Protein AF-A0A3D4JCG2-F1 (afdb_monomer_lite)

Structure (mmCIF, N/CA/C/O backbone):
data_AF-A0A3D4JCG2-F1
#
_entry.id   AF-A0A3D4JCG2-F1
#
loop_
_atom_site.group_PDB
_atom_site.id
_atom_site.type_symbol
_atom_site.label_atom_id
_atom_site.label_alt_id
_atom_site.label_comp_id
_atom_site.label_asym_id
_atom_site.label_entity_id
_atom_site.label_seq_id
_atom_site.pdbx_PDB_ins_code
_atom_site.Cartn_x
_atom_site.Cartn_y
_atom_site.Cartn_z
_atom_site.occupancy
_atom_site.B_iso_or_equiv
_atom_site.auth_seq_id
_atom_site.auth_comp_id
_atom_site.auth_asym_id
_atom_site.auth_atom_id
_atom_site.pdbx_PDB_model_num
ATOM 1 N N . MET A 1 1 ? -2.409 -81.996 -46.576 1.00 48.50 1 MET A N 1
ATOM 2 C CA . MET A 1 1 ? -1.044 -81.522 -46.897 1.00 48.50 1 MET A CA 1
ATOM 3 C C . MET A 1 1 ? -1.156 -80.335 -47.836 1.00 48.50 1 MET A C 1
ATOM 5 O O . MET A 1 1 ? -2.089 -80.327 -48.622 1.00 48.50 1 MET A O 1
ATOM 9 N N . LEU A 1 2 ? -0.206 -79.397 -47.732 1.00 36.47 2 LEU A N 1
ATOM 10 C CA . LEU A 1 2 ? -0.128 -78.067 -48.367 1.00 36.47 2 LEU A CA 1
ATOM 11 C C . LEU A 1 2 ? -1.077 -77.011 -47.767 1.00 36.47 2 LEU A C 1
ATOM 13 O O . LEU A 1 2 ? -2.285 -77.125 -47.857 1.00 36.47 2 LEU A O 1
ATOM 17 N N . SER A 1 3 ? -0.598 -75.936 -47.149 1.00 44.88 3 SER A N 1
ATOM 18 C CA . SER A 1 3 ? 0.736 -75.671 -46.621 1.00 44.88 3 SER A CA 1
ATOM 19 C C . SER A 1 3 ? 0.583 -74.620 -45.514 1.00 44.88 3 SER A C 1
ATOM 21 O O . SER A 1 3 ? -0.183 -73.660 -45.632 1.00 44.88 3 SER A O 1
ATOM 23 N N . ALA A 1 4 ? 1.354 -74.775 -44.442 1.00 46.41 4 ALA A N 1
ATOM 24 C CA . ALA A 1 4 ? 1.511 -73.777 -43.389 1.00 46.41 4 ALA A CA 1
ATOM 25 C C . ALA A 1 4 ? 2.170 -72.463 -43.886 1.00 46.41 4 ALA A C 1
ATOM 27 O O . ALA A 1 4 ? 2.478 -71.592 -43.071 1.00 46.41 4 ALA A O 1
ATOM 28 N N . SER A 1 5 ? 2.374 -72.288 -45.203 1.00 48.31 5 SER A N 1
ATOM 29 C CA . SER A 1 5 ? 2.902 -71.058 -45.794 1.00 48.31 5 SER A CA 1
ATOM 30 C C . SER A 1 5 ? 1.820 -70.025 -46.136 1.00 48.31 5 SER A C 1
ATOM 32 O O . SER A 1 5 ? 2.130 -68.839 -46.097 1.00 48.31 5 SER A O 1
ATOM 34 N N . MET A 1 6 ? 0.541 -70.396 -46.325 1.00 43.12 6 MET A N 1
ATOM 35 C CA . MET A 1 6 ? -0.517 -69.396 -46.591 1.00 43.12 6 MET A CA 1
ATOM 36 C C . MET A 1 6 ? -0.950 -68.609 -45.345 1.00 43.12 6 MET A C 1
ATOM 38 O O . MET A 1 6 ? -1.208 -67.413 -45.450 1.00 43.12 6 MET A O 1
ATOM 42 N N . LYS A 1 7 ? -0.942 -69.215 -44.146 1.00 45.22 7 LYS A N 1
ATOM 43 C CA . LYS A 1 7 ? -1.221 -68.477 -42.895 1.00 45.22 7 LYS A CA 1
ATOM 44 C C . LYS A 1 7 ? -0.059 -67.575 -42.462 1.00 45.22 7 LYS A C 1
ATOM 46 O O . LYS A 1 7 ? -0.307 -66.511 -41.909 1.00 45.22 7 LYS A O 1
ATOM 51 N N . LYS A 1 8 ? 1.197 -67.937 -42.764 1.00 45.56 8 LYS A N 1
ATOM 52 C CA . LYS A 1 8 ? 2.358 -67.056 -42.528 1.00 45.56 8 LYS A CA 1
ATOM 53 C C . LYS A 1 8 ? 2.472 -65.931 -43.559 1.00 45.56 8 LYS A C 1
ATOM 55 O O . LYS A 1 8 ? 3.008 -64.887 -43.207 1.00 45.56 8 LYS A O 1
ATOM 60 N N . PHE A 1 9 ? 1.958 -66.110 -44.779 1.00 48.53 9 PHE A N 1
ATOM 61 C CA . PHE A 1 9 ? 1.912 -65.038 -45.775 1.00 48.53 9 PHE A CA 1
ATOM 62 C C . PHE A 1 9 ? 0.813 -64.025 -45.438 1.00 48.53 9 PHE A C 1
ATOM 64 O O . PHE A 1 9 ? 1.125 -62.855 -45.295 1.00 48.53 9 PHE A O 1
ATOM 71 N N . PHE A 1 10 ? -0.419 -64.456 -45.139 1.00 49.25 10 PHE A N 1
ATOM 72 C CA . PHE A 1 10 ? -1.507 -63.527 -44.785 1.00 49.25 10 PHE A CA 1
ATOM 73 C C . PHE A 1 10 ? -1.245 -62.743 -43.487 1.00 49.25 10 PHE A C 1
ATOM 75 O O . PHE A 1 10 ? -1.542 -61.553 -43.416 1.00 49.25 10 PHE A O 1
ATOM 82 N N . LEU A 1 11 ? -0.618 -63.371 -42.483 1.00 47.81 11 LEU A N 1
ATOM 83 C CA . LEU A 1 11 ? -0.259 -62.680 -41.241 1.00 47.81 11 LEU A CA 1
ATOM 84 C C . LEU A 1 11 ? 0.965 -61.766 -41.417 1.00 47.81 11 LEU A C 1
ATOM 86 O O . LEU A 1 11 ? 1.025 -60.728 -40.775 1.00 47.81 11 LEU A O 1
ATOM 90 N N . ARG A 1 12 ? 1.910 -62.088 -42.319 1.00 47.81 12 ARG A N 1
ATOM 91 C CA . ARG A 1 12 ? 3.019 -61.178 -42.657 1.00 47.81 12 ARG A CA 1
ATOM 92 C C . ARG A 1 12 ? 2.580 -60.026 -43.546 1.00 47.81 12 ARG A C 1
ATOM 94 O O . ARG A 1 12 ? 3.115 -58.951 -43.354 1.00 47.81 12 ARG A O 1
ATOM 101 N N . THR A 1 13 ? 1.622 -60.197 -44.455 1.00 48.47 13 THR A N 1
ATOM 102 C CA . THR A 1 13 ? 1.129 -59.099 -45.302 1.00 48.47 13 THR A CA 1
ATOM 103 C C . THR A 1 13 ? 0.234 -58.144 -44.512 1.00 48.47 13 THR A C 1
ATOM 105 O O . THR A 1 13 ? 0.352 -56.941 -44.701 1.00 48.47 13 THR A O 1
ATOM 108 N N . ILE A 1 14 ? -0.567 -58.635 -43.556 1.00 52.22 14 ILE A N 1
ATOM 109 C CA . ILE A 1 14 ? -1.334 -57.770 -42.640 1.00 52.22 14 ILE A CA 1
ATOM 110 C C . ILE A 1 14 ? -0.407 -57.092 -41.619 1.00 52.22 14 ILE A C 1
ATOM 112 O O . ILE A 1 14 ? -0.584 -55.911 -41.354 1.00 52.22 14 ILE A O 1
ATOM 116 N N . LEU A 1 15 ? 0.638 -57.766 -41.120 1.00 46.19 15 LEU A N 1
ATOM 117 C CA . LEU A 1 15 ? 1.620 -57.139 -40.226 1.00 46.19 15 LEU A CA 1
ATOM 118 C C . LEU A 1 15 ? 2.563 -56.169 -40.969 1.00 46.19 15 LEU A C 1
ATOM 120 O O . LEU A 1 15 ? 2.927 -55.154 -40.394 1.00 46.19 15 LEU A O 1
ATOM 124 N N . LEU A 1 16 ? 2.908 -56.404 -42.246 1.00 42.81 16 LEU A N 1
ATOM 125 C CA . LEU A 1 16 ? 3.659 -55.437 -43.067 1.00 42.81 16 LEU A CA 1
ATOM 126 C C . LEU A 1 16 ? 2.795 -54.249 -43.493 1.00 42.81 16 LEU A C 1
ATOM 128 O O . LEU A 1 16 ? 3.328 -53.155 -43.569 1.00 42.81 16 LEU A O 1
ATOM 132 N N . LEU A 1 17 ? 1.491 -54.429 -43.742 1.00 44.97 17 LEU A N 1
ATOM 133 C CA . LEU A 1 17 ? 0.565 -53.316 -43.990 1.00 44.97 17 LEU A CA 1
ATOM 134 C C . LEU A 1 17 ? 0.275 -52.524 -42.709 1.00 44.97 17 LEU A C 1
ATOM 136 O O . LEU A 1 17 ? 0.174 -51.308 -42.788 1.00 44.97 17 LEU A O 1
ATOM 140 N N . PHE A 1 18 ? 0.242 -53.162 -41.534 1.00 45.22 18 PHE A N 1
ATOM 141 C CA . PHE A 1 18 ? 0.173 -52.454 -40.250 1.00 45.22 18 PHE A CA 1
ATOM 142 C C . PHE A 1 18 ? 1.491 -51.751 -39.889 1.00 45.22 18 PHE A C 1
ATOM 144 O O . PHE A 1 18 ? 1.445 -50.658 -39.340 1.00 45.22 18 PHE A O 1
ATOM 151 N N . ILE A 1 19 ? 2.654 -52.314 -40.241 1.00 41.84 19 ILE A N 1
ATOM 152 C CA . ILE A 1 19 ? 3.966 -51.685 -40.004 1.00 41.84 19 ILE A CA 1
ATOM 153 C C . ILE A 1 19 ? 4.270 -50.591 -41.048 1.00 41.84 19 ILE A C 1
ATOM 155 O O . ILE A 1 19 ? 4.828 -49.566 -40.675 1.00 41.84 19 ILE A O 1
ATOM 159 N N . LEU A 1 20 ? 3.845 -50.719 -42.316 1.00 37.97 20 LEU A N 1
ATOM 160 C CA . LEU A 1 20 ? 3.921 -49.618 -43.294 1.00 37.97 20 LEU A CA 1
ATOM 161 C C . LEU A 1 20 ? 2.889 -48.516 -43.013 1.00 37.97 20 LEU A C 1
ATOM 163 O O . LEU A 1 20 ? 3.205 -47.351 -43.224 1.00 37.97 20 LEU A O 1
ATOM 167 N N . ALA A 1 21 ? 1.696 -48.849 -42.504 1.00 37.19 21 ALA A N 1
ATOM 168 C CA . ALA A 1 21 ? 0.726 -47.844 -42.067 1.00 37.19 21 ALA A CA 1
ATOM 169 C C . ALA A 1 21 ? 1.195 -47.103 -40.804 1.00 37.19 21 ALA A C 1
ATOM 171 O O . ALA A 1 21 ? 0.930 -45.915 -40.697 1.00 37.19 21 ALA A O 1
ATOM 172 N N . PHE A 1 22 ? 1.960 -47.748 -39.911 1.00 36.03 22 PHE A N 1
ATOM 173 C CA . PHE A 1 22 ? 2.604 -47.079 -38.769 1.00 36.03 22 PHE A CA 1
ATOM 174 C C . PHE A 1 22 ? 3.890 -46.315 -39.128 1.00 36.03 22 PHE A C 1
ATOM 176 O O . PHE A 1 22 ? 4.264 -45.397 -38.405 1.00 36.03 22 PHE A O 1
ATOM 183 N N . LEU A 1 23 ? 4.563 -46.659 -40.234 1.00 33.50 23 LEU A N 1
ATOM 184 C CA . LEU A 1 23 ? 5.740 -45.931 -40.735 1.00 33.50 23 LEU A CA 1
ATOM 185 C C . LEU A 1 23 ? 5.385 -44.756 -41.666 1.00 33.50 23 LEU A C 1
ATOM 187 O O . LEU A 1 23 ? 6.233 -43.896 -41.882 1.00 33.50 23 LEU A O 1
ATOM 191 N N . PHE A 1 24 ? 4.147 -44.686 -42.175 1.00 37.19 24 PHE A N 1
ATOM 192 C CA . PHE A 1 24 ? 3.619 -43.542 -42.940 1.00 37.19 24 PHE A CA 1
ATOM 193 C C . PHE A 1 24 ? 2.443 -42.814 -42.278 1.00 37.19 24 PHE A C 1
ATOM 195 O O . PHE A 1 24 ? 1.961 -41.822 -42.820 1.00 37.19 24 PHE A O 1
ATOM 202 N N . SER A 1 25 ? 2.022 -43.215 -41.080 1.00 33.25 25 SER A N 1
ATOM 203 C CA . SER A 1 25 ? 1.328 -42.314 -40.167 1.00 33.25 25 SER A CA 1
ATOM 204 C C . SER A 1 25 ? 2.381 -41.608 -39.319 1.00 33.25 25 SER A C 1
ATOM 206 O O . SER A 1 25 ? 2.553 -41.911 -38.136 1.00 33.25 25 SER A O 1
ATOM 208 N N . SER A 1 26 ? 3.094 -40.645 -39.916 1.00 34.31 26 SER A N 1
ATOM 209 C CA . SER A 1 26 ? 3.536 -39.512 -39.110 1.00 34.31 26 SER A CA 1
ATOM 210 C C . SER A 1 26 ? 2.273 -39.029 -38.425 1.00 34.31 26 SER A C 1
ATOM 212 O O . SER A 1 26 ? 1.324 -38.606 -39.092 1.00 34.31 26 SER A O 1
ATOM 214 N N . GLN A 1 27 ? 2.212 -39.211 -37.112 1.00 31.92 27 GLN A N 1
ATOM 215 C CA . GLN A 1 27 ? 1.236 -38.523 -36.307 1.00 31.92 27 GLN A CA 1
ATOM 216 C C . GLN A 1 27 ? 1.354 -37.059 -36.731 1.00 31.92 27 GLN A C 1
ATOM 218 O O . GLN A 1 27 ? 2.328 -36.387 -36.396 1.00 31.92 27 GLN A O 1
ATOM 223 N N . ASN A 1 28 ? 0.357 -36.567 -37.467 1.00 35.28 28 ASN A N 1
ATOM 224 C CA . ASN A 1 28 ? -0.179 -35.264 -37.145 1.00 35.28 28 ASN A CA 1
ATOM 225 C C . ASN A 1 28 ? -0.585 -35.410 -35.681 1.00 35.28 28 ASN A C 1
ATOM 227 O O . ASN A 1 28 ? -1.716 -35.774 -35.360 1.00 35.28 28 ASN A O 1
ATOM 231 N N . LEU A 1 29 ? 0.403 -35.230 -34.795 1.00 26.56 29 LEU A N 1
ATOM 232 C CA . LEU A 1 29 ? 0.159 -34.724 -33.466 1.00 26.56 29 LEU A CA 1
ATOM 233 C C . LEU A 1 29 ? -0.854 -33.606 -33.704 1.00 26.56 29 LEU A C 1
ATOM 235 O O . LEU A 1 29 ? -0.617 -32.802 -34.617 1.00 26.56 29 LEU A O 1
ATOM 239 N N . PRO A 1 30 ? -2.003 -33.591 -33.007 1.00 27.81 30 PRO A N 1
ATOM 240 C CA . PRO A 1 30 ? -2.862 -32.424 -33.085 1.00 27.81 30 PRO A CA 1
ATOM 241 C C . PRO A 1 30 ? -1.926 -31.250 -32.859 1.00 27.81 30 PRO A C 1
ATOM 243 O O . PRO A 1 30 ? -1.182 -31.288 -31.871 1.00 27.81 30 PRO A O 1
ATOM 246 N N . ALA A 1 31 ? -1.858 -30.338 -33.842 1.00 31.75 31 ALA A N 1
ATOM 247 C CA . ALA A 1 31 ? -1.082 -29.118 -33.736 1.00 31.75 31 ALA A CA 1
ATOM 248 C C . ALA A 1 31 ? -1.382 -28.618 -32.334 1.00 31.75 31 ALA A C 1
ATOM 250 O O . ALA A 1 31 ? -2.541 -28.329 -32.024 1.00 31.75 31 ALA A O 1
ATOM 251 N N . HIS A 1 32 ? -0.394 -28.732 -31.440 1.00 30.03 32 HIS A N 1
ATOM 252 C CA . HIS A 1 32 ? -0.553 -28.229 -30.090 1.00 30.03 32 HIS A CA 1
ATOM 253 C C . HIS A 1 32 ? -1.018 -26.807 -30.322 1.00 30.03 32 HIS A C 1
ATOM 255 O O . HIS A 1 32 ? -0.373 -26.136 -31.125 1.00 30.03 32 HIS A O 1
ATOM 261 N N . ALA A 1 33 ? -2.176 -26.432 -29.773 1.00 33.38 33 ALA A N 1
ATOM 262 C CA . ALA A 1 33 ? -2.723 -25.094 -29.913 1.00 33.38 33 ALA A CA 1
ATOM 263 C C . ALA A 1 33 ? -1.641 -24.139 -29.401 1.00 33.38 33 ALA A C 1
ATOM 265 O O . ALA A 1 33 ? -1.462 -23.945 -28.199 1.00 33.38 33 ALA A O 1
ATOM 266 N N . GLN A 1 34 ? -0.790 -23.712 -30.325 1.00 44.62 34 GLN A N 1
ATOM 267 C CA . GLN A 1 34 ? 0.422 -22.982 -30.055 1.00 44.62 34 GLN A CA 1
ATOM 268 C C . GLN A 1 34 ? -0.118 -21.583 -29.898 1.00 44.62 34 GLN A C 1
ATOM 270 O O . GLN A 1 34 ? -0.636 -21.036 -30.864 1.00 44.62 34 GLN A O 1
ATOM 275 N N . SER A 1 35 ? -0.134 -21.112 -28.651 1.00 47.31 35 SER A N 1
ATOM 276 C CA . SER A 1 35 ? -0.591 -19.783 -28.252 1.00 47.31 35 SER A CA 1
ATOM 277 C C . SER A 1 35 ? -0.487 -18.781 -29.405 1.00 47.31 35 SER A C 1
ATOM 279 O O . SER A 1 35 ? 0.618 -18.557 -29.905 1.00 47.31 35 SER A O 1
ATOM 281 N N . ASP A 1 36 ? -1.609 -18.158 -29.790 1.00 71.06 36 ASP A N 1
ATOM 282 C CA . ASP A 1 36 ? -1.682 -17.140 -30.858 1.00 71.06 36 ASP A CA 1
ATOM 283 C C . ASP A 1 36 ? -0.795 -15.915 -30.585 1.00 71.06 36 ASP A C 1
ATOM 285 O O . ASP A 1 36 ? -0.670 -15.025 -31.424 1.00 71.06 36 ASP A O 1
ATOM 289 N N . LYS A 1 37 ? -0.175 -15.873 -29.402 1.00 83.50 37 LYS A N 1
ATOM 290 C CA . LYS A 1 37 ? 0.769 -14.870 -28.942 1.00 83.50 37 LYS A CA 1
ATOM 291 C C . LYS A 1 37 ? 2.012 -15.528 -28.341 1.00 83.50 37 LYS A C 1
ATOM 293 O O . LYS A 1 37 ? 1.908 -16.353 -27.431 1.00 83.50 37 LYS A O 1
ATOM 298 N N . ILE A 1 38 ? 3.192 -15.107 -28.781 1.00 92.44 38 ILE A N 1
ATOM 299 C CA . ILE A 1 38 ? 4.477 -15.446 -28.155 1.00 92.44 38 ILE A CA 1
ATOM 300 C C . ILE A 1 38 ? 5.204 -14.178 -27.707 1.00 92.44 38 ILE A C 1
ATOM 302 O O . ILE A 1 38 ? 5.086 -13.125 -28.332 1.00 92.44 38 ILE A O 1
ATOM 306 N N . ILE A 1 39 ? 5.975 -14.285 -26.628 1.00 95.38 39 ILE A N 1
ATOM 307 C CA . ILE A 1 39 ? 6.907 -13.261 -26.157 1.00 95.38 39 ILE A CA 1
ATOM 308 C C . ILE A 1 39 ? 8.308 -13.866 -26.186 1.00 95.38 39 ILE A C 1
ATOM 310 O O . ILE A 1 39 ? 8.549 -14.894 -25.558 1.00 95.38 39 ILE A O 1
ATOM 314 N N . PHE A 1 40 ? 9.247 -13.241 -26.881 1.00 98.12 40 PHE A N 1
ATOM 315 C CA . PHE A 1 40 ? 10.642 -13.677 -26.910 1.00 98.12 40 PHE A CA 1
ATOM 316 C C . PHE A 1 40 ? 11.591 -12.495 -26.746 1.00 98.12 40 PHE A C 1
ATOM 318 O O . PHE A 1 40 ? 11.210 -11.342 -26.953 1.00 98.12 40 PHE A O 1
ATOM 325 N N . ALA A 1 41 ? 12.826 -12.781 -26.343 1.00 98.50 41 ALA A N 1
ATOM 326 C CA . ALA A 1 41 ? 13.872 -11.772 -26.233 1.00 98.50 41 ALA A CA 1
ATOM 327 C C . ALA A 1 41 ? 14.909 -11.930 -27.349 1.00 98.50 41 ALA A C 1
ATOM 329 O O . ALA A 1 41 ? 15.235 -13.056 -27.731 1.00 98.50 41 ALA A O 1
ATOM 330 N N . VAL A 1 42 ? 15.447 -10.810 -27.834 1.00 98.62 42 VAL A N 1
ATOM 331 C CA . VAL A 1 42 ? 16.620 -10.774 -28.720 1.00 98.62 42 VAL A CA 1
ATOM 332 C C . VAL A 1 42 ? 17.760 -10.089 -27.980 1.00 98.62 42 VAL A C 1
ATOM 334 O O . VAL A 1 42 ? 17.627 -8.930 -27.572 1.00 98.62 42 VAL A O 1
ATOM 337 N N . ILE A 1 43 ? 18.875 -10.797 -27.829 1.00 97.81 43 ILE A N 1
ATOM 338 C CA . ILE A 1 43 ? 20.106 -10.290 -27.211 1.00 97.81 43 ILE A CA 1
ATOM 339 C C . ILE A 1 43 ? 21.285 -10.475 -28.168 1.00 97.81 43 ILE A C 1
ATOM 341 O O . ILE A 1 43 ? 21.357 -11.469 -28.878 1.00 97.81 43 ILE A O 1
ATOM 345 N N . GLY A 1 44 ? 22.221 -9.540 -28.194 1.00 96.31 44 GLY A N 1
ATOM 346 C CA . GLY A 1 44 ? 23.451 -9.646 -28.978 1.00 96.31 44 GLY A CA 1
ATOM 347 C C . GLY A 1 44 ? 24.618 -9.155 -28.151 1.00 96.31 44 GLY A C 1
ATOM 348 O O . GLY A 1 44 ? 24.418 -8.318 -27.269 1.00 96.31 44 GLY A O 1
ATOM 349 N N . ASP A 1 45 ? 25.813 -9.685 -28.407 1.00 97.50 45 ASP A N 1
ATOM 350 C CA . ASP A 1 45 ? 27.048 -9.089 -27.891 1.00 97.50 45 ASP A CA 1
ATOM 351 C C . ASP A 1 45 ? 27.068 -8.993 -26.349 1.00 97.50 45 ASP A C 1
ATOM 353 O O . ASP A 1 45 ? 27.512 -8.015 -25.748 1.00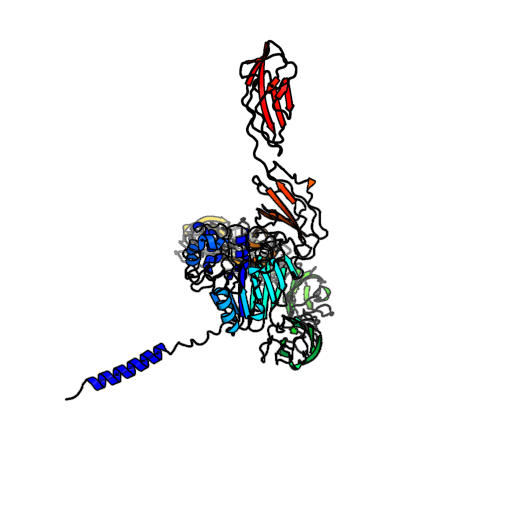 97.50 45 ASP A O 1
ATOM 357 N N . TYR A 1 46 ? 26.507 -10.006 -25.682 1.00 94.81 46 TYR A N 1
ATOM 358 C CA . TYR A 1 46 ? 26.423 -10.086 -24.219 1.00 94.81 46 TYR A CA 1
ATOM 359 C C . TYR A 1 46 ? 27.542 -10.934 -23.606 1.00 94.81 46 TYR A C 1
ATOM 361 O O . TYR A 1 46 ? 27.686 -10.947 -22.386 1.00 94.81 46 TYR A O 1
ATOM 369 N N . GLY A 1 47 ? 28.299 -11.659 -24.440 1.00 87.50 47 GLY A N 1
ATOM 370 C CA . GLY A 1 47 ? 29.156 -12.791 -24.082 1.00 87.50 47 GLY A CA 1
ATOM 371 C C . GLY A 1 47 ? 30.410 -12.497 -23.260 1.00 87.50 47 GLY A C 1
ATOM 372 O O . GLY A 1 47 ? 31.387 -13.231 -23.388 1.00 87.50 47 GLY A O 1
ATOM 373 N N . LEU A 1 48 ? 30.410 -11.441 -22.451 1.00 92.25 48 LEU A N 1
ATOM 374 C CA . LEU A 1 48 ? 31.467 -11.090 -21.512 1.00 92.25 48 LEU A CA 1
ATOM 375 C C . LEU A 1 48 ? 30.858 -10.954 -20.111 1.00 92.25 48 LEU A C 1
ATOM 377 O O . LEU A 1 48 ? 30.088 -10.026 -19.849 1.00 92.25 48 LEU A O 1
ATOM 381 N N . ALA A 1 49 ? 31.202 -11.872 -19.204 1.00 90.69 49 ALA A N 1
ATOM 382 C CA . ALA A 1 49 ? 30.687 -11.861 -17.840 1.00 90.69 49 ALA A CA 1
ATOM 383 C C . ALA A 1 49 ? 30.994 -10.530 -17.133 1.00 90.69 49 ALA A C 1
ATOM 385 O O . ALA A 1 49 ? 32.132 -10.055 -17.089 1.00 90.69 49 ALA A O 1
ATOM 386 N N . GLY A 1 50 ? 29.962 -9.920 -16.554 1.00 92.19 50 GLY A N 1
ATOM 387 C CA . GLY A 1 50 ? 30.058 -8.614 -15.918 1.00 92.19 50 GLY A CA 1
ATOM 388 C C . GLY A 1 50 ? 28.697 -8.050 -15.532 1.00 92.19 50 GLY A C 1
ATOM 389 O O . GLY A 1 50 ? 27.652 -8.609 -15.865 1.00 92.19 50 GLY A O 1
ATOM 390 N N . GLN A 1 51 ? 28.705 -6.916 -14.827 1.00 92.81 51 GLN A N 1
ATOM 391 C CA . GLN A 1 51 ? 27.469 -6.271 -14.374 1.00 92.81 51 GLN A CA 1
ATOM 392 C C . GLN A 1 51 ? 26.504 -5.936 -15.529 1.00 92.81 51 GLN A C 1
ATOM 394 O O . GLN A 1 51 ? 25.325 -6.242 -15.389 1.00 92.81 51 GLN A O 1
ATOM 399 N N . PRO A 1 52 ? 26.950 -5.393 -16.684 1.00 91.62 52 PRO A N 1
ATOM 400 C CA . PRO A 1 52 ? 26.045 -5.114 -17.800 1.00 91.62 52 PRO A CA 1
ATOM 401 C C . PRO A 1 52 ? 25.281 -6.344 -18.303 1.00 91.62 52 PRO A C 1
ATOM 403 O O . PRO A 1 52 ? 24.057 -6.296 -18.402 1.00 91.62 52 PRO A O 1
ATOM 406 N N . ALA A 1 53 ? 25.984 -7.456 -18.552 1.00 94.19 53 ALA A N 1
ATOM 407 C CA . ALA A 1 53 ? 25.372 -8.709 -18.990 1.00 94.19 53 ALA A CA 1
ATOM 408 C C . ALA A 1 53 ? 24.427 -9.288 -17.921 1.00 94.19 53 ALA A C 1
ATOM 410 O O . ALA A 1 53 ? 23.344 -9.771 -18.250 1.00 94.19 53 ALA A O 1
ATOM 411 N N . ALA A 1 54 ? 24.789 -9.173 -16.636 1.00 95.38 54 ALA A N 1
ATOM 412 C CA . ALA A 1 54 ? 23.935 -9.579 -15.522 1.00 95.38 54 ALA A CA 1
ATOM 413 C C . ALA A 1 54 ? 22.633 -8.763 -15.448 1.00 95.38 54 ALA A C 1
ATOM 415 O O . ALA A 1 54 ? 21.559 -9.338 -15.270 1.00 95.38 54 ALA A O 1
ATOM 416 N N . ASP A 1 55 ? 22.714 -7.440 -15.614 1.00 93.88 55 ASP A N 1
ATOM 417 C CA . ASP A 1 55 ? 21.549 -6.553 -15.575 1.00 93.88 55 ASP A CA 1
ATOM 418 C C . ASP A 1 55 ? 20.616 -6.808 -16.768 1.00 93.88 55 ASP A C 1
ATOM 420 O O . ASP A 1 55 ? 19.398 -6.878 -16.603 1.00 93.88 55 ASP A O 1
ATOM 424 N N . VAL A 1 56 ? 21.177 -6.991 -17.972 1.00 97.25 56 VAL A N 1
ATOM 425 C CA . VAL A 1 56 ? 20.402 -7.346 -19.171 1.00 97.25 56 VAL A CA 1
ATOM 426 C C . VAL A 1 56 ? 19.752 -8.722 -19.008 1.00 97.25 56 VAL A C 1
ATOM 428 O O . VAL A 1 56 ? 18.579 -8.881 -19.342 1.00 97.25 56 VAL A O 1
ATOM 431 N N . ALA A 1 57 ? 20.451 -9.700 -18.429 1.00 97.56 57 ALA A N 1
ATOM 432 C CA . ALA A 1 57 ? 19.869 -11.005 -18.132 1.00 97.56 57 ALA A CA 1
ATOM 433 C C . ALA A 1 57 ? 18.712 -10.907 -17.129 1.00 97.56 57 ALA A C 1
ATOM 435 O O . ALA A 1 57 ? 17.659 -11.505 -17.349 1.00 97.56 57 ALA A O 1
ATOM 436 N N . ALA A 1 58 ? 18.864 -10.122 -16.058 1.00 95.62 58 ALA A N 1
ATOM 437 C CA . ALA A 1 58 ? 17.799 -9.881 -15.087 1.00 95.62 58 ALA A CA 1
ATOM 438 C C . ALA A 1 58 ? 16.583 -9.191 -15.730 1.00 95.62 58 ALA A C 1
ATOM 440 O O . ALA A 1 58 ? 15.445 -9.610 -15.503 1.00 95.62 58 ALA A O 1
ATOM 441 N N . LEU A 1 59 ? 16.820 -8.189 -16.584 1.00 96.62 59 LEU A N 1
ATOM 442 C CA . LEU A 1 59 ? 15.783 -7.531 -17.376 1.00 96.62 59 LEU A CA 1
ATOM 443 C C . LEU A 1 59 ? 15.032 -8.545 -18.250 1.00 96.62 59 LEU A C 1
ATOM 445 O O . LEU A 1 59 ? 13.807 -8.623 -18.178 1.00 96.62 59 LEU A O 1
ATOM 449 N N . VAL A 1 60 ? 15.748 -9.348 -19.039 1.00 97.81 60 VAL A N 1
ATOM 450 C CA . VAL A 1 60 ? 15.147 -10.349 -19.931 1.00 97.81 60 VAL A CA 1
ATOM 451 C C . VAL A 1 60 ? 14.314 -11.358 -19.142 1.00 97.81 60 VAL A C 1
ATOM 453 O O . VAL A 1 60 ? 13.182 -11.650 -19.527 1.00 97.81 60 VAL A O 1
ATOM 456 N N . LYS A 1 61 ? 14.822 -11.851 -18.006 1.00 96.19 61 LYS A N 1
ATOM 457 C CA . LYS A 1 61 ? 14.086 -12.781 -17.136 1.00 96.19 61 LYS A CA 1
ATOM 458 C C . LYS A 1 61 ? 12.815 -12.165 -16.559 1.00 96.19 61 LYS A C 1
ATOM 460 O O . LYS A 1 61 ? 11.808 -12.863 -16.457 1.00 96.19 61 LYS A O 1
ATOM 465 N N . SER A 1 62 ? 12.823 -10.866 -16.245 1.00 94.62 62 SER A N 1
ATOM 466 C CA . SER A 1 62 ? 11.641 -10.164 -15.721 1.00 94.62 62 SER A CA 1
ATOM 467 C C . SER A 1 62 ? 10.443 -10.193 -16.680 1.00 94.62 62 SER A C 1
ATOM 469 O O . SER A 1 62 ? 9.300 -10.079 -16.243 1.00 94.62 62 SER A O 1
ATOM 471 N N . TRP A 1 63 ? 10.681 -10.396 -17.981 1.00 95.62 63 TRP A N 1
ATOM 472 C CA . TRP A 1 63 ? 9.625 -10.495 -18.992 1.00 95.62 63 TRP A CA 1
ATOM 473 C C . TRP A 1 63 ? 9.007 -11.886 -19.111 1.00 95.62 63 TRP A C 1
ATOM 475 O O . TRP A 1 63 ? 8.040 -12.040 -19.857 1.00 95.62 63 TRP A O 1
ATOM 485 N N . ASN A 1 64 ? 9.571 -12.886 -18.424 1.00 93.06 64 ASN A N 1
ATOM 486 C CA . ASN A 1 64 ? 9.198 -14.295 -18.538 1.00 93.06 64 ASN A CA 1
ATOM 487 C C . ASN A 1 64 ? 9.041 -14.765 -20.008 1.00 93.06 64 ASN A C 1
ATOM 489 O O . ASN A 1 64 ? 7.968 -15.235 -20.399 1.00 93.06 64 ASN A O 1
ATOM 493 N N . PRO A 1 65 ? 10.071 -14.604 -20.865 1.00 96.69 65 PRO A N 1
ATOM 494 C CA . PRO A 1 65 ? 9.947 -14.894 -22.288 1.00 96.69 65 PRO A CA 1
ATOM 495 C C . PRO A 1 65 ? 9.780 -16.397 -22.550 1.00 96.69 65 PRO A C 1
ATOM 497 O O . PRO A 1 65 ? 10.365 -17.252 -21.877 1.00 96.69 65 PRO A O 1
ATOM 500 N N . ASN A 1 66 ? 9.030 -16.741 -23.597 1.00 95.56 66 ASN A N 1
ATOM 501 C CA . ASN A 1 66 ? 8.904 -18.113 -24.078 1.00 95.56 66 ASN A CA 1
ATOM 502 C C . ASN A 1 66 ? 10.273 -18.678 -24.484 1.00 95.56 66 ASN A C 1
ATOM 504 O O . ASN A 1 66 ? 10.582 -19.817 -24.139 1.00 95.56 66 ASN A O 1
ATOM 508 N N . PHE A 1 67 ? 11.104 -17.889 -25.167 1.00 98.06 67 PHE A N 1
ATOM 509 C CA . PHE A 1 67 ? 12.465 -18.256 -25.567 1.00 98.06 67 PHE A CA 1
ATOM 510 C C . PHE A 1 67 ? 13.331 -17.013 -25.827 1.00 98.06 67 PHE A C 1
ATOM 512 O O . PHE A 1 67 ? 12.837 -15.884 -25.850 1.00 98.06 67 PHE A O 1
ATOM 519 N N . ILE A 1 68 ? 14.629 -17.238 -26.023 1.00 98.62 68 ILE A N 1
ATOM 520 C CA . ILE A 1 68 ? 15.628 -16.220 -26.354 1.00 98.62 68 ILE A CA 1
ATOM 521 C C . ILE A 1 68 ? 16.257 -16.573 -27.704 1.00 98.62 68 ILE A C 1
ATOM 523 O O . ILE A 1 68 ? 16.628 -17.726 -27.932 1.00 98.62 68 ILE A O 1
ATOM 527 N N . VAL A 1 69 ? 16.388 -15.583 -28.583 1.00 98.44 69 VAL A N 1
ATOM 528 C CA . VAL A 1 69 ? 17.233 -15.648 -29.784 1.00 98.44 69 VAL A CA 1
ATOM 529 C C . VAL A 1 69 ? 18.430 -14.724 -29.611 1.00 98.44 69 VAL A C 1
ATOM 531 O O . VAL A 1 69 ? 18.311 -13.683 -28.960 1.00 98.44 69 VAL A O 1
ATOM 534 N N . THR A 1 70 ? 19.576 -15.081 -30.191 1.00 98.00 70 THR A N 1
ATOM 535 C CA . THR A 1 70 ? 20.768 -14.228 -30.103 1.00 98.00 70 THR A CA 1
ATOM 536 C C . THR A 1 70 ? 21.332 -13.844 -31.454 1.00 98.00 70 THR A C 1
ATOM 538 O O . THR A 1 70 ? 21.395 -14.685 -32.345 1.00 98.00 70 THR A O 1
ATOM 541 N N . SER A 1 71 ? 21.783 -12.596 -31.592 1.00 97.06 71 SER A N 1
ATOM 542 C CA . SER A 1 71 ? 22.427 -12.056 -32.799 1.00 97.06 71 SER A CA 1
ATOM 543 C C . SER A 1 71 ? 23.949 -12.195 -32.800 1.00 97.06 71 SER A C 1
ATOM 545 O O . SER A 1 71 ? 24.645 -11.378 -33.395 1.00 97.06 71 SER A O 1
ATOM 547 N N . GLY A 1 72 ? 24.471 -13.253 -32.178 1.00 95.75 72 GLY A N 1
ATOM 548 C CA . GLY A 1 72 ? 25.897 -13.584 -32.187 1.00 95.75 72 GLY A CA 1
ATOM 549 C C . GLY A 1 72 ? 26.714 -12.942 -31.073 1.00 95.75 72 GLY A C 1
ATOM 550 O O . GLY A 1 72 ? 26.211 -12.137 -30.287 1.00 95.75 72 GLY A O 1
ATOM 551 N N . ASP A 1 73 ? 27.975 -13.368 -31.014 1.00 97.06 73 ASP A N 1
ATOM 552 C CA . ASP A 1 73 ? 28.947 -13.022 -29.977 1.00 97.06 73 ASP A CA 1
ATOM 553 C C . ASP A 1 73 ? 28.431 -13.378 -28.579 1.00 97.06 73 ASP A C 1
ATOM 555 O O . ASP A 1 73 ? 28.380 -12.581 -27.635 1.00 97.06 73 ASP A O 1
ATOM 559 N N . ASN A 1 74 ? 28.031 -14.646 -28.477 1.00 96.06 74 ASN A N 1
ATOM 560 C CA . ASN A 1 74 ? 27.524 -15.262 -27.257 1.00 96.06 74 ASN A CA 1
ATOM 561 C C . ASN A 1 74 ? 28.646 -15.507 -26.245 1.00 96.06 74 ASN A C 1
ATOM 563 O O . ASN A 1 74 ? 28.382 -15.542 -25.047 1.00 96.06 74 ASN A O 1
ATOM 567 N N . ASN A 1 75 ? 29.885 -15.672 -26.715 1.00 94.94 75 ASN A N 1
ATOM 568 C CA . ASN A 1 75 ? 31.089 -15.747 -25.893 1.00 94.94 75 ASN A CA 1
ATOM 569 C C . ASN A 1 75 ? 32.216 -14.890 -26.497 1.00 94.94 75 ASN A C 1
ATOM 571 O O . ASN A 1 75 ? 32.889 -15.338 -27.419 1.00 94.94 75 ASN A O 1
ATOM 575 N N . GLN A 1 76 ? 32.448 -13.687 -25.966 1.00 89.19 76 GLN A N 1
ATOM 576 C CA . GLN A 1 76 ? 33.309 -12.657 -26.571 1.00 89.19 76 GLN A CA 1
ATOM 577 C C . GLN A 1 76 ? 34.808 -12.745 -26.238 1.00 89.19 76 GLN A C 1
ATOM 579 O O . GLN A 1 76 ? 35.607 -11.988 -26.779 1.00 89.19 76 GLN A O 1
ATOM 584 N N . ASP A 1 77 ? 35.229 -13.635 -25.343 1.00 86.94 77 ASP A N 1
ATOM 585 C CA . ASP A 1 77 ? 36.642 -13.758 -24.954 1.00 86.94 77 ASP A CA 1
ATOM 586 C C . ASP A 1 77 ? 37.399 -14.885 -25.673 1.00 86.94 77 ASP A C 1
ATOM 588 O O . ASP A 1 77 ? 38.539 -15.186 -25.309 1.00 86.94 77 ASP A O 1
ATOM 592 N N . ASP A 1 78 ? 36.773 -15.505 -26.680 1.00 89.75 78 ASP A N 1
ATOM 593 C CA . ASP A 1 78 ? 37.306 -16.601 -27.502 1.00 89.75 78 ASP A CA 1
ATOM 594 C C . ASP A 1 78 ? 37.793 -17.820 -26.693 1.00 89.75 78 ASP A C 1
ATOM 596 O O . ASP A 1 78 ? 38.602 -18.625 -27.169 1.00 89.75 78 ASP A O 1
ATOM 600 N N . LYS A 1 79 ? 37.320 -17.974 -25.450 1.00 91.56 79 LYS A N 1
ATOM 601 C CA . LYS A 1 79 ? 37.757 -19.020 -24.522 1.00 91.56 79 LYS A CA 1
ATOM 602 C C . LYS A 1 79 ? 36.641 -19.998 -24.196 1.00 91.56 79 LYS A C 1
ATOM 604 O O . LYS A 1 79 ? 35.670 -19.692 -23.512 1.00 91.56 79 LYS A O 1
ATOM 609 N N . ALA A 1 80 ? 36.829 -21.238 -24.643 1.00 91.69 80 ALA A N 1
ATOM 610 C CA . ALA A 1 80 ? 35.863 -22.315 -24.449 1.00 91.69 80 ALA A CA 1
ATOM 611 C C . ALA A 1 80 ? 35.572 -22.627 -22.968 1.00 91.69 80 ALA A C 1
ATOM 613 O O . ALA A 1 80 ? 34.465 -23.037 -22.632 1.00 91.69 80 ALA A O 1
ATOM 614 N N . ASP A 1 81 ? 36.553 -22.456 -22.083 1.00 91.62 81 ASP A N 1
ATOM 615 C CA . ASP A 1 81 ? 36.433 -22.691 -20.643 1.00 91.62 81 ASP A CA 1
ATOM 616 C C . ASP A 1 81 ? 35.671 -21.583 -19.902 1.00 91.62 81 ASP A C 1
ATOM 618 O O . ASP A 1 81 ? 35.177 -21.823 -18.803 1.00 91.62 81 ASP A O 1
ATOM 622 N N . HIS A 1 82 ? 35.511 -20.407 -20.513 1.00 93.56 82 HIS A N 1
ATOM 623 C CA . HIS A 1 82 ? 34.764 -19.285 -19.947 1.00 93.56 82 HIS A CA 1
ATOM 624 C C . HIS A 1 82 ? 33.290 -19.251 -20.380 1.00 93.56 82 HIS A C 1
ATOM 626 O O . HIS A 1 82 ? 32.493 -18.537 -19.778 1.00 93.56 82 HIS A O 1
ATOM 632 N N . MET A 1 83 ? 32.893 -20.060 -21.369 1.00 94.50 83 MET A N 1
ATOM 633 C CA . MET A 1 83 ? 31.519 -20.105 -21.891 1.00 94.50 83 MET A CA 1
ATOM 634 C C . MET A 1 83 ? 30.457 -20.292 -20.809 1.00 94.50 83 MET A C 1
ATOM 636 O O . MET A 1 83 ? 29.374 -19.712 -20.878 1.00 94.50 83 MET A O 1
ATOM 640 N N . ASP A 1 84 ? 30.755 -21.112 -19.804 1.00 95.94 84 ASP A N 1
ATOM 641 C CA . ASP A 1 84 ? 29.804 -21.362 -18.732 1.00 95.94 84 ASP A CA 1
ATOM 642 C C . ASP A 1 84 ? 29.581 -20.122 -17.854 1.00 95.94 84 ASP A C 1
ATOM 644 O O . ASP A 1 84 ? 28.458 -19.858 -17.436 1.00 95.94 84 ASP A O 1
ATOM 648 N N . ASP A 1 85 ? 30.626 -19.322 -17.640 1.00 95.69 85 ASP A N 1
ATOM 649 C CA . ASP A 1 85 ? 30.565 -18.066 -16.884 1.00 95.69 85 ASP A CA 1
ATOM 650 C C . ASP A 1 85 ? 29.960 -16.930 -17.720 1.00 95.69 85 ASP A C 1
ATOM 652 O O . ASP A 1 85 ? 29.153 -16.150 -17.224 1.00 95.69 85 ASP A O 1
ATOM 656 N N . ASN A 1 86 ? 30.274 -16.875 -19.014 1.00 95.75 86 ASN A N 1
ATOM 657 C CA . ASN A 1 86 ? 29.772 -15.838 -19.916 1.00 95.75 86 ASN A CA 1
ATOM 658 C C . ASN A 1 86 ? 28.306 -16.060 -20.330 1.00 95.75 86 ASN A C 1
ATOM 660 O O . ASN A 1 86 ? 27.590 -15.099 -20.608 1.00 95.75 86 ASN A O 1
ATOM 664 N N . ILE A 1 87 ? 27.842 -17.315 -20.374 1.00 96.56 87 ILE A N 1
ATOM 665 C CA . ILE A 1 87 ? 26.509 -17.680 -20.877 1.00 96.56 87 ILE A CA 1
ATOM 666 C C . ILE A 1 87 ? 25.686 -18.414 -19.818 1.00 96.56 87 ILE A C 1
ATOM 668 O O . ILE A 1 87 ? 24.568 -18.001 -19.500 1.00 96.56 87 ILE A O 1
ATOM 672 N N . GLY A 1 88 ? 26.219 -19.525 -19.301 1.00 96.69 88 GLY A N 1
ATOM 673 C CA . GLY A 1 88 ? 25.508 -20.432 -18.396 1.00 96.69 88 GLY A CA 1
ATOM 674 C C . GLY A 1 88 ? 25.029 -19.730 -17.130 1.00 96.69 88 GLY A C 1
ATOM 675 O O . GLY A 1 88 ? 23.856 -19.839 -16.780 1.00 96.69 88 GLY A O 1
ATOM 676 N N . GLN A 1 89 ? 25.895 -18.915 -16.525 1.00 96.44 89 GLN A N 1
ATOM 677 C CA . GLN A 1 89 ? 25.598 -18.087 -15.353 1.00 96.44 89 GLN A CA 1
ATOM 678 C C . GLN A 1 89 ? 24.299 -17.287 -15.488 1.00 96.44 89 GLN A C 1
ATOM 680 O O . GLN A 1 89 ? 23.569 -17.107 -14.513 1.00 96.44 89 GLN A O 1
ATOM 685 N N . TYR A 1 90 ? 24.006 -16.802 -16.692 1.00 97.19 90 TYR A N 1
ATOM 686 C CA . TYR A 1 90 ? 22.881 -15.915 -16.937 1.00 97.19 90 TYR A CA 1
ATOM 687 C C . TYR A 1 90 ? 21.670 -16.636 -17.515 1.00 97.19 90 TYR A C 1
ATOM 689 O O . TYR A 1 90 ? 20.550 -16.291 -17.153 1.00 97.19 90 TYR A O 1
ATOM 697 N N . TYR A 1 91 ? 21.862 -17.637 -18.374 1.00 97.62 91 TYR A N 1
ATOM 698 C CA . TYR A 1 91 ? 20.777 -18.170 -19.204 1.00 97.62 91 TYR A CA 1
ATOM 699 C C . TYR A 1 91 ? 20.626 -19.697 -19.169 1.00 97.62 91 TYR A C 1
ATOM 701 O O . TYR A 1 91 ? 19.887 -20.233 -19.996 1.00 97.62 91 TYR A O 1
ATOM 709 N N . HIS A 1 92 ? 21.265 -20.414 -18.231 1.00 97.56 92 HIS A N 1
ATOM 710 C CA . HIS A 1 92 ? 21.196 -21.886 -18.173 1.00 97.56 92 HIS A CA 1
ATOM 711 C C . HIS A 1 92 ? 19.763 -22.449 -18.237 1.00 97.56 92 HIS A C 1
ATOM 713 O O . HIS A 1 92 ? 19.516 -23.412 -18.958 1.00 97.56 92 HIS A O 1
ATOM 719 N N . GLU A 1 93 ? 18.799 -21.801 -17.579 1.00 97.19 93 GLU A N 1
ATOM 720 C CA . GLU A 1 93 ? 17.376 -22.181 -17.546 1.00 97.19 93 GLU A CA 1
ATOM 721 C C . GLU A 1 93 ? 16.669 -22.194 -18.924 1.00 97.19 93 GLU A C 1
ATOM 723 O O . GLU A 1 93 ? 15.615 -22.820 -19.085 1.00 97.19 93 GLU A O 1
ATOM 728 N N . PHE A 1 94 ? 17.252 -21.548 -19.940 1.00 97.44 94 PHE A N 1
ATOM 729 C CA . PHE A 1 94 ? 16.768 -21.546 -21.328 1.00 97.44 94 PHE A CA 1
ATOM 730 C C . PHE A 1 94 ? 17.526 -22.534 -22.229 1.00 97.44 94 PHE A C 1
ATOM 732 O O . PHE A 1 94 ? 17.046 -22.891 -23.310 1.00 97.44 94 PHE A O 1
ATOM 739 N N . ILE A 1 95 ? 18.700 -23.001 -21.801 1.00 97.69 95 ILE A N 1
ATOM 740 C CA . ILE A 1 95 ? 19.607 -23.801 -22.626 1.00 97.69 95 ILE A CA 1
ATOM 741 C C . ILE A 1 95 ? 19.240 -25.278 -22.519 1.00 97.69 95 ILE A C 1
ATOM 743 O O . ILE A 1 95 ? 19.221 -25.869 -21.437 1.00 97.69 95 ILE A O 1
ATOM 747 N N . TYR A 1 96 ? 18.961 -25.894 -23.666 1.00 96.12 96 TYR A N 1
ATOM 748 C CA . TYR A 1 96 ? 18.631 -27.312 -23.724 1.00 96.12 96 TYR A CA 1
ATOM 749 C C . TYR A 1 96 ? 19.849 -28.183 -23.447 1.00 96.12 96 TYR A C 1
ATOM 751 O O . TYR A 1 96 ? 20.907 -27.994 -24.048 1.00 96.12 96 TYR A O 1
ATOM 759 N N . ASN A 1 97 ? 19.665 -29.177 -22.574 1.00 93.62 97 ASN A N 1
ATOM 760 C CA . ASN A 1 97 ? 20.703 -30.144 -22.218 1.00 93.62 97 ASN A CA 1
ATOM 761 C C . ASN A 1 97 ? 21.995 -29.478 -21.690 1.00 93.62 97 ASN A C 1
ATOM 763 O O . ASN A 1 97 ? 23.096 -29.990 -21.890 1.00 93.62 97 ASN A O 1
ATOM 767 N N . TYR A 1 98 ? 21.849 -28.350 -20.990 1.00 96.06 98 TYR A N 1
ATOM 768 C CA . TYR A 1 98 ? 22.939 -27.654 -20.310 1.00 96.06 98 TYR A CA 1
ATOM 769 C C . TYR A 1 98 ? 23.665 -28.575 -19.309 1.00 96.06 98 TYR A C 1
ATOM 771 O O . TYR A 1 98 ? 23.039 -29.392 -18.629 1.00 96.06 98 TYR A O 1
ATOM 779 N N . LYS A 1 99 ? 25.002 -28.476 -19.259 1.00 92.50 99 LYS A N 1
ATOM 780 C CA . LYS A 1 99 ? 25.898 -29.307 -18.421 1.00 92.50 99 LYS A CA 1
ATOM 781 C C . LYS A 1 99 ? 26.857 -28.487 -17.555 1.00 92.50 99 LYS A C 1
ATOM 783 O O . LYS A 1 99 ? 27.846 -29.034 -17.071 1.00 92.50 99 LYS A O 1
ATOM 788 N N . GLY A 1 100 ? 26.613 -27.187 -17.433 1.00 92.88 100 GLY A N 1
ATOM 789 C CA . GLY A 1 100 ? 27.460 -26.295 -16.652 1.00 92.88 100 GLY A CA 1
ATOM 790 C C . GLY A 1 100 ? 27.116 -26.281 -15.163 1.00 92.88 100 GLY A C 1
ATOM 791 O O . GLY A 1 100 ? 26.310 -27.080 -14.685 1.00 92.88 100 GLY A O 1
ATOM 792 N N . LYS A 1 101 ? 27.759 -25.380 -14.417 1.00 95.81 101 LYS A N 1
ATOM 793 C CA . LYS A 1 101 ? 27.741 -25.351 -12.944 1.00 95.81 101 LYS A CA 1
ATOM 794 C C . LYS A 1 101 ? 26.603 -24.534 -12.321 1.00 95.81 101 LYS A C 1
ATOM 796 O O . LYS A 1 101 ? 26.461 -24.564 -11.102 1.00 95.81 101 LYS A O 1
ATOM 801 N N . TYR A 1 102 ? 25.819 -23.800 -13.113 1.00 95.19 102 TYR A N 1
ATOM 802 C CA . TYR A 1 102 ? 24.896 -22.777 -12.594 1.00 95.19 102 TYR A CA 1
ATOM 803 C C . TYR A 1 102 ? 23.458 -23.238 -12.333 1.00 95.19 102 TYR A C 1
ATOM 805 O O . TYR A 1 102 ? 22.663 -22.472 -11.800 1.00 95.19 102 TYR A O 1
ATOM 813 N N . GLY A 1 103 ? 23.138 -24.500 -12.616 1.00 92.06 103 GLY A N 1
ATOM 814 C CA . GLY A 1 103 ? 21.842 -25.096 -12.302 1.00 92.06 103 GLY A CA 1
ATOM 815 C C . GLY A 1 103 ? 21.349 -26.022 -13.404 1.00 92.06 103 GLY A C 1
ATOM 816 O O . GLY A 1 103 ? 22.078 -26.346 -14.341 1.00 92.06 103 GLY A O 1
ATOM 817 N N . GLU A 1 104 ? 20.095 -26.449 -13.289 1.00 93.94 104 GLU A N 1
ATOM 818 C CA . GLU A 1 104 ? 19.469 -27.288 -14.309 1.00 93.94 104 GLU A CA 1
ATOM 819 C C . GLU A 1 104 ? 19.196 -26.501 -15.594 1.00 93.94 104 GLU A C 1
ATOM 821 O O . GLU A 1 104 ? 18.882 -25.308 -15.577 1.00 93.94 104 GLU A O 1
ATOM 826 N N . GLY A 1 105 ? 19.328 -27.196 -16.721 1.00 94.62 105 GLY A N 1
ATOM 827 C CA . GLY A 1 105 ? 18.987 -26.663 -18.032 1.00 94.62 105 GLY A CA 1
ATOM 828 C C . GLY A 1 105 ? 17.492 -26.695 -18.326 1.00 94.62 105 GLY A C 1
ATOM 829 O O . GLY A 1 105 ? 16.677 -27.214 -17.563 1.00 94.62 105 GLY A O 1
ATOM 830 N N . SER A 1 106 ? 17.134 -26.215 -19.511 1.00 95.00 106 SER A N 1
ATOM 831 C CA . SER A 1 106 ? 15.776 -26.344 -20.025 1.00 95.00 106 SER A CA 1
ATOM 832 C C . SER A 1 106 ? 15.501 -27.759 -20.565 1.00 95.00 106 SER A C 1
ATOM 834 O O . SER A 1 106 ? 16.348 -28.315 -21.274 1.00 95.00 106 SER A O 1
ATOM 836 N N . PRO A 1 107 ? 14.310 -28.347 -20.329 1.00 91.12 107 PRO A N 1
ATOM 837 C CA . PRO A 1 107 ? 13.933 -29.643 -20.907 1.00 91.12 107 PRO A CA 1
ATOM 838 C C . PRO A 1 107 ? 13.657 -29.575 -22.418 1.00 91.12 107 PRO A C 1
ATOM 840 O O . PRO A 1 107 ? 13.578 -30.606 -23.081 1.00 91.12 107 PRO A O 1
ATOM 843 N N . THR A 1 108 ? 13.524 -28.371 -22.978 1.00 92.88 108 THR A N 1
ATOM 844 C CA . THR A 1 108 ? 13.290 -28.100 -24.405 1.00 92.88 108 THR A CA 1
ATOM 845 C C . THR A 1 108 ? 14.199 -26.967 -24.879 1.00 92.88 108 THR A C 1
ATOM 847 O O . THR A 1 108 ? 14.589 -26.128 -24.074 1.00 92.88 108 THR A O 1
ATOM 850 N N . ARG A 1 109 ? 14.512 -26.879 -26.177 1.00 93.12 109 ARG A N 1
ATOM 851 C CA . ARG A 1 109 ? 15.316 -25.773 -26.735 1.00 93.12 109 ARG A CA 1
ATOM 852 C C . ARG A 1 109 ? 14.547 -24.447 -26.621 1.00 93.12 109 ARG A C 1
ATOM 854 O O . ARG A 1 109 ? 13.587 -24.236 -27.354 1.00 93.12 109 ARG A O 1
ATOM 861 N N . ARG A 1 110 ? 14.954 -23.583 -25.678 1.00 96.62 110 ARG A N 1
ATOM 862 C CA . ARG A 1 110 ? 14.415 -22.223 -25.448 1.00 96.62 110 ARG A CA 1
ATOM 863 C C . ARG A 1 110 ? 15.474 -21.124 -25.616 1.00 96.62 110 ARG A C 1
ATOM 865 O O . ARG A 1 110 ? 15.195 -19.961 -25.342 1.00 96.62 110 ARG A O 1
ATOM 872 N N . PHE A 1 111 ? 16.668 -21.486 -26.075 1.00 97.69 111 PHE A N 1
ATOM 873 C CA . PHE A 1 111 ? 17.765 -20.578 -26.394 1.00 97.69 111 PHE A CA 1
ATOM 874 C C . PHE A 1 111 ? 18.277 -20.925 -27.793 1.00 97.69 111 PHE A C 1
ATOM 876 O O . PHE A 1 111 ? 18.686 -22.064 -28.032 1.00 97.69 111 PHE A O 1
ATOM 883 N N . PHE A 1 112 ? 18.202 -19.971 -28.715 1.00 98.00 112 PHE A N 1
ATOM 884 C CA . PHE A 1 112 ? 18.482 -20.162 -30.137 1.00 98.00 112 PHE A CA 1
ATOM 885 C C . PHE A 1 112 ? 19.563 -19.176 -30.577 1.00 98.00 112 PHE A C 1
ATOM 887 O O . PHE A 1 112 ? 19.252 -18.024 -30.894 1.00 98.00 112 PHE A O 1
ATOM 894 N N . PRO A 1 113 ? 20.839 -19.584 -30.553 1.00 97.19 113 PRO A N 1
ATOM 895 C CA . PRO A 1 113 ? 21.915 -18.647 -30.793 1.00 97.19 113 PRO A CA 1
ATOM 896 C C . PRO A 1 113 ? 22.298 -18.575 -32.278 1.00 97.19 113 PRO A C 1
ATOM 898 O O . PRO A 1 113 ? 22.307 -19.599 -32.970 1.00 97.19 113 PRO A O 1
ATOM 901 N N . ALA A 1 114 ? 22.602 -17.371 -32.772 1.00 96.94 114 ALA A N 1
ATOM 902 C CA . ALA A 1 114 ? 23.360 -17.182 -34.011 1.00 96.94 114 ALA A CA 1
ATOM 903 C C . ALA A 1 114 ? 24.857 -17.136 -33.698 1.00 96.94 114 ALA A C 1
ATOM 905 O O . ALA A 1 114 ? 25.249 -16.790 -32.584 1.00 96.94 114 ALA A O 1
ATOM 906 N N . ILE A 1 115 ? 25.687 -17.452 -34.689 1.00 96.00 115 ILE A N 1
ATOM 907 C CA . ILE A 1 115 ? 27.146 -17.419 -34.567 1.00 96.00 115 ILE A CA 1
ATOM 908 C C . ILE A 1 115 ? 27.659 -16.008 -34.877 1.00 96.00 115 ILE A C 1
ATOM 910 O O . ILE A 1 115 ? 27.360 -15.460 -35.944 1.00 96.00 115 ILE A O 1
ATOM 914 N N . GLY A 1 116 ? 28.438 -15.440 -33.953 1.00 95.75 116 GLY A N 1
ATOM 915 C CA . GLY A 1 116 ? 29.269 -14.256 -34.189 1.00 95.75 116 GLY A CA 1
ATOM 916 C C . GLY A 1 116 ? 30.740 -14.586 -34.446 1.00 95.75 116 GLY A C 1
ATOM 917 O O . GLY A 1 116 ? 31.142 -15.754 -34.429 1.00 95.75 116 GLY A O 1
ATOM 918 N N . ASN A 1 117 ? 31.553 -13.560 -34.702 1.00 95.00 117 ASN A N 1
ATOM 919 C CA . ASN A 1 117 ? 32.977 -13.760 -34.989 1.00 95.00 117 ASN A CA 1
ATOM 920 C C . ASN A 1 117 ? 33.743 -14.317 -33.781 1.00 95.00 117 ASN A C 1
ATOM 922 O O . ASN A 1 117 ? 34.679 -15.093 -33.969 1.00 95.00 117 ASN A O 1
ATOM 926 N N . HIS A 1 118 ? 33.345 -13.969 -32.555 1.00 94.94 118 HIS A N 1
ATOM 927 C CA . HIS A 1 118 ? 33.979 -14.499 -31.346 1.00 94.94 118 HIS A CA 1
ATOM 928 C C . HIS A 1 118 ? 33.607 -15.970 -31.087 1.00 94.94 118 HIS A C 1
ATOM 930 O O . HIS A 1 118 ? 34.433 -16.796 -30.691 1.00 94.94 118 HIS A O 1
ATOM 936 N N . ASP A 1 119 ? 32.373 -16.347 -31.428 1.00 95.19 119 ASP A N 1
ATOM 937 C CA . ASP A 1 119 ? 31.903 -17.731 -31.319 1.00 95.19 119 ASP A CA 1
ATOM 938 C C . ASP A 1 119 ? 32.649 -18.667 -32.290 1.00 95.19 119 ASP A C 1
ATOM 940 O O . ASP A 1 119 ? 32.892 -19.842 -31.990 1.00 95.19 119 ASP A O 1
ATOM 944 N N . TRP A 1 120 ? 33.045 -18.145 -33.456 1.00 93.81 120 TRP A N 1
ATOM 945 C CA . TRP A 1 120 ? 33.713 -18.913 -34.503 1.00 93.81 120 TRP A CA 1
ATOM 946 C C . TRP A 1 120 ? 35.081 -19.462 -34.074 1.00 93.81 120 TRP A C 1
ATOM 948 O O . TRP A 1 120 ? 35.418 -20.608 -34.393 1.00 93.81 120 TRP A O 1
ATOM 958 N N . PHE A 1 121 ? 35.856 -18.700 -33.290 1.00 93.12 121 PHE A N 1
ATOM 959 C CA . PHE A 1 121 ? 37.163 -19.144 -32.782 1.00 93.12 121 PHE A CA 1
ATOM 960 C C . PHE A 1 121 ? 37.071 -20.422 -31.937 1.00 93.12 121 PHE A C 1
ATOM 962 O O . PHE A 1 121 ? 38.023 -21.206 -31.881 1.00 93.12 121 PHE A O 1
ATOM 969 N N . ILE A 1 122 ? 35.908 -20.667 -31.331 1.00 93.06 122 ILE A N 1
ATOM 970 C CA . ILE A 1 122 ? 35.618 -21.822 -30.480 1.00 93.06 122 ILE A CA 1
ATOM 971 C C . ILE A 1 122 ? 34.432 -22.644 -30.999 1.00 93.06 122 ILE A C 1
ATOM 973 O O . ILE A 1 122 ? 33.718 -23.268 -30.215 1.00 93.06 122 ILE A O 1
ATOM 977 N N . LEU A 1 123 ? 34.250 -22.714 -32.323 1.00 94.56 123 LEU A N 1
ATOM 978 C CA . LEU A 1 123 ? 33.071 -23.308 -32.964 1.00 94.56 123 LEU A CA 1
ATOM 979 C C . LEU A 1 123 ? 32.689 -24.702 -32.431 1.00 94.56 123 LEU A C 1
ATOM 981 O O . LEU A 1 123 ? 31.525 -24.966 -32.152 1.00 94.56 123 LEU A O 1
ATOM 985 N N . LYS A 1 124 ? 33.651 -25.619 -32.256 1.00 94.88 124 LYS A N 1
ATOM 986 C CA . LYS A 1 124 ? 33.350 -26.976 -31.757 1.00 94.88 124 LYS A CA 1
ATOM 987 C C . LYS A 1 124 ? 32.827 -26.972 -30.309 1.00 94.88 124 LYS A C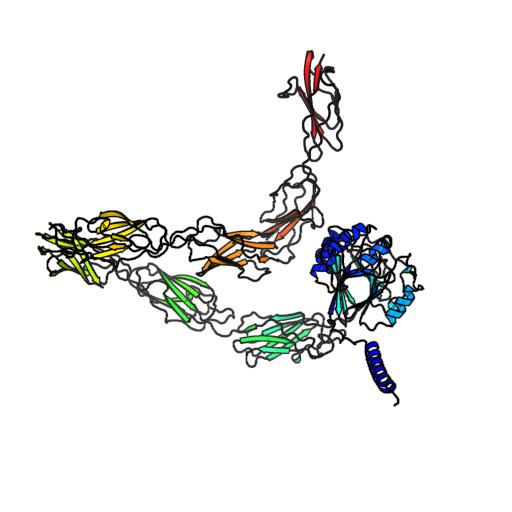 1
ATOM 989 O O . LYS A 1 124 ? 31.779 -27.574 -30.066 1.00 94.88 124 LYS A O 1
ATOM 994 N N . PRO A 1 125 ? 33.519 -26.337 -29.341 1.00 95.19 125 PRO A N 1
ATOM 995 C CA . PRO A 1 125 ? 32.955 -26.076 -28.017 1.00 95.19 125 PRO A CA 1
ATOM 996 C C . PRO A 1 125 ? 31.589 -25.385 -28.054 1.00 95.19 125 PRO A C 1
ATOM 998 O O . PRO A 1 125 ? 30.681 -25.836 -27.360 1.00 95.19 125 PRO A O 1
ATOM 1001 N N . TYR A 1 126 ? 31.429 -24.369 -28.904 1.00 95.88 126 TYR A N 1
ATOM 1002 C CA . TYR A 1 126 ? 30.193 -23.610 -29.065 1.00 95.88 126 TYR A CA 1
ATOM 1003 C C . TYR A 1 126 ? 29.006 -24.494 -29.463 1.00 95.88 126 TYR A C 1
ATOM 1005 O O . TYR A 1 126 ? 28.004 -24.553 -28.748 1.00 95.88 126 TYR A O 1
ATOM 1013 N N . LEU A 1 127 ? 29.144 -25.255 -30.554 1.00 95.69 127 LEU A N 1
ATOM 1014 C CA . LEU A 1 127 ? 28.091 -26.150 -31.038 1.00 95.69 127 LEU A CA 1
ATOM 1015 C C . LEU A 1 127 ? 27.730 -27.191 -29.972 1.00 95.69 127 LEU A C 1
ATOM 1017 O O . LEU A 1 127 ? 26.555 -27.451 -29.715 1.00 95.69 127 LEU A O 1
ATOM 1021 N N . LYS A 1 128 ? 28.735 -27.729 -29.272 1.00 95.06 128 LYS A N 1
ATOM 1022 C CA . LYS A 1 128 ? 28.516 -28.677 -28.177 1.00 95.06 128 LYS A CA 1
ATOM 1023 C C . LYS A 1 128 ? 27.760 -28.051 -26.999 1.00 95.06 128 LYS A C 1
ATOM 1025 O O . LYS A 1 128 ? 26.881 -28.712 -26.451 1.00 95.06 128 LYS A O 1
ATOM 1030 N N . PHE A 1 129 ? 28.091 -26.822 -26.602 1.00 95.56 129 PHE A N 1
ATOM 1031 C CA . PHE A 1 129 ? 27.470 -26.135 -25.463 1.00 95.56 129 PHE A CA 1
ATOM 1032 C C . PHE A 1 129 ? 25.963 -25.931 -25.668 1.00 95.56 129 PHE A C 1
ATOM 1034 O O . PHE A 1 129 ? 25.178 -26.166 -24.753 1.00 95.56 129 PHE A O 1
ATOM 1041 N N . PHE A 1 130 ? 25.549 -25.589 -26.892 1.00 95.81 130 PHE A N 1
ATOM 1042 C CA . PHE A 1 130 ? 24.142 -25.378 -27.251 1.00 95.81 130 PHE A CA 1
ATOM 1043 C C . PHE A 1 130 ? 23.432 -26.625 -27.801 1.00 95.81 130 PHE A C 1
ATOM 1045 O O . PHE A 1 130 ? 22.285 -26.544 -28.246 1.00 95.81 130 PHE A O 1
ATOM 1052 N N . SER A 1 131 ? 24.079 -27.796 -27.753 1.00 95.06 131 SER A N 1
ATOM 1053 C CA . SER A 1 131 ? 23.558 -29.044 -28.329 1.00 95.06 131 SER A CA 1
ATOM 1054 C C . SER A 1 131 ? 23.139 -28.890 -29.802 1.00 95.06 131 SER A C 1
ATOM 1056 O O . SER A 1 131 ? 22.064 -29.353 -30.198 1.00 95.06 131 SER A O 1
ATOM 1058 N N . LEU A 1 132 ? 23.977 -28.212 -30.590 1.00 94.50 132 LEU A N 1
ATOM 1059 C CA . LEU A 1 132 ? 23.858 -28.045 -32.037 1.00 94.50 132 LEU A CA 1
ATOM 1060 C C . LEU A 1 132 ? 24.716 -29.086 -32.771 1.00 94.50 132 LEU A C 1
ATOM 1062 O O . LEU A 1 132 ? 25.773 -29.500 -32.287 1.00 94.50 132 LEU A O 1
ATOM 1066 N N . ARG A 1 133 ? 24.258 -29.521 -33.945 1.00 92.56 133 ARG A N 1
ATOM 1067 C CA . ARG A 1 133 ? 25.014 -30.411 -34.841 1.00 92.56 133 ARG A CA 1
ATOM 1068 C C . ARG A 1 133 ? 26.083 -29.636 -35.618 1.00 92.56 133 ARG A C 1
ATOM 1070 O O . ARG A 1 133 ? 25.969 -28.429 -35.806 1.00 92.56 133 ARG A O 1
ATOM 1077 N N . ASP A 1 134 ? 27.075 -30.348 -36.155 1.00 87.06 134 ASP A N 1
ATOM 1078 C CA . ASP A 1 134 ? 28.148 -29.754 -36.972 1.00 87.06 134 ASP A CA 1
ATOM 1079 C C . ASP A 1 134 ? 27.629 -28.990 -38.208 1.00 87.06 134 ASP A C 1
ATOM 1081 O O . ASP A 1 134 ? 28.290 -28.064 -38.677 1.00 87.06 134 ASP A O 1
ATOM 1085 N N . ASP A 1 135 ? 26.458 -29.364 -38.735 1.00 86.12 135 ASP A N 1
ATOM 1086 C CA . ASP A 1 135 ? 25.781 -28.714 -39.863 1.00 86.12 135 ASP A CA 1
ATOM 1087 C C . ASP A 1 135 ? 24.780 -27.617 -39.443 1.00 86.12 135 ASP A C 1
ATOM 1089 O O . ASP A 1 135 ? 24.342 -26.851 -40.293 1.00 86.12 135 ASP A O 1
ATOM 1093 N N . GLU A 1 136 ? 24.461 -27.468 -38.150 1.00 92.38 136 GLU A N 1
ATOM 1094 C CA . GLU A 1 136 ? 23.604 -26.392 -37.610 1.00 92.38 136 GLU A CA 1
ATOM 1095 C C . GLU A 1 136 ? 24.405 -25.092 -37.358 1.00 92.38 136 GLU A C 1
ATOM 1097 O O . GLU A 1 136 ? 24.203 -24.401 -36.360 1.00 92.38 136 GLU A O 1
ATOM 1102 N N . ARG A 1 137 ? 25.329 -24.732 -38.264 1.00 95.25 137 ARG A N 1
ATOM 1103 C CA . ARG A 1 137 ? 26.024 -23.421 -38.237 1.00 95.25 137 ARG A CA 1
ATOM 1104 C C . ARG A 1 137 ? 25.095 -22.282 -38.663 1.00 95.25 137 ARG A C 1
ATOM 1106 O O . ARG A 1 137 ? 25.255 -21.145 -38.236 1.00 95.25 137 ARG A O 1
ATOM 1113 N N . TYR A 1 138 ? 24.105 -22.619 -39.477 1.00 97.00 138 TYR A N 1
ATOM 1114 C CA . TYR A 1 138 ? 22.932 -21.829 -39.814 1.00 97.00 138 TYR A CA 1
ATOM 1115 C C . TYR A 1 138 ? 21.737 -22.788 -39.850 1.00 97.00 138 TYR A C 1
ATOM 1117 O O . TYR A 1 138 ? 21.882 -23.957 -40.213 1.00 97.00 138 TYR A O 1
ATOM 1125 N N . TYR A 1 139 ? 20.569 -22.342 -39.405 1.00 98.06 139 TYR A N 1
ATOM 1126 C CA . TYR A 1 139 ? 19.396 -23.201 -39.232 1.00 98.06 139 TYR A CA 1
ATOM 1127 C C . TYR A 1 139 ? 18.123 -22.362 -39.141 1.00 98.06 139 TYR A C 1
ATOM 1129 O O . TYR A 1 139 ? 18.174 -21.141 -39.018 1.00 98.06 139 TYR A O 1
ATOM 1137 N N . ASP A 1 140 ? 16.964 -23.004 -39.202 1.00 98.00 140 ASP A N 1
ATOM 1138 C CA . ASP A 1 140 ? 15.675 -22.341 -39.068 1.00 98.00 140 ASP A CA 1
ATOM 1139 C C . ASP A 1 140 ? 14.734 -23.099 -38.137 1.00 98.00 140 ASP A C 1
ATOM 1141 O O . ASP A 1 140 ? 14.895 -24.295 -37.883 1.00 98.00 140 ASP A O 1
ATOM 1145 N N . PHE A 1 141 ? 13.765 -22.383 -37.577 1.00 97.00 141 PHE A N 1
ATOM 1146 C CA . PHE A 1 141 ? 12.757 -22.961 -36.697 1.00 97.00 141 PHE A CA 1
ATOM 1147 C C . PHE A 1 141 ? 11.510 -22.077 -36.631 1.00 97.00 141 PHE A C 1
ATOM 1149 O O . PHE A 1 141 ? 11.575 -20.864 -36.819 1.00 97.00 141 PHE A O 1
ATOM 1156 N N . VAL A 1 142 ? 10.365 -22.686 -36.324 1.00 95.75 142 VAL A N 1
ATOM 1157 C CA . VAL A 1 142 ? 9.087 -21.981 -36.166 1.00 95.75 142 VAL A CA 1
ATOM 1158 C C . VAL A 1 142 ? 8.687 -21.971 -34.695 1.00 95.75 142 VAL A C 1
ATOM 1160 O O . VAL A 1 142 ? 8.700 -23.014 -34.038 1.00 95.75 142 VAL A O 1
ATOM 1163 N N . GLN A 1 143 ? 8.316 -20.800 -34.180 1.00 93.81 143 GLN A N 1
ATOM 1164 C CA . GLN A 1 143 ? 7.672 -20.637 -32.877 1.00 93.81 143 GLN A CA 1
ATOM 1165 C C . GLN A 1 143 ? 6.451 -19.737 -33.039 1.00 93.81 143 GLN A C 1
ATOM 1167 O O . GLN A 1 143 ? 6.579 -18.591 -33.467 1.00 93.81 143 GLN A O 1
ATOM 1172 N N . GLY A 1 144 ? 5.273 -20.259 -32.693 1.00 90.19 144 GLY A N 1
ATOM 1173 C CA . GLY A 1 144 ? 4.002 -19.556 -32.871 1.00 90.19 144 GLY A CA 1
ATOM 1174 C C . GLY A 1 144 ? 3.856 -19.004 -34.302 1.00 90.19 144 GLY A C 1
ATOM 1175 O O . GLY A 1 144 ? 4.047 -19.761 -35.255 1.00 90.19 144 GLY A O 1
ATOM 1176 N N . PRO A 1 145 ? 3.575 -17.700 -34.475 1.00 93.00 145 PRO A N 1
ATOM 1177 C CA . PRO A 1 145 ? 3.364 -17.077 -35.782 1.00 93.00 145 PRO A CA 1
ATOM 1178 C C . PRO A 1 145 ? 4.659 -16.732 -36.543 1.00 93.00 145 PRO A C 1
ATOM 1180 O O . PRO A 1 145 ? 4.593 -16.101 -37.599 1.00 93.00 145 PRO A O 1
ATOM 1183 N N . VAL A 1 146 ? 5.841 -17.090 -36.022 1.00 97.44 146 VAL A N 1
ATOM 1184 C CA . VAL A 1 146 ? 7.126 -16.606 -36.547 1.00 97.44 146 VAL A CA 1
ATOM 1185 C C . VAL A 1 146 ? 8.029 -17.754 -36.995 1.00 97.44 146 VAL A C 1
ATOM 1187 O O . VAL A 1 146 ? 8.290 -18.693 -36.240 1.00 97.44 146 VAL A O 1
ATOM 1190 N N . HIS A 1 147 ? 8.558 -17.646 -38.214 1.00 98.25 147 HIS A N 1
ATOM 1191 C CA . HIS A 1 147 ? 9.641 -18.479 -38.731 1.00 98.25 147 HIS A CA 1
ATOM 1192 C C . HIS A 1 147 ? 10.966 -17.714 -38.648 1.00 98.25 147 HIS A C 1
ATOM 1194 O O . HIS A 1 147 ? 11.130 -16.663 -39.269 1.00 98.25 147 HIS A O 1
ATOM 1200 N N . PHE A 1 148 ? 11.906 -18.243 -37.873 1.00 98.62 148 PHE A N 1
ATOM 1201 C CA . PHE A 1 148 ? 13.233 -17.673 -37.672 1.00 98.62 148 PHE A CA 1
ATOM 1202 C C . PHE A 1 148 ? 14.252 -18.356 -38.574 1.00 98.62 148 PHE A C 1
ATOM 1204 O O . PHE A 1 148 ? 14.302 -19.583 -38.621 1.00 98.62 148 PHE A O 1
ATOM 1211 N N . PHE A 1 149 ? 15.101 -17.564 -39.223 1.00 98.69 149 PHE A N 1
ATOM 1212 C CA . PHE A 1 149 ? 16.189 -18.028 -40.076 1.00 98.69 149 PHE A CA 1
ATOM 1213 C C . PHE A 1 149 ? 17.520 -17.498 -39.543 1.00 98.69 149 PHE A C 1
ATOM 1215 O O . PHE A 1 149 ? 17.863 -16.331 -39.737 1.00 98.69 149 PHE A O 1
ATOM 1222 N N . MET A 1 150 ? 18.260 -18.372 -38.869 1.00 98.19 150 MET A N 1
ATOM 1223 C CA . MET A 1 150 ? 19.551 -18.089 -38.251 1.00 98.19 150 MET A CA 1
ATOM 1224 C C . MET A 1 150 ? 20.645 -18.282 -39.298 1.00 98.19 150 MET A C 1
ATOM 1226 O O . MET A 1 150 ? 20.860 -19.397 -39.770 1.00 98.19 150 MET A O 1
ATOM 1230 N N . VAL A 1 151 ? 21.314 -17.200 -39.683 1.00 98.19 151 VAL A N 1
ATOM 1231 C CA . VAL A 1 151 ? 22.314 -17.159 -40.758 1.00 98.19 151 VAL A CA 1
ATOM 1232 C C . VAL A 1 151 ? 23.702 -16.939 -40.154 1.00 98.19 151 VAL A C 1
ATOM 1234 O O . VAL A 1 151 ? 23.905 -16.062 -39.313 1.00 98.19 151 VAL A O 1
ATOM 1237 N N . ASN A 1 152 ? 24.683 -17.713 -40.610 1.00 97.12 152 ASN A N 1
ATOM 1238 C CA . ASN A 1 152 ? 26.084 -17.507 -40.283 1.00 97.12 152 ASN A CA 1
ATOM 1239 C C . ASN A 1 152 ? 26.690 -16.453 -41.217 1.00 97.12 152 ASN A C 1
ATOM 1241 O O . ASN A 1 152 ? 26.895 -16.689 -42.411 1.00 97.12 152 ASN A O 1
ATOM 1245 N N . SER A 1 153 ? 26.981 -15.288 -40.646 1.00 97.25 153 SER A N 1
ATOM 1246 C CA . SER A 1 153 ? 27.588 -14.157 -41.358 1.00 97.25 153 SER A CA 1
ATOM 1247 C C . SER A 1 153 ? 29.121 -14.158 -41.356 1.00 97.25 153 SER A C 1
ATOM 1249 O O . SER A 1 153 ? 29.715 -13.255 -41.946 1.00 97.25 153 SER A O 1
ATOM 1251 N N . ASP A 1 154 ? 29.774 -15.120 -40.696 1.00 95.38 154 ASP A N 1
ATOM 1252 C CA . ASP A 1 154 ? 31.235 -15.173 -40.648 1.00 95.38 154 ASP A CA 1
ATOM 1253 C C . ASP A 1 154 ? 31.830 -15.512 -42.026 1.00 95.38 154 ASP A C 1
ATOM 1255 O O . ASP A 1 154 ? 31.353 -16.387 -42.755 1.00 95.38 154 ASP A O 1
ATOM 1259 N N . ARG A 1 155 ? 32.916 -14.824 -42.398 1.00 94.88 155 ARG A N 1
ATOM 1260 C CA . ARG A 1 155 ? 33.582 -15.014 -43.697 1.00 94.88 155 ARG A CA 1
ATOM 1261 C C . ARG A 1 155 ? 34.231 -16.388 -43.857 1.00 94.88 155 ARG A C 1
ATOM 1263 O O . ARG A 1 155 ? 34.597 -16.750 -44.975 1.00 94.88 155 ARG A O 1
ATOM 1270 N N . GLN A 1 156 ? 34.424 -17.115 -42.763 1.00 93.25 156 GLN A N 1
ATOM 1271 C CA . GLN A 1 156 ? 35.027 -18.441 -42.750 1.00 93.25 156 GLN A CA 1
ATOM 1272 C C . GLN A 1 156 ? 34.004 -19.572 -42.929 1.00 93.25 156 GLN A C 1
ATOM 1274 O O . GLN A 1 156 ? 34.416 -20.729 -42.985 1.00 93.25 156 GLN A O 1
ATOM 1279 N N . GLU A 1 157 ? 32.708 -19.267 -43.068 1.00 94.75 157 GLU A N 1
ATOM 1280 C CA . GLU A 1 157 ? 31.665 -20.277 -43.266 1.00 94.75 157 GLU A CA 1
ATOM 1281 C C . GLU A 1 157 ? 31.920 -21.145 -44.522 1.00 94.75 157 GLU A C 1
ATOM 1283 O O . GLU A 1 157 ? 31.928 -20.603 -45.635 1.00 94.75 157 GLU A O 1
ATOM 1288 N N . PRO A 1 158 ? 32.097 -22.481 -44.377 1.00 94.38 158 PRO A N 1
ATOM 1289 C CA . PRO A 1 158 ? 32.383 -23.396 -45.483 1.00 94.38 158 PRO A CA 1
ATOM 1290 C C . PRO A 1 158 ? 31.364 -23.371 -46.620 1.00 94.38 158 PRO A C 1
ATOM 1292 O O . PRO A 1 158 ? 31.759 -23.439 -47.784 1.00 94.38 158 PRO A O 1
ATOM 1295 N N . ASP A 1 159 ? 30.079 -23.210 -46.298 1.00 96.12 159 ASP A N 1
ATOM 1296 C CA . ASP A 1 159 ? 28.995 -23.200 -47.290 1.00 96.12 159 ASP A CA 1
ATOM 1297 C C . ASP A 1 159 ? 28.817 -21.809 -47.936 1.00 96.12 159 ASP A C 1
ATOM 1299 O O . ASP A 1 159 ? 27.964 -21.602 -48.805 1.00 96.12 159 ASP A O 1
ATOM 1303 N N . GLY A 1 160 ? 29.671 -20.856 -47.538 1.00 94.44 160 GLY A N 1
ATOM 1304 C CA . GLY A 1 160 ? 29.840 -19.508 -48.061 1.00 94.44 160 GLY A CA 1
ATOM 1305 C C . GLY A 1 160 ? 28.918 -18.448 -47.440 1.00 94.44 160 GLY A C 1
ATOM 1306 O O . GLY A 1 160 ? 27.790 -18.709 -47.021 1.00 94.44 160 GLY A O 1
ATOM 1307 N N . TYR A 1 161 ? 29.387 -17.198 -47.478 1.00 93.69 161 TYR A N 1
ATOM 1308 C CA . TYR A 1 161 ? 28.818 -16.041 -46.762 1.00 93.69 161 TYR A CA 1
ATOM 1309 C C . TYR A 1 161 ? 28.300 -14.916 -47.684 1.00 93.69 161 TYR A C 1
ATOM 1311 O O . TYR A 1 161 ? 28.052 -13.796 -47.245 1.00 93.69 161 TYR A O 1
ATOM 1319 N N . THR A 1 162 ? 28.159 -15.168 -48.988 1.00 94.88 162 THR A N 1
ATOM 1320 C CA . THR A 1 162 ? 27.656 -14.171 -49.958 1.00 94.88 162 THR A CA 1
ATOM 1321 C C . THR A 1 162 ? 26.290 -14.579 -50.499 1.00 94.88 162 THR A C 1
ATOM 1323 O O . THR A 1 162 ? 25.929 -15.747 -50.430 1.00 94.88 162 THR A O 1
ATOM 1326 N N . SER A 1 163 ? 25.562 -13.671 -51.155 1.00 95.12 163 SER A N 1
ATOM 1327 C CA . SER A 1 163 ? 24.221 -13.937 -51.718 1.00 95.12 163 SER A CA 1
ATOM 1328 C C . SER A 1 163 ? 24.163 -15.023 -52.811 1.00 95.12 163 SER A C 1
ATOM 1330 O O . SER A 1 163 ? 23.087 -15.334 -53.324 1.00 95.12 163 SER A O 1
ATOM 1332 N N . ARG A 1 164 ? 25.313 -15.596 -53.192 1.00 94.94 164 ARG A N 1
ATOM 1333 C CA . ARG A 1 164 ? 25.459 -16.694 -54.161 1.00 94.94 164 ARG A CA 1
ATOM 1334 C C . ARG A 1 164 ? 25.886 -18.018 -53.519 1.00 94.94 164 ARG A C 1
ATOM 1336 O O . ARG A 1 164 ? 26.109 -18.979 -54.250 1.00 94.94 164 ARG A O 1
ATOM 1343 N N . SER A 1 165 ? 26.060 -18.049 -52.201 1.00 97.44 165 SER A N 1
ATOM 1344 C CA . SER A 1 165 ? 26.548 -19.213 -51.468 1.00 97.44 165 SER A CA 1
ATOM 1345 C C . SER A 1 165 ? 25.500 -20.321 -51.343 1.00 97.44 165 SER A C 1
ATOM 1347 O O . SER A 1 165 ? 24.316 -20.106 -51.619 1.00 97.44 165 SER A O 1
ATOM 1349 N N . GLU A 1 166 ? 25.922 -21.513 -50.916 1.00 97.50 166 GLU A N 1
ATOM 1350 C CA . GLU A 1 166 ? 24.998 -22.622 -50.661 1.00 97.50 166 GLU A CA 1
ATOM 1351 C C . GLU A 1 166 ? 24.038 -22.275 -49.516 1.00 97.50 166 GLU A C 1
ATOM 1353 O O . GLU A 1 166 ? 22.828 -22.485 -49.645 1.00 97.50 166 GLU A O 1
ATOM 1358 N N . GLN A 1 167 ? 24.545 -21.611 -48.472 1.00 97.75 167 GLN A N 1
ATOM 1359 C CA . GLN A 1 167 ? 23.739 -21.038 -47.392 1.00 97.75 167 GLN A CA 1
ATOM 1360 C C . GLN A 1 167 ? 22.684 -20.040 -47.915 1.00 97.75 167 GLN A C 1
ATOM 1362 O O . GLN A 1 167 ? 21.513 -20.119 -47.544 1.00 97.75 167 GLN A O 1
ATOM 1367 N N . ALA A 1 168 ? 23.047 -19.122 -48.816 1.00 97.94 168 ALA A N 1
ATOM 1368 C CA . ALA A 1 168 ? 22.094 -18.163 -49.382 1.00 97.94 168 ALA A CA 1
ATOM 1369 C C . ALA A 1 168 ? 21.013 -18.847 -50.243 1.00 97.94 168 ALA A C 1
ATOM 1371 O O . ALA A 1 168 ? 19.842 -18.456 -50.223 1.00 97.94 168 ALA A O 1
ATOM 1372 N N . ILE A 1 169 ? 21.378 -19.905 -50.980 1.00 97.88 169 ILE A N 1
ATOM 1373 C CA . ILE A 1 169 ? 20.424 -20.727 -51.739 1.00 97.88 169 ILE A CA 1
ATOM 1374 C C . ILE A 1 169 ? 19.463 -21.457 -50.794 1.00 97.88 169 ILE A C 1
ATOM 1376 O O . ILE A 1 169 ? 18.269 -21.532 -51.102 1.00 97.88 169 ILE A O 1
ATOM 1380 N N . TRP A 1 170 ? 19.964 -21.986 -49.674 1.00 98.19 170 TRP A N 1
ATOM 1381 C CA . TRP A 1 170 ? 19.146 -22.582 -48.618 1.00 98.19 170 TRP A CA 1
ATOM 1382 C C . TRP A 1 170 ? 18.148 -21.562 -48.066 1.00 98.19 170 TRP A C 1
ATOM 1384 O O . TRP A 1 170 ? 16.944 -21.803 -48.154 1.00 98.19 170 TRP A O 1
ATOM 1394 N N . LEU A 1 171 ? 18.618 -20.392 -47.625 1.00 98.44 171 LEU A N 1
ATOM 1395 C CA . LEU A 1 171 ? 17.771 -19.352 -47.039 1.00 98.44 171 LEU A CA 1
ATOM 1396 C C . LEU A 1 171 ? 16.646 -18.935 -47.991 1.00 98.44 171 LEU A C 1
ATOM 1398 O O . LEU A 1 171 ? 15.476 -18.953 -47.618 1.00 98.44 171 LEU A O 1
ATOM 1402 N N . ARG A 1 172 ? 16.982 -18.635 -49.253 1.00 98.12 172 ARG A N 1
ATOM 1403 C CA . ARG A 1 172 ? 15.995 -18.249 -50.272 1.00 98.12 172 ARG A CA 1
ATOM 1404 C C . ARG A 1 172 ? 14.921 -19.318 -50.475 1.00 98.12 172 ARG A C 1
ATOM 1406 O O . ARG A 1 172 ? 13.755 -18.985 -50.653 1.00 98.12 172 ARG A O 1
ATOM 1413 N N . LYS A 1 173 ? 15.302 -20.600 -50.480 1.00 97.62 173 LYS A N 1
ATOM 1414 C CA . LYS A 1 173 ? 14.342 -21.707 -50.613 1.00 97.62 173 LYS A CA 1
ATOM 1415 C C . LYS A 1 173 ? 13.449 -21.834 -49.381 1.00 97.62 173 LYS A C 1
ATOM 1417 O O . LYS A 1 173 ? 12.278 -22.157 -49.540 1.00 97.62 173 LYS A O 1
ATOM 1422 N N . ARG A 1 174 ? 13.995 -21.622 -48.181 1.00 97.94 174 ARG A N 1
ATOM 1423 C CA . ARG A 1 174 ? 13.255 -21.771 -46.923 1.00 97.94 174 ARG A CA 1
ATOM 1424 C C . ARG A 1 174 ? 12.288 -20.613 -46.681 1.00 97.94 174 ARG A C 1
ATOM 1426 O O . ARG A 1 174 ? 11.138 -20.890 -46.362 1.00 97.94 174 ARG A O 1
ATOM 1433 N N . LEU A 1 175 ? 12.698 -19.371 -46.952 1.00 97.94 175 LEU A N 1
ATOM 1434 C CA . LEU A 1 175 ? 11.799 -18.211 -46.933 1.00 97.94 175 LEU A CA 1
ATOM 1435 C C . LEU A 1 175 ? 10.638 -18.397 -47.927 1.00 97.94 175 LEU A C 1
ATOM 1437 O O . LEU A 1 175 ? 9.473 -18.339 -47.555 1.00 97.94 175 LEU A O 1
ATOM 1441 N N . ALA A 1 176 ? 10.934 -18.766 -49.179 1.00 96.38 176 ALA A N 1
ATOM 1442 C CA . ALA A 1 176 ? 9.892 -18.997 -50.185 1.00 96.38 176 ALA A CA 1
ATOM 1443 C C . ALA A 1 176 ? 8.923 -20.149 -49.843 1.00 96.38 176 ALA A C 1
ATOM 1445 O O . ALA A 1 176 ? 7.822 -20.203 -50.386 1.00 96.38 176 ALA A O 1
ATOM 1446 N N . ALA A 1 177 ? 9.335 -21.090 -48.988 1.00 96.31 177 ALA A N 1
ATOM 1447 C CA . ALA A 1 177 ? 8.520 -22.224 -48.557 1.00 96.31 177 ALA A CA 1
ATOM 1448 C C . ALA A 1 177 ? 7.779 -21.979 -47.231 1.00 96.31 177 ALA A C 1
ATOM 1450 O O . ALA A 1 177 ? 6.981 -22.827 -46.827 1.00 96.31 177 ALA A O 1
ATOM 1451 N N . SER A 1 178 ? 8.057 -20.876 -46.532 1.00 95.94 178 SER A N 1
ATOM 1452 C CA . SER A 1 178 ? 7.443 -20.582 -45.241 1.00 95.94 178 SER A CA 1
ATOM 1453 C C . SER A 1 178 ? 5.965 -20.232 -45.397 1.00 95.94 178 SER A C 1
ATOM 1455 O O . SER A 1 178 ? 5.580 -19.479 -46.286 1.00 95.94 178 SER A O 1
ATOM 1457 N N . THR A 1 179 ? 5.141 -20.742 -44.485 1.00 93.94 179 THR A N 1
ATOM 1458 C CA . THR A 1 179 ? 3.725 -20.366 -44.350 1.00 93.94 179 THR A CA 1
ATOM 1459 C C . THR A 1 179 ? 3.448 -19.605 -43.055 1.00 93.94 179 THR A C 1
ATOM 1461 O O . THR A 1 179 ? 2.288 -19.374 -42.727 1.00 93.94 179 THR A O 1
ATOM 1464 N N . ALA A 1 180 ? 4.486 -19.280 -42.277 1.00 93.56 180 ALA A N 1
ATOM 1465 C CA . ALA A 1 180 ? 4.325 -18.512 -41.049 1.00 93.56 180 ALA A CA 1
ATOM 1466 C C . ALA A 1 180 ? 3.904 -17.068 -41.377 1.00 93.56 180 ALA A C 1
ATOM 1468 O O . ALA A 1 180 ? 4.417 -16.519 -42.356 1.00 93.56 180 ALA A O 1
ATOM 1469 N N . PRO A 1 181 ? 3.028 -16.446 -40.565 1.00 92.44 181 PRO A N 1
ATOM 1470 C CA . PRO A 1 181 ? 2.660 -15.039 -40.718 1.00 92.44 181 PRO A CA 1
ATOM 1471 C C . PRO A 1 181 ? 3.852 -14.083 -40.800 1.00 92.44 181 PRO A C 1
ATOM 1473 O O . PRO A 1 181 ? 3.786 -13.110 -41.546 1.00 92.44 181 PRO A O 1
ATOM 1476 N N . PHE A 1 182 ? 4.928 -14.375 -40.062 1.00 96.31 182 PHE A N 1
ATOM 1477 C CA . PHE A 1 182 ? 6.130 -13.551 -40.034 1.00 96.31 182 PHE A CA 1
ATOM 1478 C C . PHE A 1 182 ? 7.413 -14.352 -40.246 1.00 96.31 182 PHE A C 1
ATOM 1480 O O . PHE A 1 182 ? 7.573 -15.464 -39.739 1.00 96.31 182 PHE A O 1
ATOM 1487 N N . GLN A 1 183 ? 8.361 -13.748 -40.957 1.00 98.25 183 GLN A N 1
ATOM 1488 C CA . GLN A 1 183 ? 9.655 -14.323 -41.307 1.00 98.25 183 GLN A CA 1
ATOM 1489 C C . GLN A 1 183 ? 10.794 -13.406 -40.853 1.00 98.25 183 GLN A C 1
ATOM 1491 O O . GLN A 1 183 ? 10.984 -12.308 -41.381 1.00 98.25 183 GLN A O 1
ATOM 1496 N N . VAL A 1 184 ? 11.572 -13.870 -39.874 1.00 98.62 184 VAL A N 1
ATOM 1497 C CA . VAL A 1 184 ? 12.663 -13.113 -39.244 1.00 98.62 184 VAL A CA 1
ATOM 1498 C C . VAL A 1 184 ? 13.999 -13.699 -39.676 1.00 98.62 184 VAL A C 1
ATOM 1500 O O . VAL A 1 184 ? 14.300 -14.852 -3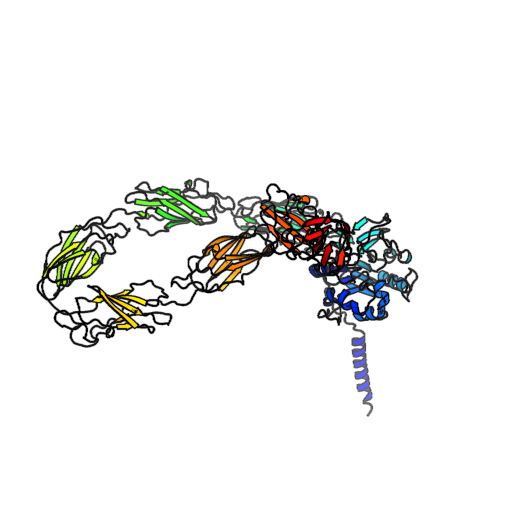9.371 1.00 98.62 184 VAL A O 1
ATOM 1503 N N . VAL A 1 185 ? 14.826 -12.903 -40.352 1.00 98.75 185 VAL A N 1
ATOM 1504 C CA . VAL A 1 185 ? 16.211 -13.284 -40.666 1.00 98.75 185 VAL A CA 1
ATOM 1505 C C . VAL A 1 185 ? 17.137 -12.698 -39.609 1.00 98.75 185 VAL A C 1
ATOM 1507 O O . VAL A 1 185 ? 17.044 -11.515 -39.292 1.00 98.75 185 VAL A O 1
ATOM 1510 N N . LEU A 1 186 ? 18.034 -13.513 -39.061 1.00 98.38 186 LEU A N 1
ATOM 1511 C CA . LEU A 1 186 ? 18.882 -13.112 -37.945 1.00 98.38 186 LEU A CA 1
ATOM 1512 C C . LEU A 1 186 ? 20.324 -13.587 -38.152 1.00 98.38 186 LEU A C 1
ATOM 1514 O O . LEU A 1 186 ? 20.560 -14.756 -38.449 1.00 98.38 186 LEU A O 1
ATOM 1518 N N . PHE A 1 187 ? 21.289 -12.675 -38.019 1.00 98.38 187 PHE A N 1
ATOM 1519 C CA . PHE A 1 187 ? 22.727 -12.955 -38.139 1.00 98.38 187 PHE A CA 1
ATOM 1520 C C . PHE A 1 187 ? 23.563 -11.927 -37.379 1.00 98.38 187 PHE A C 1
ATOM 1522 O O . PHE A 1 187 ? 23.022 -10.981 -36.835 1.00 98.38 187 PHE A O 1
ATOM 1529 N N . HIS A 1 188 ? 24.882 -12.093 -37.328 1.00 98.31 188 HIS A N 1
ATOM 1530 C CA . HIS A 1 188 ? 25.732 -11.247 -36.493 1.00 98.31 188 HIS A CA 1
ATOM 1531 C C . HIS A 1 188 ? 26.161 -9.921 -37.147 1.00 98.31 188 HIS A C 1
ATOM 1533 O O . HIS A 1 188 ? 25.797 -8.855 -36.656 1.00 98.31 188 HIS A O 1
ATOM 1539 N N . HIS A 1 189 ? 26.883 -9.962 -38.273 1.00 98.25 189 HIS A N 1
ATOM 1540 C CA . HIS A 1 189 ? 27.476 -8.770 -38.895 1.00 98.25 189 HIS A CA 1
ATOM 1541 C C . HIS A 1 189 ? 26.440 -7.927 -39.669 1.00 98.25 189 HIS A C 1
ATOM 1543 O O . HIS A 1 189 ? 25.920 -8.416 -40.674 1.00 98.25 189 HIS A O 1
ATOM 1549 N N . PRO A 1 190 ? 26.164 -6.661 -39.300 1.00 97.62 190 PRO A N 1
ATOM 1550 C CA . PRO A 1 190 ? 25.068 -5.874 -39.865 1.00 97.62 190 PRO A CA 1
ATOM 1551 C C . PRO A 1 190 ? 25.273 -5.512 -41.343 1.00 97.62 190 PRO A C 1
ATOM 1553 O O . PRO A 1 190 ? 26.284 -4.929 -41.737 1.00 97.62 190 PRO A O 1
ATOM 1556 N N . ALA A 1 191 ? 24.268 -5.788 -42.180 1.00 97.44 191 ALA A N 1
ATOM 1557 C CA . ALA A 1 191 ? 24.278 -5.404 -43.598 1.00 97.44 191 ALA A CA 1
ATOM 1558 C C . ALA A 1 191 ? 24.352 -3.874 -43.790 1.00 97.44 191 ALA A C 1
ATOM 1560 O O . ALA A 1 191 ? 25.001 -3.387 -44.723 1.00 97.44 191 ALA A O 1
ATOM 1561 N N . TYR A 1 192 ? 23.716 -3.138 -42.876 1.00 97.94 192 TYR A N 1
ATOM 1562 C CA . TYR A 1 192 ? 23.672 -1.681 -42.806 1.00 97.94 192 TYR A CA 1
ATOM 1563 C C . TYR A 1 192 ? 23.858 -1.255 -41.354 1.00 97.94 192 TYR A C 1
ATOM 1565 O O . TYR A 1 192 ? 23.183 -1.800 -40.489 1.00 97.94 192 TYR A O 1
ATOM 1573 N N . SER A 1 193 ? 24.749 -0.300 -41.101 1.00 97.62 193 SER A N 1
ATOM 1574 C CA . SER A 1 193 ? 25.016 0.245 -39.766 1.00 97.62 193 SER A CA 1
ATOM 1575 C C . SER A 1 193 ? 25.646 1.633 -39.860 1.00 97.62 193 SER A C 1
ATOM 1577 O O . SER A 1 193 ? 26.503 1.871 -40.720 1.00 97.62 193 SER A O 1
ATOM 1579 N N . SER A 1 194 ? 25.235 2.526 -38.960 1.00 97.81 194 SER A N 1
ATOM 1580 C CA . SER A 1 194 ? 25.877 3.819 -38.688 1.00 97.81 194 SER A CA 1
ATOM 1581 C C . SER A 1 194 ? 26.921 3.736 -37.561 1.00 97.81 194 SER A C 1
ATOM 1583 O O . SER A 1 194 ? 27.420 4.771 -37.105 1.00 97.81 194 SER A O 1
ATOM 1585 N N . GLY A 1 195 ? 27.189 2.534 -37.047 1.00 94.38 195 GLY A N 1
ATOM 1586 C CA . GLY A 1 195 ? 28.118 2.265 -35.955 1.00 94.38 195 GLY A CA 1
ATOM 1587 C C . GLY A 1 195 ? 29.589 2.307 -36.346 1.00 94.38 195 GLY A C 1
ATOM 1588 O O . GLY A 1 195 ? 29.964 2.715 -37.445 1.00 94.38 195 GLY A O 1
ATOM 1589 N N . LYS A 1 196 ? 30.427 1.890 -35.398 1.00 93.88 196 LYS A N 1
ATOM 1590 C CA . LYS A 1 196 ? 31.889 1.898 -35.506 1.00 93.88 196 LYS A CA 1
ATOM 1591 C C . LYS A 1 196 ? 32.392 0.963 -36.607 1.00 93.88 196 LYS A C 1
ATOM 1593 O O . LYS A 1 196 ? 33.325 1.324 -37.323 1.00 93.88 196 LYS A O 1
ATOM 1598 N N . HIS A 1 197 ? 31.801 -0.224 -36.732 1.00 93.06 197 HIS A N 1
ATOM 1599 C CA . HIS A 1 197 ? 32.170 -1.210 -37.750 1.00 93.06 197 HIS A CA 1
ATOM 1600 C C . HIS A 1 197 ? 31.496 -0.929 -39.095 1.00 93.06 197 HIS A C 1
ATOM 1602 O O . HIS A 1 197 ? 32.058 -1.241 -40.147 1.00 93.06 197 HIS A O 1
ATOM 1608 N N . GLY A 1 198 ? 30.346 -0.255 -39.070 1.00 94.25 198 GLY A N 1
ATOM 1609 C CA . GLY A 1 198 ? 29.656 0.206 -40.264 1.00 94.25 198 GLY A CA 1
ATOM 1610 C C . GLY A 1 198 ? 29.050 -0.940 -41.075 1.00 94.25 198 GLY A C 1
ATOM 1611 O O . GLY A 1 198 ? 28.816 -2.042 -40.589 1.00 94.25 198 GLY A O 1
ATOM 1612 N N . SER A 1 199 ? 28.731 -0.658 -42.337 1.00 96.81 199 SER A N 1
ATOM 1613 C CA . SER A 1 199 ? 27.945 -1.572 -43.174 1.00 96.81 199 SER A CA 1
ATOM 1614 C C . SER A 1 199 ? 28.785 -2.692 -43.794 1.00 96.81 199 SER A C 1
ATOM 1616 O O . SER A 1 199 ? 29.758 -2.430 -44.508 1.00 96.81 199 SER A O 1
ATOM 1618 N N . TYR A 1 200 ? 28.347 -3.943 -43.638 1.00 96.62 200 TYR A N 1
ATOM 1619 C CA . TYR A 1 200 ? 28.967 -5.099 -44.282 1.00 96.62 200 TYR A CA 1
ATOM 1620 C C . TYR A 1 200 ? 28.316 -5.424 -45.633 1.00 96.62 200 TYR A C 1
ATOM 1622 O O . TYR A 1 200 ? 27.357 -6.188 -45.729 1.00 96.62 200 TYR A O 1
ATOM 1630 N N . ALA A 1 201 ? 28.900 -4.899 -46.717 1.00 96.19 201 ALA A N 1
ATOM 1631 C CA . ALA A 1 201 ? 28.365 -5.030 -48.079 1.00 96.19 201 ALA A CA 1
ATOM 1632 C C . ALA A 1 201 ? 28.121 -6.482 -48.545 1.00 96.19 201 ALA A C 1
ATOM 1634 O O . ALA A 1 201 ? 27.222 -6.734 -49.342 1.00 96.19 201 ALA A O 1
ATOM 1635 N N . TYR A 1 202 ? 28.890 -7.456 -48.045 1.00 95.69 202 TYR A N 1
ATOM 1636 C CA . TYR A 1 202 ? 28.703 -8.867 -48.405 1.00 95.69 202 TYR A CA 1
ATOM 1637 C C . TYR A 1 202 ? 27.444 -9.499 -47.786 1.00 95.69 202 TYR A C 1
ATOM 1639 O O . TYR A 1 202 ? 27.002 -10.525 -48.299 1.00 95.69 202 TYR A O 1
ATOM 1647 N N . MET A 1 203 ? 26.851 -8.878 -46.756 1.00 97.25 203 MET A N 1
ATOM 1648 C CA . MET A 1 203 ? 25.583 -9.282 -46.130 1.00 97.25 203 MET A CA 1
ATOM 1649 C C . MET A 1 203 ? 24.366 -8.521 -46.671 1.00 97.25 203 MET A C 1
ATOM 1651 O O . MET A 1 203 ? 23.251 -8.759 -46.222 1.00 97.25 203 MET A O 1
ATOM 1655 N N . GLN A 1 204 ? 24.531 -7.633 -47.657 1.00 97.50 204 GLN A N 1
ATOM 1656 C CA . GLN A 1 204 ? 23.416 -6.923 -48.302 1.00 97.50 204 GLN A CA 1
ATOM 1657 C C . GLN A 1 204 ? 22.717 -7.827 -49.330 1.00 97.50 204 GLN A C 1
ATOM 1659 O O . GLN A 1 204 ? 22.770 -7.607 -50.541 1.00 97.50 204 GLN A O 1
ATOM 1664 N N . TRP A 1 205 ? 22.133 -8.923 -48.847 1.00 97.81 205 TRP A N 1
ATOM 1665 C CA . TRP A 1 205 ? 21.387 -9.876 -49.665 1.00 97.81 205 TRP A CA 1
ATOM 1666 C C . TRP A 1 205 ? 19.963 -9.357 -49.921 1.00 97.81 205 TRP A C 1
ATOM 1668 O O . TRP A 1 205 ? 19.457 -8.543 -49.148 1.00 97.81 205 TRP A O 1
ATOM 1678 N N . PRO A 1 206 ? 19.284 -9.830 -50.980 1.00 97.12 206 PRO A N 1
ATOM 1679 C CA . PRO A 1 206 ? 17.915 -9.420 -51.297 1.00 97.12 206 PRO A CA 1
ATOM 1680 C C . PRO A 1 206 ? 16.885 -10.125 -50.391 1.00 97.12 206 PRO A C 1
ATOM 1682 O O . PRO A 1 206 ? 16.036 -10.890 -50.846 1.00 97.12 206 PRO A O 1
ATOM 1685 N N . PHE A 1 207 ? 17.001 -9.912 -49.074 1.00 98.25 207 PHE A N 1
ATOM 1686 C CA . PHE A 1 207 ? 16.169 -10.559 -48.054 1.00 98.25 207 PHE A CA 1
ATOM 1687 C C . PHE A 1 207 ? 14.684 -10.231 -48.229 1.00 98.25 207 PHE A C 1
ATOM 1689 O O . PHE A 1 207 ? 13.848 -11.124 -48.103 1.00 98.25 207 PHE A O 1
ATOM 1696 N N . LYS A 1 208 ? 14.360 -8.977 -48.576 1.00 96.56 208 LYS A N 1
ATOM 1697 C CA . LYS A 1 208 ? 12.980 -8.542 -48.824 1.00 96.56 208 LYS A CA 1
ATOM 1698 C C . LYS A 1 208 ? 12.369 -9.301 -49.994 1.00 96.56 208 LYS A C 1
ATOM 1700 O O . LYS A 1 208 ? 11.272 -9.832 -49.881 1.00 96.56 208 LYS A O 1
ATOM 1705 N N . GLU A 1 209 ? 13.087 -9.384 -51.113 1.00 97.00 209 GLU A N 1
ATOM 1706 C CA . GLU A 1 209 ? 12.632 -10.107 -52.301 1.00 97.00 209 GLU A CA 1
ATOM 1707 C C . GLU A 1 209 ? 12.528 -11.616 -52.058 1.00 97.00 209 GLU A C 1
ATOM 1709 O O . GLU A 1 209 ? 11.794 -12.304 -52.764 1.00 97.00 209 GLU A O 1
ATOM 1714 N N . TRP A 1 210 ? 13.268 -12.143 -51.080 1.00 97.69 210 TRP A N 1
ATOM 1715 C CA . TRP A 1 210 ? 13.174 -13.544 -50.675 1.00 97.69 210 TRP A CA 1
ATOM 1716 C C . TRP A 1 210 ? 12.038 -13.816 -49.692 1.00 97.69 210 TRP A C 1
ATOM 1718 O O . TRP A 1 210 ? 11.689 -14.981 -49.534 1.00 97.69 210 TRP A O 1
ATOM 1728 N N . GLY A 1 211 ? 11.431 -12.780 -49.105 1.00 95.56 211 GLY A N 1
ATOM 1729 C CA . GLY A 1 211 ? 10.252 -12.887 -48.245 1.00 95.56 211 GLY A CA 1
ATOM 1730 C C . GLY A 1 211 ? 10.490 -12.573 -46.768 1.00 95.56 211 GLY A C 1
ATOM 1731 O O . GLY A 1 211 ? 9.608 -12.836 -45.966 1.00 95.56 211 GLY A O 1
ATOM 1732 N N . ALA A 1 212 ? 11.648 -12.036 -46.379 1.00 98.00 212 ALA A N 1
ATOM 1733 C CA . ALA A 1 212 ? 11.856 -11.605 -44.997 1.00 98.00 212 ALA A CA 1
ATOM 1734 C C . ALA A 1 212 ? 10.980 -10.388 -44.659 1.00 98.00 212 ALA A C 1
ATOM 1736 O O . ALA A 1 212 ? 10.886 -9.456 -45.460 1.00 98.00 212 ALA A O 1
ATOM 1737 N N . ASP A 1 213 ? 10.420 -10.366 -43.450 1.00 97.81 213 ASP A N 1
ATOM 1738 C CA . ASP A 1 213 ? 9.669 -9.224 -42.917 1.00 97.81 213 ASP A CA 1
ATOM 1739 C C . ASP A 1 213 ? 10.558 -8.282 -42.102 1.00 97.81 213 ASP A C 1
ATOM 1741 O O . ASP A 1 213 ? 10.289 -7.084 -42.014 1.00 97.81 213 ASP A O 1
ATOM 1745 N N . ILE A 1 214 ? 11.630 -8.813 -41.508 1.00 98.56 214 ILE A N 1
ATOM 1746 C CA . ILE A 1 214 ? 12.605 -8.051 -40.725 1.00 98.56 214 ILE A CA 1
ATOM 1747 C C . ILE A 1 214 ? 13.955 -8.771 -40.661 1.00 98.56 214 ILE A C 1
ATOM 1749 O O . ILE A 1 214 ? 14.025 -10.003 -40.711 1.00 98.56 214 ILE A O 1
ATOM 1753 N N . VAL A 1 215 ? 15.024 -7.984 -40.524 1.00 98.81 215 VAL A N 1
ATOM 1754 C CA . VAL A 1 215 ? 16.390 -8.469 -40.306 1.00 98.81 215 VAL A CA 1
ATOM 1755 C C . VAL A 1 215 ? 16.913 -7.988 -38.951 1.00 98.81 215 VAL A C 1
ATOM 1757 O O . VAL A 1 215 ? 16.858 -6.794 -38.660 1.00 98.81 215 VAL A O 1
ATOM 1760 N N . LEU A 1 216 ? 17.434 -8.906 -38.134 1.00 98.75 216 LEU A N 1
ATOM 1761 C CA . LEU A 1 216 ? 17.979 -8.627 -36.801 1.00 98.75 216 LEU A CA 1
ATOM 1762 C C . LEU A 1 216 ? 19.476 -8.952 -36.739 1.00 98.75 216 LEU A C 1
ATOM 1764 O O . LEU A 1 216 ? 19.887 -10.032 -37.167 1.00 98.75 216 LEU A O 1
ATOM 1768 N N . THR A 1 217 ? 20.283 -8.035 -36.200 1.00 98.62 217 THR A N 1
ATOM 1769 C CA . THR A 1 217 ? 21.747 -8.176 -36.136 1.00 98.62 217 THR A CA 1
ATOM 1770 C C . THR A 1 217 ? 22.383 -7.655 -34.846 1.00 98.62 217 THR A C 1
ATOM 1772 O O . THR A 1 217 ? 21.704 -7.021 -34.044 1.00 98.62 217 THR A O 1
ATOM 1775 N N . GLY A 1 218 ? 23.676 -7.928 -34.641 1.00 97.12 218 GLY A N 1
ATOM 1776 C CA . GLY A 1 218 ? 24.483 -7.475 -33.495 1.00 97.12 218 GLY A CA 1
ATOM 1777 C C . GLY A 1 218 ? 25.761 -6.763 -33.952 1.00 97.12 218 GLY A C 1
ATOM 1778 O O . GLY A 1 218 ? 25.700 -5.941 -34.871 1.00 97.12 218 GLY A O 1
ATOM 1779 N N . HIS A 1 219 ? 26.903 -7.122 -33.354 1.00 97.75 219 HIS A N 1
ATOM 1780 C CA . HIS A 1 219 ? 28.283 -6.744 -33.704 1.00 97.75 219 HIS A CA 1
ATOM 1781 C C . HIS A 1 219 ? 28.650 -5.273 -33.473 1.00 97.75 219 HIS A C 1
ATOM 1783 O O . HIS A 1 219 ? 29.639 -4.946 -32.820 1.00 97.75 219 HIS A O 1
ATOM 1789 N N . ASP A 1 220 ? 27.865 -4.342 -34.010 1.00 97.00 220 ASP A N 1
ATOM 1790 C CA . ASP A 1 220 ? 27.992 -2.945 -33.622 1.00 97.00 220 ASP A CA 1
ATOM 1791 C C . ASP A 1 220 ? 27.314 -2.767 -32.263 1.00 97.00 220 ASP A C 1
ATOM 1793 O O . ASP A 1 220 ? 26.092 -2.875 -32.164 1.00 97.00 220 ASP A O 1
ATOM 1797 N N . HIS A 1 221 ? 28.110 -2.501 -31.220 1.00 97.25 221 HIS A N 1
ATOM 1798 C CA . HIS A 1 221 ? 27.657 -2.417 -29.827 1.00 97.25 221 HIS A CA 1
ATOM 1799 C C . HIS A 1 221 ? 26.835 -1.150 -29.531 1.00 97.25 221 HIS A C 1
ATOM 1801 O O . HIS A 1 221 ? 27.226 -0.257 -28.775 1.00 97.25 221 HIS A O 1
ATOM 1807 N N . LEU A 1 222 ? 25.700 -1.037 -30.206 1.00 97.56 222 LEU A N 1
ATOM 1808 C CA . LEU A 1 222 ? 24.715 0.027 -30.139 1.00 97.56 222 LEU A CA 1
ATOM 1809 C C . LEU A 1 222 ? 23.347 -0.537 -30.545 1.00 97.56 222 LEU A C 1
ATOM 1811 O O . LEU A 1 222 ? 23.237 -1.659 -31.042 1.00 97.56 222 LEU A O 1
ATOM 1815 N N . TYR A 1 223 ? 22.298 0.247 -30.320 1.00 98.56 223 TYR A N 1
ATOM 1816 C CA . TYR A 1 223 ? 20.978 -0.021 -30.864 1.00 98.56 223 TYR A CA 1
ATOM 1817 C C . TYR A 1 223 ? 20.720 0.903 -32.047 1.00 98.56 223 TYR A C 1
ATOM 1819 O O . TYR A 1 223 ? 20.835 2.129 -31.936 1.00 98.56 223 TYR A O 1
ATOM 1827 N N . GLU A 1 224 ? 20.339 0.327 -33.179 1.00 98.56 224 GLU A N 1
ATOM 1828 C CA . GLU A 1 224 ? 19.952 1.090 -34.357 1.00 98.56 224 GLU A CA 1
ATOM 1829 C C . GLU A 1 224 ? 18.818 0.402 -35.105 1.00 98.56 224 GLU A C 1
ATOM 1831 O O . GLU A 1 224 ? 18.888 -0.789 -35.388 1.00 98.56 224 GLU A O 1
ATOM 1836 N N . ARG A 1 225 ? 17.795 1.169 -35.485 1.00 98.62 225 ARG A N 1
ATOM 1837 C CA . ARG A 1 225 ? 16.745 0.714 -36.397 1.00 98.62 225 ARG A CA 1
ATOM 1838 C C . ARG A 1 225 ? 16.813 1.497 -37.698 1.00 98.62 225 ARG A C 1
ATOM 1840 O O . ARG A 1 225 ? 16.740 2.729 -37.692 1.00 98.62 225 ARG A O 1
ATOM 1847 N N . LEU A 1 226 ? 16.904 0.774 -38.809 1.00 98.31 226 LEU A N 1
ATOM 1848 C CA . LEU A 1 226 ? 16.945 1.307 -40.167 1.00 98.31 226 LEU A CA 1
ATOM 1849 C C . LEU A 1 226 ? 15.764 0.792 -40.997 1.00 98.31 226 LEU A C 1
ATOM 1851 O O . LEU A 1 226 ? 15.204 -0.266 -40.714 1.00 98.31 226 LEU A O 1
ATOM 1855 N N . SER A 1 227 ? 15.410 1.523 -42.055 1.00 97.12 227 SER A N 1
ATOM 1856 C CA . SER A 1 227 ? 14.486 1.048 -43.093 1.00 97.12 227 SER A CA 1
ATOM 1857 C C . SER A 1 227 ? 15.133 1.181 -44.463 1.00 97.12 227 SER A C 1
ATOM 1859 O O . SER A 1 227 ? 15.302 2.287 -44.975 1.00 97.12 227 SER A O 1
ATOM 1861 N N . VAL A 1 228 ? 15.492 0.047 -45.063 1.00 96.75 228 VAL A N 1
ATOM 1862 C CA . VAL A 1 228 ? 16.176 -0.002 -46.360 1.00 96.75 228 VAL A CA 1
ATOM 1863 C C . VAL A 1 228 ? 15.229 -0.603 -47.385 1.00 96.75 228 VAL A C 1
ATOM 1865 O O . VAL A 1 228 ? 14.800 -1.747 -47.247 1.00 96.75 228 VAL A O 1
ATOM 1868 N N . ASN A 1 229 ? 14.854 0.179 -48.402 1.00 92.69 229 ASN A N 1
ATOM 1869 C CA . ASN A 1 229 ? 13.859 -0.205 -49.417 1.00 92.69 229 ASN A CA 1
ATOM 1870 C C . ASN A 1 229 ? 12.540 -0.733 -48.810 1.00 92.69 229 ASN A C 1
ATOM 1872 O O . ASN A 1 229 ? 11.862 -1.591 -49.382 1.00 92.69 229 ASN A O 1
ATOM 1876 N N . GLY A 1 230 ? 12.173 -0.228 -47.628 1.00 89.38 230 GLY A N 1
ATOM 1877 C CA . GLY A 1 230 ? 10.993 -0.648 -46.877 1.00 89.38 230 GLY A CA 1
ATOM 1878 C C . GLY A 1 230 ? 11.091 -2.046 -46.260 1.00 89.38 230 GLY A C 1
ATOM 1879 O O . GLY A 1 230 ? 10.046 -2.663 -46.085 1.00 89.38 230 GLY A O 1
ATOM 1880 N N . LEU A 1 231 ? 12.295 -2.578 -46.025 1.00 97.50 231 LEU A N 1
ATOM 1881 C CA . LEU A 1 231 ? 12.539 -3.685 -45.095 1.00 97.50 231 LEU A CA 1
ATOM 1882 C C . LEU A 1 231 ? 13.180 -3.115 -43.818 1.00 97.50 231 LEU A C 1
ATOM 1884 O O . LEU A 1 231 ? 14.181 -2.396 -43.932 1.00 97.50 231 LEU A O 1
ATOM 1888 N N . PRO A 1 232 ? 12.637 -3.398 -42.624 1.00 98.06 232 PRO A N 1
ATOM 1889 C CA . PRO A 1 232 ? 13.260 -3.002 -41.371 1.00 98.06 232 PRO A CA 1
ATOM 1890 C C . PRO A 1 232 ? 14.512 -3.838 -41.067 1.00 98.06 232 PRO A C 1
ATOM 1892 O O . PRO A 1 232 ? 14.516 -5.063 -41.205 1.00 98.06 232 PRO A O 1
ATOM 1895 N N . TYR A 1 233 ? 15.556 -3.154 -40.605 1.00 98.69 233 TYR A N 1
ATOM 1896 C CA . TYR A 1 233 ? 16.772 -3.739 -40.040 1.00 98.69 233 TYR A CA 1
ATOM 1897 C C . TYR A 1 233 ? 16.930 -3.224 -38.611 1.00 98.69 233 TYR A C 1
ATOM 1899 O O . TYR A 1 233 ? 16.827 -2.015 -38.394 1.00 98.69 233 TYR A O 1
ATOM 1907 N N . ILE A 1 234 ? 17.183 -4.107 -37.647 1.00 98.75 234 ILE A N 1
ATOM 1908 C CA . ILE A 1 234 ? 17.471 -3.719 -36.264 1.00 98.75 234 ILE A CA 1
ATOM 1909 C C . ILE A 1 234 ? 18.805 -4.316 -35.828 1.00 98.75 234 ILE A C 1
ATOM 1911 O O . ILE A 1 234 ? 18.989 -5.530 -35.856 1.00 98.75 234 ILE A O 1
ATOM 1915 N N . ILE A 1 235 ? 19.705 -3.450 -35.380 1.00 98.69 235 ILE A N 1
ATOM 1916 C CA . ILE A 1 235 ? 20.941 -3.799 -34.692 1.00 98.69 235 ILE A CA 1
ATOM 1917 C C . ILE A 1 235 ? 20.669 -3.735 -33.191 1.00 98.69 235 ILE A C 1
ATOM 1919 O O . ILE A 1 235 ? 20.219 -2.702 -32.694 1.00 98.69 235 ILE A O 1
ATOM 1923 N N . ASN A 1 236 ? 20.955 -4.817 -32.474 1.00 98.00 236 ASN A N 1
ATOM 1924 C CA . ASN A 1 236 ? 20.999 -4.846 -31.019 1.00 98.00 236 ASN A CA 1
ATOM 1925 C C . ASN A 1 236 ? 22.303 -5.495 -30.534 1.00 98.00 236 ASN A C 1
ATOM 1927 O O . ASN A 1 236 ? 22.310 -6.666 -30.161 1.00 98.00 236 ASN A O 1
ATOM 1931 N N . GLY A 1 237 ? 23.386 -4.713 -30.506 1.00 97.38 237 GLY A N 1
ATOM 1932 C CA . GLY A 1 237 ? 24.662 -5.127 -29.910 1.00 97.38 237 GLY A CA 1
ATOM 1933 C C . GLY A 1 237 ? 24.865 -4.655 -28.467 1.00 97.38 237 GLY A C 1
ATOM 1934 O O . GLY A 1 237 ? 25.992 -4.521 -28.005 1.00 97.38 237 GLY A O 1
ATOM 1935 N N . LEU A 1 238 ? 23.789 -4.324 -27.748 1.00 97.94 238 LEU A N 1
ATOM 1936 C CA . LEU A 1 238 ? 23.850 -3.729 -26.405 1.00 97.94 238 LEU A CA 1
ATOM 1937 C C . LEU A 1 238 ? 23.614 -4.736 -25.271 1.00 97.94 238 LEU A C 1
ATOM 1939 O O . LEU A 1 238 ? 23.200 -4.343 -24.178 1.00 97.94 238 LEU A O 1
ATOM 1943 N N . GLY A 1 239 ? 23.877 -6.024 -25.502 1.00 95.75 239 GLY A N 1
ATOM 1944 C CA . GLY A 1 239 ? 23.606 -7.078 -24.524 1.00 95.75 239 GLY A CA 1
ATOM 1945 C C . GLY A 1 239 ? 24.595 -7.155 -23.360 1.00 95.75 239 GLY A C 1
ATOM 1946 O O . GLY A 1 239 ? 24.265 -7.764 -22.345 1.00 95.75 239 GLY A O 1
ATOM 1947 N N . GLY A 1 240 ? 25.777 -6.537 -23.456 1.00 93.25 240 GLY A N 1
ATOM 1948 C CA . GLY A 1 240 ? 26.718 -6.486 -22.329 1.00 93.25 240 GLY A CA 1
ATOM 1949 C C . GLY A 1 240 ? 28.151 -6.049 -22.646 1.00 93.25 240 GLY A C 1
ATOM 1950 O O . GLY A 1 240 ? 28.861 -5.639 -21.728 1.00 93.25 240 GLY A O 1
ATOM 1951 N N . ALA A 1 241 ? 28.576 -6.096 -23.910 1.00 92.25 241 ALA A N 1
ATOM 1952 C CA . ALA A 1 241 ? 29.910 -5.686 -24.346 1.00 92.25 241 ALA A CA 1
ATOM 1953 C C . ALA A 1 241 ? 30.052 -4.169 -24.586 1.00 92.25 241 ALA A C 1
ATOM 1955 O O . ALA A 1 241 ? 29.068 -3.455 -24.745 1.00 92.25 241 ALA A O 1
ATOM 1956 N N . GLU A 1 242 ? 31.292 -3.657 -24.603 1.00 94.06 242 GLU A N 1
ATOM 1957 C CA . GLU A 1 242 ? 31.596 -2.212 -24.601 1.00 94.06 242 GLU A CA 1
ATOM 1958 C C . GLU A 1 242 ? 30.806 -1.413 -25.650 1.00 94.06 242 GLU A C 1
ATOM 1960 O O . GLU A 1 242 ? 30.959 -1.640 -26.845 1.00 94.06 242 GLU A O 1
ATOM 1965 N N . ILE A 1 243 ? 30.046 -0.409 -25.208 1.00 96.19 243 ILE A N 1
ATOM 1966 C CA . ILE A 1 243 ? 29.195 0.413 -26.077 1.00 96.19 243 ILE A CA 1
ATOM 1967 C C . ILE A 1 243 ? 30.014 1.255 -27.069 1.00 96.19 243 ILE A C 1
ATOM 1969 O O . ILE A 1 243 ? 30.916 2.007 -26.691 1.00 96.19 243 ILE A O 1
ATOM 1973 N N . TYR A 1 244 ? 29.634 1.210 -28.347 1.00 96.31 244 TYR A N 1
ATOM 1974 C CA . TYR A 1 244 ? 30.269 1.968 -29.424 1.00 96.31 244 TYR A CA 1
ATOM 1975 C C . TYR A 1 244 ? 29.593 3.312 -29.707 1.00 96.31 244 TYR A C 1
ATOM 1977 O O . TYR A 1 244 ? 28.426 3.568 -29.399 1.00 96.31 244 TYR A O 1
ATOM 1985 N N . LYS A 1 245 ? 30.360 4.218 -30.321 1.00 93.62 245 LYS A N 1
ATOM 1986 C CA . LYS A 1 245 ? 29.845 5.479 -30.865 1.00 93.62 245 LYS A CA 1
ATOM 1987 C C . LYS A 1 245 ? 29.296 5.264 -32.272 1.00 93.62 245 LYS A C 1
ATOM 1989 O O . LYS A 1 245 ? 29.768 4.399 -33.004 1.00 93.62 245 LYS A O 1
ATOM 1994 N N . PHE A 1 246 ? 28.337 6.103 -32.650 1.00 95.38 246 PHE A N 1
ATOM 1995 C CA . PHE A 1 246 ? 27.954 6.263 -34.049 1.00 95.38 246 PHE A CA 1
ATOM 1996 C C . PHE A 1 246 ? 29.033 7.045 -34.800 1.00 95.38 246 PHE A C 1
ATOM 1998 O O . PHE A 1 246 ? 29.501 8.072 -34.305 1.00 95.38 246 PHE A O 1
ATOM 2005 N N . GLU A 1 247 ? 29.369 6.580 -35.999 1.00 92.94 247 GLU A N 1
ATOM 2006 C CA . GLU A 1 247 ? 30.309 7.228 -36.910 1.00 92.94 247 GLU A CA 1
ATOM 2007 C C . GLU A 1 247 ? 29.519 7.935 -38.024 1.00 92.94 247 GLU A C 1
ATOM 2009 O O . GLU A 1 247 ? 28.891 8.977 -37.811 1.00 92.94 247 GLU A O 1
ATOM 2014 N N . THR A 1 248 ? 29.497 7.362 -39.228 1.00 92.31 248 THR A N 1
ATOM 2015 C CA . THR A 1 248 ? 28.784 7.941 -40.369 1.00 92.31 248 THR A CA 1
ATOM 2016 C C . THR A 1 248 ? 27.315 7.545 -40.326 1.00 92.31 248 THR A C 1
ATOM 2018 O O . THR A 1 248 ? 26.974 6.385 -40.535 1.00 92.31 248 THR A O 1
ATOM 2021 N N . LYS A 1 249 ? 26.430 8.522 -40.100 1.00 92.62 249 LYS A N 1
ATOM 2022 C CA . LYS A 1 249 ? 24.980 8.301 -40.151 1.00 92.62 249 LYS A CA 1
ATOM 2023 C C . LYS A 1 249 ? 24.539 7.912 -41.567 1.00 92.62 249 LYS A C 1
ATOM 2025 O O . LYS A 1 249 ? 24.699 8.707 -42.494 1.00 92.62 249 LYS A O 1
ATOM 2030 N N . LEU A 1 250 ? 23.884 6.762 -41.694 1.00 95.88 250 LEU A N 1
ATOM 2031 C CA . LEU A 1 250 ? 23.181 6.371 -42.914 1.00 95.88 250 LEU A CA 1
ATOM 2032 C C . LEU A 1 250 ? 21.839 7.119 -43.061 1.00 95.88 250 LEU A C 1
ATOM 2034 O O . LEU A 1 250 ? 21.143 7.324 -42.059 1.00 95.88 250 LEU A O 1
ATOM 2038 N N . PRO A 1 251 ? 21.435 7.526 -44.280 1.00 95.50 251 PRO A N 1
ATOM 2039 C CA . PRO A 1 251 ? 20.119 8.125 -44.531 1.00 95.50 251 PRO A CA 1
ATOM 2040 C C . PRO A 1 251 ? 18.939 7.265 -44.058 1.00 95.50 251 PRO A C 1
ATOM 2042 O O . PRO A 1 251 ? 17.930 7.802 -43.611 1.00 95.50 251 PRO A O 1
ATOM 2045 N N . GLU A 1 252 ? 19.086 5.944 -44.124 1.00 96.56 252 GLU A N 1
ATOM 2046 C CA . GLU A 1 252 ? 18.081 4.940 -43.769 1.00 96.56 252 GLU A CA 1
ATOM 2047 C C . GLU A 1 252 ? 17.922 4.751 -42.252 1.00 96.56 252 GLU A C 1
ATOM 2049 O O . GLU A 1 252 ? 16.989 4.083 -41.809 1.00 96.56 252 GLU A O 1
ATOM 2054 N N . SER A 1 253 ? 18.826 5.331 -41.455 1.00 97.31 253 SER A N 1
ATOM 2055 C CA . SER A 1 253 ? 18.829 5.257 -39.993 1.00 97.31 253 SER A CA 1
ATOM 2056 C C . SER A 1 253 ? 17.689 6.080 -39.384 1.00 97.31 253 SER A C 1
ATOM 2058 O O . SER A 1 253 ? 17.674 7.315 -39.482 1.00 97.31 253 SER A O 1
ATOM 2060 N N . LEU A 1 254 ? 16.747 5.392 -38.732 1.00 95.75 254 LEU A N 1
ATOM 2061 C CA . LEU A 1 254 ? 15.535 5.977 -38.151 1.00 95.75 254 LEU A CA 1
ATOM 2062 C C . LEU A 1 254 ? 15.678 6.227 -36.648 1.00 95.75 254 LEU A C 1
ATOM 2064 O O . LEU A 1 254 ? 15.341 7.311 -36.174 1.00 95.75 254 LEU A O 1
ATOM 2068 N N . VAL A 1 255 ? 16.203 5.249 -35.907 1.00 97.50 255 VAL A N 1
ATOM 2069 C CA . VAL A 1 255 ? 16.415 5.335 -34.454 1.00 97.50 255 VAL A CA 1
ATOM 2070 C C . VAL A 1 255 ? 17.823 4.876 -34.119 1.00 97.50 255 VAL A C 1
ATOM 2072 O O . VAL A 1 255 ? 18.313 3.914 -34.698 1.00 97.50 255 VAL A O 1
ATOM 2075 N N . ARG A 1 256 ? 18.480 5.584 -33.198 1.00 97.56 256 ARG A N 1
ATOM 2076 C CA . ARG A 1 256 ? 19.865 5.353 -32.778 1.00 97.56 256 ARG A CA 1
ATOM 2077 C C . ARG A 1 256 ? 19.983 5.555 -31.277 1.00 97.56 256 ARG A C 1
ATOM 2079 O O . ARG A 1 256 ? 19.562 6.596 -30.774 1.00 97.56 256 ARG A O 1
ATOM 2086 N N . TYR A 1 257 ? 20.581 4.597 -30.583 1.00 97.69 257 TYR A N 1
ATOM 2087 C CA . TYR A 1 257 ? 20.784 4.652 -29.144 1.00 97.69 257 TYR A CA 1
ATOM 2088 C C . TYR A 1 257 ? 22.072 3.932 -28.733 1.00 97.69 257 TYR A C 1
ATOM 2090 O O . TYR A 1 257 ? 22.345 2.825 -29.179 1.00 97.69 257 TYR A O 1
ATOM 2098 N N . ASN A 1 258 ? 22.875 4.575 -27.887 1.00 97.06 258 ASN A N 1
ATOM 2099 C CA . ASN A 1 258 ? 24.142 4.037 -27.382 1.00 97.06 258 ASN A CA 1
ATOM 2100 C C . ASN A 1 258 ? 24.486 4.598 -25.987 1.00 97.06 258 ASN A C 1
ATOM 2102 O O . ASN A 1 258 ? 25.642 4.896 -25.692 1.00 97.06 258 ASN A O 1
ATOM 2106 N N . LEU A 1 259 ? 23.471 4.843 -25.151 1.00 93.50 259 LEU A N 1
ATOM 2107 C CA . LEU A 1 259 ? 23.673 5.436 -23.821 1.00 93.50 259 LEU A CA 1
ATOM 2108 C C . LEU A 1 259 ? 23.683 4.406 -22.687 1.00 93.50 259 LEU A C 1
ATOM 2110 O O . LEU A 1 259 ? 24.260 4.685 -21.640 1.00 93.50 259 LEU A O 1
ATOM 2114 N N . ASP A 1 260 ? 23.055 3.247 -22.876 1.00 94.12 260 ASP A N 1
ATOM 2115 C CA . ASP A 1 260 ? 23.005 2.173 -21.883 1.00 94.12 260 ASP A CA 1
ATOM 2116 C C . ASP A 1 260 ? 22.797 0.813 -22.561 1.00 94.12 260 ASP A C 1
ATOM 2118 O O . ASP A 1 260 ? 22.500 0.743 -23.752 1.00 94.12 260 ASP A O 1
ATOM 2122 N N . TYR A 1 261 ? 22.948 -0.259 -21.791 1.00 96.44 261 TYR A N 1
ATOM 2123 C CA . TYR A 1 261 ? 22.724 -1.638 -22.224 1.00 96.44 261 TYR A CA 1
ATOM 2124 C C . TYR A 1 261 ? 21.237 -1.983 -22.244 1.00 96.44 261 TYR A C 1
ATOM 2126 O O . TYR A 1 261 ? 20.443 -1.357 -21.537 1.00 96.44 261 TYR A O 1
ATOM 2134 N N . GLY A 1 262 ? 20.844 -2.996 -23.009 1.00 96.56 262 GLY A N 1
ATOM 2135 C CA . GLY A 1 262 ? 19.448 -3.400 -23.104 1.00 96.56 262 GLY A CA 1
ATOM 2136 C C . GLY A 1 262 ? 19.221 -4.640 -23.952 1.00 96.56 262 GLY A C 1
ATOM 2137 O O . GLY A 1 262 ? 20.149 -5.260 -24.466 1.00 96.56 262 GLY A O 1
ATOM 2138 N N . ALA A 1 263 ? 17.950 -4.990 -24.100 1.00 98.50 263 ALA A N 1
ATOM 2139 C CA . ALA A 1 263 ? 17.509 -6.090 -24.941 1.00 98.50 263 ALA A CA 1
ATOM 2140 C C . ALA A 1 263 ? 16.222 -5.720 -25.679 1.00 98.50 263 ALA A C 1
ATOM 2142 O O . ALA A 1 263 ? 15.480 -4.822 -25.271 1.00 98.50 263 ALA A O 1
ATOM 2143 N N . LEU A 1 264 ? 15.945 -6.436 -26.766 1.00 98.44 264 LEU A N 1
ATOM 2144 C CA . LEU A 1 264 ? 14.662 -6.348 -27.452 1.00 98.44 264 LEU A CA 1
ATOM 2145 C C . LEU A 1 264 ? 13.687 -7.338 -26.826 1.00 98.44 264 LEU A C 1
ATOM 2147 O O . LEU A 1 264 ? 13.905 -8.548 -26.896 1.00 98.44 264 LEU A O 1
ATOM 2151 N N . ARG A 1 265 ? 12.591 -6.829 -26.268 1.00 98.38 265 ARG A N 1
ATOM 2152 C CA . ARG A 1 265 ? 11.397 -7.616 -25.961 1.00 98.38 265 ARG A CA 1
ATOM 2153 C C . ARG A 1 265 ? 10.516 -7.634 -27.200 1.00 98.38 265 ARG A C 1
ATOM 2155 O O . ARG A 1 265 ? 10.162 -6.574 -27.713 1.00 98.38 265 ARG A O 1
ATOM 2162 N N . VAL A 1 266 ? 10.151 -8.817 -27.672 1.00 98.06 266 VAL A N 1
ATOM 2163 C CA . VAL A 1 266 ? 9.299 -8.963 -28.851 1.00 98.06 266 VAL A CA 1
ATOM 2164 C C . VAL A 1 266 ? 8.042 -9.722 -28.490 1.00 98.06 266 VAL A C 1
ATOM 2166 O O . VAL A 1 266 ? 8.101 -10.815 -27.936 1.00 98.06 266 VAL A O 1
ATOM 2169 N N . GLU A 1 267 ? 6.903 -9.131 -28.818 1.00 94.75 267 GLU A N 1
ATOM 2170 C CA . GLU A 1 267 ? 5.597 -9.770 -28.754 1.00 94.75 267 GLU A CA 1
ATOM 2171 C C . GLU A 1 267 ? 5.111 -10.031 -30.177 1.00 94.75 267 GLU A C 1
ATOM 2173 O O . GL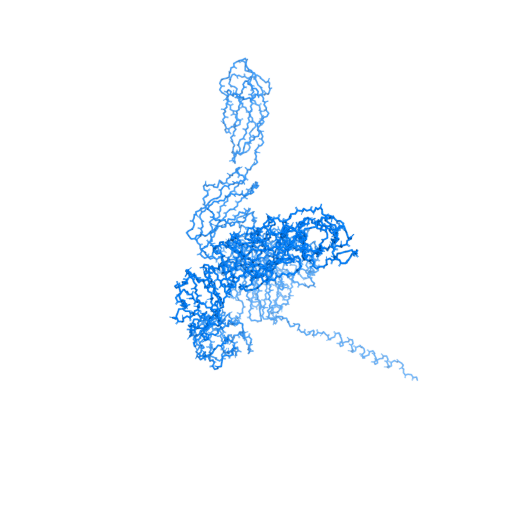U A 1 267 ? 5.001 -9.093 -30.960 1.00 94.75 267 GLU A O 1
ATOM 2178 N N . ALA A 1 268 ? 4.826 -11.284 -30.516 1.00 91.81 268 ALA A N 1
ATOM 2179 C CA . ALA A 1 268 ? 4.365 -11.666 -31.844 1.00 91.81 268 ALA A CA 1
ATOM 2180 C C . ALA A 1 268 ? 3.017 -12.377 -31.772 1.00 91.81 268 ALA A C 1
ATOM 2182 O O . ALA A 1 268 ? 2.837 -13.291 -30.967 1.00 91.81 268 ALA A O 1
ATOM 2183 N N . THR A 1 269 ? 2.102 -11.962 -32.641 1.00 87.56 269 THR A N 1
ATOM 2184 C CA . THR A 1 269 ? 0.795 -12.575 -32.886 1.00 87.56 269 THR A CA 1
ATOM 2185 C C . THR A 1 269 ? 0.677 -12.989 -34.353 1.00 87.56 269 THR A C 1
ATOM 2187 O O . THR A 1 269 ? 1.609 -12.780 -35.126 1.00 87.56 269 THR A O 1
ATOM 2190 N N . ASN A 1 270 ? -0.452 -13.563 -34.771 1.00 85.12 270 ASN A N 1
ATOM 2191 C CA . ASN A 1 270 ? -0.692 -13.864 -36.189 1.00 85.12 270 ASN A CA 1
ATOM 2192 C C . ASN A 1 270 ? -0.815 -12.606 -37.078 1.00 85.12 270 ASN A C 1
ATOM 2194 O O . ASN A 1 270 ? -0.747 -12.728 -38.299 1.00 85.12 270 ASN A O 1
ATOM 2198 N N . THR A 1 271 ? -1.010 -11.412 -36.503 1.00 79.12 271 THR A N 1
ATOM 2199 C CA . THR A 1 271 ? -1.275 -10.171 -37.258 1.00 79.12 271 THR A CA 1
ATOM 2200 C C . THR A 1 271 ? -0.206 -9.099 -37.096 1.00 79.12 271 THR A C 1
ATOM 2202 O O . THR A 1 271 ? -0.067 -8.254 -37.987 1.00 79.12 271 THR A O 1
ATOM 2205 N N . TYR A 1 272 ? 0.586 -9.136 -36.019 1.00 86.00 272 TYR A N 1
ATOM 2206 C CA . TYR A 1 272 ? 1.702 -8.211 -35.823 1.00 86.00 272 TYR A CA 1
ATOM 2207 C C . TYR A 1 272 ? 2.857 -8.788 -34.993 1.00 86.00 272 TYR A C 1
ATOM 2209 O O . TYR A 1 272 ? 2.672 -9.675 -34.162 1.00 86.00 272 TYR A O 1
ATOM 2217 N N . MET A 1 273 ? 4.041 -8.196 -35.151 1.00 92.38 273 MET A N 1
ATOM 2218 C CA . MET A 1 273 ? 5.174 -8.303 -34.232 1.00 92.38 273 MET A CA 1
ATOM 2219 C C . MET A 1 273 ? 5.534 -6.923 -33.690 1.00 92.38 273 MET A C 1
ATOM 2221 O O . MET A 1 273 ? 5.799 -6.006 -34.464 1.00 92.38 273 MET A O 1
ATOM 2225 N N . LYS A 1 274 ? 5.569 -6.777 -32.368 1.00 93.00 274 LYS A N 1
ATOM 2226 C CA . LYS A 1 274 ? 5.935 -5.552 -31.653 1.00 93.00 274 LYS A CA 1
ATOM 2227 C C . LYS A 1 274 ? 7.308 -5.722 -31.021 1.00 93.00 274 LYS A C 1
ATOM 2229 O O . LYS A 1 274 ? 7.470 -6.523 -30.106 1.00 93.00 274 LYS A O 1
ATOM 2234 N N . PHE A 1 275 ? 8.271 -4.955 -31.508 1.00 97.38 275 PHE A N 1
ATOM 2235 C CA . PHE A 1 275 ? 9.657 -4.915 -31.060 1.00 97.38 275 PHE A CA 1
ATOM 2236 C C . PHE A 1 275 ? 9.841 -3.740 -30.111 1.00 97.38 275 PHE A C 1
ATOM 2238 O O . PHE A 1 275 ? 9.568 -2.606 -30.491 1.00 97.38 275 PHE A O 1
ATOM 2245 N N . GLN A 1 276 ? 10.314 -4.002 -28.898 1.00 97.50 276 GLN A N 1
ATOM 2246 C CA . GLN A 1 276 ? 10.537 -2.991 -27.870 1.00 97.50 276 GLN A CA 1
ATOM 2247 C C . GLN A 1 276 ? 11.982 -3.075 -27.385 1.00 97.50 276 GLN A C 1
ATOM 2249 O O . GLN A 1 276 ? 12.342 -4.040 -26.710 1.00 97.50 276 GLN A O 1
ATOM 2254 N N . PHE A 1 277 ? 12.818 -2.087 -27.712 1.00 98.38 277 PHE A N 1
ATOM 2255 C CA . PHE A 1 277 ? 14.155 -2.007 -27.119 1.00 98.38 277 PHE A CA 1
ATOM 2256 C C . PHE A 1 277 ? 14.053 -1.334 -25.755 1.00 98.38 277 PHE A C 1
ATOM 2258 O O . PHE A 1 277 ? 13.659 -0.168 -25.647 1.00 98.38 277 PHE A O 1
ATOM 2265 N N . ILE A 1 278 ? 14.389 -2.091 -24.716 1.00 93.38 278 ILE A N 1
ATOM 2266 C CA . ILE A 1 278 ? 14.269 -1.678 -23.322 1.00 93.38 278 ILE A CA 1
ATOM 2267 C C . ILE A 1 278 ? 15.657 -1.749 -22.693 1.00 93.38 278 ILE A C 1
ATOM 2269 O O . ILE A 1 278 ? 16.356 -2.759 -22.810 1.00 93.38 278 ILE A O 1
ATOM 2273 N N . THR A 1 279 ? 16.066 -0.671 -22.028 1.00 92.94 279 THR A N 1
ATOM 2274 C CA . THR A 1 279 ? 17.358 -0.633 -21.338 1.00 92.94 279 THR A CA 1
ATOM 2275 C C . THR A 1 279 ? 17.338 -1.503 -20.087 1.00 92.94 279 THR A C 1
ATOM 2277 O O . THR A 1 279 ? 16.280 -1.770 -19.516 1.00 92.94 279 THR A O 1
ATOM 2280 N N . ARG A 1 280 ? 18.512 -1.874 -19.576 1.00 86.44 280 ARG A N 1
ATOM 2281 C CA . ARG A 1 280 ? 18.661 -2.578 -18.292 1.00 86.44 280 ARG A CA 1
ATOM 2282 C C . ARG A 1 280 ? 18.052 -1.842 -17.088 1.00 86.44 280 ARG A C 1
ATOM 2284 O O . ARG A 1 280 ? 17.785 -2.467 -16.071 1.00 86.44 280 ARG A O 1
ATOM 2291 N N . ALA A 1 281 ? 17.786 -0.538 -17.206 1.00 77.69 281 ALA A N 1
ATOM 2292 C CA . ALA A 1 281 ? 17.060 0.257 -16.213 1.00 77.69 281 ALA A CA 1
ATOM 2293 C C . ALA A 1 281 ? 15.522 0.212 -16.378 1.00 77.69 281 ALA A C 1
ATOM 2295 O O . ALA A 1 281 ? 14.812 0.936 -15.681 1.00 77.69 281 ALA A O 1
ATOM 2296 N N . GLY A 1 282 ? 14.998 -0.589 -17.312 1.00 77.00 282 GLY A N 1
ATOM 2297 C CA . GLY A 1 282 ? 13.567 -0.709 -17.605 1.00 77.00 282 GLY A CA 1
ATOM 2298 C C . GLY A 1 282 ? 12.993 0.427 -18.459 1.00 77.00 282 GLY A C 1
ATOM 2299 O O . GLY A 1 282 ? 11.775 0.579 -18.527 1.00 77.00 282 GLY A O 1
ATOM 2300 N N . VAL A 1 283 ? 13.836 1.243 -19.105 1.00 77.62 283 VAL A N 1
ATOM 2301 C CA . VAL A 1 283 ? 13.385 2.377 -19.929 1.00 77.62 283 VAL A CA 1
ATOM 2302 C C . VAL A 1 283 ? 13.134 1.914 -21.364 1.00 77.62 283 VAL A C 1
ATOM 2304 O O . VAL A 1 283 ? 14.050 1.419 -22.015 1.00 77.62 283 VAL A O 1
ATOM 2307 N N . LEU A 1 284 ? 11.916 2.112 -21.877 1.00 85.69 284 LEU A N 1
ATOM 2308 C CA . LEU A 1 284 ? 11.591 1.907 -23.292 1.00 85.69 284 LEU A CA 1
ATOM 2309 C C . LEU A 1 284 ? 12.225 3.019 -24.140 1.00 85.69 284 LEU A C 1
ATOM 2311 O O . LEU A 1 284 ? 11.955 4.199 -23.920 1.00 85.69 284 LEU A O 1
ATOM 2315 N N . ILE A 1 285 ? 13.059 2.640 -25.106 1.00 87.00 285 ILE A N 1
ATOM 2316 C CA . ILE A 1 285 ? 13.756 3.578 -26.001 1.00 87.00 285 ILE A CA 1
ATOM 2317 C C . ILE A 1 285 ? 13.100 3.635 -27.373 1.00 87.00 285 ILE A C 1
ATOM 2319 O O . ILE A 1 285 ? 13.000 4.706 -27.967 1.00 87.00 285 ILE A O 1
ATOM 2323 N N . ASP A 1 286 ? 12.694 2.480 -27.886 1.00 95.81 286 ASP A N 1
ATOM 2324 C CA . ASP A 1 286 ? 12.110 2.357 -29.210 1.00 95.81 286 ASP A CA 1
ATOM 2325 C C . ASP A 1 286 ? 11.053 1.265 -29.205 1.00 95.81 286 ASP A C 1
ATOM 2327 O O . ASP A 1 286 ? 11.254 0.200 -28.619 1.00 95.81 286 ASP A O 1
ATOM 2331 N N . GLU A 1 287 ? 9.949 1.544 -29.886 1.00 93.19 287 GLU A N 1
ATOM 2332 C CA . GLU A 1 287 ? 8.903 0.580 -30.181 1.00 93.19 287 GLU A CA 1
ATOM 2333 C C . GLU A 1 287 ? 8.631 0.600 -31.683 1.00 93.19 287 GLU A C 1
ATOM 2335 O O . GLU A 1 287 ? 8.457 1.657 -32.295 1.00 93.19 287 GLU A O 1
ATOM 2340 N N . TYR A 1 288 ? 8.605 -0.582 -32.287 1.00 92.25 288 TYR A N 1
ATOM 2341 C CA . TYR A 1 288 ? 8.340 -0.738 -33.705 1.00 92.25 288 TYR A CA 1
ATOM 2342 C C . TYR A 1 288 ? 7.446 -1.942 -33.963 1.00 92.25 288 TYR A C 1
ATOM 2344 O O . TYR A 1 288 ? 7.663 -3.014 -33.403 1.00 92.25 288 TYR A O 1
ATOM 2352 N N . ILE A 1 289 ? 6.449 -1.767 -34.829 1.00 89.19 289 ILE A N 1
ATOM 2353 C CA . ILE A 1 289 ? 5.494 -2.814 -35.183 1.00 89.19 289 ILE A CA 1
ATOM 2354 C C . ILE A 1 289 ? 5.675 -3.197 -36.653 1.00 89.19 289 ILE A C 1
ATOM 2356 O O . ILE A 1 289 ? 5.714 -2.337 -37.533 1.00 89.19 289 ILE A O 1
ATOM 2360 N N . VAL A 1 290 ? 5.762 -4.501 -36.902 1.00 89.31 290 VAL A N 1
ATOM 2361 C CA . VAL A 1 290 ? 5.643 -5.127 -38.223 1.00 89.31 290 VAL A CA 1
ATOM 2362 C C . VAL A 1 290 ? 4.276 -5.807 -38.291 1.00 89.31 290 VAL A C 1
ATOM 2364 O O . VAL A 1 290 ? 3.893 -6.476 -37.338 1.00 89.31 290 VAL A O 1
ATOM 2367 N N . GLY A 1 291 ? 3.536 -5.650 -39.389 1.00 82.56 291 GLY A N 1
ATOM 2368 C CA . GLY A 1 291 ? 2.157 -6.146 -39.517 1.00 82.56 291 GLY A CA 1
ATOM 2369 C C . GLY A 1 291 ? 1.099 -5.087 -39.182 1.00 82.56 291 GLY A C 1
ATOM 2370 O O . GLY A 1 291 ? 1.395 -3.893 -39.194 1.00 82.56 291 GLY A O 1
ATOM 2371 N N . LYS A 1 292 ? -0.145 -5.513 -38.934 1.00 69.12 292 LYS A N 1
ATOM 2372 C CA . LYS A 1 292 ? -1.276 -4.627 -38.606 1.00 69.12 292 LYS A CA 1
ATOM 2373 C C . LYS A 1 292 ? -1.663 -4.805 -37.139 1.00 69.12 292 LYS A C 1
ATOM 2375 O O . LYS A 1 292 ? -2.009 -5.916 -36.738 1.00 69.12 292 LYS A O 1
ATOM 2380 N N . SER A 1 293 ? -1.615 -3.733 -36.346 1.00 66.56 293 SER A N 1
ATOM 2381 C CA . SER A 1 293 ? -2.234 -3.748 -35.019 1.00 66.56 293 SER A CA 1
ATOM 2382 C C . SER A 1 293 ? -3.751 -3.857 -35.171 1.00 66.56 293 SER A C 1
ATOM 2384 O O . SER A 1 293 ? -4.338 -3.294 -36.096 1.00 66.56 293 SER A O 1
ATOM 2386 N N . VAL A 1 294 ? -4.371 -4.641 -34.293 1.00 79.62 294 VAL A N 1
ATOM 2387 C CA . VAL A 1 294 ? -5.826 -4.668 -34.140 1.00 79.62 294 VAL A CA 1
ATOM 2388 C C . VAL A 1 294 ? -6.181 -3.742 -32.976 1.00 79.62 294 VAL A C 1
ATOM 2390 O O . VAL A 1 294 ? -5.466 -3.765 -31.962 1.00 79.62 294 VAL A O 1
ATOM 2393 N N . PRO A 1 295 ? -7.239 -2.920 -33.089 1.00 88.56 295 PRO A N 1
ATOM 2394 C CA . PRO A 1 295 ? -7.679 -2.118 -31.963 1.00 88.56 295 PRO A CA 1
ATOM 2395 C C . PRO A 1 295 ? -8.108 -3.027 -30.806 1.00 88.56 295 PRO A C 1
ATOM 2397 O O . PRO A 1 295 ? -8.589 -4.138 -31.012 1.00 88.56 295 PRO A O 1
ATOM 2400 N N . SER A 1 296 ? -7.938 -2.564 -29.572 1.00 91.12 296 SER A N 1
ATOM 2401 C CA . SER A 1 296 ? -8.380 -3.258 -28.357 1.00 91.12 296 SER A CA 1
ATOM 2402 C C . SER A 1 296 ? -8.869 -2.250 -27.324 1.00 91.12 296 SER A C 1
ATOM 2404 O O . SER A 1 296 ? -8.354 -1.132 -27.265 1.00 91.12 296 SER A O 1
ATOM 2406 N N . VAL A 1 297 ? -9.804 -2.642 -26.460 1.00 95.38 297 VAL A N 1
ATOM 2407 C CA . VAL A 1 297 ? -10.227 -1.808 -25.326 1.00 95.38 297 VAL A CA 1
ATOM 2408 C C . VAL A 1 297 ? -9.101 -1.764 -24.289 1.00 95.38 297 VAL A C 1
ATOM 2410 O O . VAL A 1 297 ? -8.651 -2.801 -23.807 1.00 95.38 297 VAL A O 1
ATOM 2413 N N . ILE A 1 298 ? -8.625 -0.565 -23.957 1.00 92.75 298 ILE A N 1
ATOM 2414 C CA . ILE A 1 298 ? -7.683 -0.332 -22.854 1.00 92.75 298 ILE A CA 1
ATOM 2415 C C . ILE A 1 298 ? -8.440 -0.302 -21.528 1.00 92.75 298 ILE A C 1
ATOM 2417 O O . ILE A 1 298 ? -8.013 -0.933 -20.562 1.00 92.75 298 ILE A O 1
ATOM 2421 N N . SER A 1 299 ? -9.530 0.464 -21.460 1.00 95.38 299 SER A N 1
ATOM 2422 C CA . SER A 1 299 ? -10.275 0.656 -20.218 1.00 95.38 299 SER A CA 1
ATOM 2423 C C . SER A 1 299 ? -11.710 1.120 -20.450 1.00 95.38 299 SER A C 1
ATOM 2425 O O . SER A 1 299 ? -12.016 1.778 -21.445 1.00 95.38 299 SER A O 1
ATOM 2427 N N . ILE A 1 300 ? -12.567 0.812 -19.475 1.00 97.94 300 ILE A N 1
ATOM 2428 C CA . ILE A 1 300 ? -13.885 1.420 -19.283 1.00 97.94 300 ILE A CA 1
ATOM 2429 C C . ILE A 1 300 ? -13.923 1.942 -17.845 1.00 97.94 300 ILE A C 1
ATOM 2431 O O . ILE A 1 300 ? -13.969 1.153 -16.898 1.00 97.94 300 ILE A O 1
ATOM 2435 N N . THR A 1 301 ? -13.839 3.261 -17.678 1.00 96.94 301 THR A N 1
ATOM 2436 C CA . THR A 1 301 ? -13.700 3.929 -16.372 1.00 96.94 301 THR A CA 1
ATOM 2437 C C . THR A 1 301 ? -14.875 4.848 -16.081 1.00 96.94 301 THR A C 1
ATOM 2439 O O . THR A 1 301 ? -15.441 5.456 -16.988 1.00 96.94 301 THR A O 1
ATOM 2442 N N . LYS A 1 302 ? -15.223 4.999 -14.809 1.00 97.44 302 LYS A N 1
ATOM 2443 C CA . LYS A 1 302 ? -16.267 5.908 -14.332 1.00 97.44 302 LYS A CA 1
ATOM 2444 C C . LYS A 1 302 ? -15.825 7.364 -14.470 1.00 97.44 302 LYS A C 1
ATOM 2446 O O . LYS A 1 302 ? -14.692 7.698 -14.141 1.00 97.44 302 LYS A O 1
ATOM 2451 N N . LEU A 1 303 ? -16.723 8.248 -14.902 1.00 95.06 303 LEU A N 1
ATOM 2452 C CA . LEU A 1 303 ? -16.484 9.700 -14.896 1.00 95.06 303 LEU A CA 1
ATOM 2453 C C . LEU A 1 303 ? -17.172 10.420 -13.731 1.00 95.06 303 LEU A C 1
ATOM 2455 O O . LEU A 1 303 ? -16.669 11.423 -13.230 1.00 95.06 303 LEU A O 1
ATOM 2459 N N . ASN A 1 304 ? -18.324 9.924 -13.289 1.00 94.56 304 ASN A N 1
ATOM 2460 C CA . ASN A 1 304 ? -19.013 10.404 -12.092 1.00 94.56 304 ASN A CA 1
ATOM 2461 C C . ASN A 1 304 ? -18.422 9.807 -10.794 1.00 94.56 304 ASN A C 1
ATOM 2463 O O . ASN A 1 304 ? -17.827 8.726 -10.846 1.00 94.56 304 ASN A O 1
ATOM 2467 N N . PRO A 1 305 ? -18.631 10.459 -9.631 1.00 92.19 305 PRO A N 1
ATOM 2468 C CA . PRO A 1 305 ? -18.346 9.878 -8.318 1.00 92.19 305 PRO A CA 1
ATOM 2469 C C . PRO A 1 305 ? -19.070 8.546 -8.084 1.00 92.19 305 PRO A C 1
ATOM 2471 O O . PRO A 1 305 ? -20.076 8.247 -8.723 1.00 92.19 305 PRO A O 1
ATOM 2474 N N . SER A 1 306 ? -18.545 7.740 -7.166 1.00 93.06 306 SER A N 1
ATOM 2475 C CA . SER A 1 306 ? -19.115 6.457 -6.757 1.00 93.06 306 SER A CA 1
ATOM 2476 C C . SER A 1 306 ? -18.702 6.199 -5.300 1.00 93.06 306 SER A C 1
ATOM 2478 O O . SER A 1 306 ? -17.495 6.195 -5.049 1.00 93.06 306 SER A O 1
ATOM 2480 N N . PRO A 1 307 ? -19.633 5.949 -4.363 1.00 94.50 307 PRO A N 1
ATOM 2481 C CA . PRO A 1 307 ? -21.077 5.822 -4.576 1.00 94.50 307 PRO A CA 1
ATOM 2482 C C . PRO A 1 307 ? -21.747 7.136 -5.028 1.00 94.50 307 PRO A C 1
ATOM 2484 O O . PRO A 1 307 ? -21.147 8.206 -4.938 1.00 94.50 307 PRO A O 1
ATOM 2487 N N . THR A 1 308 ? -22.941 7.058 -5.624 1.00 95.06 308 THR A N 1
ATOM 2488 C CA . THR A 1 308 ? -23.651 8.230 -6.174 1.00 95.06 308 THR A CA 1
ATOM 2489 C C . THR A 1 308 ? -25.166 8.054 -6.207 1.00 95.06 308 THR A C 1
ATOM 2491 O O . THR A 1 308 ? -25.661 6.956 -6.447 1.00 95.06 308 THR A O 1
ATOM 2494 N N . ASN A 1 309 ? -25.888 9.168 -6.066 1.00 93.94 309 ASN A N 1
ATOM 2495 C CA . ASN A 1 309 ? -27.335 9.263 -6.245 1.00 93.94 309 ASN A CA 1
ATOM 2496 C C . ASN A 1 309 ? -27.758 9.917 -7.578 1.00 93.94 309 ASN A C 1
ATOM 2498 O O . ASN A 1 309 ? -28.907 10.350 -7.738 1.00 93.94 309 ASN A O 1
ATOM 2502 N N . ALA A 1 310 ? -26.849 10.038 -8.549 1.00 94.25 310 ALA A N 1
ATOM 2503 C CA . ALA A 1 310 ? -27.152 10.646 -9.840 1.00 94.25 310 ALA A CA 1
ATOM 2504 C C . ALA A 1 310 ? -28.091 9.763 -10.684 1.00 94.25 310 ALA A C 1
ATOM 2506 O O . ALA A 1 310 ? -27.991 8.540 -10.684 1.00 94.25 310 ALA A O 1
ATOM 2507 N N . SER A 1 311 ? -28.997 10.391 -11.440 1.00 93.25 311 SER A N 1
ATOM 2508 C CA . SER A 1 311 ? -29.893 9.694 -12.380 1.00 93.25 311 SER A CA 1
ATOM 2509 C C . SER A 1 311 ? -29.264 9.424 -13.750 1.00 93.25 311 SER A C 1
ATOM 2511 O O . SER A 1 311 ? -29.805 8.638 -14.529 1.00 93.25 311 SER A O 1
ATOM 2513 N N . ASN A 1 312 ? -28.136 10.082 -14.036 1.00 95.31 312 ASN A N 1
ATOM 2514 C CA . ASN A 1 312 ? -27.360 9.921 -15.258 1.00 95.31 312 ASN A CA 1
ATOM 2515 C C . ASN A 1 312 ? -25.886 9.716 -14.907 1.00 95.31 312 ASN A C 1
ATOM 2517 O O . ASN A 1 312 ? -25.330 10.466 -14.099 1.00 95.31 312 ASN A O 1
ATOM 2521 N N . LEU A 1 313 ? -25.259 8.728 -15.539 1.00 96.69 313 LEU A N 1
ATOM 2522 C CA . LEU A 1 313 ? -23.875 8.323 -15.304 1.00 96.69 313 LEU A CA 1
ATOM 2523 C C . LEU A 1 313 ? -23.124 8.248 -16.627 1.00 96.69 313 LEU A C 1
ATOM 2525 O O . LEU A 1 313 ? -23.720 8.003 -17.667 1.00 96.69 313 LEU A O 1
ATOM 2529 N N . ASN A 1 314 ? -21.813 8.445 -16.596 1.00 97.38 314 ASN A N 1
ATOM 2530 C CA . ASN A 1 314 ? -20.976 8.406 -17.783 1.00 97.38 314 ASN A CA 1
ATOM 2531 C C . ASN A 1 314 ? -19.775 7.492 -17.559 1.00 97.38 314 ASN A C 1
ATOM 2533 O O . ASN A 1 314 ? -19.057 7.628 -16.567 1.00 97.38 314 ASN A O 1
ATOM 2537 N N . PHE A 1 315 ? -19.513 6.629 -18.531 1.00 98.12 315 PHE A N 1
ATOM 2538 C CA . PHE A 1 315 ? -18.262 5.891 -18.636 1.00 98.12 315 PHE A CA 1
ATOM 2539 C C . PHE A 1 315 ? -17.381 6.498 -19.716 1.00 98.12 315 PHE A C 1
ATOM 2541 O O . PHE A 1 315 ? -17.875 6.915 -20.760 1.00 98.12 315 PHE A O 1
ATOM 2548 N N . GLN A 1 316 ? -16.072 6.504 -19.488 1.00 98.00 316 GLN A N 1
ATOM 2549 C CA . GLN A 1 316 ? -15.075 6.732 -20.521 1.00 98.00 316 GLN A CA 1
ATOM 2550 C C . GLN A 1 316 ? -14.507 5.396 -20.984 1.00 98.00 316 GLN A C 1
ATOM 2552 O O . GLN A 1 316 ? -13.914 4.656 -20.204 1.00 98.00 316 GLN A O 1
ATOM 2557 N N . VAL A 1 317 ? -14.679 5.116 -22.268 1.00 98.25 317 VAL A N 1
ATOM 2558 C CA . VAL A 1 317 ? -14.125 3.967 -22.975 1.00 98.25 317 VAL A CA 1
ATOM 2559 C C . VAL A 1 317 ? -12.883 4.440 -23.719 1.00 98.25 317 VAL A C 1
ATOM 2561 O O . VAL A 1 317 ? -12.940 5.408 -24.482 1.00 98.25 317 VAL A O 1
ATOM 2564 N N . THR A 1 318 ? -11.753 3.782 -23.481 1.00 96.75 318 THR A N 1
ATOM 2565 C CA . THR A 1 318 ? -10.473 4.100 -24.125 1.00 96.75 318 THR A CA 1
ATOM 2566 C C . THR A 1 318 ? -9.989 2.903 -24.925 1.00 96.75 318 THR A C 1
ATOM 2568 O O . THR A 1 318 ? -9.950 1.792 -24.402 1.00 96.75 318 THR A O 1
ATOM 2571 N N . PHE A 1 319 ? -9.577 3.132 -26.168 1.00 95.88 319 PHE A N 1
ATOM 2572 C CA . PHE A 1 319 ? -9.050 2.122 -27.086 1.00 95.88 319 PHE A CA 1
ATOM 2573 C C . PHE A 1 319 ? -7.537 2.283 -27.296 1.00 95.88 319 PHE A C 1
ATOM 2575 O O . PHE A 1 319 ? -6.966 3.350 -27.055 1.00 95.88 319 PHE A O 1
ATOM 2582 N N . SER A 1 320 ? -6.878 1.216 -27.753 1.00 89.75 320 SER A N 1
ATOM 2583 C CA . SER A 1 320 ? -5.432 1.178 -28.023 1.00 89.75 320 SER A CA 1
ATOM 2584 C C . SER A 1 320 ? -4.989 2.070 -29.177 1.00 89.75 320 SER A C 1
ATOM 2586 O O . SER A 1 320 ? -3.835 2.492 -29.223 1.00 89.75 320 SER A O 1
ATOM 2588 N N . GLU A 1 321 ? -5.909 2.389 -30.078 1.00 87.75 321 GLU A N 1
ATOM 2589 C CA . GLU A 1 321 ? -5.709 3.255 -31.230 1.00 87.75 321 GLU A CA 1
ATOM 2590 C C . GLU A 1 321 ? -7.028 3.939 -31.606 1.00 87.75 321 GLU A C 1
ATOM 2592 O O . GLU A 1 321 ? -8.069 3.691 -30.992 1.00 87.75 321 GLU A O 1
ATOM 2597 N N . SER A 1 322 ? -6.978 4.846 -32.583 1.00 92.81 322 SER A N 1
ATOM 2598 C CA . SER A 1 322 ? -8.184 5.488 -33.104 1.00 92.81 322 SER A CA 1
ATOM 2599 C C . SER A 1 322 ? -9.103 4.462 -33.758 1.00 92.81 322 SER A C 1
ATOM 2601 O O . SER A 1 322 ? -8.662 3.678 -34.599 1.00 92.81 322 SER A O 1
ATOM 2603 N N . VAL A 1 323 ? -10.384 4.505 -33.398 1.00 95.94 323 VAL A N 1
ATOM 2604 C CA . VAL A 1 323 ? -11.423 3.629 -33.940 1.00 95.94 323 VAL A CA 1
ATOM 2605 C C . VAL A 1 323 ? -12.621 4.431 -34.433 1.00 95.94 323 VAL A C 1
ATOM 2607 O O . VAL A 1 323 ? -12.869 5.561 -34.004 1.00 95.94 323 VAL A O 1
ATOM 2610 N N . THR A 1 324 ? -13.382 3.816 -35.327 1.00 95.94 324 THR A N 1
ATOM 2611 C CA . THR A 1 324 ? -14.686 4.270 -35.817 1.00 95.94 324 THR A CA 1
ATOM 2612 C C . THR A 1 324 ? -15.697 3.137 -35.664 1.00 95.94 324 THR A C 1
ATOM 2614 O O . THR A 1 324 ? -15.299 1.998 -35.440 1.00 95.94 324 THR A O 1
ATOM 2617 N N . GLY A 1 325 ? -16.991 3.443 -35.768 1.00 95.69 325 GLY A N 1
ATOM 2618 C CA . GLY A 1 325 ? -18.059 2.444 -35.634 1.00 95.69 325 GLY A CA 1
ATOM 2619 C C . GLY A 1 325 ? -18.612 2.280 -34.219 1.00 95.69 325 GLY A C 1
ATOM 2620 O O . GLY A 1 325 ? -19.636 1.641 -34.083 1.00 95.69 325 GLY A O 1
ATOM 2621 N N . VAL A 1 326 ? -18.007 2.920 -33.208 1.00 97.62 326 VAL A N 1
ATOM 2622 C CA . VAL A 1 326 ? -18.463 2.829 -31.811 1.00 97.62 326 VAL A CA 1
ATOM 2623 C C . VAL A 1 326 ? -19.845 3.470 -31.641 1.00 97.62 326 VAL A C 1
ATOM 2625 O O . VAL A 1 326 ? -19.984 4.692 -31.768 1.00 97.62 326 VAL A O 1
ATOM 2628 N N . ASP A 1 327 ? -20.849 2.669 -31.310 1.00 95.75 327 ASP A N 1
ATOM 2629 C CA . ASP A 1 327 ? -22.220 3.090 -31.049 1.00 95.75 327 ASP A CA 1
ATOM 2630 C C . ASP A 1 327 ? -22.851 2.348 -29.854 1.00 95.75 327 ASP A C 1
ATOM 2632 O O . ASP A 1 327 ? -22.181 1.659 -29.093 1.00 95.75 327 ASP A O 1
ATOM 2636 N N . ALA A 1 328 ? -24.141 2.577 -29.589 1.00 95.56 328 ALA A N 1
ATOM 2637 C CA . ALA A 1 328 ? -24.807 2.019 -28.411 1.00 95.56 328 ALA A CA 1
ATOM 2638 C C . ALA A 1 328 ? -24.985 0.489 -28.461 1.00 95.56 328 ALA A C 1
ATOM 2640 O O . ALA A 1 328 ? -25.194 -0.117 -27.412 1.00 95.56 328 ALA A O 1
ATOM 2641 N N . SER A 1 329 ? -24.941 -0.126 -29.647 1.00 94.75 329 SER A N 1
ATOM 2642 C CA . SER A 1 329 ? -25.096 -1.575 -29.816 1.00 94.75 329 SER A CA 1
ATOM 2643 C C . SER A 1 329 ? -23.851 -2.365 -29.411 1.00 94.75 329 SER A C 1
ATOM 2645 O O . SER A 1 329 ? -23.986 -3.521 -29.011 1.00 94.75 329 SER A O 1
ATOM 2647 N N . ASP A 1 330 ? -22.689 -1.707 -29.375 1.00 96.81 330 ASP A N 1
ATOM 2648 C CA . ASP A 1 330 ? -21.429 -2.271 -28.882 1.00 96.81 330 ASP A CA 1
ATOM 2649 C C . ASP A 1 330 ? -21.405 -2.468 -27.364 1.00 96.81 330 ASP A C 1
ATOM 2651 O O . ASP A 1 330 ? -20.433 -2.984 -26.817 1.00 96.81 330 ASP A O 1
ATOM 2655 N N . PHE A 1 331 ? -22.428 -2.018 -26.636 1.00 97.75 331 PHE A N 1
ATOM 2656 C CA . PHE A 1 331 ? -22.409 -2.016 -25.182 1.00 97.75 331 PHE A CA 1
ATOM 2657 C C . PHE A 1 331 ? -23.612 -2.724 -24.575 1.00 97.75 331 PHE A C 1
ATOM 2659 O O . PHE A 1 331 ? -24.748 -2.619 -25.037 1.00 97.75 331 PHE A O 1
ATOM 2666 N N . ILE A 1 332 ? -23.364 -3.392 -23.451 1.00 96.75 332 ILE A N 1
ATOM 2667 C CA . ILE A 1 332 ? -24.400 -3.959 -22.592 1.00 96.75 332 ILE A CA 1
ATOM 2668 C C . ILE A 1 332 ? -24.198 -3.488 -21.153 1.00 96.75 332 ILE A C 1
ATOM 2670 O O . ILE A 1 332 ? -23.083 -3.204 -20.712 1.00 96.75 332 ILE A O 1
ATOM 2674 N N . LEU A 1 333 ? -25.294 -3.416 -20.401 1.00 96.75 333 LEU A N 1
ATOM 2675 C CA . LEU A 1 333 ? -25.258 -3.097 -18.978 1.00 96.75 333 LEU A CA 1
ATOM 2676 C C . LEU A 1 333 ? -25.340 -4.373 -18.146 1.00 96.75 333 LEU A C 1
ATOM 2678 O O . LEU A 1 333 ? -26.302 -5.133 -18.245 1.00 96.75 333 LEU A O 1
ATOM 2682 N N . SER A 1 334 ? -24.357 -4.565 -17.272 1.00 96.00 334 SER A N 1
ATOM 2683 C CA . SER A 1 334 ? -24.426 -5.519 -16.169 1.00 96.00 334 SER A CA 1
ATOM 2684 C C . SER A 1 334 ? -24.904 -4.765 -14.930 1.00 96.00 334 SER A C 1
ATOM 2686 O O . SER A 1 334 ? -24.115 -4.088 -14.268 1.00 96.00 334 SER A O 1
ATOM 2688 N N . THR A 1 335 ? -26.203 -4.845 -14.637 1.00 95.00 335 THR A N 1
ATOM 2689 C CA . THR A 1 335 ? -26.838 -4.085 -13.554 1.00 95.00 335 THR A CA 1
ATOM 2690 C C . THR A 1 335 ? -28.033 -4.821 -12.948 1.00 95.00 335 THR A C 1
ATOM 2692 O O . THR A 1 335 ? -28.704 -5.599 -13.625 1.00 95.00 335 THR A O 1
ATOM 2695 N N . ASP A 1 336 ? -28.296 -4.562 -11.671 1.00 93.25 336 ASP A N 1
ATOM 2696 C CA . ASP A 1 336 ? -29.521 -4.922 -10.945 1.00 93.25 336 ASP A CA 1
ATOM 2697 C C . ASP A 1 336 ? -30.548 -3.769 -10.904 1.00 93.25 336 ASP A C 1
ATOM 2699 O O . ASP A 1 336 ? -31.651 -3.944 -10.383 1.00 93.25 336 ASP A O 1
ATOM 2703 N N . ILE A 1 337 ? -30.229 -2.615 -11.504 1.00 93.38 337 ILE A N 1
ATOM 2704 C CA . ILE A 1 337 ? -31.103 -1.442 -11.564 1.00 93.38 337 ILE A CA 1
ATOM 2705 C C . ILE A 1 337 ? -32.110 -1.613 -12.708 1.00 93.38 337 ILE A C 1
ATOM 2707 O O . ILE A 1 337 ? -31.727 -1.651 -13.884 1.00 93.38 337 ILE A O 1
ATOM 2711 N N . PRO A 1 338 ? -33.418 -1.686 -12.413 1.00 90.56 338 PRO A N 1
ATOM 2712 C CA . PRO A 1 338 ? -34.427 -1.890 -13.434 1.00 90.56 338 PRO A CA 1
ATOM 2713 C C . PRO A 1 338 ? -34.526 -0.670 -14.357 1.00 90.56 338 PRO A C 1
ATOM 2715 O O . PRO A 1 338 ? -34.659 0.467 -13.905 1.00 90.56 338 PRO A O 1
ATOM 2718 N N . ASN A 1 339 ? -34.571 -0.933 -15.665 1.00 90.31 339 ASN A N 1
ATOM 2719 C CA . ASN A 1 339 ? -34.763 0.061 -16.729 1.00 90.31 339 ASN A CA 1
ATOM 2720 C C . ASN A 1 339 ? -33.616 1.070 -16.927 1.00 90.31 339 ASN A C 1
ATOM 2722 O O . ASN A 1 339 ? -33.829 2.063 -17.621 1.00 90.31 339 ASN A O 1
ATOM 2726 N N . ALA A 1 340 ? -32.423 0.845 -16.364 1.00 94.31 340 ALA A N 1
ATOM 2727 C CA . ALA A 1 340 ? -31.246 1.619 -16.757 1.00 94.31 340 ALA A CA 1
ATOM 2728 C C . ALA A 1 340 ? -30.927 1.365 -18.242 1.00 94.31 340 ALA A C 1
ATOM 2730 O O . ALA A 1 340 ? -30.989 0.224 -18.706 1.00 94.31 340 ALA A O 1
ATOM 2731 N N . VAL A 1 341 ? -30.609 2.422 -18.993 1.00 95.31 341 VAL A N 1
ATOM 2732 C CA . VAL A 1 341 ? -30.404 2.341 -20.449 1.00 95.31 341 VAL A CA 1
ATOM 2733 C C . VAL A 1 341 ? -29.172 3.116 -20.891 1.00 95.31 341 VAL A C 1
ATOM 2735 O O . VAL A 1 341 ? -28.848 4.160 -20.327 1.00 95.31 341 VAL A O 1
ATOM 2738 N N . ILE A 1 342 ? -28.505 2.613 -21.930 1.00 97.38 342 ILE A N 1
ATOM 2739 C CA . ILE A 1 342 ? -27.484 3.364 -22.662 1.00 97.38 342 ILE A CA 1
ATOM 2740 C C . ILE A 1 342 ? -28.207 4.451 -23.462 1.00 97.38 342 ILE A C 1
ATOM 2742 O O . ILE A 1 342 ? -29.003 4.151 -24.349 1.00 97.38 342 ILE A O 1
ATOM 2746 N N . ASP A 1 343 ? -27.968 5.705 -23.094 1.00 95.19 343 ASP A N 1
ATOM 2747 C CA . ASP A 1 343 ? -28.665 6.881 -23.615 1.00 95.19 343 ASP A CA 1
ATOM 2748 C C . ASP A 1 343 ? -27.966 7.445 -24.853 1.00 95.19 343 ASP A C 1
ATOM 2750 O O . ASP A 1 343 ? -28.595 7.730 -25.871 1.00 95.19 343 ASP A O 1
ATOM 2754 N N . ASN A 1 344 ? -26.642 7.592 -24.770 1.00 95.62 344 ASN A N 1
ATOM 2755 C CA . ASN A 1 344 ? -25.842 8.206 -25.820 1.00 95.62 344 ASN A CA 1
ATOM 2756 C C . ASN A 1 344 ? -24.402 7.685 -25.811 1.00 95.62 344 ASN A C 1
ATOM 2758 O O . ASN A 1 344 ? -23.827 7.433 -24.753 1.00 95.62 344 ASN A O 1
ATOM 2762 N N . VAL A 1 345 ? -23.795 7.611 -26.993 1.00 97.50 345 VAL A N 1
ATOM 2763 C CA . VAL A 1 345 ? -22.360 7.371 -27.179 1.00 97.50 345 VAL A CA 1
ATOM 2764 C C . VAL A 1 345 ? -21.799 8.563 -27.941 1.00 97.50 345 VAL A C 1
ATOM 2766 O O . VAL A 1 345 ? -22.286 8.921 -29.011 1.00 97.50 345 VAL A O 1
ATOM 2769 N N . SER A 1 346 ? -20.793 9.223 -27.376 1.00 96.25 346 SER A N 1
ATOM 2770 C CA . SER A 1 346 ? -20.182 10.412 -27.974 1.00 96.25 346 SER A CA 1
ATOM 2771 C C . SER A 1 346 ? -18.671 10.378 -27.822 1.00 96.25 346 SER A C 1
ATOM 2773 O O . SER A 1 346 ? -18.161 9.840 -26.852 1.00 96.25 346 SER A O 1
ATOM 2775 N N . GLY A 1 347 ? -17.932 10.942 -28.769 1.00 94.94 347 GLY A N 1
ATOM 2776 C CA . GLY A 1 347 ? -16.471 10.892 -28.760 1.00 94.94 347 GLY A CA 1
ATOM 2777 C C . GLY A 1 347 ? -15.915 10.637 -30.149 1.00 94.94 347 GLY A C 1
ATOM 2778 O O . GLY A 1 347 ? -16.654 10.641 -31.132 1.00 94.94 347 GLY A O 1
ATOM 2779 N N . SER A 1 348 ? -14.597 10.494 -30.234 1.00 93.38 348 SER A N 1
ATOM 2780 C CA . SER A 1 348 ? -13.898 10.231 -31.495 1.00 93.38 348 SER A CA 1
ATOM 2781 C C . SER A 1 348 ? -12.463 9.779 -31.234 1.00 93.38 348 SER A C 1
ATOM 2783 O O . SER A 1 348 ? -11.937 9.941 -30.129 1.00 93.38 348 SER A O 1
ATOM 2785 N N . GLY A 1 349 ? -11.799 9.263 -32.270 1.00 93.81 349 GLY A N 1
ATOM 2786 C CA . GLY A 1 349 ? -10.431 8.774 -32.144 1.00 93.81 349 GLY A CA 1
ATOM 2787 C C . GLY A 1 349 ? -10.403 7.550 -31.239 1.00 93.81 349 GLY A C 1
ATOM 2788 O O . GLY A 1 349 ? -11.095 6.577 -31.510 1.00 93.81 349 GLY A O 1
ATOM 2789 N N . ASN A 1 350 ? -9.605 7.582 -30.176 1.00 94.94 350 ASN A N 1
ATOM 2790 C CA . ASN A 1 350 ? -9.447 6.452 -29.260 1.00 94.94 350 ASN A CA 1
ATOM 2791 C C . ASN A 1 350 ? -10.217 6.609 -27.937 1.00 94.94 350 ASN A C 1
ATOM 2793 O O . ASN A 1 350 ? -9.994 5.819 -27.021 1.00 94.94 350 ASN A O 1
ATOM 2797 N N . SER A 1 351 ? -11.079 7.623 -27.797 1.00 96.88 351 SER A N 1
ATOM 2798 C CA . SER A 1 351 ? -11.796 7.888 -26.547 1.00 96.88 351 SER A CA 1
ATOM 2799 C C . SER A 1 351 ? -13.257 8.250 -26.786 1.00 96.88 351 SER A C 1
ATOM 2801 O O . SER A 1 351 ? -13.577 9.178 -27.536 1.00 96.88 351 SER A O 1
ATOM 2803 N N . TYR A 1 352 ? -14.135 7.517 -26.108 1.00 98.19 352 TYR A N 1
ATOM 2804 C CA . TYR A 1 352 ? -15.582 7.660 -26.192 1.00 98.19 352 TYR A CA 1
ATOM 2805 C C . TYR A 1 352 ? -16.182 7.763 -24.792 1.00 98.19 352 TYR A C 1
ATOM 2807 O O . TYR A 1 352 ? -15.714 7.142 -23.843 1.00 98.19 352 TYR A O 1
ATOM 2815 N N . THR A 1 353 ? -17.221 8.572 -24.653 1.00 98.06 353 THR A N 1
ATOM 2816 C CA . THR A 1 353 ? -18.055 8.691 -23.466 1.00 98.06 353 THR A CA 1
ATOM 2817 C C . THR A 1 353 ? -19.402 8.041 -23.738 1.00 98.06 353 THR A C 1
ATOM 2819 O O . THR A 1 353 ? -20.108 8.437 -24.668 1.00 98.06 353 THR A O 1
ATOM 2822 N N . VAL A 1 354 ? -19.754 7.066 -22.905 1.00 98.44 354 VAL A N 1
ATOM 2823 C CA . VAL A 1 354 ? -21.038 6.367 -22.935 1.00 98.44 354 VAL A CA 1
ATOM 2824 C C . VAL A 1 354 ? -21.876 6.855 -21.762 1.00 98.44 354 VAL A C 1
ATOM 2826 O O . VAL A 1 354 ? -21.505 6.663 -20.603 1.00 98.44 354 VAL A O 1
ATOM 2829 N N . SER A 1 355 ? -22.986 7.515 -22.070 1.00 97.62 355 SER A N 1
ATOM 2830 C CA . SER A 1 355 ? -23.934 8.057 -21.102 1.00 97.62 355 SER A CA 1
ATOM 2831 C C . SER A 1 355 ? -25.045 7.052 -20.834 1.00 97.62 355 SER A C 1
ATOM 2833 O O . SER A 1 355 ? -25.654 6.527 -21.763 1.00 97.62 355 SER A O 1
ATOM 2835 N N . ILE A 1 356 ? -25.323 6.813 -19.559 1.00 97.94 356 ILE A N 1
ATOM 2836 C CA . ILE A 1 356 ? -26.365 5.928 -19.051 1.00 97.94 356 ILE A CA 1
ATOM 2837 C C . ILE A 1 356 ? -27.414 6.781 -18.346 1.00 97.94 356 ILE A C 1
ATOM 2839 O O . ILE A 1 356 ? -27.059 7.616 -17.512 1.00 97.94 356 ILE A O 1
ATOM 2843 N N . SER A 1 357 ? -28.689 6.568 -18.658 1.00 95.00 357 SER A N 1
ATOM 2844 C CA . SER A 1 357 ? -29.818 7.281 -18.055 1.00 95.00 357 SER A CA 1
ATOM 2845 C C . SER A 1 357 ? -30.780 6.319 -17.349 1.00 95.00 357 SER A C 1
ATOM 2847 O O . SER A 1 357 ? -30.601 5.097 -17.357 1.00 95.00 357 SER A O 1
ATOM 2849 N N . SER A 1 358 ? -31.814 6.875 -16.710 1.00 92.69 358 SER A N 1
ATOM 2850 C CA . SER A 1 358 ? -32.857 6.122 -15.988 1.00 92.69 358 SER A CA 1
ATOM 2851 C C . SER A 1 358 ? -32.350 5.312 -14.783 1.00 92.69 358 SER A C 1
ATOM 2853 O O . SER A 1 358 ? -32.930 4.291 -14.414 1.00 92.69 358 SER A O 1
ATOM 2855 N N . VAL A 1 359 ? -31.296 5.801 -14.123 1.00 92.88 359 VAL A N 1
ATOM 2856 C CA . VAL A 1 359 ? -30.714 5.204 -12.913 1.00 92.88 359 VAL A CA 1
ATOM 2857 C C . VAL A 1 359 ? -31.516 5.641 -11.676 1.00 92.88 359 VAL A C 1
ATOM 2859 O O . VAL A 1 359 ? -31.240 6.668 -11.051 1.00 92.88 359 VAL A O 1
ATOM 2862 N N . ASN A 1 360 ? -32.576 4.890 -11.364 1.00 90.56 360 ASN A N 1
ATOM 2863 C CA . ASN A 1 360 ? -33.651 5.339 -10.465 1.00 90.56 360 ASN A CA 1
ATOM 2864 C C . ASN A 1 360 ? -33.771 4.575 -9.135 1.00 90.56 360 ASN A C 1
ATOM 2866 O O . ASN A 1 360 ? -34.624 4.924 -8.321 1.00 90.56 360 ASN A O 1
ATOM 2870 N N . SER A 1 361 ? -32.949 3.557 -8.896 1.00 92.88 361 SER A N 1
ATOM 2871 C CA . SER A 1 361 ? -32.911 2.807 -7.635 1.00 92.88 361 SER A CA 1
ATOM 2872 C C . SER A 1 361 ? -31.474 2.530 -7.222 1.00 92.88 361 SER A C 1
ATOM 2874 O O . SER A 1 361 ? -30.564 2.673 -8.038 1.00 92.88 361 SER A O 1
ATOM 2876 N N . ASP A 1 362 ? -31.295 2.098 -5.980 1.00 94.25 362 ASP A N 1
ATOM 2877 C CA . ASP A 1 362 ? -30.020 1.576 -5.493 1.00 94.25 362 ASP A CA 1
ATOM 2878 C C . ASP A 1 362 ? -29.618 0.333 -6.284 1.00 94.25 362 ASP A C 1
ATOM 2880 O O . ASP A 1 362 ? -30.471 -0.366 -6.848 1.00 94.25 362 ASP A O 1
ATOM 2884 N N . GLY A 1 363 ? -28.318 0.065 -6.314 1.00 94.62 363 GLY A N 1
ATOM 2885 C CA . GLY A 1 363 ? -27.771 -1.103 -6.982 1.00 94.62 363 GLY A CA 1
ATOM 2886 C C . GLY A 1 363 ? -26.358 -0.883 -7.495 1.00 94.62 363 GLY A C 1
ATOM 2887 O O . GLY A 1 363 ? -25.623 0.009 -7.068 1.00 94.62 363 GLY A O 1
ATOM 2888 N N . THR A 1 364 ? -25.968 -1.712 -8.447 1.00 96.19 364 THR A N 1
ATOM 2889 C CA . THR A 1 364 ? -24.679 -1.658 -9.123 1.00 96.19 364 THR A CA 1
ATOM 2890 C C . THR A 1 364 ? -24.865 -1.571 -10.624 1.00 96.19 364 THR A C 1
ATOM 2892 O O . THR A 1 364 ? -25.807 -2.123 -11.192 1.00 96.19 364 THR A O 1
ATOM 2895 N N . LEU A 1 365 ? -23.961 -0.863 -11.294 1.00 96.88 365 LEU A N 1
ATOM 2896 C CA . LEU A 1 365 ? -24.021 -0.689 -12.739 1.00 96.88 365 LEU A CA 1
ATOM 2897 C C . LEU A 1 365 ? -22.619 -0.730 -13.333 1.00 96.88 365 LEU A C 1
ATOM 2899 O O . LEU A 1 365 ? -21.774 0.107 -13.015 1.00 96.88 365 LEU A O 1
ATOM 2903 N N . ARG A 1 366 ? -22.379 -1.699 -14.214 1.00 96.94 366 ARG A N 1
ATOM 2904 C CA . ARG A 1 366 ? -21.160 -1.811 -15.018 1.00 96.94 366 ARG A CA 1
ATOM 2905 C C . ARG A 1 366 ? -21.519 -1.773 -16.497 1.00 96.94 366 ARG A C 1
ATOM 2907 O O . ARG A 1 366 ? -22.514 -2.368 -16.910 1.00 96.94 366 ARG A O 1
ATOM 2914 N N . LEU A 1 367 ? -20.695 -1.077 -17.270 1.00 98.00 367 LEU A N 1
ATOM 2915 C CA . LEU A 1 367 ? -20.748 -1.075 -18.724 1.00 98.00 367 LEU A CA 1
ATOM 2916 C C . LEU A 1 367 ? -19.755 -2.105 -19.265 1.00 98.00 367 LEU A C 1
ATOM 2918 O O . LEU A 1 367 ? -18.563 -2.015 -18.970 1.00 98.00 367 LEU A O 1
ATOM 2922 N N . ASP A 1 368 ? -20.252 -3.040 -20.065 1.00 97.56 368 ASP A N 1
ATOM 2923 C CA . ASP A 1 368 ? -19.438 -4.013 -20.788 1.00 97.56 368 ASP A CA 1
ATOM 2924 C C . ASP A 1 368 ? -19.498 -3.699 -22.285 1.00 97.56 368 ASP A C 1
ATOM 2926 O O . ASP A 1 368 ? -20.540 -3.278 -22.791 1.00 97.56 368 ASP A O 1
ATOM 2930 N N . LEU A 1 369 ? -18.385 -3.907 -22.985 1.00 97.94 369 LEU A N 1
ATOM 2931 C CA . LEU A 1 369 ? -18.322 -3.824 -24.441 1.00 97.94 369 LEU A CA 1
ATOM 2932 C C . LEU A 1 369 ? -18.443 -5.231 -25.031 1.00 97.94 369 LEU A C 1
ATOM 2934 O O . LEU A 1 369 ? -17.703 -6.141 -24.638 1.00 97.94 369 LEU A O 1
ATOM 2938 N N . VAL A 1 370 ? -19.362 -5.385 -25.979 1.00 96.25 370 VAL A N 1
ATOM 2939 C CA . VAL A 1 370 ? -19.558 -6.578 -26.796 1.00 96.25 370 VAL A CA 1
ATOM 2940 C C . VAL A 1 370 ? -19.105 -6.262 -28.211 1.00 96.25 370 VAL A C 1
ATOM 2942 O O . VAL A 1 370 ? -19.676 -5.419 -28.884 1.00 96.25 370 VAL A O 1
ATOM 2945 N N . ASP A 1 371 ? -18.065 -6.953 -28.640 1.00 94.44 371 ASP A N 1
ATOM 2946 C CA . ASP A 1 371 ? -17.491 -6.844 -29.965 1.00 94.44 371 ASP A CA 1
ATOM 2947 C C . ASP A 1 371 ? -18.296 -7.665 -30.983 1.00 94.44 371 ASP A C 1
ATOM 2949 O O . ASP A 1 371 ? -18.482 -8.879 -30.832 1.00 94.44 371 ASP A O 1
ATOM 2953 N N . ASP A 1 372 ? -18.748 -6.996 -32.038 1.00 92.69 372 ASP A N 1
ATOM 2954 C CA . ASP A 1 372 ? -19.452 -7.578 -33.178 1.00 92.69 372 ASP A CA 1
ATOM 2955 C C . ASP A 1 372 ? -18.747 -7.303 -34.524 1.00 92.69 372 ASP A C 1
ATOM 2957 O O . ASP A 1 372 ? -19.368 -7.406 -35.585 1.00 92.69 372 ASP A O 1
ATOM 2961 N N . ASP A 1 373 ? -17.446 -6.982 -34.484 1.00 92.25 373 ASP A N 1
ATOM 2962 C CA . ASP A 1 373 ? -16.617 -6.535 -35.611 1.00 92.25 373 ASP A CA 1
ATOM 2963 C C . ASP A 1 373 ? -17.033 -5.174 -36.234 1.00 92.25 373 ASP A C 1
ATOM 2965 O O . ASP A 1 373 ? -16.453 -4.768 -37.250 1.00 92.25 373 ASP A O 1
ATOM 2969 N N . SER A 1 374 ? -18.005 -4.435 -35.674 1.00 95.75 374 SER A N 1
ATOM 2970 C CA . SER A 1 374 ? -18.412 -3.119 -36.205 1.00 95.75 374 SER A CA 1
ATOM 29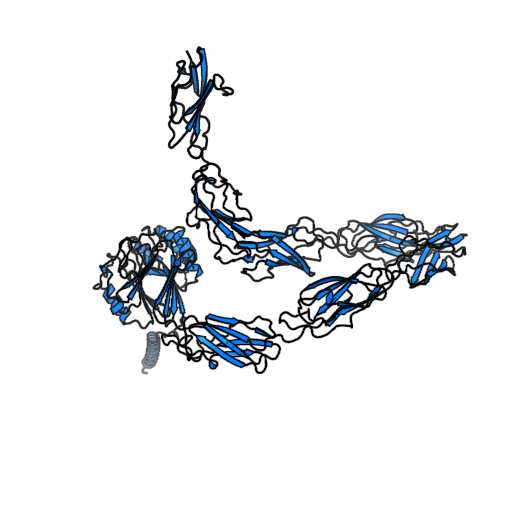71 C C . SER A 1 374 ? -17.424 -1.992 -35.863 1.00 95.75 374 SER A C 1
ATOM 2973 O O . SER A 1 374 ? -17.228 -1.070 -36.666 1.00 95.75 374 SER A O 1
ATOM 2975 N N . ILE A 1 375 ? -16.734 -2.098 -34.721 1.00 96.94 375 ILE A N 1
ATOM 2976 C CA . ILE A 1 375 ? -15.676 -1.174 -34.303 1.00 96.94 375 ILE A CA 1
ATOM 2977 C C . ILE A 1 375 ? -14.394 -1.496 -35.071 1.00 96.94 375 ILE A C 1
ATOM 2979 O O . ILE A 1 375 ? -13.798 -2.554 -34.884 1.00 96.94 375 ILE A O 1
ATOM 2983 N N . ILE A 1 376 ? -13.915 -0.557 -35.890 1.00 93.62 376 ILE A N 1
ATOM 2984 C CA . ILE A 1 376 ? -12.735 -0.747 -36.747 1.00 93.62 376 ILE A CA 1
ATOM 2985 C C . ILE A 1 376 ? -11.716 0.386 -36.599 1.00 93.62 376 ILE A C 1
ATOM 2987 O O . ILE A 1 376 ? -12.080 1.546 -36.396 1.00 93.62 376 ILE A O 1
ATOM 2991 N N . SER A 1 377 ? -10.428 0.074 -36.761 1.00 89.69 377 SER A N 1
ATOM 2992 C CA . SER A 1 377 ? -9.366 1.086 -36.845 1.00 89.69 377 SER A CA 1
ATOM 2993 C C . SER A 1 377 ? -9.278 1.751 -38.221 1.00 89.69 377 SER A C 1
ATOM 2995 O O . SER A 1 377 ? -9.850 1.274 -39.204 1.00 89.69 377 SER A O 1
ATOM 2997 N N . ASP A 1 378 ? -8.466 2.808 -38.329 1.00 81.38 378 ASP A N 1
ATOM 2998 C CA . ASP A 1 378 ? -8.157 3.489 -39.601 1.00 81.38 378 ASP A CA 1
ATOM 2999 C C . ASP A 1 378 ? -7.560 2.540 -40.662 1.00 81.38 378 ASP A C 1
ATOM 3001 O O . ASP A 1 378 ? -7.667 2.778 -41.866 1.00 81.38 378 ASP A O 1
ATOM 3005 N N . SER A 1 379 ? -6.939 1.437 -40.227 1.00 77.69 379 SER A N 1
ATOM 3006 C CA . SER A 1 379 ? -6.399 0.390 -41.106 1.00 77.69 379 SER A CA 1
ATOM 3007 C C . SER A 1 379 ? -7.412 -0.715 -41.454 1.00 77.69 379 SER A C 1
ATOM 3009 O O . SER A 1 379 ? -7.041 -1.755 -42.021 1.00 77.69 379 SER A O 1
ATOM 3011 N N . LEU A 1 380 ? -8.695 -0.469 -41.152 1.00 83.69 380 LEU A N 1
ATOM 3012 C CA . LEU A 1 380 ? -9.841 -1.353 -41.372 1.00 83.69 380 LEU A CA 1
ATOM 3013 C C . LEU A 1 380 ? -9.686 -2.707 -40.667 1.00 83.69 380 LEU A C 1
ATOM 3015 O O . LEU A 1 380 ? -10.035 -3.744 -41.230 1.00 83.69 380 LEU A O 1
ATOM 3019 N N . GLN A 1 381 ? -9.075 -2.719 -39.480 1.00 85.00 381 GLN A N 1
ATOM 3020 C CA . GLN A 1 381 ? -9.023 -3.909 -38.630 1.00 85.00 381 GLN A CA 1
ATOM 3021 C C . GLN A 1 381 ? -10.114 -3.817 -37.558 1.00 85.00 381 GLN A C 1
ATOM 3023 O O . GLN A 1 381 ? -10.150 -2.793 -36.872 1.00 85.00 381 GLN A O 1
ATOM 3028 N N . PRO A 1 382 ? -10.977 -4.837 -37.409 1.00 91.00 382 PRO A N 1
ATOM 3029 C CA . PRO A 1 382 ? -11.969 -4.867 -36.340 1.00 91.00 382 PRO A CA 1
ATOM 3030 C C . PRO A 1 382 ? -11.334 -5.023 -34.954 1.00 91.00 382 PRO A C 1
ATOM 3032 O O . PRO A 1 382 ? -10.188 -5.472 -34.828 1.00 91.00 382 PRO A O 1
ATOM 3035 N N . LEU A 1 383 ? -12.067 -4.589 -33.929 1.00 91.19 383 LEU A N 1
ATOM 3036 C CA . LEU A 1 383 ? -11.703 -4.674 -32.516 1.00 91.19 383 LEU A CA 1
ATOM 3037 C C . LEU A 1 383 ? -11.407 -6.120 -32.127 1.00 91.19 383 LEU A C 1
ATOM 3039 O O . LEU A 1 383 ? -12.198 -6.999 -32.389 1.00 91.19 383 LEU A O 1
ATOM 3043 N N . GLY A 1 384 ? -10.237 -6.373 -31.537 1.00 82.50 384 GLY A N 1
ATOM 3044 C CA . GLY A 1 384 ? -9.777 -7.731 -31.220 1.00 82.50 384 GLY A CA 1
ATOM 3045 C C . GLY A 1 384 ? -9.333 -8.567 -32.434 1.00 82.50 384 GLY A C 1
ATOM 3046 O O . GLY A 1 384 ? -8.718 -9.621 -32.256 1.00 82.50 384 GLY A O 1
ATOM 3047 N N . GLY A 1 385 ? -9.504 -8.059 -33.658 1.00 80.50 385 GLY A N 1
ATOM 3048 C CA . GLY A 1 385 ? -9.231 -8.759 -34.914 1.00 80.50 385 GLY A CA 1
ATOM 3049 C C . GLY A 1 385 ? -10.499 -9.355 -35.517 1.00 80.50 385 GLY A C 1
ATOM 3050 O O . GLY A 1 385 ? -11.582 -9.167 -34.998 1.00 80.50 385 GLY A O 1
ATOM 3051 N N . VAL A 1 386 ? -10.395 -10.057 -36.650 1.00 78.44 386 VAL A N 1
ATOM 3052 C CA . VAL A 1 386 ? -11.591 -10.598 -37.326 1.00 78.44 386 VAL A CA 1
ATOM 3053 C C . VAL A 1 386 ? -12.215 -11.718 -36.490 1.00 78.44 386 VAL A C 1
ATOM 3055 O O . VAL A 1 386 ? -11.607 -12.783 -36.347 1.00 78.44 386 VAL A O 1
ATOM 3058 N N . GLY A 1 387 ? -13.440 -11.507 -36.011 1.00 78.88 387 GLY A N 1
ATOM 3059 C CA . GLY A 1 387 ? -14.302 -12.535 -35.441 1.00 78.88 387 GLY A CA 1
ATOM 3060 C C . GLY A 1 387 ? -15.038 -12.094 -34.176 1.00 78.88 387 GLY A C 1
ATOM 3061 O O . GLY A 1 387 ? -14.414 -11.832 -33.161 1.00 78.88 387 GLY A O 1
ATOM 3062 N N . LEU A 1 388 ? -16.367 -12.187 -34.212 1.00 87.06 388 LEU A N 1
ATOM 3063 C CA . LEU A 1 388 ? -17.280 -11.847 -33.113 1.00 87.06 388 LEU A CA 1
ATOM 3064 C C . LEU A 1 388 ? -16.777 -12.205 -31.702 1.00 87.06 388 LEU A C 1
ATOM 3066 O O . LEU A 1 388 ? -16.504 -13.371 -31.386 1.00 87.06 388 LEU A O 1
ATOM 3070 N N . GLY A 1 389 ? -16.775 -11.203 -30.828 1.00 82.88 389 GLY A N 1
ATOM 3071 C CA . GLY A 1 389 ? -16.525 -11.320 -29.399 1.00 82.88 389 GLY A CA 1
ATOM 3072 C C . GLY A 1 389 ? -15.058 -11.476 -29.008 1.00 82.88 389 GLY A C 1
ATOM 3073 O O . GLY A 1 389 ? -14.768 -11.652 -27.820 1.00 82.88 389 GLY A O 1
ATOM 3074 N N . ASN A 1 390 ? -14.128 -11.422 -29.964 1.00 80.38 390 ASN A N 1
ATOM 3075 C CA . ASN A 1 390 ? -12.695 -11.496 -29.679 1.00 80.38 390 ASN A CA 1
ATOM 3076 C C . ASN A 1 390 ? -12.152 -10.165 -29.105 1.00 80.38 390 ASN A C 1
ATOM 3078 O O . ASN A 1 390 ? -11.085 -10.160 -28.487 1.00 80.38 390 ASN A O 1
ATOM 3082 N N . GLY A 1 391 ? -12.915 -9.073 -29.248 1.00 87.81 391 GLY A N 1
ATOM 3083 C CA . GLY A 1 391 ? -12.659 -7.754 -28.674 1.00 87.81 391 GLY A CA 1
ATOM 3084 C C . GLY A 1 391 ? -13.450 -7.422 -27.402 1.00 87.81 391 GLY A C 1
ATOM 3085 O O . GLY A 1 391 ? -13.317 -6.307 -26.894 1.00 87.81 391 GLY A O 1
ATOM 3086 N N . ASN A 1 392 ? -14.259 -8.357 -26.878 1.00 94.31 392 ASN A N 1
ATOM 3087 C CA . ASN A 1 392 ? -15.120 -8.136 -25.707 1.00 94.31 392 ASN A CA 1
ATOM 3088 C C . ASN A 1 392 ? -14.344 -7.601 -24.496 1.00 94.31 392 ASN A C 1
ATOM 3090 O O . ASN A 1 392 ? -13.254 -8.078 -24.167 1.00 94.31 392 ASN A O 1
ATOM 3094 N N . PHE A 1 393 ? -14.964 -6.684 -23.753 1.00 96.19 393 PHE A N 1
ATOM 3095 C CA . PHE A 1 393 ? -14.396 -6.143 -22.524 1.00 96.19 393 PHE A CA 1
ATOM 3096 C C . PHE A 1 393 ? -15.446 -6.082 -21.414 1.00 96.19 393 PHE A C 1
ATOM 3098 O O . PHE A 1 393 ? -16.345 -5.248 -21.443 1.00 96.19 393 PHE A O 1
ATOM 3105 N N . SER A 1 394 ? -15.296 -6.946 -20.405 1.00 94.62 394 SER A N 1
ATOM 3106 C CA . SER A 1 394 ? -16.225 -7.062 -19.268 1.00 94.62 394 SER A CA 1
ATOM 3107 C C . SER A 1 394 ? -15.585 -6.788 -17.900 1.00 94.62 394 SER A C 1
ATOM 3109 O O . SER A 1 394 ? -16.162 -7.096 -16.860 1.00 94.62 394 SER A O 1
ATOM 3111 N N . ASN A 1 395 ? -14.361 -6.251 -17.890 1.00 90.31 395 ASN A N 1
ATOM 3112 C CA . ASN A 1 395 ? -13.588 -5.960 -16.675 1.00 90.31 395 ASN A CA 1
ATOM 3113 C C . ASN A 1 395 ? -13.557 -4.451 -16.370 1.00 90.31 395 ASN A C 1
ATOM 3115 O O . ASN A 1 395 ? -12.574 -3.938 -15.835 1.00 90.31 395 ASN A O 1
ATOM 3119 N N . GLY A 1 396 ? -14.612 -3.732 -16.765 1.00 89.88 396 GLY A N 1
ATOM 3120 C CA . GLY A 1 396 ? -14.770 -2.302 -16.510 1.00 89.88 396 GLY A CA 1
ATOM 3121 C C . GLY A 1 396 ? -15.073 -1.981 -15.051 1.00 89.88 396 GLY A C 1
ATOM 3122 O O . GLY A 1 396 ? -15.467 -2.838 -14.256 1.00 89.88 396 GLY A O 1
ATOM 3123 N N . GLU A 1 397 ? -14.909 -0.712 -14.693 1.00 96.81 397 GLU A N 1
ATOM 3124 C CA . GLU A 1 397 ? -15.284 -0.233 -13.367 1.00 96.81 397 GLU A CA 1
ATOM 3125 C C . GLU A 1 397 ? -16.801 -0.330 -13.138 1.00 96.81 397 GLU A C 1
ATOM 3127 O O . GLU A 1 397 ? -17.603 -0.182 -14.054 1.00 96.81 397 GLU A O 1
ATOM 3132 N N . THR A 1 398 ? -17.210 -0.553 -11.888 1.00 96.94 398 THR A N 1
ATOM 3133 C CA . THR A 1 398 ? -18.627 -0.653 -11.498 1.00 96.94 398 THR A CA 1
ATOM 3134 C C . THR A 1 398 ? -19.026 0.553 -10.652 1.00 96.94 398 THR A C 1
ATOM 3136 O O . THR A 1 398 ? -18.302 0.927 -9.721 1.00 96.94 398 THR A O 1
ATOM 3139 N N . TYR A 1 399 ? -20.151 1.189 -10.979 1.00 97.19 399 TYR A N 1
ATOM 3140 C CA . TYR A 1 399 ? -20.797 2.179 -10.120 1.00 97.19 399 TYR A CA 1
ATOM 3141 C C . TYR A 1 399 ? -21.540 1.481 -8.987 1.00 97.19 399 TYR A C 1
ATOM 3143 O O . TYR A 1 399 ? -22.254 0.510 -9.229 1.00 97.19 399 TYR A O 1
ATOM 3151 N N . THR A 1 400 ? -21.417 2.027 -7.780 1.00 96.44 400 THR A N 1
ATOM 3152 C CA . THR A 1 400 ? -22.360 1.780 -6.684 1.00 96.44 400 THR A CA 1
ATOM 3153 C C . THR A 1 400 ? -23.348 2.935 -6.673 1.00 96.44 400 THR A C 1
ATOM 3155 O O . THR A 1 400 ? -22.941 4.093 -6.566 1.00 96.44 400 THR A O 1
ATOM 3158 N N . ILE A 1 401 ? -24.625 2.627 -6.847 1.00 95.94 401 ILE A N 1
ATOM 3159 C CA . ILE A 1 401 ? -25.703 3.599 -6.855 1.00 95.94 401 ILE A CA 1
ATOM 3160 C C . ILE A 1 401 ? -26.401 3.478 -5.520 1.00 95.94 401 ILE A C 1
ATOM 3162 O O . ILE A 1 401 ? -26.825 2.391 -5.130 1.00 95.94 401 ILE A O 1
ATOM 3166 N N . ASP A 1 402 ? -26.513 4.612 -4.857 1.00 95.38 402 ASP A N 1
ATOM 3167 C CA . ASP A 1 402 ? -27.139 4.717 -3.561 1.00 95.38 402 ASP A CA 1
ATOM 3168 C C . ASP A 1 402 ? -27.955 6.002 -3.534 1.00 95.38 402 ASP A C 1
ATOM 3170 O O . ASP A 1 402 ? -27.439 7.111 -3.667 1.00 95.38 402 ASP A O 1
ATOM 3174 N N . ARG A 1 403 ? -29.266 5.829 -3.489 1.00 92.81 403 ARG A N 1
ATOM 3175 C CA . ARG A 1 403 ? -30.288 6.869 -3.466 1.00 92.81 403 ARG A CA 1
ATOM 3176 C C . ARG A 1 403 ? -31.087 6.798 -2.168 1.00 92.81 403 ARG A C 1
ATOM 3178 O O . ARG A 1 403 ? -32.068 7.538 -2.033 1.00 92.81 403 ARG A O 1
ATOM 3185 N N . THR A 1 404 ? -30.729 5.890 -1.263 1.00 93.62 404 THR A N 1
ATOM 3186 C CA . THR A 1 404 ? -31.374 5.772 0.033 1.00 93.62 404 THR A CA 1
ATOM 3187 C C . THR A 1 404 ? -30.838 6.883 0.922 1.00 93.62 404 THR A C 1
ATOM 3189 O O . THR A 1 404 ? -29.645 7.098 1.032 1.00 93.62 404 THR A O 1
ATOM 3192 N N . SER A 1 405 ? -31.740 7.659 1.521 1.00 94.25 405 SER A N 1
ATOM 3193 C CA . SER A 1 405 ? -31.327 8.666 2.496 1.00 94.25 405 SER A CA 1
ATOM 3194 C C . SER A 1 405 ? -30.868 7.991 3.790 1.00 94.25 405 SER A C 1
ATOM 3196 O O . SER A 1 405 ? -31.603 7.134 4.305 1.00 94.25 405 SER A O 1
ATOM 3198 N N . PRO A 1 406 ? -29.761 8.452 4.398 1.00 96.06 406 PRO A N 1
ATOM 3199 C CA . PRO A 1 406 ? -29.348 7.969 5.700 1.00 96.06 406 PRO A CA 1
ATOM 3200 C C . PRO A 1 406 ? -30.345 8.405 6.776 1.00 96.06 406 PRO A C 1
ATOM 3202 O O . PRO A 1 406 ? -30.931 9.490 6.724 1.00 96.06 406 PRO A O 1
ATOM 3205 N N . LYS A 1 407 ? -30.507 7.585 7.812 1.00 94.62 407 LYS A N 1
ATOM 3206 C CA . LYS A 1 407 ? -31.311 7.926 8.993 1.00 94.62 407 LYS A CA 1
ATOM 3207 C C . LYS A 1 407 ? -30.643 7.458 10.272 1.00 94.62 407 LYS A C 1
ATOM 3209 O O . LYS A 1 407 ? -30.015 6.402 10.294 1.00 94.62 407 LYS A O 1
ATOM 3214 N N . ALA A 1 408 ? -30.805 8.214 11.355 1.00 95.81 408 ALA A N 1
ATOM 3215 C CA . ALA A 1 408 ? -30.456 7.718 12.681 1.00 95.81 408 ALA A CA 1
ATOM 3216 C C . ALA A 1 408 ? -31.399 6.554 13.035 1.00 95.81 408 ALA A C 1
ATOM 3218 O O . ALA A 1 408 ? -32.620 6.683 12.944 1.00 95.81 408 ALA A O 1
ATOM 3219 N N . ILE A 1 409 ? -30.834 5.399 13.386 1.00 95.69 409 ILE A N 1
ATOM 3220 C CA . ILE A 1 409 ? -31.583 4.179 13.725 1.00 95.69 409 ILE A CA 1
ATOM 3221 C C . ILE A 1 409 ? -31.611 3.910 15.229 1.00 95.69 409 ILE A C 1
ATOM 3223 O O . ILE A 1 409 ? -32.544 3.272 15.714 1.00 95.69 409 ILE A O 1
ATOM 3227 N N . SER A 1 410 ? -30.623 4.409 15.973 1.00 96.94 410 SER A N 1
ATOM 3228 C CA . SER A 1 410 ? -30.598 4.320 17.431 1.00 96.94 410 SER A CA 1
ATOM 3229 C C . SER A 1 410 ? -29.777 5.439 18.055 1.00 96.94 410 SER A C 1
ATOM 3231 O O . SER A 1 410 ? -28.754 5.850 17.510 1.00 96.94 410 SER A O 1
ATOM 3233 N N . ILE A 1 411 ? -30.204 5.873 19.239 1.00 97.88 411 ILE A N 1
ATOM 3234 C CA . ILE A 1 411 ? -29.420 6.692 20.164 1.00 97.88 411 ILE A CA 1
ATOM 3235 C C . ILE A 1 411 ? -29.458 5.968 21.507 1.00 97.88 411 ILE A C 1
ATOM 3237 O O . ILE A 1 411 ? -30.475 5.994 22.204 1.00 97.88 411 ILE A O 1
ATOM 3241 N N . ALA A 1 412 ? -28.380 5.252 21.809 1.00 97.00 412 ALA A N 1
ATOM 3242 C CA . ALA A 1 412 ? -28.264 4.392 22.978 1.00 97.00 412 ALA A CA 1
ATOM 3243 C C . ALA A 1 412 ? -27.318 5.004 24.009 1.00 97.00 412 ALA A C 1
ATOM 3245 O O . ALA A 1 412 ? -26.378 5.719 23.666 1.00 97.00 412 ALA A O 1
ATOM 3246 N N . ARG A 1 413 ? -27.556 4.716 25.283 1.00 97.06 413 ARG A N 1
ATOM 3247 C CA . ARG A 1 413 ? -26.667 5.115 26.376 1.00 97.06 413 ARG A CA 1
ATOM 3248 C C . ARG A 1 413 ? -25.379 4.298 26.340 1.00 97.06 413 ARG A C 1
ATOM 3250 O O . ARG A 1 413 ? -25.421 3.095 26.096 1.00 97.06 413 ARG A O 1
ATOM 3257 N N . VAL A 1 414 ? -24.246 4.938 26.617 1.00 96.38 414 VAL A N 1
ATOM 3258 C CA . VAL A 1 414 ? -22.943 4.262 26.736 1.00 96.38 414 VAL A CA 1
ATOM 3259 C C . VAL A 1 414 ? -22.586 4.018 28.199 1.00 96.38 414 VAL A C 1
ATOM 3261 O O . VAL A 1 414 ? -22.223 2.908 28.582 1.00 96.38 414 VAL A O 1
ATOM 3264 N N . ASN A 1 415 ? -22.692 5.049 29.037 1.00 94.25 415 ASN A N 1
ATOM 3265 C CA . ASN A 1 415 ? -22.452 4.936 30.475 1.00 94.25 415 ASN A CA 1
ATOM 3266 C C . ASN A 1 415 ? -23.628 4.275 31.199 1.00 94.25 415 ASN A C 1
ATOM 3268 O O . ASN A 1 415 ? -24.744 4.210 30.674 1.00 94.25 415 ASN A O 1
ATOM 3272 N N . SER A 1 416 ? -23.377 3.853 32.440 1.00 85.31 416 SER A N 1
ATOM 3273 C CA . SER A 1 416 ? -24.399 3.320 33.334 1.00 85.31 416 SER A CA 1
ATOM 3274 C C . SER A 1 416 ? -25.550 4.306 33.521 1.00 85.31 416 SER A C 1
ATOM 3276 O O . SER A 1 416 ? -25.355 5.517 33.628 1.00 85.31 416 SER A O 1
ATOM 3278 N N . ASN A 1 417 ? -26.759 3.761 33.572 1.00 86.31 417 ASN A N 1
ATOM 3279 C CA . ASN A 1 417 ? -27.963 4.492 33.910 1.00 86.31 417 ASN A CA 1
ATOM 3280 C C . ASN A 1 417 ? -28.764 3.687 34.938 1.00 86.31 417 ASN A C 1
ATOM 3282 O O . ASN A 1 417 ? -29.031 2.512 34.673 1.00 86.31 417 ASN A O 1
ATOM 3286 N N . PRO A 1 418 ? -29.235 4.304 36.028 1.00 88.00 418 PRO A N 1
ATOM 3287 C CA . PRO A 1 418 ? -29.046 5.716 36.390 1.00 88.00 418 PRO A CA 1
ATOM 3288 C C . PRO A 1 418 ? -27.622 6.126 36.836 1.00 88.00 418 PRO A C 1
ATOM 3290 O O . PRO A 1 418 ? -26.769 5.256 36.993 1.00 88.00 418 PRO A O 1
ATOM 3293 N N . THR A 1 419 ? -27.321 7.431 36.978 1.00 87.00 419 THR A N 1
ATOM 3294 C CA . THR A 1 419 ? -25.952 7.916 37.306 1.00 87.00 419 THR A CA 1
ATOM 3295 C C . THR A 1 419 ? -25.894 9.308 37.954 1.00 87.00 419 THR A C 1
ATOM 3297 O O . THR A 1 419 ? -26.746 10.148 37.703 1.00 87.00 419 THR A O 1
ATOM 3300 N N . SER A 1 420 ? -24.848 9.593 38.735 1.00 87.00 420 SER A N 1
ATOM 3301 C CA . SER A 1 420 ? -24.513 10.929 39.272 1.00 87.00 420 SER A CA 1
ATOM 3302 C C . SER A 1 420 ? -23.376 11.633 38.510 1.00 87.00 420 SER A C 1
ATOM 3304 O O . SER A 1 420 ? -22.992 12.761 38.843 1.00 87.00 420 SER A O 1
ATOM 3306 N N . SER A 1 421 ? -22.840 10.988 37.466 1.00 89.38 421 SER A N 1
ATOM 3307 C CA . SER A 1 421 ? -21.655 11.440 36.723 1.00 89.38 421 SER A CA 1
ATOM 3308 C C . SER A 1 421 ? -21.805 12.855 36.153 1.00 89.38 421 SER A C 1
ATOM 3310 O O . SER A 1 421 ? -22.884 13.265 35.723 1.00 89.38 421 SER A O 1
ATOM 3312 N N . ALA A 1 422 ? -20.701 13.611 36.120 1.00 90.38 422 ALA A N 1
ATOM 3313 C CA . ALA A 1 422 ? -20.664 14.982 35.592 1.00 90.38 422 ALA A CA 1
ATOM 3314 C C . ALA A 1 422 ? -20.881 15.063 34.065 1.00 90.38 422 ALA A C 1
ATOM 3316 O O . ALA A 1 422 ? -21.263 16.113 33.544 1.00 90.38 422 ALA A O 1
ATOM 3317 N N . SER A 1 423 ? -20.667 13.954 33.358 1.00 93.94 423 SER A N 1
ATOM 3318 C CA . SER A 1 423 ? -20.936 13.801 31.931 1.00 93.94 423 SER A CA 1
ATOM 3319 C C . SER A 1 423 ? -21.406 12.384 31.622 1.00 93.94 423 SER A C 1
ATOM 3321 O O . SER A 1 423 ? -21.062 11.442 32.339 1.00 93.94 423 SER A O 1
ATOM 3323 N N . VAL A 1 424 ? -22.167 12.249 30.542 1.00 95.81 424 VAL A N 1
ATOM 3324 C CA . VAL A 1 424 ? -22.645 10.981 29.988 1.00 95.81 424 VAL A CA 1
ATOM 3325 C C . VAL A 1 424 ? -22.524 10.999 28.467 1.00 95.81 424 VAL A C 1
ATOM 3327 O O . VAL A 1 424 ? -22.602 12.059 27.851 1.00 95.81 424 VAL A O 1
ATOM 3330 N N . ASP A 1 425 ? -22.367 9.830 27.869 1.00 97.62 425 ASP A N 1
ATOM 3331 C CA . ASP A 1 425 ? -22.179 9.627 26.441 1.00 97.62 425 ASP A CA 1
ATOM 3332 C C . ASP A 1 425 ? -23.362 8.859 25.843 1.00 97.62 425 ASP A C 1
ATOM 3334 O O . ASP A 1 425 ? -23.826 7.851 26.383 1.00 97.62 425 ASP A O 1
ATOM 3338 N N . PHE A 1 426 ? -23.814 9.310 24.676 1.00 98.06 426 PHE A N 1
ATOM 3339 C CA . PHE A 1 426 ? -24.754 8.593 23.824 1.00 98.06 426 PHE A CA 1
ATOM 3340 C C . PHE A 1 426 ? -24.045 8.068 22.579 1.00 98.06 426 PHE A C 1
ATOM 3342 O O . PHE A 1 426 ? -23.327 8.813 21.918 1.00 98.06 426 PHE A O 1
ATOM 3349 N N . GLN A 1 427 ? -24.293 6.814 22.211 1.00 97.50 427 GLN A N 1
ATOM 3350 C CA . GLN A 1 427 ? -23.914 6.263 20.918 1.00 97.50 427 GLN A CA 1
ATOM 3351 C C . GLN A 1 427 ? -25.077 6.414 19.938 1.00 97.50 427 GLN A C 1
ATOM 3353 O O . GLN A 1 427 ? -26.127 5.785 20.070 1.00 97.50 427 GLN A O 1
ATOM 3358 N N . VAL A 1 428 ? -24.861 7.240 18.926 1.00 97.88 428 VAL A N 1
ATOM 3359 C CA . VAL A 1 428 ? -25.747 7.438 17.787 1.00 97.88 428 VAL A CA 1
ATOM 3360 C C . VAL A 1 428 ? -25.305 6.489 16.681 1.00 97.88 428 VAL A C 1
ATOM 3362 O O . VAL A 1 428 ? -24.130 6.451 16.314 1.00 97.88 428 VAL A O 1
ATOM 3365 N N . THR A 1 429 ? -26.243 5.705 16.158 1.00 97.19 429 THR A N 1
ATOM 3366 C CA . THR A 1 429 ? -26.019 4.834 15.001 1.00 97.19 429 THR A CA 1
ATOM 3367 C C . THR A 1 429 ? -26.899 5.281 13.848 1.00 97.19 429 THR A C 1
ATOM 3369 O O . THR A 1 429 ? -28.114 5.409 14.009 1.00 97.19 429 THR A O 1
ATOM 3372 N N . PHE A 1 430 ? -26.292 5.490 12.687 1.00 97.06 430 PHE A N 1
ATOM 3373 C CA . PHE A 1 430 ? -26.974 5.745 11.422 1.00 97.06 430 PHE A CA 1
ATOM 3374 C C . PHE A 1 430 ? -27.141 4.446 10.621 1.00 97.06 430 PHE A C 1
ATOM 3376 O O . PHE A 1 430 ? -26.394 3.483 10.808 1.00 97.06 430 PHE A O 1
ATOM 3383 N N . SER A 1 431 ? -28.131 4.406 9.726 1.00 95.44 431 SER A N 1
ATOM 3384 C CA . SER A 1 431 ? -28.399 3.266 8.836 1.00 95.44 431 SER A CA 1
ATOM 3385 C C . SER A 1 431 ? -27.219 2.916 7.929 1.00 95.44 431 SER A C 1
ATOM 3387 O O . SER A 1 431 ? -27.120 1.784 7.463 1.00 95.44 431 SER A O 1
ATOM 3389 N N . GLU A 1 432 ? -26.324 3.874 7.708 1.00 94.75 432 GLU A N 1
ATOM 3390 C CA . GLU A 1 432 ? -25.197 3.812 6.786 1.00 94.75 432 GLU A CA 1
ATOM 3391 C C . GLU A 1 432 ? -24.138 4.876 7.147 1.00 94.75 432 GLU A C 1
ATOM 3393 O O . GLU A 1 432 ? -24.378 5.688 8.052 1.00 94.75 432 GLU A O 1
ATOM 3398 N N . PRO A 1 433 ? -22.963 4.876 6.489 1.00 94.69 433 PRO A N 1
ATOM 3399 C CA . PRO A 1 433 ? -21.926 5.865 6.745 1.00 94.69 433 PRO A CA 1
ATOM 3400 C C . PRO A 1 433 ? -22.374 7.285 6.394 1.00 94.69 433 PRO A C 1
ATOM 3402 O O . PRO A 1 433 ? -22.734 7.550 5.250 1.00 94.69 433 PRO A O 1
ATOM 3405 N N . VAL A 1 434 ? -22.264 8.213 7.346 1.00 95.94 434 VAL A N 1
ATOM 3406 C CA . VAL A 1 434 ? -22.602 9.627 7.138 1.00 95.94 434 VAL A CA 1
ATOM 3407 C C . VAL A 1 434 ? -21.406 10.554 7.345 1.00 95.94 434 VAL A C 1
ATOM 3409 O O . VAL A 1 434 ? -20.365 10.190 7.894 1.00 95.94 434 VAL A O 1
ATOM 3412 N N . THR A 1 435 ? -21.566 11.781 6.871 1.00 94.69 435 THR A N 1
ATOM 3413 C CA . THR A 1 435 ? -20.664 12.919 7.016 1.00 94.69 435 THR A CA 1
ATOM 3414 C C . THR A 1 435 ? -21.473 14.150 7.420 1.00 94.69 435 THR A C 1
ATOM 3416 O O . THR A 1 435 ? -22.697 14.158 7.307 1.00 94.69 435 THR A O 1
ATOM 3419 N N . GLY A 1 436 ? -20.793 15.187 7.913 1.00 94.31 436 GLY A N 1
ATOM 3420 C CA . GLY A 1 436 ? -21.446 16.438 8.314 1.00 94.31 436 GLY A CA 1
ATOM 3421 C C . GLY A 1 436 ? -22.087 16.422 9.702 1.00 94.31 436 GLY A C 1
ATOM 3422 O O . GLY A 1 436 ? -22.624 17.443 10.095 1.00 94.31 436 GLY A O 1
ATOM 3423 N N . VAL A 1 437 ? -21.979 15.313 10.447 1.00 96.38 437 VAL A N 1
ATOM 3424 C CA . VAL A 1 437 ? -22.522 15.206 11.808 1.00 96.38 437 VAL A CA 1
ATOM 3425 C C . VAL A 1 437 ? -21.763 16.121 12.772 1.00 96.38 437 VAL A C 1
ATOM 3427 O O . VAL A 1 437 ? -20.564 15.933 13.000 1.00 96.38 437 VAL A O 1
ATOM 3430 N N . ASP A 1 438 ? -22.463 17.081 13.363 1.00 94.50 438 ASP A N 1
ATOM 3431 C CA . ASP A 1 438 ? -21.941 18.041 14.328 1.00 94.50 438 ASP A CA 1
ATOM 3432 C C . ASP A 1 438 ? -22.910 18.307 15.499 1.00 94.50 438 ASP A C 1
ATOM 3434 O O . ASP A 1 438 ? -23.930 17.643 15.678 1.00 94.50 438 ASP A O 1
ATOM 3438 N N . LEU A 1 439 ? -22.554 19.257 16.370 1.00 95.00 439 LEU A N 1
ATOM 3439 C CA . LEU A 1 439 ? -23.329 19.589 17.571 1.00 95.00 439 LEU A CA 1
ATOM 3440 C C . LEU A 1 439 ? -24.742 20.113 17.267 1.00 95.00 439 LEU A C 1
ATOM 3442 O O . LEU A 1 439 ? -25.629 19.975 18.105 1.00 95.00 439 LEU A O 1
ATOM 3446 N N . SER A 1 440 ? -24.948 20.750 16.113 1.00 94.38 440 SER A N 1
ATOM 3447 C CA . SER A 1 440 ? -26.222 21.361 15.721 1.00 94.38 440 SER A CA 1
ATOM 3448 C C . SER A 1 440 ? -27.257 20.351 15.224 1.00 94.38 440 SER A C 1
ATOM 3450 O O . SER A 1 440 ? -28.433 20.698 15.090 1.00 94.38 440 SER A O 1
ATOM 3452 N N . ASP A 1 441 ? -26.835 19.107 15.007 1.00 96.19 441 ASP A N 1
ATOM 3453 C CA . ASP A 1 441 ? -27.694 17.999 14.584 1.00 96.19 441 ASP A CA 1
ATOM 3454 C C . ASP A 1 441 ? -28.372 17.301 15.757 1.00 96.19 441 ASP A C 1
ATOM 3456 O O . ASP A 1 441 ? -29.118 16.340 15.579 1.00 96.19 441 ASP A O 1
ATOM 3460 N N . PHE A 1 442 ? -28.110 17.763 16.976 1.00 96.88 442 PHE A N 1
ATOM 3461 C CA . PHE A 1 442 ? -28.639 17.163 18.181 1.00 96.88 442 PHE A CA 1
ATOM 3462 C C . PHE A 1 442 ? -29.304 18.201 19.070 1.00 96.88 442 PHE A C 1
ATOM 3464 O O . PHE A 1 442 ? -28.841 19.332 19.225 1.00 96.88 442 PHE A O 1
ATOM 3471 N N . VAL A 1 443 ? -30.391 17.786 19.710 1.00 95.12 443 VAL A N 1
ATOM 3472 C CA . VAL A 1 443 ? -31.060 18.569 20.747 1.00 95.12 443 VAL A CA 1
ATOM 3473 C C . VAL A 1 443 ? -31.200 17.731 22.005 1.00 95.12 443 VAL A C 1
ATOM 3475 O O . VAL A 1 443 ? -31.400 16.517 21.948 1.00 95.12 443 VAL A O 1
ATOM 3478 N N . LEU A 1 444 ? -31.087 18.394 23.153 1.00 95.00 444 LEU A N 1
ATOM 3479 C CA . LEU A 1 444 ? -31.296 17.771 24.451 1.00 95.00 444 LEU A CA 1
ATOM 3480 C C . LEU A 1 444 ? -32.674 18.113 24.989 1.00 95.00 444 LEU A C 1
ATOM 3482 O O . LEU A 1 444 ? -33.072 19.278 25.014 1.00 95.00 444 LEU A O 1
ATOM 3486 N N . LEU A 1 445 ? -33.360 17.096 25.495 1.00 94.25 445 LEU A N 1
ATOM 3487 C CA . LEU A 1 445 ? -34.451 17.277 26.438 1.00 94.25 445 LEU A CA 1
ATOM 3488 C C . LEU A 1 445 ? -33.868 17.068 27.834 1.00 94.25 445 LEU A C 1
ATOM 3490 O O . LEU A 1 445 ? -33.315 16.009 28.111 1.00 94.25 445 LEU A O 1
ATOM 3494 N N . THR A 1 446 ? -33.946 18.100 28.667 1.00 92.44 446 THR A N 1
ATOM 3495 C CA . THR A 1 446 ? -33.365 18.171 30.017 1.00 92.44 446 THR A CA 1
ATOM 3496 C C . THR A 1 446 ? -34.230 19.090 30.875 1.00 92.44 446 THR A C 1
ATOM 3498 O O . THR A 1 446 ? -34.786 20.074 30.378 1.00 92.44 446 THR A O 1
ATOM 3501 N N . ASN A 1 447 ? -34.330 18.783 32.164 1.00 88.00 447 ASN A N 1
ATOM 3502 C CA . ASN A 1 447 ? -35.012 19.588 33.173 1.00 88.00 447 ASN A CA 1
ATOM 3503 C C . ASN A 1 447 ? -34.043 20.485 33.968 1.00 88.00 447 ASN A C 1
ATOM 3505 O O . ASN A 1 447 ? -34.507 21.395 34.653 1.00 88.00 447 ASN A O 1
ATOM 3509 N N . ASN A 1 448 ? -32.721 20.267 33.873 1.00 85.25 448 ASN A N 1
ATOM 3510 C CA . ASN A 1 448 ? -31.701 21.002 34.636 1.00 85.25 448 ASN A CA 1
ATOM 3511 C C . ASN A 1 448 ? -30.494 21.493 33.805 1.00 85.25 448 ASN A C 1
ATOM 3513 O O . ASN A 1 448 ? -29.346 21.501 34.250 1.00 85.25 448 ASN A O 1
ATOM 3517 N N . ASN A 1 449 ? -30.780 22.051 32.621 1.00 85.31 449 ASN A N 1
ATOM 3518 C CA . ASN A 1 449 ? -29.831 22.767 31.754 1.00 85.31 449 ASN A CA 1
ATOM 3519 C C . ASN A 1 449 ? -28.610 21.940 31.311 1.00 85.31 449 ASN A C 1
ATOM 3521 O O . ASN A 1 449 ? -27.538 22.519 31.136 1.00 85.31 449 ASN A O 1
ATOM 3525 N N . ALA A 1 450 ? -28.727 20.623 31.124 1.00 92.56 450 ALA A N 1
ATOM 3526 C CA . ALA A 1 450 ? -27.657 19.815 30.531 1.00 92.56 450 ALA A CA 1
ATOM 3527 C C . ALA A 1 450 ? -27.232 20.349 29.145 1.00 92.56 450 ALA A C 1
ATOM 3529 O O . ALA A 1 450 ? -28.022 20.976 28.434 1.00 92.56 450 ALA A O 1
ATOM 3530 N N . GLN A 1 451 ? -25.973 20.124 28.757 1.00 94.25 451 GLN A N 1
ATOM 3531 C CA . GLN A 1 451 ? -25.410 20.667 27.513 1.00 94.25 451 GLN A CA 1
ATOM 3532 C C . GLN A 1 451 ? -24.591 19.633 26.749 1.00 94.25 451 GLN A C 1
ATOM 3534 O O . GLN A 1 451 ? -23.765 18.936 27.332 1.00 94.25 451 GLN A O 1
ATOM 3539 N N . ILE A 1 452 ? -24.771 19.586 25.428 1.00 96.56 452 ILE A N 1
ATOM 3540 C CA . ILE A 1 452 ? -23.923 18.787 24.540 1.00 96.56 452 ILE A CA 1
ATOM 3541 C C . ILE A 1 452 ? -22.546 19.445 24.492 1.00 96.56 452 ILE A C 1
ATOM 3543 O O . ILE A 1 452 ? -22.437 20.637 24.202 1.00 96.56 452 ILE A O 1
ATOM 3547 N N . SER A 1 453 ? -21.502 18.686 24.805 1.00 95.06 453 SER A N 1
ATOM 3548 C CA . SER A 1 453 ? -20.134 19.196 24.890 1.00 95.06 453 SER A CA 1
ATOM 3549 C C . SER A 1 453 ? -19.256 18.736 23.736 1.00 95.06 453 SER A C 1
ATOM 3551 O O . SER A 1 453 ? -18.328 19.456 23.368 1.00 95.06 453 SER A O 1
ATOM 3553 N N . ASN A 1 454 ? -19.537 17.568 23.154 1.00 95.38 454 ASN A N 1
ATOM 3554 C CA . ASN A 1 454 ? -18.719 17.012 22.086 1.00 95.38 454 ASN A CA 1
ATOM 3555 C C . ASN A 1 454 ? -19.497 16.025 21.207 1.00 95.38 454 ASN A C 1
ATOM 3557 O O . ASN A 1 454 ? -20.392 15.334 21.686 1.00 95.38 454 ASN A O 1
ATOM 3561 N N . VAL A 1 455 ? -19.100 15.925 19.939 1.00 96.81 455 VAL A N 1
ATOM 3562 C CA . VAL A 1 455 ? -19.539 14.890 18.994 1.00 96.81 455 VAL A CA 1
ATOM 3563 C C . VAL A 1 455 ? -18.287 14.359 18.311 1.00 96.81 455 VAL A C 1
ATOM 3565 O O . VAL A 1 455 ? -17.571 15.110 17.651 1.00 96.81 455 VAL A O 1
ATOM 3568 N N . ILE A 1 456 ? -18.006 13.071 18.485 1.00 91.62 456 ILE A N 1
ATOM 3569 C CA . ILE A 1 456 ? -16.864 12.397 17.861 1.00 91.62 456 ILE A CA 1
ATOM 3570 C C . ILE A 1 456 ? -17.321 11.104 17.208 1.00 91.62 456 ILE A C 1
ATOM 3572 O O . ILE A 1 456 ? -18.148 10.381 17.748 1.00 91.62 456 ILE A O 1
ATOM 3576 N N . GLY A 1 457 ? -16.780 10.790 16.042 1.00 91.31 457 GLY A N 1
ATOM 3577 C CA . GLY A 1 457 ? -17.175 9.593 15.317 1.00 91.31 457 GLY A CA 1
ATOM 3578 C C . GLY A 1 457 ? -16.932 9.718 13.830 1.00 91.31 457 GLY A C 1
ATOM 3579 O O . GLY A 1 457 ? -16.497 10.757 13.331 1.00 91.31 457 GLY A O 1
ATOM 3580 N N . SER A 1 458 ? -17.186 8.623 13.129 1.00 90.38 458 SER A N 1
ATOM 3581 C CA . SER A 1 458 ? -17.085 8.548 11.676 1.00 90.38 458 SER A CA 1
ATOM 3582 C C . SER A 1 458 ? -17.854 7.333 11.175 1.00 90.38 458 SER A C 1
ATOM 3584 O O . SER A 1 458 ? -18.056 6.368 11.918 1.00 90.38 458 SER A O 1
ATOM 3586 N N . GLY A 1 459 ? -18.239 7.351 9.903 1.00 93.81 459 GLY A N 1
ATOM 3587 C CA . GLY A 1 459 ? -19.031 6.271 9.332 1.00 93.81 459 GLY A CA 1
ATOM 3588 C C . GLY A 1 459 ? -20.423 6.256 9.954 1.00 93.81 459 GLY A C 1
ATOM 3589 O O . GLY A 1 459 ? -21.113 7.268 9.924 1.00 93.81 459 GLY A O 1
ATOM 3590 N N . ASN A 1 460 ? -20.851 5.118 10.495 1.00 94.44 460 ASN A N 1
ATOM 3591 C CA . ASN A 1 460 ? -22.215 4.955 11.010 1.00 94.44 460 ASN A CA 1
ATOM 3592 C C . ASN A 1 460 ? -22.330 5.307 12.497 1.00 94.44 460 ASN A C 1
ATOM 3594 O O . ASN A 1 460 ? -23.445 5.382 13.004 1.00 94.44 460 ASN A O 1
ATOM 3598 N N . PHE A 1 461 ? -21.208 5.459 13.207 1.00 95.75 461 PHE A N 1
ATOM 3599 C CA . PHE A 1 461 ? -21.180 5.509 14.667 1.00 95.75 461 PHE A CA 1
ATOM 3600 C C . PHE A 1 461 ? -20.595 6.824 15.164 1.00 95.75 461 PHE A C 1
ATOM 3602 O O . PHE A 1 461 ? -19.455 7.176 14.848 1.00 95.75 461 PHE A O 1
ATOM 3609 N N . TYR A 1 462 ? -21.376 7.509 15.992 1.00 97.00 462 TYR A N 1
ATOM 3610 C CA . TYR A 1 462 ? -20.987 8.751 16.642 1.00 97.00 462 TYR A CA 1
ATOM 3611 C C . TYR A 1 462 ? -21.252 8.662 18.135 1.00 97.00 462 TYR A C 1
ATOM 3613 O O . TYR A 1 462 ? -22.312 8.213 18.559 1.00 97.00 462 TYR A O 1
ATOM 3621 N N . THR A 1 463 ? -20.291 9.109 18.929 1.00 97.50 463 THR A N 1
ATOM 3622 C CA . THR A 1 463 ? -20.443 9.306 20.364 1.00 97.50 463 THR A CA 1
ATOM 3623 C C . THR A 1 463 ? -20.684 10.785 20.626 1.00 97.50 463 THR A C 1
ATOM 3625 O O . THR A 1 463 ? -19.888 11.637 20.226 1.00 97.50 463 THR A O 1
ATOM 3628 N N . VAL A 1 464 ? -21.789 11.081 21.301 1.00 98.06 464 VAL A N 1
ATOM 3629 C CA . VAL A 1 464 ? -22.193 12.428 21.695 1.00 98.06 464 VAL A CA 1
ATOM 3630 C C . VAL A 1 464 ? -22.080 12.548 23.206 1.00 98.06 464 VAL A C 1
ATOM 3632 O O . VAL A 1 464 ? -22.819 11.892 23.939 1.00 98.06 464 VAL A O 1
ATOM 3635 N N . THR A 1 465 ? -21.164 13.394 23.665 1.00 97.50 465 THR A N 1
ATOM 3636 C CA . THR A 1 465 ? -20.938 13.649 25.089 1.00 97.50 465 THR A CA 1
ATOM 3637 C C . THR A 1 465 ? -21.821 14.794 25.560 1.00 97.50 465 THR A C 1
ATOM 3639 O O . THR A 1 465 ? -21.877 15.863 24.945 1.00 97.50 465 THR A O 1
ATOM 3642 N N . VAL A 1 466 ? -22.494 14.579 26.684 1.00 97.31 466 VAL A N 1
ATOM 3643 C CA . VAL A 1 466 ? -23.409 15.517 27.327 1.00 97.31 466 VAL A CA 1
ATOM 3644 C C . VAL A 1 466 ? -22.939 15.780 28.751 1.00 97.31 466 VAL A C 1
ATOM 3646 O O . VAL A 1 466 ? -22.834 14.870 29.568 1.00 97.31 466 VAL A O 1
ATOM 3649 N N . ASN A 1 467 ? -22.690 17.045 29.073 1.00 95.12 467 ASN A N 1
ATOM 3650 C CA . ASN A 1 467 ? -22.435 17.488 30.437 1.00 95.12 467 ASN A CA 1
ATOM 3651 C C . ASN A 1 467 ? -23.769 17.587 31.186 1.00 95.12 467 ASN A C 1
ATOM 3653 O O . ASN A 1 467 ? -24.661 18.335 30.778 1.00 95.12 467 ASN A O 1
ATOM 3657 N N . THR A 1 468 ? -23.890 16.863 32.298 1.00 91.12 468 THR A N 1
ATOM 3658 C CA . THR A 1 468 ? -25.135 16.753 33.085 1.00 91.12 468 THR A CA 1
ATOM 3659 C C . THR A 1 468 ? -25.358 17.948 34.020 1.00 91.12 468 THR A C 1
ATOM 3661 O O . THR A 1 468 ? -26.425 18.101 34.598 1.00 91.12 468 THR A O 1
ATOM 3664 N N . ASN A 1 469 ? -24.358 18.828 34.152 1.00 86.12 469 ASN A N 1
ATOM 3665 C CA . ASN A 1 469 ? -24.388 20.054 34.953 1.00 86.12 469 ASN A CA 1
ATOM 3666 C C . ASN A 1 469 ? -24.719 19.830 36.437 1.00 86.12 469 ASN A C 1
ATOM 3668 O O . ASN A 1 469 ? -23.952 19.119 37.080 1.00 86.12 469 ASN A O 1
ATOM 3672 N N . ILE A 1 470 ? -25.721 20.489 37.035 1.00 81.19 470 ILE A N 1
ATOM 3673 C CA . ILE A 1 470 ? -26.000 20.445 38.487 1.00 81.19 470 ILE A CA 1
ATOM 3674 C C . ILE A 1 470 ? -27.419 19.951 38.782 1.00 81.19 470 ILE A C 1
ATOM 3676 O O . ILE A 1 470 ? -28.344 20.258 38.041 1.00 81.19 470 ILE A O 1
ATOM 3680 N N . GLY A 1 471 ? -27.592 19.271 39.919 1.00 83.75 471 GLY A N 1
ATOM 3681 C CA . GLY A 1 471 ? -28.888 18.742 40.353 1.00 83.75 471 GLY A CA 1
ATOM 3682 C C . GLY A 1 471 ? -29.309 17.457 39.632 1.00 83.75 471 GLY A C 1
ATOM 3683 O O . GLY A 1 471 ? -28.579 16.934 38.793 1.00 83.75 471 GLY A O 1
ATOM 3684 N N . ASN A 1 472 ? -30.479 16.941 40.009 1.00 87.62 472 ASN A N 1
ATOM 3685 C CA . ASN A 1 472 ? -31.082 15.748 39.409 1.00 87.62 472 ASN A CA 1
ATOM 3686 C C . ASN A 1 472 ? -31.658 16.088 38.034 1.00 87.62 472 ASN A C 1
ATOM 3688 O O . ASN A 1 472 ? -32.217 17.164 37.870 1.00 87.62 472 ASN A O 1
ATOM 3692 N N . ASP A 1 473 ? -31.598 15.198 37.056 1.00 91.25 473 ASP A N 1
ATOM 3693 C CA . ASP A 1 473 ? -32.064 15.490 35.701 1.00 91.25 473 ASP A CA 1
ATOM 3694 C C . ASP A 1 473 ? -32.621 14.248 35.001 1.00 91.25 473 ASP A C 1
ATOM 3696 O O . ASP A 1 473 ? -32.339 13.119 35.387 1.00 91.25 473 ASP A O 1
ATOM 3700 N N . GLU A 1 474 ? -33.402 14.451 33.947 1.00 92.75 474 GLU A N 1
ATOM 3701 C CA . GLU A 1 474 ? -33.748 13.402 32.993 1.00 92.75 474 GLU A CA 1
ATOM 3702 C C . GLU A 1 474 ? -33.340 13.885 31.601 1.00 92.75 474 GLU A C 1
ATOM 3704 O O . GLU A 1 474 ? -33.908 14.845 31.081 1.00 92.75 474 GLU A O 1
ATOM 3709 N N . ILE A 1 475 ? -32.311 13.260 31.028 1.00 94.94 475 ILE A N 1
ATOM 3710 C CA . ILE A 1 475 ? -31.635 13.726 29.817 1.00 94.94 475 ILE A CA 1
ATOM 3711 C C . ILE A 1 475 ? -31.923 12.765 28.668 1.00 94.94 475 ILE A C 1
ATOM 3713 O O . ILE A 1 475 ? -31.533 11.601 28.723 1.00 94.94 475 ILE A O 1
ATOM 3717 N N . ARG A 1 476 ? -32.529 13.256 27.587 1.00 95.88 476 ARG A N 1
ATOM 3718 C CA . ARG A 1 476 ? -32.624 12.542 26.304 1.00 95.88 476 ARG A CA 1
ATOM 3719 C C . ARG A 1 476 ? -31.879 13.307 25.227 1.00 95.88 476 ARG A C 1
ATOM 3721 O O . ARG A 1 476 ? -32.026 14.525 25.137 1.00 95.88 476 ARG A O 1
ATOM 3728 N N . LEU A 1 477 ? -31.146 12.585 24.390 1.00 97.50 477 LEU A N 1
ATOM 3729 C CA . LEU A 1 477 ? -30.571 13.120 23.165 1.00 97.50 477 LEU A CA 1
ATOM 3730 C C . LEU A 1 477 ? -31.444 12.725 21.971 1.00 97.50 477 LEU A C 1
ATOM 3732 O O . LEU A 1 477 ? -31.704 11.540 21.762 1.00 97.50 477 LEU A O 1
ATOM 3736 N N . ASP A 1 478 ? -31.851 13.716 21.184 1.00 96.56 478 ASP A N 1
ATOM 3737 C CA . ASP A 1 478 ? -32.569 13.524 19.926 1.00 96.56 478 ASP A CA 1
ATOM 3738 C C . ASP A 1 478 ? -31.700 13.999 18.759 1.00 96.56 478 ASP A C 1
ATOM 3740 O O . ASP A 1 478 ? -31.028 15.027 18.858 1.00 96.56 478 ASP A O 1
ATOM 3744 N N . PHE A 1 479 ? -31.747 13.278 17.638 1.00 97.12 479 PHE A N 1
ATOM 3745 C CA . PHE A 1 479 ? -31.172 13.731 16.372 1.00 97.12 479 PHE A CA 1
ATOM 3746 C C . PHE A 1 479 ? -32.203 14.570 15.615 1.00 97.12 479 PHE A C 1
ATOM 3748 O O . PHE A 1 479 ? -33.343 14.141 15.397 1.00 97.12 479 PHE A O 1
ATOM 3755 N N . VAL A 1 480 ? -31.794 15.760 15.194 1.00 94.62 480 VAL A N 1
ATOM 3756 C CA . VAL A 1 480 ? -32.591 16.703 14.419 1.00 94.62 480 VAL A CA 1
ATOM 3757 C C . VAL A 1 480 ? -31.931 16.891 13.069 1.00 94.62 480 VAL A C 1
ATOM 3759 O O . VAL A 1 480 ? -30.849 17.455 12.951 1.00 94.62 480 VAL A O 1
ATOM 3762 N N . ASN A 1 481 ? -32.636 16.465 12.032 1.00 92.56 481 ASN A N 1
ATOM 3763 C CA . ASN A 1 481 ? -32.245 16.726 10.668 1.00 92.56 481 ASN A CA 1
ATOM 3764 C C . ASN A 1 481 ? -32.407 18.220 10.351 1.00 92.56 481 ASN A C 1
ATOM 3766 O O . ASN A 1 481 ? -33.519 18.725 10.177 1.00 92.56 481 ASN A O 1
ATOM 3770 N N . ASN A 1 482 ? -31.283 18.919 10.249 1.00 90.94 482 ASN A N 1
ATOM 3771 C CA . ASN A 1 482 ? -31.200 20.314 9.817 1.00 90.94 482 ASN A CA 1
ATOM 3772 C C . ASN A 1 482 ? -30.679 20.452 8.364 1.00 90.94 482 ASN A C 1
ATOM 3774 O O . ASN A 1 482 ? -30.500 21.572 7.883 1.00 90.94 482 ASN A O 1
ATOM 3778 N N . GLY A 1 483 ? -30.450 19.329 7.666 1.00 92.12 483 GLY A N 1
ATOM 3779 C CA . GLY A 1 483 ? -29.910 19.276 6.306 1.00 92.12 483 GLY A CA 1
ATOM 3780 C C . GLY A 1 483 ? -28.380 19.332 6.187 1.00 92.12 483 GLY A C 1
ATOM 3781 O O . GLY A 1 483 ? -27.891 19.528 5.076 1.00 92.12 483 GLY A O 1
ATOM 3782 N N . SER A 1 484 ? -27.628 19.195 7.284 1.00 94.94 484 SER A N 1
ATOM 3783 C CA . SER A 1 484 ? -26.153 19.150 7.299 1.00 94.94 484 SER A CA 1
ATOM 3784 C C . SER A 1 484 ? -25.573 17.743 7.066 1.00 94.94 484 SER A C 1
ATOM 3786 O O . SER A 1 484 ? -24.426 17.626 6.634 1.00 94.94 484 SER A O 1
ATOM 3788 N N . VAL A 1 485 ? -26.349 16.691 7.360 1.00 96.00 485 VAL A N 1
ATOM 3789 C CA . VAL A 1 485 ? -25.882 15.299 7.390 1.00 96.00 485 VAL A CA 1
ATOM 3790 C C . VAL A 1 485 ? -26.160 14.608 6.063 1.00 96.00 485 VAL A C 1
ATOM 3792 O O . VAL A 1 485 ? -27.310 14.534 5.624 1.00 96.00 485 VAL A O 1
ATOM 3795 N N . PHE A 1 486 ? -25.107 14.064 5.452 1.00 95.69 486 PHE A N 1
ATOM 3796 C CA . PHE A 1 486 ? -25.154 13.389 4.153 1.00 95.69 486 PHE A CA 1
ATOM 3797 C C . PHE A 1 486 ? -24.419 12.055 4.199 1.00 95.69 486 PHE A C 1
ATOM 3799 O O . PHE A 1 486 ? -23.398 11.939 4.876 1.00 95.69 486 PHE A O 1
ATOM 3806 N N . ASP A 1 487 ? -24.883 11.071 3.440 1.00 95.00 487 ASP A N 1
ATOM 3807 C CA . ASP A 1 487 ? -24.108 9.855 3.183 1.00 95.00 487 ASP A CA 1
ATOM 3808 C C . ASP A 1 487 ? -22.954 10.101 2.183 1.00 95.00 487 ASP A C 1
ATOM 3810 O O . ASP A 1 487 ? -22.683 11.226 1.748 1.00 95.00 487 ASP A O 1
ATOM 3814 N N . LEU A 1 488 ? -22.262 9.029 1.792 1.00 92.25 488 LEU A N 1
ATOM 3815 C CA . LEU A 1 488 ? -21.178 9.085 0.804 1.00 92.25 488 LEU A CA 1
ATOM 3816 C C . LEU A 1 488 ? -21.656 9.303 -0.642 1.00 92.25 488 LEU A C 1
ATOM 3818 O O . LEU A 1 488 ? -20.868 9.751 -1.477 1.00 92.25 488 LEU A O 1
ATOM 3822 N N . ALA A 1 489 ? -22.912 8.980 -0.951 1.00 93.62 489 ALA A N 1
ATOM 3823 C CA . ALA A 1 489 ? -23.553 9.228 -2.242 1.00 93.62 489 ALA A CA 1
ATOM 3824 C C . ALA A 1 489 ? -24.174 10.631 -2.344 1.00 93.62 489 ALA A C 1
ATOM 3826 O O . ALA A 1 489 ? -24.682 11.009 -3.407 1.00 93.62 489 ALA A O 1
ATOM 3827 N N . ASN A 1 490 ? -24.056 11.412 -1.267 1.00 93.56 490 ASN A N 1
ATOM 3828 C CA . ASN A 1 490 ? -24.583 12.749 -1.080 1.00 93.56 490 ASN A CA 1
ATOM 3829 C C . ASN A 1 490 ? -26.124 12.797 -1.020 1.00 93.56 490 ASN A C 1
ATOM 3831 O O . ASN A 1 490 ? -26.726 13.785 -1.460 1.00 93.56 490 ASN A O 1
ATOM 3835 N N . ASN A 1 491 ? -26.783 11.759 -0.487 1.00 93.69 491 ASN A N 1
ATOM 3836 C CA . ASN A 1 491 ? -28.181 11.866 -0.063 1.00 93.69 491 ASN A CA 1
ATOM 3837 C C . ASN A 1 491 ? -28.246 12.545 1.314 1.00 93.69 491 ASN A C 1
ATOM 3839 O O . ASN A 1 491 ? -27.525 12.145 2.231 1.00 93.69 491 ASN A O 1
ATOM 3843 N N . PRO A 1 492 ? -29.096 13.573 1.493 1.00 94.88 492 PRO A N 1
ATOM 3844 C CA . PRO A 1 492 ? -29.306 14.171 2.803 1.00 94.88 492 PRO A CA 1
ATOM 3845 C C . PRO A 1 492 ? -30.073 13.204 3.706 1.00 94.88 492 PRO A C 1
ATOM 3847 O O . PRO A 1 492 ? -30.965 12.481 3.238 1.00 94.88 492 PRO A O 1
ATOM 3850 N N . ALA A 1 493 ? -29.792 13.259 5.008 1.00 94.94 493 ALA A N 1
ATOM 3851 C CA . ALA A 1 493 ? -30.660 12.651 6.004 1.00 94.94 493 ALA A CA 1
ATOM 3852 C C . ALA A 1 493 ? -32.090 13.190 5.846 1.00 94.94 493 ALA A C 1
ATOM 3854 O O . ALA A 1 493 ? -32.293 14.356 5.494 1.00 94.94 493 ALA A O 1
ATOM 3855 N N . ASN A 1 494 ? -33.098 12.346 6.058 1.00 91.31 494 ASN A N 1
ATOM 3856 C CA . ASN A 1 494 ? -34.488 12.688 5.727 1.00 91.31 494 ASN A CA 1
ATOM 3857 C C . ASN A 1 494 ? -35.436 12.748 6.932 1.00 91.31 494 ASN A C 1
ATOM 3859 O O . ASN A 1 494 ? -36.538 13.280 6.802 1.00 91.31 494 ASN A O 1
ATOM 3863 N N . GLU A 1 495 ? -35.022 12.269 8.103 1.00 92.88 495 GLU A N 1
ATOM 3864 C CA . GLU A 1 495 ? -35.894 12.130 9.272 1.00 92.88 495 GLU A CA 1
ATOM 3865 C C . GLU A 1 495 ? -35.182 12.532 10.572 1.00 92.88 495 GLU A C 1
ATOM 3867 O O . GLU A 1 495 ? -33.977 12.342 10.728 1.00 92.88 495 GLU A O 1
ATOM 3872 N N . ASN A 1 496 ? -35.949 13.080 11.520 1.00 94.69 496 ASN A N 1
ATOM 3873 C CA . ASN A 1 496 ? -35.498 13.264 12.902 1.00 94.69 496 ASN A CA 1
ATOM 3874 C C . ASN A 1 496 ? -35.588 11.930 13.650 1.00 94.69 496 ASN A C 1
ATOM 3876 O O . ASN A 1 496 ? -36.488 11.132 13.388 1.00 94.69 496 ASN A O 1
ATOM 3880 N N . PHE A 1 497 ? -34.740 11.735 14.658 1.00 96.12 497 PHE A N 1
ATOM 3881 C CA . PHE A 1 497 ? -34.850 10.607 15.579 1.00 96.12 497 PHE A CA 1
ATOM 3882 C C . PHE A 1 497 ? -35.077 11.117 17.000 1.00 96.12 497 PHE A C 1
ATOM 3884 O O . PHE A 1 497 ? -34.169 11.649 17.633 1.00 96.12 497 PHE A O 1
ATOM 3891 N N . THR A 1 498 ? -36.303 10.942 17.497 1.00 94.75 498 THR A N 1
ATOM 3892 C CA . THR A 1 498 ? -36.755 11.466 18.801 1.00 94.75 498 THR A CA 1
ATOM 3893 C C . THR A 1 498 ? -37.118 10.370 19.806 1.00 94.75 498 THR A C 1
ATOM 3895 O O . THR A 1 498 ? -37.911 10.590 20.722 1.00 94.75 498 THR A O 1
ATOM 3898 N N . ASN A 1 499 ? -36.620 9.152 19.582 1.00 91.12 499 ASN A N 1
ATOM 3899 C CA . ASN A 1 499 ? -36.909 7.973 20.401 1.00 91.12 499 ASN A CA 1
ATOM 3900 C C . ASN A 1 499 ? -35.621 7.392 21.009 1.00 91.12 499 ASN A C 1
ATOM 3902 O O . ASN A 1 499 ? -35.455 6.175 21.080 1.00 91.12 499 ASN A O 1
ATOM 3906 N N . GLY A 1 500 ? -34.683 8.273 21.369 1.00 90.56 500 GLY A N 1
ATOM 3907 C CA . GLY A 1 500 ? -33.455 7.907 22.068 1.00 90.56 500 GLY A CA 1
ATOM 3908 C C . GLY A 1 500 ? -33.720 7.450 23.497 1.00 90.56 500 GLY A C 1
ATOM 3909 O O . GLY A 1 500 ? -34.752 7.764 24.096 1.00 90.56 500 GLY A O 1
ATOM 3910 N N . GLU A 1 501 ? -32.773 6.705 24.051 1.00 96.06 501 GLU A N 1
ATOM 3911 C CA . GLU A 1 501 ? -32.797 6.348 25.466 1.00 96.06 501 GLU A CA 1
ATOM 3912 C C . GLU A 1 501 ? -32.615 7.586 26.369 1.00 96.06 501 GLU A C 1
ATOM 3914 O O . GLU A 1 501 ? -32.041 8.593 25.956 1.00 96.06 501 GLU A O 1
ATOM 3919 N N . THR A 1 502 ? -33.091 7.521 27.617 1.00 94.81 502 THR A N 1
ATOM 3920 C CA . THR A 1 502 ? -32.994 8.614 28.602 1.00 94.81 502 THR A CA 1
ATOM 3921 C C . THR A 1 502 ? -32.007 8.291 29.720 1.00 94.81 502 THR A C 1
ATOM 3923 O O . THR A 1 502 ? -32.025 7.191 30.270 1.00 94.81 502 THR A O 1
ATOM 3926 N N . TYR A 1 503 ? -31.164 9.243 30.109 1.00 94.25 503 TYR A N 1
ATOM 3927 C CA . TYR A 1 503 ? -30.416 9.181 31.362 1.00 94.25 503 TYR A CA 1
ATOM 3928 C C . TYR A 1 503 ? -31.230 9.773 32.511 1.00 94.25 503 TYR A C 1
ATOM 3930 O O . TYR A 1 503 ? -31.755 10.872 32.383 1.00 94.25 503 TYR A O 1
ATOM 3938 N N . SER A 1 504 ? -31.277 9.085 33.647 1.00 91.25 504 SER A N 1
ATOM 3939 C CA . SER A 1 504 ? -31.748 9.614 34.926 1.00 91.25 504 SER A CA 1
ATOM 3940 C C . SER A 1 504 ? -30.532 10.005 35.760 1.00 91.25 504 SER A C 1
ATOM 3942 O O . SER A 1 504 ? -29.749 9.144 36.174 1.00 91.25 504 SER A O 1
ATOM 3944 N N . ILE A 1 505 ? -30.365 11.308 35.965 1.00 90.94 505 ILE A N 1
ATOM 3945 C CA . ILE A 1 505 ? -29.301 11.895 36.769 1.00 90.94 505 ILE A CA 1
ATOM 3946 C C . ILE A 1 505 ? -29.817 12.139 38.178 1.00 90.94 505 ILE A C 1
ATOM 3948 O O . ILE A 1 505 ? -30.823 12.823 38.358 1.00 90.94 505 ILE A O 1
ATOM 3952 N N . ASP A 1 506 ? -29.102 11.634 39.175 1.00 87.25 506 ASP A N 1
ATOM 3953 C CA . ASP A 1 506 ? -29.375 11.935 40.578 1.00 87.25 506 ASP A CA 1
ATOM 3954 C C . ASP A 1 506 ? -28.122 12.506 41.236 1.00 87.25 506 ASP A C 1
ATOM 3956 O O . ASP A 1 506 ? -27.042 11.933 41.127 1.00 87.25 506 ASP A O 1
ATOM 3960 N N . ARG A 1 507 ? -28.266 13.653 41.896 1.00 86.50 507 ARG A N 1
ATOM 3961 C CA . ARG A 1 507 ? -27.242 14.357 42.683 1.00 86.50 507 ARG A CA 1
ATOM 3962 C C . ARG A 1 507 ? -27.669 14.502 44.148 1.00 86.50 507 ARG A C 1
ATOM 3964 O O . ARG A 1 507 ? -27.015 15.226 44.904 1.00 86.50 507 ARG A O 1
ATOM 3971 N N . THR A 1 508 ? -28.796 13.908 44.535 1.00 85.25 508 THR A N 1
ATOM 3972 C CA . THR A 1 508 ? -29.315 13.979 45.896 1.00 85.25 508 THR A CA 1
ATOM 3973 C C . THR A 1 508 ? -28.582 12.955 46.737 1.00 85.25 508 THR A C 1
ATOM 3975 O O . THR A 1 508 ? -28.615 11.766 46.476 1.00 85.25 508 THR A O 1
ATOM 3978 N N . ALA A 1 509 ? -27.859 13.438 47.741 1.00 85.06 509 ALA A N 1
ATOM 3979 C CA . ALA A 1 509 ? -27.184 12.554 48.669 1.00 85.06 509 ALA A CA 1
ATOM 3980 C C . ALA A 1 509 ? -28.198 11.897 49.623 1.00 85.06 509 ALA A C 1
ATOM 3982 O O . ALA A 1 509 ? -29.004 12.626 50.223 1.00 85.06 509 ALA A O 1
ATOM 3983 N N . PRO A 1 510 ? -28.099 10.579 49.862 1.00 89.00 510 PRO A N 1
ATOM 3984 C CA . PRO A 1 510 ? -28.913 9.915 50.866 1.00 89.00 510 PRO A CA 1
ATOM 3985 C C . PRO A 1 510 ? -28.563 10.411 52.282 1.00 89.00 510 PRO A C 1
ATOM 3987 O O . PRO A 1 510 ? -27.453 10.885 52.559 1.00 89.00 510 PRO A O 1
ATOM 3990 N N . TYR A 1 511 ? -29.505 10.277 53.218 1.00 88.88 511 TYR A N 1
ATOM 3991 C CA . TYR A 1 511 ? -29.292 10.519 54.650 1.00 88.88 511 TYR A CA 1
ATOM 3992 C C . TYR A 1 511 ? -30.036 9.494 55.518 1.00 88.88 511 TYR A C 1
ATOM 3994 O O . TYR A 1 511 ? -31.012 8.883 55.091 1.00 88.88 511 TYR A O 1
ATOM 4002 N N . VAL A 1 512 ? -29.590 9.295 56.761 1.00 91.81 512 VAL A N 1
ATOM 4003 C CA . VAL A 1 512 ? -30.239 8.368 57.706 1.00 91.81 512 VAL A CA 1
ATOM 4004 C C . VAL A 1 512 ? -31.461 9.037 58.333 1.00 91.81 512 VAL A C 1
ATOM 4006 O O . VAL A 1 512 ? -31.355 10.112 58.923 1.00 91.81 512 VAL A O 1
ATOM 4009 N N . THR A 1 513 ? -32.626 8.397 58.244 1.00 90.06 513 THR A N 1
ATOM 4010 C CA . THR A 1 513 ? -33.880 8.896 58.828 1.00 90.06 513 THR A CA 1
ATOM 4011 C C . THR A 1 513 ? -34.115 8.371 60.244 1.00 90.06 513 THR A C 1
ATOM 4013 O O . THR A 1 513 ? -34.624 9.110 61.089 1.00 90.06 513 THR A O 1
ATOM 4016 N N . SER A 1 514 ? -33.726 7.127 60.545 1.00 90.69 514 SER A N 1
ATOM 4017 C CA . SER A 1 514 ? -33.817 6.565 61.902 1.00 90.69 514 SER A CA 1
ATOM 4018 C C . SER A 1 514 ? -32.938 5.330 62.097 1.00 90.69 514 SER A C 1
ATOM 4020 O O . SER A 1 514 ? -32.835 4.516 61.183 1.00 90.69 514 SER A O 1
ATOM 4022 N N . ILE A 1 515 ? -32.422 5.127 63.315 1.00 93.12 515 ILE A N 1
ATOM 4023 C CA . ILE A 1 515 ? -31.848 3.853 63.777 1.00 93.12 515 ILE A CA 1
ATOM 4024 C C . ILE A 1 515 ? -32.618 3.411 65.022 1.00 93.12 515 ILE A C 1
ATOM 4026 O O . ILE A 1 515 ? -32.522 4.037 66.078 1.00 93.12 515 ILE A O 1
ATOM 4030 N N . THR A 1 516 ? -33.413 2.355 64.885 1.00 90.06 516 THR A N 1
ATOM 4031 C CA . THR A 1 516 ? -34.311 1.849 65.938 1.00 90.06 516 THR A CA 1
ATOM 4032 C C . THR A 1 516 ? -34.131 0.358 66.109 1.00 90.06 516 THR A C 1
ATOM 4034 O O . THR A 1 516 ? -33.765 -0.336 65.169 1.00 90.06 516 THR A O 1
ATOM 4037 N N . ARG A 1 517 ? -34.382 -0.164 67.300 1.00 88.62 517 ARG A N 1
ATOM 4038 C CA . ARG A 1 517 ? -34.271 -1.594 67.565 1.00 88.62 517 ARG A CA 1
ATOM 4039 C C . ARG A 1 517 ? -35.440 -2.344 66.928 1.00 88.62 517 ARG A C 1
ATOM 4041 O O . ARG A 1 517 ? -36.598 -1.977 67.107 1.00 88.62 517 ARG A O 1
ATOM 4048 N N . ALA A 1 518 ? -35.121 -3.419 66.220 1.00 81.56 518 ALA A N 1
ATOM 4049 C CA . ALA A 1 518 ? -36.067 -4.237 65.474 1.00 81.56 518 ALA A CA 1
ATOM 4050 C C . ALA A 1 518 ? -36.471 -5.489 66.258 1.00 81.56 518 ALA A C 1
ATOM 4052 O O . ALA A 1 518 ? -37.639 -5.663 66.589 1.00 81.56 518 ALA A O 1
ATOM 4053 N N . ASN A 1 519 ? -35.494 -6.346 66.575 1.00 81.69 519 ASN A N 1
ATOM 4054 C CA . ASN A 1 519 ? -35.698 -7.659 67.183 1.00 81.69 519 ASN A CA 1
ATOM 4055 C C . ASN A 1 519 ? -34.548 -8.018 68.132 1.00 81.69 519 ASN A C 1
ATOM 4057 O O . ASN A 1 519 ? -33.459 -7.449 68.075 1.00 81.69 519 ASN A O 1
ATOM 4061 N N . VAL A 1 520 ? -34.808 -8.988 69.009 1.00 76.44 520 VAL A N 1
ATOM 4062 C CA . VAL A 1 520 ? -33.831 -9.567 69.937 1.00 76.44 520 VAL A CA 1
ATOM 4063 C C . VAL A 1 520 ? -33.937 -11.084 69.840 1.00 76.44 520 VAL A C 1
ATOM 4065 O O . VAL A 1 520 ? -35.001 -11.634 70.119 1.00 76.44 520 VAL A O 1
ATOM 4068 N N . ASN A 1 521 ? -32.837 -11.754 69.499 1.00 65.25 521 ASN A N 1
ATOM 4069 C CA . ASN A 1 521 ? -32.774 -13.193 69.250 1.00 65.25 521 ASN A CA 1
ATOM 4070 C C . ASN A 1 521 ? -31.547 -13.805 69.949 1.00 65.25 521 ASN A C 1
ATOM 4072 O O . ASN A 1 521 ? -30.482 -13.952 69.353 1.00 65.25 521 ASN A O 1
ATOM 4076 N N . GLY A 1 522 ? -31.672 -14.167 71.231 1.00 69.81 522 GLY A N 1
ATOM 4077 C CA . GLY A 1 522 ? -30.542 -14.705 72.001 1.00 69.81 522 GLY A CA 1
ATOM 4078 C C . GLY A 1 522 ? -29.441 -13.654 72.188 1.00 69.81 522 GLY A C 1
ATOM 4079 O O . GLY A 1 522 ? -29.687 -12.640 72.838 1.00 69.81 522 GLY A O 1
ATOM 4080 N N . LEU A 1 523 ? -28.247 -13.897 71.631 1.00 69.00 523 LEU A N 1
ATOM 4081 C CA . LEU A 1 523 ? -27.149 -12.914 71.582 1.00 69.00 523 LEU A CA 1
ATOM 4082 C C . LEU A 1 523 ? -27.268 -11.885 70.469 1.00 69.00 523 LEU A C 1
ATOM 4084 O O . LEU A 1 523 ? -26.481 -10.949 70.431 1.00 69.00 523 LEU A O 1
ATOM 4088 N N . GLY A 1 524 ? -28.202 -12.060 69.543 1.00 78.00 524 GLY A N 1
ATOM 4089 C CA . GLY A 1 524 ? -28.412 -11.113 68.463 1.00 78.00 524 GLY A CA 1
ATOM 4090 C C . GLY A 1 524 ? -29.361 -10.005 68.894 1.00 78.00 524 GLY A C 1
ATOM 4091 O O . GLY A 1 524 ? -30.442 -10.268 69.427 1.00 78.00 524 GLY A O 1
ATOM 4092 N N . VAL A 1 525 ? -28.993 -8.767 68.608 1.00 87.06 525 VAL A N 1
ATOM 4093 C CA . VAL A 1 525 ? -29.926 -7.644 68.540 1.00 87.06 525 VAL A CA 1
ATOM 4094 C C . VAL A 1 525 ? -29.845 -7.018 67.173 1.00 87.06 525 VAL A C 1
ATOM 4096 O O . VAL A 1 525 ? -28.779 -6.650 66.697 1.00 87.06 525 VAL A O 1
ATOM 4099 N N . ASP A 1 526 ? -31.010 -6.848 66.583 1.00 90.31 526 ASP A N 1
ATOM 4100 C CA . ASP A 1 526 ? -31.160 -6.248 65.279 1.00 90.31 526 ASP A CA 1
ATOM 4101 C C . ASP A 1 526 ? -31.576 -4.788 65.446 1.00 90.31 526 ASP A C 1
ATOM 4103 O O . ASP A 1 526 ? -32.579 -4.492 66.103 1.00 90.31 526 ASP A O 1
ATOM 4107 N N . PHE A 1 527 ? -30.837 -3.871 64.829 1.00 92.75 527 PHE A N 1
ATOM 4108 C CA . PHE A 1 527 ? -31.265 -2.491 64.623 1.00 92.75 527 PHE A CA 1
ATOM 4109 C C . PHE A 1 527 ? -31.762 -2.318 63.198 1.00 92.75 527 PHE A C 1
ATOM 4111 O O . PHE A 1 527 ? -31.053 -2.603 62.241 1.00 92.75 527 PHE A O 1
ATOM 4118 N N . THR A 1 528 ? -32.967 -1.793 63.050 1.00 93.38 528 THR A N 1
ATOM 4119 C CA . THR A 1 528 ? -33.456 -1.267 61.786 1.00 93.38 528 THR A CA 1
ATOM 4120 C C . THR A 1 528 ? -32.913 0.142 61.570 1.00 93.38 528 THR A C 1
ATOM 4122 O O . THR A 1 528 ? -33.283 1.084 62.277 1.00 93.38 528 THR A O 1
ATOM 4125 N N . VAL A 1 529 ? -32.075 0.275 60.550 1.00 94.12 529 VAL A N 1
ATOM 4126 C CA . VAL A 1 529 ? -31.575 1.525 59.985 1.00 94.12 529 VAL A CA 1
ATOM 4127 C C . VAL A 1 529 ? -32.433 1.859 58.768 1.00 94.12 529 VAL A C 1
ATOM 4129 O O . VAL A 1 529 ? -32.576 1.046 57.856 1.00 94.12 529 VAL A O 1
ATOM 4132 N N . ARG A 1 530 ? -33.025 3.052 58.761 1.00 93.44 530 ARG A N 1
ATOM 4133 C CA . ARG A 1 530 ? -33.763 3.593 57.617 1.00 93.44 530 ARG A CA 1
ATOM 4134 C C . ARG A 1 530 ? -32.992 4.749 57.014 1.00 93.44 530 ARG A C 1
ATOM 4136 O O . ARG A 1 530 ? -32.596 5.664 57.737 1.00 93.44 530 ARG A O 1
ATOM 4143 N N . PHE A 1 531 ? -32.842 4.725 55.702 1.00 93.38 531 PHE A N 1
ATOM 4144 C CA . PHE A 1 531 ? -32.312 5.827 54.912 1.00 93.38 531 PHE A CA 1
ATOM 4145 C C . PHE A 1 531 ? -33.465 6.621 54.288 1.00 93.38 531 PHE A C 1
ATOM 4147 O O . PHE A 1 531 ? -34.630 6.234 54.375 1.00 93.38 531 PHE A O 1
ATOM 4154 N N . SER A 1 532 ? -33.160 7.789 53.736 1.00 89.94 532 SER A N 1
ATOM 4155 C CA . SER A 1 532 ? -34.111 8.621 52.995 1.00 89.94 532 SER A CA 1
ATOM 4156 C C . SER A 1 532 ? -34.519 8.005 51.660 1.00 89.94 532 SER A C 1
ATOM 4158 O O . SER A 1 532 ? -35.555 8.375 51.113 1.00 89.94 532 SER A O 1
ATOM 4160 N N . GLU A 1 533 ? -33.703 7.082 51.153 1.00 88.81 533 GLU A N 1
ATOM 4161 C CA . GLU A 1 533 ? -33.825 6.425 49.858 1.00 88.81 533 GLU A CA 1
ATOM 4162 C C . GLU A 1 533 ? -32.970 5.142 49.817 1.00 88.81 533 GLU A C 1
ATOM 4164 O O . GLU A 1 533 ? -32.216 4.885 50.762 1.00 88.81 533 GLU A O 1
ATOM 4169 N N . PRO A 1 534 ? -33.080 4.329 48.751 1.00 89.69 534 PRO A N 1
ATOM 4170 C CA . PRO A 1 534 ? -32.226 3.169 48.540 1.00 89.69 534 PRO A CA 1
ATOM 4171 C C . PRO A 1 534 ? -30.723 3.462 48.543 1.00 89.69 534 PRO A C 1
ATOM 4173 O O . PRO A 1 534 ? -30.254 4.292 47.770 1.00 89.69 534 PRO A O 1
ATOM 4176 N N . VAL A 1 535 ? -29.957 2.724 49.350 1.00 91.25 535 VAL A N 1
ATOM 4177 C CA . VAL A 1 535 ? -28.492 2.846 49.438 1.00 91.25 535 VAL A CA 1
ATOM 4178 C C . VAL A 1 535 ? -27.779 1.511 49.214 1.00 91.25 535 VAL A C 1
ATOM 4180 O O . VAL A 1 535 ? -28.402 0.455 49.215 1.00 91.25 535 VAL A O 1
ATOM 4183 N N . PHE A 1 536 ? -26.473 1.574 48.979 1.00 89.00 536 PHE A N 1
ATOM 4184 C CA . PHE A 1 536 ? -25.548 0.484 48.679 1.00 89.00 536 PHE A CA 1
ATOM 4185 C C . PHE A 1 536 ? -24.262 0.686 49.481 1.00 89.00 536 PHE A C 1
ATOM 4187 O O . PHE A 1 536 ? -24.000 1.777 49.990 1.00 89.00 536 PHE A O 1
ATOM 4194 N N . ASN A 1 537 ? -23.458 -0.375 49.577 1.00 90.38 537 ASN A N 1
ATOM 4195 C CA . ASN A 1 537 ? -22.208 -0.399 50.346 1.00 90.38 537 ASN A CA 1
ATOM 4196 C C . ASN A 1 537 ? -22.405 -0.027 51.822 1.00 90.38 537 ASN A C 1
ATOM 4198 O O . ASN A 1 537 ? -21.533 0.578 52.428 1.00 90.38 537 ASN A O 1
ATOM 4202 N N . VAL A 1 538 ? -23.570 -0.368 52.382 1.00 90.06 538 VAL A N 1
ATOM 4203 C CA . VAL A 1 538 ? -23.816 -0.251 53.818 1.00 90.06 538 VAL A CA 1
ATOM 4204 C C . VAL A 1 538 ? -23.147 -1.434 54.503 1.00 90.06 538 VAL A C 1
ATOM 4206 O O . VAL A 1 538 ? -23.645 -2.560 54.461 1.00 90.06 538 VAL A O 1
ATOM 4209 N N . GLU A 1 539 ? -22.012 -1.168 55.123 1.00 89.31 539 GLU A N 1
ATOM 4210 C CA . GLU A 1 539 ? -21.137 -2.141 55.757 1.00 89.31 539 GLU A CA 1
ATOM 4211 C C . GLU A 1 539 ? -20.995 -1.854 57.254 1.00 89.31 539 GLU A C 1
ATOM 4213 O O . GLU A 1 539 ? -21.318 -0.779 57.760 1.00 89.31 539 GLU A O 1
ATOM 4218 N N . GLY A 1 540 ? -20.491 -2.834 58.008 1.00 84.94 540 GLY A N 1
ATOM 4219 C CA . GLY A 1 540 ? -20.324 -2.694 59.458 1.00 84.94 540 GLY A CA 1
ATOM 4220 C C . GLY A 1 540 ? -19.428 -1.515 59.862 1.00 84.94 540 GLY A C 1
ATOM 4221 O O . GLY A 1 540 ? -19.654 -0.919 60.912 1.00 84.94 540 GLY A O 1
ATOM 4222 N N . SER A 1 541 ? -18.455 -1.140 59.022 1.00 85.50 541 SER A N 1
ATOM 4223 C CA . SER A 1 541 ? -17.545 -0.005 59.245 1.00 85.50 541 SER A CA 1
ATOM 4224 C C . SER A 1 541 ? -18.223 1.361 59.236 1.00 85.50 541 SER A C 1
ATOM 4226 O O . SER A 1 541 ? -17.639 2.336 59.711 1.00 85.50 541 SER A O 1
ATOM 4228 N N . ASP A 1 542 ? -19.428 1.450 58.684 1.00 88.69 542 ASP A N 1
ATOM 4229 C CA . ASP A 1 542 ? -20.164 2.711 58.566 1.00 88.69 542 ASP A CA 1
ATOM 4230 C C . ASP A 1 542 ? -20.868 3.057 59.871 1.00 88.69 542 ASP A C 1
ATOM 4232 O O . ASP A 1 542 ? -21.322 4.178 60.098 1.00 88.69 542 ASP A O 1
ATOM 4236 N N . PHE A 1 543 ? -20.947 2.080 60.764 1.00 91.19 543 PHE A N 1
ATOM 4237 C CA . PHE A 1 543 ? -21.605 2.211 62.035 1.00 91.19 543 PHE A CA 1
ATOM 4238 C C . PHE A 1 543 ? -20.590 2.315 63.159 1.00 91.19 543 PHE A C 1
ATOM 4240 O O . PHE A 1 543 ? -19.594 1.598 63.237 1.00 91.19 543 PHE A O 1
ATOM 4247 N N . PHE A 1 544 ? -20.899 3.199 64.095 1.00 88.12 544 PHE A N 1
ATOM 4248 C CA . PHE A 1 544 ? -20.222 3.265 65.369 1.00 88.12 544 PHE A CA 1
ATOM 4249 C C . PHE A 1 544 ? -21.093 2.580 66.417 1.00 88.12 544 PHE A C 1
ATOM 4251 O O . PHE A 1 544 ? -22.139 3.095 66.820 1.00 88.12 544 PHE A O 1
ATOM 4258 N N . LEU A 1 545 ? -20.654 1.407 66.864 1.00 88.31 545 LEU A N 1
ATOM 4259 C CA . LEU A 1 545 ? -21.300 0.675 67.942 1.00 88.31 545 LEU A CA 1
ATOM 4260 C C . LEU A 1 545 ? -20.686 1.087 69.284 1.00 88.31 545 LEU A C 1
ATOM 4262 O O . LEU A 1 545 ? -19.552 0.744 69.608 1.00 88.31 545 LEU A O 1
ATOM 4266 N N . SER A 1 546 ? -21.449 1.821 70.087 1.00 80.69 546 SER A N 1
ATOM 4267 C CA . SER A 1 546 ? -21.111 2.063 71.488 1.00 80.69 546 SER A CA 1
ATOM 4268 C C . SER A 1 546 ? -21.531 0.841 72.299 1.00 80.69 546 SER A C 1
ATOM 4270 O O . SER A 1 546 ? -22.700 0.488 72.261 1.00 80.69 546 SER A O 1
ATOM 4272 N N . THR A 1 547 ? -20.604 0.190 73.002 1.00 78.00 547 THR A N 1
ATOM 4273 C CA . THR A 1 547 ? -20.809 -1.038 73.801 1.00 78.00 547 THR A CA 1
ATOM 4274 C C . THR A 1 547 ? -19.906 -1.005 75.041 1.00 78.00 547 THR A C 1
ATOM 4276 O O . THR A 1 547 ? -18.864 -0.345 75.026 1.00 78.00 547 THR A O 1
ATOM 4279 N N . ILE A 1 548 ? -20.292 -1.694 76.121 1.00 64.44 548 ILE A N 1
ATOM 4280 C CA . ILE A 1 548 ? -19.453 -1.895 77.319 1.00 64.44 548 ILE A CA 1
ATOM 4281 C C . ILE A 1 548 ? -18.803 -3.282 77.373 1.00 64.44 548 ILE A C 1
ATOM 4283 O O . ILE A 1 548 ? -17.816 -3.449 78.086 1.00 64.44 548 ILE A O 1
ATOM 4287 N N . ASN A 1 549 ? -19.339 -4.265 76.645 1.00 62.38 549 ASN A N 1
ATOM 4288 C CA . ASN A 1 549 ? -18.847 -5.645 76.628 1.00 62.38 549 ASN A CA 1
ATOM 4289 C C . ASN A 1 549 ? -18.312 -6.056 75.247 1.00 62.38 549 ASN A C 1
ATOM 4291 O O . ASN A 1 549 ? -18.350 -7.232 74.898 1.00 62.38 549 ASN A O 1
ATOM 4295 N N . ASN A 1 550 ? -17.805 -5.097 74.464 1.00 71.88 550 ASN A N 1
ATOM 4296 C CA . ASN A 1 550 ? -17.220 -5.303 73.134 1.00 71.88 550 ASN A CA 1
ATOM 4297 C C . ASN A 1 550 ? -18.145 -6.035 72.143 1.00 71.88 550 ASN A C 1
ATOM 4299 O O . ASN A 1 550 ? -17.653 -6.817 71.330 1.00 71.88 550 ASN A O 1
ATOM 4303 N N . ALA A 1 551 ? -19.466 -5.826 72.215 1.00 78.12 551 ALA A N 1
ATOM 4304 C CA . ALA A 1 551 ? -20.373 -6.291 71.168 1.00 78.12 551 ALA A CA 1
ATOM 4305 C C . ALA A 1 551 ? -19.890 -5.820 69.795 1.00 78.12 551 ALA A C 1
ATOM 4307 O O . ALA A 1 551 ? -19.336 -4.728 69.651 1.00 78.12 551 ALA A O 1
ATOM 4308 N N . ILE A 1 552 ? -20.119 -6.653 68.790 1.00 83.75 552 ILE A N 1
ATOM 4309 C CA . ILE A 1 552 ? -19.664 -6.407 67.429 1.00 83.75 552 ILE A CA 1
ATOM 4310 C C . ILE A 1 552 ? -20.854 -6.414 66.485 1.00 83.75 552 ILE A C 1
ATOM 4312 O O . ILE A 1 552 ? -21.833 -7.137 66.674 1.00 83.75 552 ILE A O 1
ATOM 4316 N N . ILE A 1 553 ? -20.771 -5.597 65.445 1.00 88.94 553 ILE A N 1
ATOM 4317 C CA . ILE A 1 553 ? -21.687 -5.708 64.318 1.00 88.94 553 ILE A CA 1
ATOM 4318 C C . ILE A 1 553 ? -21.287 -6.968 63.564 1.00 88.94 553 ILE A C 1
ATOM 4320 O O . ILE A 1 553 ? -20.161 -7.068 63.087 1.00 88.94 553 ILE A O 1
ATOM 4324 N N . THR A 1 554 ? -22.188 -7.937 63.495 1.00 87.00 554 THR A N 1
ATOM 4325 C CA . THR A 1 554 ? -21.915 -9.230 62.857 1.00 87.00 554 THR A CA 1
ATOM 4326 C C . THR A 1 554 ? -22.536 -9.352 61.501 1.00 87.00 554 THR A C 1
ATOM 4328 O O . THR A 1 554 ? -22.065 -10.130 60.675 1.00 87.00 554 THR A O 1
ATOM 4331 N N . ASN A 1 555 ? -23.602 -8.598 61.266 1.00 89.50 555 ASN A N 1
ATOM 4332 C CA . ASN A 1 555 ? -24.224 -8.586 59.972 1.00 89.50 555 ASN A CA 1
ATOM 4333 C C . ASN A 1 555 ? -24.871 -7.240 59.702 1.00 89.50 555 ASN A C 1
ATOM 4335 O O . ASN A 1 555 ? -25.453 -6.619 60.589 1.00 89.50 555 ASN A O 1
ATOM 4339 N N . VAL A 1 556 ? -24.813 -6.824 58.448 1.00 90.69 556 VAL A N 1
ATOM 4340 C CA . VAL A 1 556 ? -25.632 -5.739 57.933 1.00 90.69 556 VAL A CA 1
ATOM 4341 C C . VAL A 1 556 ? -26.391 -6.322 56.759 1.00 90.69 556 VAL A C 1
ATOM 4343 O O . VAL A 1 556 ? -25.842 -6.519 55.680 1.00 90.69 556 VAL A O 1
ATOM 4346 N N . VAL A 1 557 ? -27.652 -6.674 56.995 1.00 87.94 557 VAL A N 1
ATOM 4347 C CA . VAL A 1 557 ? -28.517 -7.273 55.981 1.00 87.94 557 VAL A CA 1
ATOM 4348 C C . VAL A 1 557 ? -29.655 -6.334 55.704 1.00 87.94 557 VAL A C 1
ATOM 4350 O O . VAL A 1 557 ? -30.468 -6.008 56.565 1.00 87.94 557 VAL A O 1
ATOM 4353 N N . GLY A 1 558 ? -29.745 -5.921 54.463 1.00 85.75 558 GLY A N 1
ATOM 4354 C CA . GLY A 1 558 ? -30.768 -5.015 54.020 1.00 85.75 558 GLY A CA 1
ATOM 4355 C C . GLY A 1 558 ? -30.661 -4.823 52.538 1.00 85.75 558 GLY A C 1
ATOM 4356 O O . GLY A 1 558 ? -29.696 -5.236 51.897 1.00 85.75 558 GLY A O 1
ATOM 4357 N N . ALA A 1 559 ? -31.687 -4.203 52.005 1.00 83.38 559 ALA A N 1
ATOM 4358 C CA . ALA A 1 559 ? -31.700 -3.768 50.634 1.00 83.38 559 ALA A CA 1
ATOM 4359 C C . ALA A 1 559 ? -32.590 -2.541 50.560 1.00 83.38 559 ALA A C 1
ATOM 4361 O O . ALA A 1 559 ? -33.498 -2.357 51.376 1.00 83.38 559 ALA A O 1
ATOM 4362 N N . ASN A 1 560 ? -32.370 -1.747 49.523 1.00 88.94 560 ASN A N 1
ATOM 4363 C CA . ASN A 1 560 ? -33.084 -0.502 49.324 1.00 88.94 560 ASN A CA 1
ATOM 4364 C C . ASN A 1 560 ? -32.839 0.464 50.494 1.00 88.94 560 ASN A C 1
ATOM 4366 O O . ASN A 1 560 ? -31.696 0.743 50.829 1.00 88.94 560 ASN A O 1
ATOM 4370 N N . ASP A 1 561 ? -33.885 1.051 51.061 1.00 90.56 561 ASP A N 1
ATOM 4371 C CA . ASP A 1 561 ? -33.821 2.097 52.086 1.00 90.56 561 ASP A CA 1
ATOM 4372 C C . ASP A 1 561 ? -33.812 1.537 53.518 1.00 90.56 561 ASP A C 1
ATOM 4374 O O . ASP A 1 561 ? -33.805 2.298 54.489 1.00 90.56 561 ASP A O 1
ATOM 4378 N N . LEU A 1 562 ? -33.839 0.209 53.668 1.00 93.12 562 LEU A N 1
ATOM 4379 C CA . LEU A 1 562 ? -34.048 -0.465 54.942 1.00 93.12 562 LEU A CA 1
ATOM 4380 C C . LEU A 1 562 ? -32.974 -1.520 55.192 1.00 93.12 562 LEU A C 1
ATOM 4382 O O . LEU A 1 562 ? -32.923 -2.560 54.532 1.00 93.12 562 LEU A O 1
ATOM 4386 N N . TYR A 1 563 ? -32.170 -1.276 56.219 1.00 93.75 563 TYR A N 1
ATOM 4387 C CA . TYR A 1 563 ? -31.129 -2.187 56.661 1.00 93.75 563 TYR A CA 1
ATOM 4388 C C . TYR A 1 563 ? -31.391 -2.686 58.065 1.00 93.75 563 TYR A C 1
ATOM 4390 O O . TYR A 1 563 ? -31.854 -1.958 58.938 1.00 93.75 563 TYR A O 1
ATOM 4398 N N . THR A 1 564 ? -31.095 -3.959 58.273 1.00 92.44 564 THR A N 1
ATOM 4399 C CA . THR A 1 564 ? -31.030 -4.583 59.582 1.00 92.44 564 THR A CA 1
ATOM 4400 C C . THR A 1 564 ? -29.568 -4.798 59.920 1.00 92.44 564 THR A C 1
ATOM 4402 O O . THR A 1 564 ? -28.882 -5.593 59.286 1.00 92.44 564 THR A O 1
ATOM 4405 N N . VAL A 1 565 ? -29.087 -4.067 60.915 1.00 92.50 565 VAL A N 1
ATOM 4406 C CA . VAL A 1 565 ? -27.758 -4.249 61.479 1.00 92.50 565 VAL A CA 1
ATOM 4407 C C . VAL A 1 565 ? -27.895 -5.185 62.664 1.00 92.50 565 VAL A C 1
ATOM 4409 O O . VAL A 1 565 ? -28.392 -4.797 63.724 1.00 92.50 565 VAL A O 1
ATOM 4412 N N . SER A 1 566 ? -27.488 -6.429 62.460 1.00 89.50 566 SER A N 1
ATOM 4413 C CA . SER A 1 566 ? -27.386 -7.422 63.514 1.00 89.50 566 SER A CA 1
ATOM 4414 C C . SER A 1 566 ? -26.095 -7.180 64.275 1.00 89.50 566 SER A C 1
ATOM 4416 O O . SER A 1 566 ? -24.985 -7.290 63.752 1.00 89.50 566 SER A O 1
ATOM 4418 N N . VAL A 1 567 ? -26.256 -6.828 65.536 1.00 89.06 567 VAL A N 1
ATOM 4419 C CA . VAL A 1 567 ? -25.186 -6.764 66.513 1.00 89.06 567 VAL A CA 1
ATOM 4420 C C . VAL A 1 567 ? -25.209 -8.078 67.265 1.00 89.06 567 VAL A C 1
ATOM 4422 O O . VAL A 1 567 ? -26.227 -8.437 67.865 1.00 89.06 567 VAL A O 1
ATOM 4425 N N . LEU A 1 568 ? -24.091 -8.796 67.245 1.00 82.38 568 LEU A N 1
ATOM 4426 C CA . LEU A 1 568 ? -23.905 -9.872 68.193 1.00 82.38 568 LEU A CA 1
ATOM 4427 C C . LEU A 1 568 ? -23.292 -9.309 69.460 1.00 82.38 568 LEU A C 1
ATOM 4429 O O . LEU A 1 568 ? -22.261 -8.635 69.487 1.00 82.38 568 LEU A O 1
ATOM 4433 N N . LEU A 1 569 ? -23.985 -9.618 70.529 1.00 76.88 569 LEU A N 1
ATOM 4434 C CA . LEU A 1 569 ? -23.612 -9.277 71.871 1.00 76.88 569 LEU A CA 1
ATOM 4435 C C . LEU A 1 569 ? -22.616 -10.338 72.331 1.00 76.88 569 LEU A C 1
ATOM 4437 O O . LEU A 1 569 ? -22.799 -11.521 72.054 1.00 76.88 569 LEU A O 1
ATOM 4441 N N . ASN A 1 570 ? -21.555 -9.940 73.029 1.00 61.16 570 ASN A N 1
ATOM 4442 C CA . ASN A 1 570 ? -20.717 -10.945 73.671 1.00 61.16 570 ASN A CA 1
ATOM 4443 C C . ASN A 1 570 ? -21.473 -11.549 74.859 1.00 61.16 570 ASN A C 1
ATOM 4445 O O . ASN A 1 570 ? -22.178 -10.818 75.572 1.00 61.16 570 ASN A O 1
ATOM 4449 N N . PRO A 1 571 ? -21.293 -12.853 75.128 1.00 54.00 571 PRO A N 1
ATOM 4450 C CA . PRO A 1 571 ? -21.824 -13.474 76.328 1.00 54.00 571 PRO A CA 1
ATOM 4451 C C . PRO A 1 571 ? -21.419 -12.691 77.583 1.00 54.00 571 PRO A C 1
ATOM 4453 O O . PRO A 1 571 ? -20.242 -12.431 77.829 1.00 54.00 571 PRO A O 1
ATOM 4456 N N . GLY A 1 572 ? -22.396 -12.281 78.388 1.00 49.78 572 GLY A N 1
ATOM 4457 C CA . GLY A 1 572 ? -22.168 -11.346 79.492 1.00 49.78 572 GLY A CA 1
ATOM 4458 C C . GLY A 1 572 ? -23.180 -10.211 79.474 1.00 49.78 572 GLY A C 1
ATOM 4459 O O . GLY A 1 572 ? -24.189 -10.307 78.796 1.00 49.78 572 GLY A O 1
ATOM 4460 N N . THR A 1 573 ? -22.965 -9.169 80.275 1.00 48.34 573 THR A N 1
ATOM 4461 C CA . THR A 1 573 ? -23.879 -8.014 80.339 1.00 48.34 573 THR A CA 1
ATOM 4462 C C . THR A 1 573 ? -23.370 -6.913 79.428 1.00 48.34 573 THR A C 1
ATOM 4464 O O . THR A 1 573 ? -22.240 -6.475 79.616 1.00 48.34 573 THR A O 1
ATOM 4467 N N . ASP A 1 574 ? -24.204 -6.423 78.514 1.00 64.62 574 ASP A N 1
ATOM 4468 C CA . ASP A 1 574 ? -23.847 -5.297 77.649 1.00 64.62 574 ASP A CA 1
ATOM 4469 C C . ASP A 1 574 ? -24.909 -4.185 77.633 1.00 64.62 574 ASP A C 1
ATOM 4471 O O . ASP A 1 574 ? -26.077 -4.411 77.950 1.00 64.62 574 ASP A O 1
ATOM 4475 N N . VAL A 1 575 ? -24.491 -2.976 77.267 1.00 69.69 575 VAL A N 1
ATOM 4476 C CA . VAL A 1 575 ? -25.306 -1.795 76.978 1.00 69.69 575 VAL A CA 1
ATOM 4477 C C . VAL A 1 575 ? -24.797 -1.242 75.662 1.00 69.69 575 VAL A C 1
ATOM 4479 O O . VAL A 1 575 ? -23.676 -0.744 75.597 1.00 69.69 575 VAL A O 1
ATOM 4482 N N . ILE A 1 576 ? -25.629 -1.320 74.634 1.00 81.12 576 ILE A N 1
ATOM 4483 C CA . ILE A 1 576 ? -25.240 -1.018 73.271 1.00 81.12 576 ILE A CA 1
ATOM 4484 C C . ILE A 1 576 ? -26.059 0.121 72.663 1.00 81.12 576 ILE A C 1
ATOM 4486 O O . ILE A 1 576 ? -27.252 0.234 72.930 1.00 81.12 576 ILE A O 1
ATOM 4490 N N . ARG A 1 577 ? -25.438 0.945 71.820 1.00 87.19 577 ARG A N 1
ATOM 4491 C CA . ARG A 1 577 ? -26.090 1.945 70.963 1.00 87.19 577 ARG A CA 1
ATOM 4492 C C . ARG A 1 577 ? -25.441 1.919 69.590 1.00 87.19 577 ARG A C 1
ATOM 4494 O O . ARG A 1 577 ? -24.219 2.013 69.506 1.00 87.19 577 ARG A O 1
ATOM 4501 N N . LEU A 1 578 ? -26.249 1.839 68.540 1.00 90.62 578 LEU A N 1
ATOM 4502 C CA . LEU A 1 578 ? -25.767 1.869 67.165 1.00 90.62 578 LEU A CA 1
ATOM 4503 C C . LEU A 1 578 ? -25.949 3.266 66.562 1.00 90.62 578 LEU A C 1
ATOM 4505 O O . LEU A 1 578 ? -27.075 3.700 66.339 1.00 90.62 578 LEU A O 1
ATOM 4509 N N . ASP A 1 579 ? -24.847 3.946 66.280 1.00 90.25 579 ASP A N 1
ATOM 4510 C CA . ASP A 1 579 ? -24.818 5.192 65.515 1.00 90.25 579 ASP A CA 1
ATOM 4511 C C . ASP A 1 579 ? -24.267 4.915 64.106 1.00 90.25 579 ASP A C 1
ATOM 4513 O O . ASP A 1 579 ? -23.598 3.908 63.890 1.00 90.25 579 ASP A O 1
ATOM 4517 N N . LEU A 1 580 ? -24.516 5.805 63.146 1.00 91.88 580 LEU A N 1
ATOM 4518 C CA . LEU A 1 580 ? -23.908 5.756 61.814 1.00 91.88 580 LEU A CA 1
ATOM 4519 C C . LEU A 1 580 ? -22.980 6.958 61.643 1.00 91.88 580 LEU A C 1
ATOM 4521 O O . LEU A 1 580 ? -23.384 8.107 61.840 1.00 91.88 580 LEU A O 1
ATOM 4525 N N . ILE A 1 581 ? -21.730 6.702 61.273 1.00 87.88 581 ILE A N 1
ATOM 4526 C CA . ILE A 1 581 ? -20.719 7.724 61.019 1.00 87.88 581 ILE A CA 1
ATOM 4527 C C . ILE A 1 581 ? -20.385 7.692 59.535 1.00 87.88 581 ILE A C 1
ATOM 4529 O O . ILE A 1 581 ? -19.863 6.709 59.023 1.00 87.88 581 ILE A O 1
ATOM 4533 N N . ASN A 1 582 ? -20.666 8.797 58.852 1.00 84.75 582 ASN A N 1
ATOM 4534 C CA . ASN A 1 582 ? -20.332 8.960 57.454 1.00 84.75 582 ASN A CA 1
ATOM 4535 C C . ASN A 1 582 ? -18.809 8.935 57.268 1.00 84.75 582 ASN A C 1
ATOM 4537 O O . ASN A 1 582 ? -18.090 9.852 57.670 1.00 84.75 582 ASN A O 1
ATOM 4541 N N . ASN A 1 583 ? -18.340 7.872 56.637 1.00 83.44 583 ASN A N 1
ATOM 4542 C CA . ASN A 1 583 ? -16.957 7.602 56.259 1.00 83.44 583 ASN A CA 1
ATOM 4543 C C . ASN A 1 583 ? -16.768 7.653 54.724 1.00 83.44 583 ASN A C 1
ATOM 4545 O O . ASN A 1 583 ? -15.700 7.289 54.237 1.00 83.44 583 ASN A O 1
ATOM 4549 N N . ASN A 1 584 ? -17.774 8.135 53.978 1.00 85.69 584 ASN A N 1
ATOM 4550 C CA . ASN A 1 584 ? -17.825 8.192 52.514 1.00 85.69 584 ASN A CA 1
ATOM 4551 C C . ASN A 1 584 ? -17.812 6.823 51.792 1.00 85.69 584 ASN A C 1
ATOM 4553 O O . ASN A 1 584 ? -17.351 6.757 50.653 1.00 85.69 584 ASN A O 1
ATOM 4557 N N . SER A 1 585 ? -18.292 5.741 52.413 1.00 88.56 585 SER A N 1
ATOM 4558 C CA . SER A 1 585 ? -18.475 4.434 51.747 1.00 88.56 585 SER A CA 1
ATOM 4559 C C . SER A 1 585 ? -19.891 4.244 51.175 1.00 88.56 585 SER A C 1
ATOM 4561 O O . SER A 1 585 ? -20.044 3.717 50.074 1.00 88.56 585 SER A O 1
ATOM 4563 N N . ILE A 1 586 ? -20.918 4.699 51.905 1.00 89.62 586 ILE A N 1
ATOM 4564 C CA . ILE A 1 586 ? -22.328 4.502 51.555 1.00 89.62 586 ILE A CA 1
ATOM 4565 C C . ILE A 1 586 ? -22.706 5.416 50.396 1.00 89.62 586 ILE A C 1
ATOM 4567 O O . ILE A 1 586 ? -22.591 6.645 50.492 1.00 89.62 586 ILE A O 1
ATOM 4571 N N . THR A 1 587 ? -23.236 4.810 49.338 1.00 88.88 587 THR A N 1
ATOM 4572 C CA . THR A 1 587 ? -23.751 5.508 48.158 1.00 88.88 587 THR A CA 1
ATOM 4573 C C . THR A 1 587 ? -25.188 5.108 47.869 1.00 88.88 587 THR A C 1
ATOM 4575 O O . THR A 1 587 ? -25.582 3.987 48.162 1.00 88.88 587 THR A O 1
ATOM 4578 N N . ASP A 1 588 ? -25.979 5.968 47.243 1.00 87.62 588 ASP A N 1
ATOM 4579 C CA . ASP A 1 588 ? -27.238 5.538 46.616 1.00 87.62 588 ASP A CA 1
ATOM 4580 C C . ASP A 1 588 ? -26.994 4.704 45.332 1.00 87.62 588 ASP A C 1
ATOM 4582 O O . ASP A 1 588 ? -25.850 4.441 44.943 1.00 87.62 588 ASP A O 1
ATOM 4586 N N . SER A 1 589 ? -28.065 4.282 44.643 1.00 80.00 589 SER A N 1
ATOM 4587 C CA . SER A 1 589 ? -27.969 3.569 43.346 1.00 80.00 589 SER A CA 1
ATOM 4588 C C . SER A 1 589 ? -27.330 4.390 42.226 1.00 80.00 589 SER A C 1
ATOM 4590 O O . SER A 1 589 ? -27.057 3.854 41.153 1.00 80.00 589 SER A O 1
ATOM 4592 N N . PHE A 1 590 ? -27.134 5.685 42.447 1.00 80.38 590 PHE A N 1
ATOM 4593 C CA . PHE A 1 590 ? -26.661 6.648 41.467 1.00 80.38 590 PHE A CA 1
ATOM 4594 C C . PHE A 1 590 ? -25.216 7.089 41.763 1.00 80.38 590 PHE A C 1
ATOM 4596 O O . PHE A 1 590 ? -24.599 7.751 40.929 1.00 80.38 590 PHE A O 1
ATOM 4603 N N . GLY A 1 591 ? -24.633 6.679 42.895 1.00 77.12 591 GLY A N 1
ATOM 4604 C CA . GLY A 1 591 ? -23.269 6.993 43.320 1.00 77.12 591 GLY A CA 1
ATOM 4605 C C . GLY A 1 591 ? -23.136 8.239 44.204 1.00 77.12 591 GLY A C 1
ATOM 4606 O O . GLY A 1 591 ? -22.010 8.661 44.469 1.00 77.12 591 GLY A O 1
ATOM 4607 N N . ASN A 1 592 ? -24.234 8.843 44.672 1.00 82.88 592 ASN A N 1
ATOM 4608 C CA . ASN A 1 592 ? -24.152 9.961 45.610 1.00 82.88 592 ASN A CA 1
ATOM 4609 C C . ASN A 1 592 ? -23.780 9.459 47.003 1.00 82.88 592 ASN A C 1
ATOM 4611 O O . ASN A 1 592 ? -24.437 8.575 47.548 1.00 82.88 592 ASN A O 1
ATOM 4615 N N . LEU A 1 593 ? -22.743 10.055 47.589 1.00 87.88 593 LEU A N 1
ATOM 4616 C CA . LEU A 1 593 ? -22.276 9.730 48.936 1.00 87.88 593 LEU A CA 1
ATOM 4617 C C . LEU A 1 593 ? -23.255 10.229 50.001 1.00 87.88 593 LEU A C 1
ATOM 4619 O O . LEU A 1 593 ? -23.769 11.343 49.897 1.00 87.88 593 LEU A O 1
ATOM 4623 N N . LEU A 1 594 ? -23.441 9.444 51.061 1.00 89.19 594 LEU A N 1
ATOM 4624 C CA . LEU A 1 594 ? -24.188 9.845 52.254 1.00 89.19 594 LEU A CA 1
ATOM 4625 C C . LEU A 1 594 ? -23.668 11.187 52.812 1.00 89.19 594 LEU A C 1
ATOM 4627 O O . LEU A 1 594 ? -22.459 11.398 52.890 1.00 89.19 594 LEU A O 1
ATOM 4631 N N . ASN A 1 595 ? -24.552 12.117 53.205 1.00 79.69 595 ASN A N 1
ATOM 4632 C CA . ASN A 1 595 ? -24.109 13.493 53.506 1.00 79.69 595 ASN A CA 1
ATOM 4633 C C . ASN A 1 595 ? -23.725 13.783 54.974 1.00 79.69 595 ASN A C 1
ATOM 4635 O O . ASN A 1 595 ? -22.925 14.688 55.216 1.00 79.69 595 ASN A O 1
ATOM 4639 N N . THR A 1 596 ? -24.283 13.071 55.962 1.00 82.62 596 THR A N 1
ATOM 4640 C CA . THR A 1 596 ? -24.143 13.412 57.395 1.00 82.62 596 THR A CA 1
ATOM 4641 C C . THR A 1 596 ? -24.133 12.183 58.303 1.00 82.62 596 THR A C 1
ATOM 4643 O O . THR A 1 596 ? -24.683 11.136 57.975 1.00 82.62 596 THR A O 1
ATOM 4646 N N . ASN A 1 597 ? -23.509 12.331 59.478 1.00 86.94 597 ASN A N 1
ATOM 4647 C CA . ASN A 1 597 ? -23.540 11.335 60.552 1.00 86.94 597 ASN A CA 1
ATOM 4648 C C . ASN A 1 597 ? -24.923 11.293 61.222 1.00 86.94 597 ASN A C 1
ATOM 4650 O O . ASN A 1 597 ? -25.578 12.325 61.370 1.00 86.94 597 ASN A O 1
ATOM 4654 N N . PHE A 1 598 ? -25.298 10.131 61.752 1.00 89.25 598 PHE A N 1
ATOM 4655 C CA . PHE A 1 598 ? -26.468 9.936 62.605 1.00 89.25 598 PHE A CA 1
ATOM 4656 C C . PHE A 1 598 ? -26.041 9.390 63.973 1.00 89.25 598 PHE A C 1
ATOM 4658 O O . PHE A 1 598 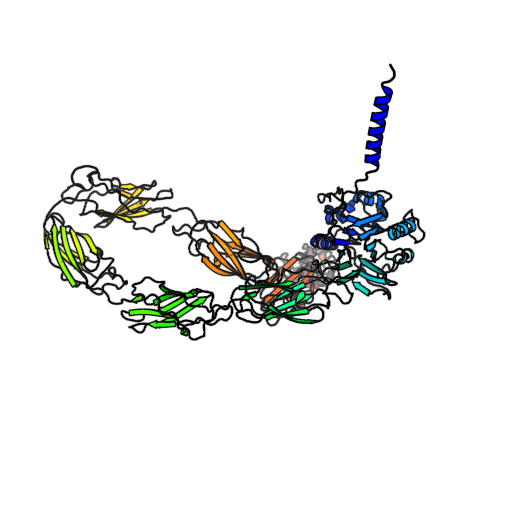? -25.693 8.221 64.101 1.00 89.25 598 PHE A O 1
ATOM 4665 N N . THR A 1 599 ? -26.073 10.229 65.012 1.00 86.38 599 THR A N 1
ATOM 4666 C CA . THR A 1 599 ? -25.495 9.928 66.342 1.00 86.38 599 THR A CA 1
ATOM 4667 C C . THR A 1 599 ? -26.529 9.760 67.462 1.00 86.38 599 THR A C 1
ATOM 4669 O O . THR A 1 599 ? -26.250 10.052 68.628 1.00 86.38 599 THR A O 1
ATOM 4672 N N . ASN A 1 600 ? -27.756 9.367 67.111 1.00 83.38 600 ASN A N 1
ATOM 4673 C CA . ASN A 1 600 ? -28.875 9.253 68.048 1.00 83.38 600 ASN A CA 1
ATOM 4674 C C . ASN A 1 600 ? -29.618 7.910 67.914 1.00 83.38 600 ASN A C 1
ATOM 4676 O O . ASN A 1 600 ? -30.847 7.892 67.835 1.00 83.38 600 ASN A O 1
ATOM 4680 N N . GLY A 1 601 ? -28.886 6.793 67.834 1.00 81.56 601 GLY A N 1
ATOM 4681 C CA . GLY A 1 601 ? -29.491 5.457 67.800 1.00 81.56 601 GLY A CA 1
ATOM 4682 C C . GLY A 1 601 ? -30.146 5.020 69.117 1.00 81.56 601 GLY A C 1
ATOM 4683 O O . GLY A 1 601 ? -29.819 5.523 70.195 1.00 81.56 601 GLY A O 1
ATOM 4684 N N . GLU A 1 602 ? -31.076 4.061 69.045 1.00 79.88 602 GLU A N 1
ATOM 4685 C CA . GLU A 1 602 ? -31.700 3.436 70.227 1.00 79.88 602 GLU A CA 1
ATOM 4686 C C . GLU A 1 602 ? -30.674 2.632 71.063 1.00 79.88 602 GLU A C 1
ATOM 4688 O O . GLU A 1 602 ? -29.729 2.061 70.520 1.00 79.88 602 GLU A O 1
ATOM 4693 N N . VAL A 1 603 ? -30.851 2.578 72.392 1.00 75.19 603 VAL A N 1
ATOM 4694 C CA . VAL A 1 603 ? -29.961 1.864 73.335 1.00 75.19 603 VAL A CA 1
ATOM 4695 C C . VAL A 1 603 ? -30.570 0.517 73.760 1.00 75.19 603 VAL A C 1
ATOM 4697 O O . VAL A 1 603 ? -31.762 0.462 74.067 1.00 75.19 603 VAL A O 1
ATOM 4700 N N . TYR A 1 604 ? -29.773 -0.557 73.841 1.00 71.12 604 TYR A N 1
ATOM 4701 C CA . TYR A 1 604 ? -30.230 -1.913 74.185 1.00 71.12 604 TYR A CA 1
ATOM 4702 C C . TYR A 1 604 ? -29.275 -2.710 75.104 1.00 71.12 604 TYR A C 1
ATOM 4704 O O . TYR A 1 604 ? -28.096 -2.398 75.169 1.00 71.12 604 TYR A O 1
ATOM 4712 N N . SER A 1 605 ? -29.750 -3.737 75.832 1.00 55.94 605 SER A N 1
ATOM 4713 C CA . SER A 1 605 ? -28.944 -4.506 76.811 1.00 55.94 605 SER A CA 1
ATOM 4714 C C . SER A 1 605 ? -29.285 -6.010 76.862 1.00 55.94 605 SER A C 1
ATOM 4716 O O . SER A 1 605 ? -30.473 -6.340 76.867 1.00 55.94 605 SER A O 1
ATOM 4718 N N . THR A 1 606 ? -28.281 -6.913 76.929 1.00 57.47 606 THR A N 1
ATOM 4719 C CA . THR A 1 606 ? -28.416 -8.402 76.759 1.00 57.47 606 THR A CA 1
ATOM 4720 C C . THR A 1 606 ? -27.315 -9.290 77.382 1.00 57.47 606 THR A C 1
ATOM 4722 O O . THR A 1 606 ? -26.415 -8.752 78.019 1.00 57.47 606 THR A O 1
ATOM 4725 N N . SER A 1 607 ? -27.442 -10.633 77.182 1.00 48.91 607 SER A N 1
ATOM 4726 C CA . SER A 1 607 ? -26.573 -11.819 77.478 1.00 48.91 607 SER A CA 1
ATOM 4727 C C . SER A 1 607 ? -27.020 -13.057 76.625 1.00 48.91 607 SER A C 1
ATOM 4729 O O . SER A 1 607 ? -28.199 -12.991 76.333 1.00 48.91 607 SER A O 1
ATOM 4731 N N . PHE A 1 608 ? -26.198 -14.090 76.219 1.00 50.81 608 PHE A N 1
ATOM 4732 C CA . PHE A 1 608 ? -26.479 -15.472 75.597 1.00 50.81 608 PHE A CA 1
ATOM 4733 C C . PHE A 1 608 ? -25.260 -16.217 74.851 1.00 50.81 608 PHE A C 1
ATOM 4735 O O . PHE A 1 608 ? -24.160 -15.826 75.182 1.00 50.81 608 PHE A O 1
ATOM 4742 N N . GLY A 1 609 ? -25.381 -17.278 73.968 1.00 61.53 609 GLY A N 1
ATOM 4743 C CA . GLY A 1 609 ? -24.407 -18.420 73.622 1.00 61.53 609 GLY A CA 1
ATOM 4744 C C . GLY A 1 609 ? -23.509 -18.573 72.304 1.00 61.53 609 GLY A C 1
ATOM 4745 O O . GLY A 1 609 ? -22.794 -17.646 71.996 1.00 61.53 609 GLY A O 1
ATOM 4746 N N . VAL A 1 610 ? -23.441 -19.766 71.622 1.00 58.00 610 VAL A N 1
ATOM 4747 C CA . VAL A 1 610 ? -22.293 -20.432 70.846 1.00 58.00 610 VAL A CA 1
ATOM 4748 C C . VAL A 1 610 ? -21.781 -19.899 69.442 1.00 58.00 610 VAL A C 1
ATOM 4750 O O . VAL A 1 610 ? -22.614 -19.399 68.682 1.00 58.00 610 VAL A O 1
ATOM 4753 N N . PRO A 1 611 ? -20.492 -20.127 69.017 1.00 73.69 611 PRO A N 1
ATOM 4754 C CA . PRO A 1 611 ? -19.831 -19.513 67.814 1.00 73.69 611 PRO A CA 1
ATOM 4755 C C . PRO A 1 611 ? -19.933 -20.281 66.462 1.00 73.69 611 PRO A C 1
ATOM 4757 O O . PRO A 1 611 ? -19.864 -21.501 66.483 1.00 73.69 611 PRO A O 1
ATOM 4760 N N . VAL A 1 612 ? -19.983 -19.625 65.272 1.00 79.56 612 VAL A N 1
ATOM 4761 C CA . VAL A 1 612 ? -19.879 -20.237 63.897 1.00 79.56 612 VAL A CA 1
ATOM 4762 C C . VAL A 1 612 ? -19.129 -19.352 62.855 1.00 79.56 612 VAL A C 1
ATOM 4764 O O . VAL A 1 612 ? -18.867 -18.185 63.124 1.00 79.56 612 VAL A O 1
ATOM 4767 N N . VAL A 1 613 ? -18.777 -19.867 61.656 1.00 83.81 613 VAL A N 1
ATOM 4768 C CA . VAL A 1 613 ? -18.130 -19.103 60.544 1.00 83.81 613 VAL A CA 1
ATOM 4769 C C . VAL A 1 613 ? -19.163 -18.327 59.710 1.00 83.81 613 VAL A C 1
ATOM 4771 O O . VAL A 1 613 ? -20.161 -18.901 59.282 1.00 83.81 613 VAL A O 1
ATOM 4774 N N . ALA A 1 614 ? -18.908 -17.045 59.426 1.00 81.25 614 ALA A N 1
ATOM 4775 C CA . ALA A 1 614 ? -19.785 -16.158 58.654 1.00 81.25 614 ALA A CA 1
ATOM 4776 C C . ALA A 1 614 ? -19.400 -16.037 57.163 1.00 81.25 614 ALA A C 1
ATOM 4778 O O . ALA A 1 614 ? -20.275 -16.138 56.302 1.00 81.25 614 ALA A O 1
ATOM 4779 N N . SER A 1 615 ? -18.117 -15.836 56.828 1.00 84.75 615 SER A N 1
ATOM 4780 C CA . SER A 1 615 ? -17.667 -15.681 55.429 1.00 84.75 615 SER A CA 1
ATOM 4781 C C . SER A 1 615 ? -16.163 -15.894 55.237 1.00 84.75 615 SER A C 1
ATOM 4783 O O . SER A 1 615 ? -15.385 -15.610 56.146 1.00 84.75 615 SER A O 1
ATOM 4785 N N . ILE A 1 616 ? -15.765 -16.297 54.022 1.00 91.75 616 ILE A N 1
ATOM 4786 C CA . ILE A 1 616 ? -14.376 -16.276 53.528 1.00 91.75 616 ILE A CA 1
ATOM 4787 C C . ILE A 1 616 ? -14.355 -15.639 52.126 1.00 91.75 616 ILE A C 1
ATOM 4789 O O . ILE A 1 616 ? -14.881 -16.231 51.179 1.00 91.75 616 ILE A O 1
ATOM 4793 N N . VAL A 1 617 ? -13.764 -14.447 51.986 1.00 90.81 617 VAL A N 1
ATOM 4794 C CA . VAL A 1 617 ? -13.757 -13.647 50.735 1.00 90.81 617 VAL A CA 1
ATOM 4795 C C . VAL A 1 617 ? -12.345 -13.228 50.321 1.00 90.81 617 VAL A C 1
ATOM 4797 O O . VAL A 1 617 ? -11.445 -13.163 51.160 1.00 90.81 617 VAL A O 1
ATOM 4800 N N . ARG A 1 618 ? -12.129 -12.957 49.027 1.00 94.50 618 ARG A N 1
ATOM 4801 C CA . ARG A 1 618 ? -10.831 -12.500 48.500 1.00 94.50 618 ARG A CA 1
ATOM 4802 C C . ARG A 1 618 ? -10.535 -11.064 48.930 1.00 94.50 618 ARG A C 1
ATOM 4804 O O . ARG A 1 618 ? -11.422 -10.220 48.904 1.00 94.50 618 ARG A O 1
ATOM 4811 N N . ALA A 1 619 ? -9.267 -10.771 49.208 1.00 91.50 619 ALA A N 1
ATOM 4812 C CA . ALA A 1 619 ? -8.785 -9.419 49.509 1.00 91.50 619 ALA A CA 1
ATOM 4813 C C . ALA A 1 619 ? -7.658 -8.934 48.570 1.00 91.50 619 ALA A C 1
ATOM 4815 O O . ALA A 1 619 ? -7.097 -7.860 48.773 1.00 91.50 619 ALA A O 1
ATOM 4816 N N . SER A 1 620 ? -7.310 -9.709 47.536 1.00 93.12 620 SER A N 1
ATOM 4817 C CA . SER A 1 620 ? -6.272 -9.379 46.542 1.00 93.12 620 SER A CA 1
ATOM 4818 C C . SER A 1 620 ? -6.842 -9.306 45.115 1.00 93.12 620 SER A C 1
ATOM 4820 O O . SER A 1 620 ? -7.980 -9.711 44.877 1.00 93.12 620 SER A O 1
ATOM 4822 N N . ASN A 1 621 ? -6.055 -8.803 44.153 1.00 88.50 621 ASN A N 1
ATOM 4823 C CA . ASN A 1 621 ? -6.450 -8.728 42.737 1.00 88.50 621 ASN A CA 1
ATOM 4824 C C . ASN A 1 621 ? -6.680 -10.125 42.129 1.00 88.50 621 ASN A C 1
ATOM 4826 O O . ASN A 1 621 ? -6.027 -11.095 42.512 1.00 88.50 621 ASN A O 1
ATOM 4830 N N . ASN A 1 622 ? -7.601 -10.219 41.168 1.00 91.12 622 ASN A N 1
ATOM 4831 C CA . ASN A 1 622 ? -7.935 -11.454 40.461 1.00 91.12 622 ASN A CA 1
ATOM 4832 C C . ASN A 1 622 ? -8.300 -11.154 38.989 1.00 91.12 622 ASN A C 1
ATOM 4834 O O . ASN A 1 622 ? -9.173 -10.308 38.782 1.00 91.12 622 ASN A O 1
ATOM 4838 N N . PRO A 1 623 ? -7.741 -11.859 37.982 1.00 93.00 623 PRO A N 1
ATOM 4839 C CA . PRO A 1 623 ? -6.689 -12.885 38.075 1.00 93.00 623 PRO A CA 1
ATOM 4840 C C . PRO A 1 623 ? -5.360 -12.325 38.616 1.00 93.00 623 PRO A C 1
ATOM 4842 O O . PRO A 1 623 ? -5.195 -11.112 38.720 1.00 93.00 623 PRO A O 1
ATOM 4845 N N . THR A 1 624 ? -4.432 -13.191 39.039 1.00 93.56 624 THR A N 1
ATOM 4846 C CA . THR A 1 624 ? -3.145 -12.754 39.615 1.00 93.56 624 THR A CA 1
ATOM 4847 C C . THR A 1 624 ? -2.005 -13.748 39.402 1.00 93.56 624 THR A C 1
ATOM 4849 O O . THR A 1 624 ? -2.214 -14.961 39.422 1.00 93.56 624 THR A O 1
ATOM 4852 N N . ASN A 1 625 ? -0.783 -13.225 39.275 1.00 92.81 625 ASN A N 1
ATOM 4853 C CA . ASN A 1 625 ? 0.465 -13.990 39.290 1.00 92.81 625 ASN A CA 1
ATOM 4854 C C . ASN A 1 625 ? 1.231 -13.916 40.631 1.00 92.81 625 ASN A C 1
ATOM 4856 O O . ASN A 1 625 ? 2.335 -14.460 40.748 1.00 92.81 625 ASN A O 1
ATOM 4860 N N . ALA A 1 626 ? 0.671 -13.244 41.644 1.00 93.62 626 ALA A N 1
ATOM 4861 C CA . ALA A 1 626 ? 1.346 -12.991 42.912 1.00 93.62 626 ALA A CA 1
ATOM 4862 C C . ALA A 1 626 ? 1.673 -14.290 43.667 1.00 93.62 626 ALA A C 1
ATOM 4864 O O . ALA A 1 626 ? 0.909 -15.256 43.652 1.00 93.62 626 ALA A O 1
ATOM 4865 N N . SER A 1 627 ? 2.806 -14.308 44.378 1.00 92.69 627 SER A N 1
ATOM 4866 C CA . SER A 1 627 ? 3.245 -15.456 45.191 1.00 92.69 627 SER A CA 1
ATOM 4867 C C . SER A 1 627 ? 2.416 -15.660 46.463 1.00 92.69 627 SER A C 1
ATOM 4869 O O . SER A 1 627 ? 2.471 -16.732 47.071 1.00 92.69 627 SER A O 1
ATOM 4871 N N . SER A 1 628 ? 1.640 -14.652 46.858 1.00 94.19 628 SER A N 1
ATOM 4872 C CA . SER A 1 628 ? 0.690 -14.722 47.959 1.00 94.19 628 SER A CA 1
ATOM 4873 C C . SER A 1 628 ? -0.548 -13.885 47.679 1.00 94.19 628 SER A C 1
ATOM 4875 O O . SER A 1 628 ? -0.467 -12.851 47.017 1.00 94.19 628 SER A O 1
ATOM 4877 N N . VAL A 1 629 ? -1.669 -14.326 48.232 1.00 95.38 629 VAL A N 1
ATOM 4878 C CA . VAL A 1 629 ? -2.955 -13.628 48.218 1.00 95.38 629 VAL A CA 1
ATOM 4879 C C . VAL A 1 629 ? -3.564 -13.670 49.610 1.00 95.38 629 VAL A C 1
ATOM 4881 O O . VAL A 1 629 ? -3.289 -14.595 50.376 1.00 95.38 629 VAL A O 1
ATOM 4884 N N . ASP A 1 630 ? -4.407 -12.695 49.916 1.00 95.44 630 ASP A N 1
ATOM 4885 C CA . ASP A 1 630 ? -5.076 -12.598 51.207 1.00 95.44 630 ASP A CA 1
ATOM 4886 C C . ASP A 1 630 ? -6.562 -12.957 51.095 1.00 95.44 630 ASP A C 1
ATOM 4888 O O . ASP A 1 630 ? -7.252 -12.592 50.134 1.00 95.44 630 ASP A O 1
ATOM 4892 N N . PHE A 1 631 ? -7.050 -13.657 52.118 1.00 93.81 631 PHE A N 1
ATOM 4893 C CA . PHE A 1 631 ? -8.465 -13.900 52.377 1.00 93.81 631 PHE A CA 1
ATOM 4894 C C . PHE A 1 631 ? -8.880 -13.237 53.688 1.00 93.81 631 PHE A C 1
ATOM 4896 O O . PHE A 1 631 ? -8.107 -13.213 54.645 1.00 93.81 631 PHE A O 1
ATOM 4903 N N . ILE A 1 632 ? -10.119 -12.755 53.752 1.00 90.94 632 ILE A N 1
ATOM 4904 C CA . ILE A 1 632 ? -10.736 -12.275 54.994 1.00 90.94 632 ILE A CA 1
ATOM 4905 C C . ILE A 1 632 ? -11.700 -13.349 55.500 1.00 90.94 632 ILE A C 1
ATOM 4907 O O . ILE A 1 632 ? -12.612 -13.741 54.770 1.00 90.94 632 ILE A O 1
ATOM 4911 N N . VAL A 1 633 ? -11.486 -13.817 56.735 1.00 89.38 633 VAL A N 1
ATOM 4912 C CA . VAL A 1 633 ? -12.293 -14.837 57.426 1.00 89.38 633 VAL A CA 1
ATOM 4913 C C . VAL A 1 633 ? -13.023 -14.205 58.606 1.00 89.38 633 VAL A C 1
ATOM 4915 O O . VAL A 1 633 ? -12.394 -13.652 59.510 1.00 89.38 633 VAL A O 1
ATOM 4918 N N . THR A 1 634 ? -14.346 -14.326 58.621 1.00 85.12 634 THR A N 1
ATOM 4919 C CA . THR A 1 634 ? -15.214 -13.711 59.637 1.00 85.12 634 THR A CA 1
ATOM 4920 C C . THR A 1 634 ? -15.998 -14.788 60.380 1.00 85.12 634 THR A C 1
ATOM 4922 O O . THR A 1 634 ? -16.537 -15.694 59.745 1.00 85.12 634 THR A O 1
ATOM 4925 N N . PHE A 1 635 ? -16.100 -14.675 61.708 1.00 82.81 635 PHE A N 1
ATOM 4926 C CA . PHE A 1 635 ? -16.913 -15.536 62.579 1.00 82.81 635 PHE A CA 1
ATOM 4927 C C . PHE A 1 635 ? -18.124 -14.769 63.125 1.00 82.81 635 PHE A C 1
ATOM 4929 O O . PHE A 1 635 ? -18.167 -13.541 63.072 1.00 82.81 635 PHE A O 1
ATOM 4936 N N . THR A 1 636 ? -19.120 -15.475 63.659 1.00 72.12 636 THR A N 1
ATOM 4937 C CA . THR A 1 636 ? -20.306 -14.842 64.247 1.00 72.12 636 THR A CA 1
ATOM 4938 C C . THR A 1 636 ? -20.037 -14.206 65.595 1.00 72.12 636 THR A C 1
ATOM 4940 O O . THR A 1 636 ? -20.828 -13.369 65.984 1.00 72.12 636 THR A O 1
ATOM 4943 N N . GLU A 1 637 ? -18.969 -14.563 66.304 1.00 70.38 637 GLU A N 1
ATOM 4944 C CA . GLU A 1 637 ? -18.536 -13.916 67.549 1.00 70.38 637 GLU A CA 1
ATOM 4945 C C . GLU A 1 637 ? -17.008 -13.892 67.641 1.00 70.38 637 GLU A C 1
ATOM 4947 O O . GLU A 1 637 ? -16.329 -14.503 66.813 1.00 70.38 637 GLU A O 1
ATOM 4952 N N . LEU A 1 638 ? -16.459 -13.209 68.651 1.00 76.62 638 LEU A N 1
ATOM 4953 C CA . LEU A 1 638 ? -15.025 -13.281 68.924 1.00 76.62 638 LEU A CA 1
ATOM 4954 C C . LEU A 1 638 ? -14.648 -14.697 69.359 1.00 76.62 638 LEU A C 1
ATOM 4956 O O . LEU A 1 638 ? -15.112 -15.206 70.383 1.00 76.62 638 LEU A O 1
ATOM 4960 N N . VAL A 1 639 ? -13.759 -15.301 68.583 1.00 81.69 639 VAL A N 1
ATOM 4961 C CA . VAL A 1 639 ? -13.212 -16.626 68.839 1.00 81.69 639 VAL A CA 1
ATOM 4962 C C . VAL A 1 639 ? -11.729 -16.528 69.189 1.00 81.69 639 VAL A C 1
ATOM 4964 O O . VAL A 1 639 ? -11.043 -15.575 68.842 1.00 81.69 639 VAL A O 1
ATOM 4967 N N . ASN A 1 640 ? -11.236 -17.518 69.911 1.00 84.69 640 ASN A N 1
ATOM 4968 C CA . ASN A 1 640 ? -9.838 -17.757 70.214 1.00 84.69 640 ASN A CA 1
ATOM 4969 C C . ASN A 1 640 ? -9.429 -19.066 69.539 1.00 84.69 640 ASN A C 1
ATOM 4971 O O . ASN A 1 640 ? -10.270 -19.937 69.339 1.00 84.69 640 ASN A O 1
ATOM 4975 N N . GLY A 1 641 ? -8.138 -19.238 69.270 1.00 88.50 641 GLY A N 1
ATOM 4976 C CA . GLY A 1 641 ? -7.595 -20.522 68.816 1.00 88.50 641 GLY A CA 1
ATOM 4977 C C . GLY A 1 641 ? -7.516 -20.714 67.303 1.00 88.50 641 GLY A C 1
ATOM 4978 O O . GLY A 1 641 ? -7.078 -21.776 66.896 1.00 88.50 641 GLY A O 1
ATOM 4979 N N . VAL A 1 642 ? -7.856 -19.703 66.490 1.00 92.31 642 VAL A N 1
ATOM 4980 C CA . VAL A 1 642 ? -7.682 -19.768 65.028 1.00 92.31 642 VAL A CA 1
ATOM 4981 C C . VAL A 1 642 ? -6.200 -19.898 64.683 1.00 92.31 642 VAL A C 1
ATOM 4983 O O . VAL A 1 642 ? -5.404 -18.995 64.962 1.00 92.31 642 VAL A O 1
ATOM 4986 N N . ASP A 1 643 ? -5.833 -21.007 64.057 1.00 91.62 643 ASP A N 1
ATOM 4987 C CA . ASP A 1 643 ? -4.480 -21.286 63.610 1.00 91.62 643 ASP A CA 1
ATOM 4988 C C . ASP A 1 643 ? -4.437 -21.925 62.211 1.00 91.62 643 ASP A C 1
ATOM 4990 O O . ASP A 1 643 ? -5.435 -22.084 61.510 1.00 91.62 643 ASP A O 1
ATOM 4994 N N . ILE A 1 644 ? -3.225 -22.205 61.733 1.00 92.06 644 ILE A N 1
ATOM 4995 C CA . ILE A 1 644 ? -2.983 -22.708 60.377 1.00 92.06 644 ILE A CA 1
ATOM 4996 C C . ILE A 1 644 ? -3.643 -24.067 60.094 1.00 92.06 644 ILE A C 1
ATOM 4998 O O . ILE A 1 644 ? -3.938 -24.371 58.939 1.00 92.06 644 ILE A O 1
ATOM 5002 N N . ASN A 1 645 ? -3.862 -24.888 61.120 1.00 89.50 645 ASN A N 1
ATOM 5003 C CA . ASN A 1 645 ? -4.430 -26.227 60.986 1.00 89.50 645 ASN A CA 1
ATOM 5004 C C . ASN A 1 645 ? -5.941 -26.201 60.745 1.00 89.50 645 ASN A C 1
ATOM 5006 O O . ASN A 1 645 ? -6.501 -27.225 60.355 1.00 89.50 645 ASN A O 1
ATOM 5010 N N . ASP A 1 646 ? -6.581 -25.048 60.933 1.00 93.25 646 ASP A N 1
ATOM 5011 C CA . ASP A 1 646 ? -8.006 -24.867 60.674 1.00 93.25 646 ASP A CA 1
ATOM 5012 C C . ASP A 1 646 ? -8.294 -24.646 59.182 1.00 93.25 646 ASP A C 1
ATOM 5014 O O . ASP A 1 646 ? -9.450 -24.583 58.779 1.00 93.25 646 ASP A O 1
ATOM 5018 N N . PHE A 1 647 ? -7.269 -24.546 58.328 1.00 94.88 647 PHE A N 1
ATOM 5019 C CA . PHE A 1 647 ? -7.427 -24.207 56.915 1.00 94.88 647 PHE A CA 1
ATOM 5020 C C . PHE A 1 647 ? -6.875 -25.268 55.964 1.00 94.88 647 PHE A C 1
ATOM 5022 O O . PHE A 1 647 ? -5.777 -25.798 56.132 1.00 94.88 647 PHE A O 1
ATOM 5029 N N . VAL A 1 648 ? -7.613 -25.506 54.879 1.00 92.56 648 VAL A N 1
ATOM 5030 C CA . VAL A 1 648 ? -7.186 -26.334 53.750 1.00 92.56 648 VAL A CA 1
ATOM 5031 C C . VAL A 1 648 ? -7.175 -25.485 52.487 1.00 92.56 648 VAL A C 1
ATOM 5033 O O . VAL A 1 648 ? -8.176 -24.878 52.112 1.00 92.56 648 VAL A O 1
ATOM 5036 N N . VAL A 1 649 ? -6.032 -25.457 51.805 1.00 93.44 649 VAL A N 1
ATOM 5037 C CA . VAL A 1 649 ? -5.849 -24.707 50.560 1.00 93.44 649 VAL A CA 1
ATOM 5038 C C . VAL A 1 649 ? -5.765 -25.679 49.387 1.00 93.44 649 VAL A C 1
ATOM 5040 O O . VAL A 1 649 ? -5.073 -26.696 49.441 1.00 93.44 649 VAL A O 1
ATOM 5043 N N . SER A 1 650 ? -6.475 -25.369 48.308 1.00 90.75 650 SER A N 1
ATOM 5044 C CA . SER A 1 650 ? -6.388 -26.110 47.044 1.00 90.75 650 SER A CA 1
ATOM 5045 C C . SER A 1 650 ? -5.188 -25.663 46.188 1.00 90.75 650 SER A C 1
ATOM 5047 O O . SER A 1 650 ? -4.432 -24.763 46.546 1.00 90.75 650 SER A O 1
ATOM 5049 N N . ASN A 1 651 ? -4.982 -26.318 45.043 1.00 86.62 651 ASN A N 1
ATOM 5050 C CA . ASN A 1 651 ? -3.948 -25.965 44.060 1.00 86.62 651 ASN A CA 1
ATOM 5051 C C . ASN A 1 651 ? -2.501 -25.894 44.606 1.00 86.62 651 ASN A C 1
ATOM 5053 O O . ASN A 1 651 ? -1.700 -25.071 44.167 1.00 86.62 651 ASN A O 1
ATOM 5057 N N . ASN A 1 652 ? -2.155 -26.768 45.562 1.00 85.62 652 ASN A N 1
ATOM 5058 C CA . ASN A 1 652 ? -0.845 -26.821 46.235 1.00 85.62 652 ASN A CA 1
ATOM 5059 C C . ASN A 1 652 ? -0.432 -25.523 46.962 1.00 85.62 652 ASN A C 1
ATOM 5061 O O . ASN A 1 652 ? 0.751 -25.344 47.264 1.00 85.62 652 ASN A O 1
ATOM 5065 N N . GLY A 1 653 ? -1.377 -24.622 47.240 1.00 89.50 653 GLY A N 1
ATOM 5066 C CA . GLY A 1 653 ? -1.141 -23.486 48.123 1.00 89.50 653 GLY A CA 1
ATOM 5067 C C . GLY A 1 653 ? -1.070 -23.909 49.592 1.00 89.50 653 GLY A C 1
ATOM 5068 O O . GLY A 1 653 ? -1.397 -25.041 49.949 1.00 89.50 653 GLY A O 1
ATOM 5069 N N . PHE A 1 654 ? -0.643 -22.993 50.456 1.00 93.50 654 PHE A N 1
ATOM 5070 C CA . PHE A 1 654 ? -0.662 -23.187 51.908 1.00 93.50 654 PHE A CA 1
ATOM 5071 C C . PHE A 1 654 ? -0.739 -21.843 52.629 1.00 93.50 654 PHE A C 1
ATOM 5073 O O . PHE A 1 654 ? -0.225 -20.837 52.139 1.00 93.50 654 PHE A O 1
ATOM 5080 N N . VAL A 1 655 ? -1.384 -21.815 53.793 1.00 95.50 655 VAL A N 1
ATOM 5081 C CA . VAL A 1 655 ? -1.434 -20.619 54.641 1.00 95.50 655 VAL A CA 1
ATOM 5082 C C . VAL A 1 655 ? -0.028 -20.329 55.170 1.00 95.50 655 VAL A C 1
ATOM 5084 O O . VAL A 1 655 ? 0.687 -21.233 55.591 1.00 95.50 655 VAL A O 1
ATOM 5087 N N . THR A 1 656 ? 0.400 -19.073 55.123 1.00 93.50 656 THR A N 1
ATOM 5088 C CA . THR A 1 656 ? 1.717 -18.643 55.622 1.00 93.50 656 THR A CA 1
ATOM 5089 C C . THR A 1 656 ? 1.613 -17.784 56.865 1.00 93.50 656 THR A C 1
ATOM 5091 O O . THR A 1 656 ? 2.536 -17.781 57.678 1.00 93.50 656 THR A O 1
ATOM 5094 N N . ASN A 1 657 ? 0.513 -17.050 57.009 1.00 94.31 657 ASN A N 1
ATOM 5095 C CA . ASN A 1 657 ? 0.279 -16.170 58.137 1.00 94.31 657 ASN A CA 1
ATOM 5096 C C . ASN A 1 657 ? -1.220 -16.020 58.398 1.00 94.31 657 ASN A C 1
ATOM 5098 O O . ASN A 1 657 ? -2.017 -15.987 57.461 1.00 94.31 657 ASN A O 1
ATOM 5102 N N . ILE A 1 658 ? -1.575 -15.884 59.672 1.00 93.75 658 ILE A N 1
ATOM 5103 C CA . ILE A 1 658 ? -2.917 -15.519 60.118 1.00 93.75 658 ILE A CA 1
ATOM 5104 C C . ILE A 1 658 ? -2.746 -14.302 61.016 1.00 93.75 658 ILE A C 1
ATOM 5106 O O . ILE A 1 658 ? -2.072 -14.372 62.044 1.00 93.75 658 ILE A O 1
ATOM 5110 N N . ASN A 1 659 ? -3.317 -13.178 60.600 1.00 91.31 659 ASN A N 1
ATOM 5111 C CA . ASN A 1 659 ? -3.327 -11.957 61.386 1.00 91.31 659 ASN A CA 1
ATOM 5112 C C . ASN A 1 659 ? -4.711 -11.766 62.010 1.00 91.31 659 ASN A C 1
ATOM 5114 O O . ASN A 1 659 ? -5.698 -11.654 61.282 1.00 91.31 659 ASN A O 1
ATOM 5118 N N . ASP A 1 660 ? -4.766 -11.712 63.339 1.00 85.50 660 ASP A N 1
ATOM 5119 C CA . ASP A 1 660 ? -5.967 -11.337 64.085 1.00 85.50 660 ASP A CA 1
ATOM 5120 C C . ASP A 1 660 ? -6.182 -9.824 63.943 1.00 85.50 660 ASP A C 1
ATOM 5122 O O . ASP A 1 660 ? -5.491 -9.003 64.554 1.00 85.50 660 ASP A O 1
ATOM 5126 N N . ALA A 1 661 ? -7.110 -9.467 63.062 1.00 77.06 661 ALA A N 1
ATOM 5127 C CA . ALA A 1 661 ? -7.488 -8.105 62.735 1.00 77.06 661 ALA A CA 1
ATOM 5128 C C . ALA A 1 661 ? -8.943 -7.875 63.167 1.00 77.06 661 ALA A C 1
ATOM 5130 O O . ALA A 1 661 ? -9.791 -7.542 62.340 1.00 77.06 661 ALA A O 1
ATOM 5131 N N . ASN A 1 662 ? -9.220 -8.109 64.460 1.00 64.69 662 ASN A N 1
ATOM 5132 C CA . ASN A 1 662 ? -10.531 -7.967 65.104 1.00 64.69 662 ASN A CA 1
ATOM 5133 C C . ASN A 1 662 ? -11.432 -6.908 64.417 1.00 64.69 662 ASN A C 1
ATOM 5135 O O . ASN A 1 662 ? -11.037 -5.737 64.352 1.00 64.69 662 ASN A O 1
ATOM 5139 N N . PRO A 1 663 ? -12.626 -7.294 63.915 1.00 71.81 663 PRO A N 1
ATOM 5140 C CA . PRO A 1 663 ? -13.365 -8.526 64.238 1.00 71.81 663 PRO A CA 1
ATOM 5141 C C . PRO A 1 663 ? -13.123 -9.733 63.311 1.00 71.81 663 PRO A C 1
ATOM 5143 O O . PRO A 1 663 ? -13.847 -10.721 63.419 1.00 71.81 663 PRO A O 1
ATOM 5146 N N . PHE A 1 664 ? -12.146 -9.687 62.403 1.00 83.19 664 PHE A N 1
ATOM 5147 C CA . PHE A 1 664 ? -11.892 -10.755 61.426 1.00 83.19 664 PHE A CA 1
ATOM 5148 C C . PHE A 1 664 ? -10.427 -11.200 61.406 1.00 83.19 664 PHE A C 1
ATOM 5150 O O . PHE A 1 664 ? -9.549 -10.583 62.005 1.00 83.19 664 PHE A O 1
ATOM 5157 N N . TYR A 1 665 ? -10.154 -12.274 60.672 1.00 89.31 665 TYR A N 1
ATOM 5158 C CA . TYR A 1 665 ? -8.807 -12.779 60.440 1.00 89.31 665 TYR A CA 1
ATOM 5159 C C . TYR A 1 665 ? -8.402 -12.545 58.990 1.00 89.31 665 TYR A C 1
ATOM 5161 O O . TYR A 1 665 ? -9.152 -12.871 58.069 1.00 89.31 665 TYR A O 1
ATOM 5169 N N . ILE A 1 666 ? -7.201 -12.006 58.782 1.00 93.12 666 ILE A N 1
ATOM 5170 C CA . ILE A 1 666 ? -6.576 -11.952 57.457 1.00 93.12 666 ILE A CA 1
ATOM 5171 C C . ILE A 1 666 ? -5.686 -13.181 57.324 1.00 93.12 666 ILE A C 1
ATOM 5173 O O . ILE A 1 666 ? -4.693 -13.323 58.043 1.00 93.12 666 ILE A O 1
ATOM 5177 N N . VAL A 1 667 ? -6.060 -14.069 56.409 1.00 95.50 667 VAL A N 1
ATOM 5178 C CA . VAL A 1 667 ? -5.339 -15.306 56.120 1.00 95.50 667 VAL A CA 1
ATOM 5179 C C . VAL A 1 667 ? -4.532 -15.106 54.847 1.00 95.50 667 VAL A C 1
ATOM 5181 O O . VAL A 1 667 ? -5.082 -15.070 53.745 1.00 95.50 667 VAL A O 1
ATOM 5184 N N . THR A 1 668 ? -3.216 -14.993 55.003 1.00 96.25 668 THR A N 1
ATOM 5185 C CA . THR A 1 668 ? -2.286 -14.910 53.877 1.00 96.25 668 THR A CA 1
ATOM 5186 C C . THR A 1 668 ? -1.969 -16.315 53.392 1.00 96.25 668 THR A C 1
ATOM 5188 O O . THR A 1 668 ? -1.498 -17.171 54.147 1.00 96.25 668 THR A O 1
ATOM 5191 N N . VAL A 1 669 ? -2.213 -16.550 52.108 1.00 96.25 669 VAL A N 1
ATOM 5192 C CA . VAL A 1 669 ? -2.044 -17.841 51.447 1.00 96.25 669 VAL A CA 1
ATOM 5193 C C . VAL A 1 669 ? -0.947 -17.731 50.399 1.00 96.25 669 VAL A C 1
ATOM 5195 O O . VAL A 1 669 ? -1.015 -16.895 49.501 1.00 96.25 669 VAL A O 1
ATOM 5198 N N . ASN A 1 670 ? 0.055 -18.606 50.474 1.00 95.25 670 ASN A N 1
ATOM 5199 C CA . ASN A 1 670 ? 0.999 -18.814 49.384 1.00 95.25 670 ASN A CA 1
ATOM 5200 C C . ASN A 1 670 ? 0.283 -19.494 48.212 1.00 95.25 670 ASN A C 1
ATOM 5202 O O . ASN A 1 670 ? -0.357 -20.532 48.392 1.00 95.25 670 ASN A O 1
ATOM 5206 N N . THR A 1 671 ? 0.415 -18.933 47.011 1.00 93.31 671 THR A N 1
ATOM 5207 C CA . THR A 1 671 ? -0.304 -19.408 45.818 1.00 93.31 671 THR A CA 1
ATOM 5208 C C . THR A 1 671 ? 0.336 -20.626 45.144 1.00 93.31 671 THR A C 1
ATOM 5210 O O . THR A 1 671 ? -0.103 -21.047 44.071 1.00 93.31 671 THR A O 1
ATOM 5213 N N . GLY A 1 672 ? 1.393 -21.193 45.732 1.00 88.06 672 GLY A N 1
ATOM 5214 C CA . GLY A 1 672 ? 2.135 -22.316 45.174 1.00 88.06 672 GLY A CA 1
ATOM 5215 C C . GLY A 1 672 ? 2.851 -21.963 43.865 1.00 88.06 672 GLY A C 1
ATOM 5216 O O . GLY A 1 672 ? 3.254 -20.825 43.638 1.00 88.06 672 GLY A O 1
ATOM 5217 N N . THR A 1 673 ? 3.031 -22.962 42.997 1.00 85.62 673 THR A N 1
ATOM 5218 C CA . THR A 1 673 ? 3.661 -22.806 41.664 1.00 85.62 673 THR A CA 1
ATOM 5219 C C . THR A 1 673 ? 2.742 -23.189 40.501 1.00 85.62 673 THR A C 1
ATOM 5221 O O . THR A 1 673 ? 3.071 -22.907 39.352 1.00 85.62 673 THR A O 1
ATOM 5224 N N . ASN A 1 674 ? 1.578 -23.782 40.782 1.00 87.56 674 ASN A N 1
ATOM 5225 C CA . ASN A 1 674 ? 0.632 -24.250 39.770 1.00 87.56 674 ASN A CA 1
ATOM 5226 C C . ASN A 1 674 ? -0.311 -23.133 39.308 1.00 87.56 674 ASN A C 1
ATOM 5228 O O . ASN A 1 674 ? -0.794 -22.349 40.125 1.00 87.56 674 ASN A O 1
ATOM 5232 N N . GLU A 1 675 ? -0.612 -23.088 38.015 1.00 90.38 675 GLU A N 1
ATOM 5233 C CA . GLU A 1 675 ? -1.688 -22.253 37.468 1.00 90.38 675 GLU A CA 1
ATOM 5234 C C . GLU A 1 675 ? -3.075 -22.829 37.794 1.00 90.38 675 GLU A C 1
ATOM 5236 O O . GLU A 1 675 ? -3.204 -23.995 38.175 1.00 90.38 675 GLU A O 1
ATOM 5241 N N . GLY A 1 676 ? -4.121 -22.013 37.652 1.00 90.19 676 GLY A N 1
ATOM 5242 C CA . GLY A 1 676 ? -5.515 -22.422 37.823 1.00 90.19 676 GLY A CA 1
ATOM 5243 C C . GLY A 1 676 ? -6.184 -21.883 39.089 1.00 90.19 676 GLY A C 1
ATOM 5244 O O . GLY A 1 676 ? -5.765 -20.886 39.669 1.00 90.19 676 GLY A O 1
ATOM 5245 N N . ILE A 1 677 ? -7.285 -22.515 39.497 1.00 93.12 677 ILE A N 1
ATOM 5246 C CA . ILE A 1 677 ? -8.153 -22.011 40.570 1.00 93.12 677 ILE A CA 1
ATOM 5247 C C . ILE A 1 677 ? -7.560 -22.338 41.950 1.00 93.12 677 ILE A C 1
ATOM 5249 O O . ILE A 1 677 ? -7.373 -23.510 42.270 1.00 93.12 677 ILE A O 1
ATOM 5253 N N . LEU A 1 678 ? -7.336 -21.323 42.789 1.00 94.44 678 LEU A N 1
ATOM 5254 C CA . LEU A 1 678 ? -6.938 -21.450 44.195 1.00 94.44 678 LEU A CA 1
ATOM 5255 C C . LEU A 1 678 ? -8.078 -21.027 45.128 1.00 94.44 678 LEU A C 1
ATOM 5257 O O . LEU A 1 678 ? -8.677 -19.968 44.962 1.00 94.44 678 LEU A O 1
ATOM 5261 N N . LYS A 1 679 ? -8.351 -21.851 46.134 1.00 93.44 679 LYS A N 1
ATOM 5262 C CA . LYS A 1 679 ? -9.448 -21.701 47.098 1.00 93.44 679 LYS A CA 1
ATOM 5263 C C . LYS A 1 679 ? -8.996 -22.088 48.507 1.00 93.44 679 LYS A C 1
ATOM 5265 O O . LYS A 1 679 ? -8.217 -23.037 48.637 1.00 93.44 679 LYS A O 1
ATOM 5270 N N . LEU A 1 680 ? -9.514 -21.378 49.508 1.00 94.75 680 LEU A N 1
ATOM 5271 C CA . LEU A 1 680 ? -9.287 -21.577 50.941 1.00 94.75 680 LEU A CA 1
ATOM 5272 C C . LEU A 1 680 ? -10.571 -22.095 51.607 1.00 94.75 680 LEU A C 1
ATOM 5274 O O . LEU A 1 680 ? -11.565 -21.381 51.623 1.00 94.75 680 LEU A O 1
ATOM 5278 N N . ASP A 1 681 ? -10.552 -23.296 52.173 1.00 92.81 681 ASP A N 1
ATOM 5279 C CA . ASP A 1 681 ? -11.654 -23.841 52.975 1.00 92.81 681 ASP A CA 1
ATOM 5280 C C . ASP A 1 681 ? -11.243 -23.883 54.463 1.00 92.81 681 ASP A C 1
ATOM 5282 O O . ASP A 1 681 ? -10.058 -24.031 54.771 1.00 92.81 681 ASP A O 1
ATOM 5286 N N . LEU A 1 682 ? -12.207 -23.765 55.383 1.00 94.62 682 LEU A N 1
ATOM 5287 C CA . LEU A 1 682 ? -11.991 -23.913 56.831 1.00 94.62 682 LEU A CA 1
ATOM 5288 C C . LEU A 1 682 ? -12.527 -25.269 57.300 1.00 94.62 682 LEU A C 1
ATOM 5290 O O . LEU A 1 682 ? -13.656 -25.641 56.965 1.00 94.62 682 LEU A O 1
ATOM 5294 N N . ILE A 1 683 ? -11.724 -25.997 58.073 1.00 91.69 683 ILE A N 1
ATOM 5295 C CA . ILE A 1 683 ? -12.064 -27.285 58.673 1.00 91.69 683 ILE A CA 1
ATOM 5296 C C . ILE A 1 683 ? -12.119 -27.131 60.188 1.00 91.69 683 ILE A C 1
ATOM 5298 O O . ILE A 1 683 ? -11.122 -26.817 60.829 1.00 91.69 683 ILE A O 1
ATOM 5302 N N . ASP A 1 684 ? -13.292 -27.385 60.748 1.00 89.88 684 ASP A N 1
ATOM 5303 C CA . ASP A 1 684 ? -13.515 -27.382 62.180 1.00 89.88 684 ASP A CA 1
ATOM 5304 C C . ASP A 1 684 ? -12.914 -28.638 62.841 1.00 89.88 684 ASP A C 1
ATOM 5306 O O . ASP A 1 684 ? -13.105 -29.776 62.397 1.00 89.88 684 ASP A O 1
ATOM 5310 N N . ASN A 1 685 ? -12.179 -28.408 63.924 1.00 87.56 685 ASN A N 1
ATOM 5311 C CA . ASN A 1 685 ? -11.500 -29.404 64.748 1.00 87.56 685 ASN A CA 1
ATOM 5312 C C . ASN A 1 685 ? -11.724 -29.153 66.257 1.00 87.56 685 ASN A C 1
ATOM 5314 O O . ASN A 1 685 ? -10.965 -29.686 67.069 1.00 87.56 685 ASN A O 1
ATOM 5318 N N . ASP A 1 686 ? -12.731 -28.343 66.618 1.00 87.88 686 ASP A N 1
ATOM 5319 C CA . ASP A 1 686 ? -13.034 -27.859 67.974 1.00 87.88 686 ASP A CA 1
ATOM 5320 C C . ASP A 1 686 ? -11.927 -26.994 68.640 1.00 87.88 686 ASP A C 1
ATOM 5322 O O . ASP A 1 686 ? -12.037 -26.658 69.823 1.00 87.88 686 ASP A O 1
ATOM 5326 N N . SER A 1 687 ? -10.852 -26.615 67.930 1.00 90.38 687 SER A N 1
ATOM 5327 C CA . SER A 1 687 ? -9.766 -25.777 68.481 1.00 90.38 687 SER A CA 1
ATOM 5328 C C . SER A 1 687 ? -10.183 -24.310 68.654 1.00 90.38 687 SER A C 1
ATOM 5330 O O . SER A 1 687 ? -9.749 -23.629 69.591 1.00 90.38 687 SER A O 1
ATOM 5332 N N . ILE A 1 688 ? -11.070 -23.848 67.772 1.00 91.12 688 ILE A N 1
ATOM 5333 C CA . ILE A 1 688 ? -11.609 -22.495 67.753 1.00 91.12 688 ILE A CA 1
ATOM 5334 C C . ILE A 1 688 ? -12.745 -22.415 68.778 1.00 91.12 688 ILE A C 1
ATOM 5336 O O . ILE A 1 688 ? -13.729 -23.142 68.672 1.00 91.12 688 ILE A O 1
ATOM 5340 N N . THR A 1 689 ? -12.636 -21.532 69.773 1.00 85.06 689 THR A N 1
ATOM 5341 C CA . THR A 1 689 ? -13.610 -21.415 70.877 1.00 85.06 689 THR A CA 1
ATOM 5342 C C . THR A 1 689 ? -13.945 -19.967 71.203 1.00 85.06 689 THR A C 1
ATOM 5344 O O . THR A 1 689 ? -13.113 -19.083 71.047 1.00 85.06 689 THR A O 1
ATOM 5347 N N . ASN A 1 690 ? -15.141 -19.686 71.710 1.00 79.50 690 ASN A N 1
ATOM 5348 C CA . ASN A 1 690 ? -15.462 -18.338 72.180 1.00 79.50 690 ASN A CA 1
ATOM 5349 C C . ASN A 1 690 ? -14.870 -18.027 73.572 1.00 79.50 690 ASN A C 1
ATOM 5351 O O . ASN A 1 690 ? -14.197 -18.846 74.199 1.00 79.50 690 ASN A O 1
ATOM 5355 N N . SER A 1 691 ? -15.152 -16.834 74.102 1.00 74.94 691 SER A N 1
ATOM 5356 C CA . SER A 1 691 ? -14.707 -16.403 75.444 1.00 74.94 691 SER A CA 1
ATOM 5357 C C . SER A 1 691 ? -15.202 -17.286 76.607 1.00 74.94 691 SER A C 1
ATOM 5359 O O . SER A 1 691 ? -14.669 -17.206 77.715 1.00 74.94 691 SER A O 1
ATOM 5361 N N . GLN A 1 692 ? -16.201 -18.141 76.364 1.00 74.38 692 GLN A N 1
ATOM 5362 C CA . GLN A 1 692 ? -16.748 -19.112 77.314 1.00 74.38 692 GLN A CA 1
ATOM 5363 C C . GLN A 1 692 ? -16.184 -20.529 77.105 1.00 74.38 692 GLN A C 1
ATOM 5365 O O . GLN A 1 692 ? -16.680 -21.470 77.727 1.00 74.38 692 GLN A O 1
ATOM 5370 N N . ASN A 1 693 ? -15.152 -20.685 76.266 1.00 79.12 693 ASN A N 1
ATOM 5371 C CA . ASN A 1 693 ? -14.570 -21.959 75.833 1.00 79.12 693 ASN A CA 1
ATOM 5372 C C . ASN A 1 693 ? -15.565 -22.890 75.118 1.00 79.12 693 ASN A C 1
ATOM 5374 O O . ASN A 1 693 ? -15.403 -24.108 75.161 1.00 79.12 693 ASN A O 1
ATOM 5378 N N . ILE A 1 694 ? -16.605 -22.343 74.482 1.00 80.50 694 ILE A N 1
ATOM 5379 C CA . ILE A 1 694 ? -17.518 -23.141 73.662 1.00 80.50 694 ILE A CA 1
ATOM 5380 C C . ILE A 1 694 ? -16.915 -23.278 72.255 1.00 80.50 694 ILE A C 1
ATOM 5382 O O . ILE A 1 694 ? -16.625 -22.238 71.658 1.00 80.50 694 ILE A O 1
ATOM 5386 N N . PRO A 1 695 ? -16.729 -24.506 71.728 1.00 83.88 695 PRO A N 1
ATOM 5387 C CA . PRO A 1 695 ? -16.168 -24.732 70.394 1.00 83.88 695 PRO A CA 1
ATOM 5388 C C . PRO A 1 695 ? -17.028 -24.192 69.249 1.00 83.88 695 PRO A C 1
ATOM 5390 O O . PRO A 1 695 ? -18.247 -24.046 69.387 1.00 83.88 695 PRO A O 1
ATOM 5393 N N . LEU A 1 696 ? -16.378 -23.904 68.121 1.00 83.50 696 LEU A N 1
ATOM 5394 C CA . LEU A 1 696 ? -16.977 -23.518 66.844 1.00 83.50 696 LEU A CA 1
ATOM 5395 C C . LEU A 1 696 ? -18.006 -24.568 66.396 1.00 83.50 696 LEU A C 1
ATOM 5397 O O . LEU A 1 696 ? -17.677 -25.725 66.223 1.00 83.50 696 LEU A O 1
ATOM 5401 N N . GLY A 1 697 ? -19.270 -24.168 66.241 1.00 78.31 697 GLY A N 1
ATOM 5402 C CA . GLY A 1 697 ? -20.394 -25.068 65.951 1.00 78.31 697 GLY A CA 1
ATOM 5403 C C . GLY A 1 697 ? -20.971 -25.809 67.164 1.00 78.31 697 GLY A C 1
ATOM 5404 O O . GLY A 1 697 ? -21.981 -26.503 67.028 1.00 78.31 697 GLY A O 1
ATOM 5405 N N . GLY A 1 698 ? -20.403 -25.619 68.360 1.00 78.62 698 GLY A N 1
ATOM 5406 C CA . GLY A 1 698 ? -20.627 -26.466 69.536 1.00 78.62 698 GLY A CA 1
ATOM 5407 C C . GLY A 1 698 ? -19.704 -27.690 69.539 1.00 78.62 698 GLY A C 1
ATOM 5408 O O . GLY A 1 698 ? -18.925 -27.871 68.618 1.00 78.62 698 GLY A O 1
ATOM 5409 N N . GLU A 1 699 ? -19.779 -28.547 70.565 1.00 77.38 699 GLU A N 1
ATOM 5410 C CA . GLU A 1 699 ? -18.909 -29.736 70.644 1.00 77.38 699 GLU A CA 1
ATOM 5411 C C . GLU A 1 699 ? -19.124 -30.695 69.452 1.00 77.38 699 GLU A C 1
ATOM 5413 O O . GLU A 1 699 ? -20.194 -31.306 69.327 1.00 77.38 699 GLU A O 1
ATOM 5418 N N . GLY A 1 700 ? -18.093 -30.884 68.620 1.00 80.62 700 GLY A N 1
ATOM 5419 C CA . GLY A 1 700 ? -17.973 -32.004 67.687 1.00 80.62 700 GLY A CA 1
ATOM 5420 C C . GLY A 1 700 ? -17.292 -31.680 66.353 1.00 80.62 700 GLY A C 1
ATOM 5421 O O . GLY A 1 700 ? -17.948 -31.186 65.448 1.00 80.62 700 GLY A O 1
ATOM 5422 N N . ILE A 1 701 ? -16.050 -32.143 66.181 1.00 84.94 701 ILE A N 1
ATOM 5423 C CA . ILE A 1 701 ? -15.232 -32.077 64.951 1.00 84.94 701 ILE A CA 1
ATOM 5424 C C . ILE A 1 701 ? -16.035 -32.125 63.638 1.00 84.94 701 ILE A C 1
ATOM 5426 O O . ILE A 1 701 ? -16.676 -33.128 63.296 1.00 84.94 701 ILE A O 1
ATOM 5430 N N . GLY A 1 702 ? -15.869 -31.076 62.837 1.00 80.75 702 GLY A N 1
ATOM 5431 C CA . GLY A 1 702 ? -16.346 -30.961 61.463 1.00 80.75 702 GLY A CA 1
ATOM 5432 C C . GLY A 1 702 ? -17.794 -30.491 61.345 1.00 80.75 702 GLY A C 1
ATOM 5433 O O . GLY A 1 702 ? -18.322 -30.428 60.231 1.00 80.75 702 GLY A O 1
ATOM 5434 N N . ASN A 1 703 ? -18.446 -30.164 62.463 1.00 79.44 703 ASN A N 1
ATOM 5435 C CA . ASN A 1 703 ? -19.822 -29.668 62.491 1.00 79.44 703 ASN A CA 1
ATOM 5436 C C . ASN A 1 703 ? -19.944 -28.228 61.941 1.00 79.44 703 ASN A C 1
ATOM 5438 O O . ASN A 1 703 ? -21.052 -27.805 61.601 1.00 79.44 703 ASN A O 1
ATOM 5442 N N . ALA A 1 704 ? -18.816 -27.520 61.794 1.00 85.50 704 ALA A N 1
ATOM 5443 C CA . ALA A 1 704 ? -18.732 -26.132 61.343 1.00 85.50 704 ALA A CA 1
ATOM 5444 C C . ALA A 1 704 ? -17.744 -25.894 60.178 1.00 85.50 704 ALA A C 1
ATOM 5446 O O . ALA A 1 704 ? -17.277 -24.771 59.984 1.00 85.50 704 ALA A O 1
ATOM 5447 N N . ASN A 1 705 ? -17.443 -26.917 59.365 1.00 89.19 705 ASN A N 1
ATOM 5448 C CA . ASN A 1 705 ? -16.626 -26.751 58.152 1.00 89.19 705 ASN A CA 1
ATOM 5449 C C . ASN A 1 705 ? -17.225 -25.706 57.193 1.00 89.19 705 ASN A C 1
ATOM 5451 O O . ASN A 1 705 ? -18.429 -25.713 56.925 1.00 89.19 705 ASN A O 1
ATOM 5455 N N . PHE A 1 706 ? -16.374 -24.884 56.578 1.00 90.88 706 PHE A N 1
ATOM 5456 C CA . PHE A 1 706 ? -16.778 -23.881 55.595 1.00 90.88 706 PHE A CA 1
ATOM 5457 C C . PHE A 1 706 ? -16.068 -24.107 54.259 1.00 90.88 706 PHE A C 1
ATOM 5459 O O . PHE A 1 706 ? -14.870 -23.871 54.127 1.00 90.88 706 PHE A O 1
ATOM 5466 N N . THR A 1 707 ? -16.829 -24.535 53.248 1.00 87.50 707 THR A N 1
ATOM 5467 C CA . THR A 1 707 ? -16.302 -24.875 51.915 1.00 87.50 707 THR A CA 1
ATOM 5468 C C . THR A 1 707 ? -16.876 -24.009 50.793 1.00 87.50 707 THR A C 1
ATOM 5470 O O . THR A 1 707 ? -16.897 -24.440 49.643 1.00 87.50 707 THR A O 1
ATOM 5473 N N . ASN A 1 708 ? -17.421 -22.825 51.077 1.00 82.94 708 ASN A N 1
ATOM 5474 C CA . ASN A 1 708 ? -18.019 -21.948 50.057 1.00 82.94 708 ASN A CA 1
ATOM 5475 C C . ASN A 1 708 ? -17.250 -20.630 49.891 1.00 82.94 708 ASN A C 1
ATOM 5477 O O . ASN A 1 708 ? -17.842 -19.584 49.642 1.00 82.94 708 ASN A O 1
ATOM 5481 N N . ALA A 1 709 ? -15.932 -20.674 50.078 1.00 86.81 709 ALA A N 1
ATOM 5482 C CA . ALA A 1 709 ? -15.078 -19.513 49.889 1.00 86.81 709 ALA A CA 1
ATOM 5483 C C . ALA A 1 709 ? -14.975 -19.101 48.416 1.00 86.81 709 ALA A C 1
ATOM 5485 O O . ALA A 1 709 ? -15.046 -19.937 47.507 1.00 86.81 709 ALA A O 1
ATOM 5486 N N . GLU A 1 710 ? -14.733 -17.811 48.198 1.00 91.19 710 GLU A N 1
ATOM 5487 C CA . GLU A 1 710 ? -14.315 -17.295 46.899 1.00 91.19 710 GLU A CA 1
ATOM 5488 C C . GLU A 1 710 ? -12.972 -17.901 46.446 1.00 91.19 710 GLU A C 1
ATOM 5490 O O . GLU A 1 710 ? -12.180 -18.392 47.251 1.00 91.19 710 GLU A O 1
ATOM 5495 N N . SER A 1 711 ? -12.687 -17.858 45.143 1.00 91.81 711 SER A N 1
ATOM 5496 C CA . SER A 1 711 ? -11.470 -18.446 44.571 1.00 91.81 711 SER A CA 1
ATOM 5497 C C . SER A 1 711 ? -10.696 -17.476 43.680 1.00 91.81 711 SER A C 1
ATOM 5499 O O . SER A 1 711 ? -11.304 -16.698 42.944 1.00 91.81 711 SER A O 1
ATOM 5501 N N . PHE A 1 712 ? -9.369 -17.559 43.689 1.00 94.62 712 PHE A N 1
ATOM 5502 C CA . PHE A 1 712 ? -8.482 -16.836 42.776 1.00 94.62 712 PHE A CA 1
ATOM 5503 C C . PHE A 1 712 ? -8.194 -17.657 41.516 1.00 94.62 712 PHE A C 1
ATOM 5505 O O . PHE A 1 712 ? -8.057 -18.874 41.590 1.00 94.62 712 PHE A O 1
ATOM 5512 N N . THR A 1 713 ? -8.067 -16.995 40.368 1.00 94.56 713 THR A N 1
ATOM 5513 C CA . THR A 1 713 ? -7.481 -17.551 39.144 1.00 94.56 713 THR A CA 1
ATOM 5514 C C . THR A 1 713 ? -6.013 -17.164 39.116 1.00 94.56 713 THR A C 1
ATOM 5516 O O . THR A 1 713 ? -5.674 -15.987 38.988 1.00 94.56 713 THR A O 1
ATOM 5519 N N . ILE A 1 714 ? -5.156 -18.164 39.289 1.00 94.69 714 ILE A N 1
ATOM 5520 C CA . ILE A 1 714 ? -3.712 -18.008 39.262 1.00 94.69 714 ILE A CA 1
ATOM 5521 C C . ILE A 1 714 ? -3.231 -18.197 37.832 1.00 94.69 714 ILE A C 1
ATOM 5523 O O . ILE A 1 714 ? -3.348 -19.291 37.277 1.00 94.69 714 ILE A O 1
ATOM 5527 N N . ASP A 1 715 ? -2.674 -17.137 37.271 1.00 93.56 715 ASP A N 1
ATOM 5528 C CA . ASP A 1 715 ? -2.154 -17.110 35.912 1.00 93.56 715 ASP A CA 1
ATOM 5529 C C . ASP A 1 715 ? -0.704 -16.642 35.947 1.00 93.56 715 ASP A C 1
ATOM 5531 O O . ASP A 1 715 ? -0.408 -15.547 36.423 1.00 93.56 715 ASP A O 1
ATOM 5535 N N . ARG A 1 716 ? 0.212 -17.504 35.506 1.00 90.81 716 ARG A N 1
ATOM 5536 C CA . ARG A 1 716 ? 1.650 -17.223 35.478 1.00 90.81 716 ARG A CA 1
ATOM 5537 C C . ARG A 1 716 ? 2.206 -17.291 34.062 1.00 90.81 716 ARG A C 1
ATOM 5539 O O . ARG A 1 716 ? 3.429 -17.241 33.906 1.00 90.81 716 ARG A O 1
ATOM 5546 N N . THR A 1 717 ? 1.346 -17.427 33.055 1.00 90.81 717 THR A N 1
ATOM 5547 C CA . THR A 1 717 ? 1.761 -17.564 31.669 1.00 90.81 717 THR A CA 1
ATOM 5548 C C . THR A 1 717 ? 1.916 -16.165 31.094 1.00 90.81 717 THR A C 1
ATOM 5550 O O . THR A 1 717 ? 0.955 -15.415 31.035 1.00 90.81 717 THR A O 1
ATOM 5553 N N . PRO A 1 718 ? 3.126 -15.762 30.671 1.00 91.31 718 PRO A N 1
ATOM 5554 C CA . PRO A 1 718 ? 3.294 -14.461 30.050 1.00 91.31 718 PRO A CA 1
ATOM 5555 C C . PRO A 1 718 ? 2.620 -14.410 28.675 1.00 91.31 718 PRO A C 1
ATOM 5557 O O . PRO A 1 718 ? 2.836 -15.340 27.878 1.00 91.31 718 PRO A O 1
ATOM 5560 N N . PRO A 1 719 ? 1.952 -13.297 28.322 1.00 92.12 719 PRO A N 1
ATOM 5561 C CA . PRO A 1 719 ? 1.358 -13.144 27.004 1.00 92.12 719 PRO A CA 1
ATOM 5562 C C . PRO A 1 719 ? 2.431 -13.235 25.908 1.00 92.12 719 PRO A C 1
ATOM 5564 O O . PRO A 1 719 ? 3.599 -12.886 26.111 1.00 92.12 719 PRO A O 1
ATOM 5567 N N . GLN A 1 720 ? 2.036 -13.707 24.725 1.00 91.38 720 GLN A N 1
ATOM 5568 C CA . GLN A 1 720 ? 2.880 -13.834 23.532 1.00 91.38 720 GLN A CA 1
ATOM 5569 C C . GLN A 1 720 ? 2.243 -13.121 22.343 1.00 91.38 720 GLN A C 1
ATOM 5571 O O . GLN A 1 720 ? 1.028 -13.173 22.173 1.00 91.38 720 GLN A O 1
ATOM 5576 N N . VAL A 1 721 ? 3.055 -12.547 21.453 1.00 91.75 721 VAL A N 1
ATOM 5577 C CA . VAL A 1 721 ? 2.581 -12.130 20.123 1.00 91.75 721 VAL A CA 1
ATOM 5578 C C . VAL A 1 721 ? 2.529 -13.362 19.221 1.00 91.75 721 VAL A C 1
ATOM 5580 O O . VAL A 1 721 ? 3.553 -13.998 18.972 1.00 91.75 721 VAL A O 1
ATOM 5583 N N . THR A 1 722 ? 1.347 -13.710 18.718 1.00 89.19 722 THR A N 1
ATOM 5584 C CA . THR A 1 722 ? 1.146 -14.893 17.869 1.00 89.19 722 THR A CA 1
ATOM 5585 C C . THR A 1 722 ? 1.318 -14.582 16.386 1.00 89.19 722 THR A C 1
ATOM 5587 O O . THR A 1 722 ? 1.825 -15.422 15.643 1.00 89.19 722 THR A O 1
ATOM 5590 N N . SER A 1 723 ? 0.941 -13.380 15.935 1.00 91.56 723 SER A N 1
ATOM 5591 C CA . SER A 1 723 ? 1.165 -12.946 14.552 1.00 91.56 723 SER A CA 1
ATOM 5592 C C . SER A 1 723 ? 1.120 -11.425 14.385 1.00 91.56 723 SER A C 1
ATOM 5594 O O . SER A 1 723 ? 0.443 -10.734 15.146 1.00 91.56 723 SER A O 1
ATOM 5596 N N . ILE A 1 724 ? 1.827 -10.922 13.366 1.00 95.12 724 ILE A N 1
ATOM 5597 C CA . ILE A 1 724 ? 1.675 -9.565 12.823 1.00 95.12 724 ILE A CA 1
ATOM 5598 C C . ILE A 1 724 ? 1.550 -9.688 11.301 1.00 95.12 724 ILE A C 1
ATOM 5600 O O . ILE A 1 724 ? 2.534 -9.969 10.610 1.00 95.12 724 ILE A O 1
ATOM 5604 N N . VAL A 1 725 ? 0.336 -9.506 10.783 1.00 92.00 725 VAL A N 1
ATOM 5605 C CA . VAL A 1 725 ? -0.002 -9.734 9.366 1.00 92.00 725 VAL A CA 1
ATOM 5606 C C . VAL A 1 725 ? -0.497 -8.464 8.687 1.00 92.00 725 VAL A C 1
ATOM 5608 O O . VAL A 1 725 ? -1.002 -7.549 9.341 1.00 92.00 725 VAL A O 1
ATOM 5611 N N . ARG A 1 726 ? -0.350 -8.390 7.362 1.00 94.75 726 ARG A N 1
ATOM 5612 C CA . ARG A 1 726 ? -0.830 -7.252 6.566 1.00 94.75 726 ARG A CA 1
ATOM 5613 C C . ARG A 1 726 ? -2.357 -7.212 6.542 1.00 94.75 726 ARG A C 1
ATOM 5615 O O . ARG A 1 726 ? -3.001 -8.235 6.336 1.00 94.75 726 ARG A O 1
ATOM 5622 N N . ALA A 1 727 ? -2.922 -6.013 6.652 1.00 86.56 727 ALA A N 1
ATOM 5623 C CA . ALA A 1 727 ? -4.362 -5.758 6.549 1.00 86.56 727 ALA A CA 1
ATOM 5624 C C . ALA A 1 727 ? -4.721 -4.740 5.447 1.00 86.56 727 ALA A C 1
ATOM 5626 O O . ALA A 1 727 ? -5.845 -4.250 5.379 1.00 86.56 727 ALA A O 1
ATOM 5627 N N . SER A 1 728 ? -3.763 -4.406 4.581 1.00 91.56 728 SER A N 1
ATOM 5628 C CA . SER A 1 728 ? -3.934 -3.527 3.418 1.00 91.56 728 SER A CA 1
ATOM 5629 C C . SER A 1 728 ? -3.417 -4.211 2.149 1.00 91.56 728 SER A C 1
ATOM 5631 O O . SER A 1 728 ? -2.784 -5.266 2.219 1.00 91.56 728 SER A O 1
ATOM 5633 N N . ASN A 1 729 ? -3.671 -3.608 0.985 1.00 81.75 729 ASN A N 1
ATOM 5634 C CA . ASN A 1 729 ? -3.212 -4.131 -0.303 1.00 81.75 729 ASN A CA 1
ATOM 5635 C C . ASN A 1 729 ? -1.678 -4.147 -0.401 1.00 81.75 729 ASN A C 1
ATOM 5637 O O . ASN A 1 729 ? -0.994 -3.274 0.133 1.00 81.75 729 ASN A O 1
ATOM 5641 N N . ASN A 1 730 ? -1.134 -5.143 -1.100 1.00 89.25 730 ASN A N 1
ATOM 5642 C CA . ASN A 1 730 ? 0.300 -5.297 -1.329 1.00 89.25 730 ASN A CA 1
ATOM 5643 C C . ASN A 1 730 ? 0.560 -5.864 -2.741 1.00 89.25 730 ASN A C 1
ATOM 5645 O O . ASN A 1 730 ? -0.008 -6.913 -3.051 1.00 89.25 730 ASN A O 1
ATOM 5649 N N . PRO A 1 731 ? 1.428 -5.256 -3.575 1.00 90.81 731 PRO A N 1
ATOM 5650 C CA . PRO A 1 731 ? 2.138 -3.988 -3.359 1.00 90.81 731 PRO A CA 1
ATOM 5651 C C . PRO A 1 731 ? 1.179 -2.792 -3.269 1.00 90.81 731 PRO A C 1
ATOM 5653 O O . PRO A 1 731 ? 0.038 -2.876 -3.717 1.00 90.81 731 PRO A O 1
ATOM 5656 N N . THR A 1 732 ? 1.631 -1.681 -2.687 1.00 87.50 732 THR A N 1
ATOM 5657 C CA . THR A 1 732 ? 0.804 -0.469 -2.546 1.00 87.50 732 THR A CA 1
ATOM 5658 C C . THR A 1 732 ? 1.586 0.823 -2.784 1.00 87.50 732 THR A C 1
ATOM 5660 O O . THR A 1 732 ? 2.817 0.875 -2.689 1.00 87.50 732 THR A O 1
ATOM 5663 N N . ILE A 1 733 ? 0.841 1.874 -3.121 1.00 87.75 733 ILE A N 1
ATOM 5664 C CA . ILE A 1 733 ? 1.302 3.260 -3.246 1.00 87.75 733 ILE A CA 1
ATOM 5665 C C . ILE A 1 733 ? 0.736 4.167 -2.144 1.00 87.75 733 ILE A C 1
ATOM 5667 O O . ILE A 1 733 ? 1.080 5.349 -2.099 1.00 87.75 733 ILE A O 1
ATOM 5671 N N . ASP A 1 734 ? -0.109 3.623 -1.265 1.00 87.81 734 ASP A N 1
ATOM 5672 C CA . ASP A 1 734 ? -0.838 4.378 -0.251 1.00 87.81 734 ASP A CA 1
ATOM 5673 C C . ASP A 1 734 ? 0.109 5.062 0.741 1.00 87.81 734 ASP A C 1
ATOM 5675 O O . ASP A 1 734 ? 1.233 4.619 0.999 1.00 87.81 734 ASP A O 1
ATOM 5679 N N . SER A 1 735 ? -0.339 6.175 1.322 1.00 88.25 735 SER A N 1
ATOM 5680 C CA . SER A 1 735 ? 0.427 6.943 2.314 1.00 88.25 735 SER A CA 1
ATOM 5681 C C . SER A 1 735 ? 0.492 6.264 3.687 1.00 88.25 735 SER A C 1
ATOM 5683 O O . SER A 1 735 ? 1.362 6.598 4.493 1.00 88.25 735 SER A O 1
ATOM 5685 N N . SER A 1 736 ? -0.380 5.288 3.945 1.00 93.38 736 SER A N 1
ATOM 5686 C CA . SER A 1 736 ? -0.385 4.467 5.156 1.00 93.38 736 SER A CA 1
ATOM 5687 C C . SER A 1 736 ? -0.902 3.060 4.866 1.00 93.38 736 SER A C 1
ATOM 5689 O O . SER A 1 736 ? -1.626 2.858 3.895 1.00 93.38 736 SER A O 1
ATOM 5691 N N . VAL A 1 737 ? -0.528 2.105 5.712 1.00 95.62 737 VAL A N 1
ATOM 5692 C CA . VAL A 1 737 ? -0.964 0.705 5.664 1.00 95.62 737 VAL A CA 1
ATOM 5693 C C . VAL A 1 737 ? -1.327 0.223 7.062 1.00 95.62 737 VAL A C 1
ATOM 5695 O O . VAL A 1 737 ? -0.792 0.725 8.049 1.00 95.62 737 VAL A O 1
ATOM 5698 N N . ASN A 1 738 ? -2.202 -0.773 7.146 1.00 95.94 738 ASN A N 1
ATOM 5699 C CA . ASN A 1 738 ? -2.606 -1.389 8.404 1.00 95.94 738 ASN A CA 1
ATOM 5700 C C . ASN A 1 738 ? -1.980 -2.777 8.574 1.00 95.94 738 ASN A C 1
ATOM 5702 O O . ASN A 1 738 ? -1.861 -3.551 7.619 1.00 95.94 738 ASN A O 1
ATOM 5706 N N . TYR A 1 739 ? -1.644 -3.096 9.820 1.00 96.12 739 TYR A N 1
ATOM 5707 C CA . TYR A 1 739 ? -1.295 -4.430 10.294 1.00 96.12 739 TYR A CA 1
ATOM 5708 C C . TYR A 1 739 ? -2.304 -4.901 11.336 1.00 96.12 739 TYR A C 1
ATOM 5710 O O . TYR A 1 739 ? -2.855 -4.084 12.071 1.00 96.12 739 TYR A O 1
ATOM 5718 N N . ILE A 1 740 ? -2.497 -6.215 11.430 1.00 93.25 740 ILE A N 1
ATOM 5719 C CA . ILE A 1 740 ? -3.205 -6.861 12.540 1.00 93.25 740 ILE A CA 1
ATOM 5720 C C . ILE A 1 740 ? -2.164 -7.572 13.401 1.00 93.25 740 ILE A C 1
ATOM 5722 O O . ILE A 1 740 ? -1.480 -8.473 12.914 1.00 93.25 740 ILE A O 1
ATOM 5726 N N . ALA A 1 741 ? -2.047 -7.158 14.663 1.00 93.88 741 ALA A N 1
ATOM 5727 C CA . ALA A 1 741 ? -1.232 -7.809 15.682 1.00 93.88 741 ALA A CA 1
ATOM 5728 C C . ALA A 1 741 ? -2.130 -8.625 16.623 1.00 93.88 741 ALA A C 1
ATOM 5730 O O . ALA A 1 741 ? -3.108 -8.107 17.166 1.00 93.88 741 ALA A O 1
ATOM 5731 N N . THR A 1 742 ? -1.805 -9.900 16.816 1.00 90.38 742 THR A N 1
ATOM 5732 C CA . THR A 1 742 ? -2.585 -10.830 17.646 1.00 90.38 742 THR A CA 1
ATOM 5733 C C . THR A 1 742 ? -1.746 -11.322 18.818 1.00 90.38 742 THR A C 1
ATOM 5735 O O . THR A 1 742 ? -0.580 -11.677 18.633 1.00 90.38 742 THR A O 1
ATOM 5738 N N . PHE A 1 743 ? -2.346 -11.370 20.009 1.00 91.12 743 PHE A N 1
ATOM 5739 C CA . PHE A 1 743 ? -1.724 -11.882 21.232 1.00 91.12 743 PHE A CA 1
ATOM 5740 C C . PHE A 1 743 ? -2.320 -13.245 21.622 1.00 91.12 743 PHE A C 1
ATOM 5742 O O . PHE A 1 743 ? -3.384 -13.624 21.131 1.00 91.12 743 PHE A O 1
ATOM 5749 N N . SER A 1 744 ? -1.626 -14.011 22.468 1.00 89.19 744 SER A N 1
ATOM 5750 C CA . SER A 1 744 ? -2.115 -15.293 23.006 1.00 89.19 744 SER A CA 1
ATOM 5751 C C . SER A 1 744 ? -3.324 -15.131 23.927 1.00 89.19 744 SER A C 1
ATOM 5753 O O . SER A 1 744 ? -4.074 -16.084 24.119 1.00 89.19 744 SER A O 1
ATOM 5755 N N . GLU A 1 745 ? -3.507 -13.931 24.471 1.00 87.81 745 GLU A N 1
ATOM 5756 C CA . GLU A 1 745 ? -4.523 -13.562 25.451 1.00 87.81 745 GLU A CA 1
ATOM 5757 C C . GLU A 1 745 ? -4.715 -12.031 25.482 1.00 87.81 745 GLU A C 1
ATOM 5759 O O . GLU A 1 745 ? -3.923 -11.306 24.865 1.00 87.81 745 GLU A O 1
ATOM 5764 N N . PRO A 1 746 ? -5.751 -11.511 26.170 1.00 87.88 746 PRO A N 1
ATOM 5765 C CA . PRO A 1 746 ? -5.950 -10.075 26.332 1.00 87.88 746 PRO A CA 1
ATOM 5766 C C . PRO A 1 746 ? -4.797 -9.401 27.086 1.00 87.88 746 PRO A C 1
ATOM 5768 O O . PRO A 1 746 ? -4.440 -9.800 28.191 1.00 87.88 746 PRO A O 1
ATOM 5771 N N . VAL A 1 747 ? -4.272 -8.322 26.510 1.00 91.88 747 VAL A N 1
ATOM 5772 C CA . VAL A 1 747 ? -3.199 -7.508 27.095 1.00 91.88 747 VAL A CA 1
ATOM 5773 C C . VAL A 1 747 ? -3.648 -6.062 27.306 1.00 91.88 747 VAL A C 1
ATOM 5775 O O . VAL A 1 747 ? -4.640 -5.605 26.734 1.00 91.88 747 VAL A O 1
ATOM 5778 N N . ILE A 1 748 ? -2.909 -5.329 28.132 1.00 90.00 748 ILE A N 1
ATOM 5779 C CA . ILE A 1 748 ? -3.083 -3.897 28.388 1.00 90.00 748 ILE A CA 1
ATOM 5780 C C . ILE A 1 748 ? -1.802 -3.128 28.036 1.00 90.00 748 ILE A C 1
ATOM 5782 O O . ILE A 1 748 ? -0.732 -3.716 27.893 1.00 90.00 748 ILE A O 1
ATOM 5786 N N . ASN A 1 749 ? -1.924 -1.803 27.899 1.00 92.12 749 ASN A N 1
ATOM 5787 C CA . ASN A 1 749 ? -0.822 -0.867 27.623 1.00 92.12 749 ASN A CA 1
ATOM 5788 C C . ASN A 1 749 ? -0.098 -1.054 26.275 1.00 92.12 749 ASN A C 1
ATOM 5790 O O . ASN A 1 749 ? 1.076 -0.723 26.175 1.00 92.12 749 ASN A O 1
ATOM 5794 N N . VAL A 1 750 ? -0.786 -1.549 25.238 1.00 92.56 750 VAL A N 1
ATOM 5795 C CA . VAL A 1 750 ? -0.226 -1.594 23.876 1.00 92.56 750 VAL A CA 1
ATOM 5796 C C . VAL A 1 750 ? -0.348 -0.222 23.211 1.00 92.56 750 VAL A C 1
ATOM 5798 O O . VAL A 1 750 ? -1.461 0.276 23.017 1.00 92.56 750 VAL A O 1
ATOM 5801 N N . ASP A 1 751 ? 0.773 0.365 22.807 1.00 92.06 751 ASP A N 1
ATOM 5802 C CA . ASP A 1 751 ? 0.838 1.645 22.109 1.00 92.06 751 ASP A CA 1
ATOM 5803 C C . ASP A 1 751 ? 1.871 1.652 20.963 1.00 92.06 751 ASP A C 1
ATOM 5805 O O . ASP A 1 751 ? 2.518 0.657 20.640 1.00 92.06 751 ASP A O 1
ATOM 5809 N N . THR A 1 752 ? 1.997 2.783 20.263 1.00 91.81 752 THR A N 1
ATOM 5810 C CA . THR A 1 752 ? 2.884 2.903 19.092 1.00 91.81 752 THR A CA 1
ATOM 5811 C C . THR A 1 752 ? 4.372 2.693 19.401 1.00 91.81 752 THR A C 1
ATOM 5813 O O . THR A 1 752 ? 5.132 2.397 18.481 1.00 91.81 752 THR A O 1
ATOM 5816 N N . SER A 1 753 ? 4.803 2.878 20.652 1.00 89.88 753 SER A N 1
ATOM 5817 C CA . SER A 1 753 ? 6.199 2.744 21.084 1.00 89.88 753 SER A CA 1
ATOM 5818 C C . SER A 1 753 ? 6.650 1.290 21.242 1.00 89.88 753 SER A C 1
ATOM 5820 O O . SER A 1 753 ? 7.853 1.025 21.244 1.00 89.88 753 SER A O 1
ATOM 5822 N N . ASP A 1 754 ? 5.705 0.351 21.298 1.00 91.62 754 ASP A N 1
ATOM 5823 C CA . ASP A 1 754 ? 5.988 -1.086 21.365 1.00 91.62 754 ASP A CA 1
ATOM 5824 C C . ASP A 1 754 ? 6.413 -1.652 20.005 1.00 91.62 754 ASP A C 1
ATOM 5826 O O . ASP A 1 754 ? 7.017 -2.725 19.910 1.00 91.62 754 ASP A O 1
ATOM 5830 N N . PHE A 1 755 ? 6.119 -0.923 18.928 1.00 93.88 755 PHE A N 1
ATOM 5831 C CA . PHE A 1 755 ? 6.364 -1.371 17.570 1.00 93.88 755 PHE A CA 1
ATOM 5832 C C . PHE A 1 755 ? 7.656 -0.803 16.993 1.00 93.88 755 PHE A C 1
ATOM 5834 O O . PHE A 1 755 ? 7.954 0.390 17.068 1.00 93.88 755 PHE A O 1
ATOM 5841 N N . PHE A 1 756 ? 8.400 -1.676 16.324 1.00 91.19 756 PHE A N 1
ATOM 5842 C CA . PHE A 1 756 ? 9.597 -1.331 15.580 1.00 91.19 756 PHE A CA 1
ATOM 5843 C C . PHE A 1 756 ? 9.356 -1.550 14.090 1.00 91.19 756 PHE A C 1
ATOM 5845 O O . PHE A 1 756 ? 8.841 -2.586 13.675 1.00 91.19 756 PHE A O 1
ATOM 5852 N N . ILE A 1 757 ? 9.742 -0.580 13.266 1.00 92.50 757 ILE A N 1
ATOM 5853 C CA . ILE A 1 757 ? 9.550 -0.665 11.819 1.00 92.50 757 ILE A CA 1
ATOM 5854 C C . ILE A 1 757 ? 10.900 -0.874 11.152 1.00 92.50 757 ILE A C 1
ATOM 5856 O O . ILE A 1 757 ? 11.795 -0.032 11.236 1.00 92.50 757 ILE A O 1
ATOM 5860 N N . THR A 1 758 ? 11.021 -1.987 10.437 1.00 90.81 758 THR A N 1
ATOM 5861 C CA . THR A 1 758 ? 12.180 -2.270 9.596 1.00 90.81 758 THR A CA 1
ATOM 5862 C C . THR A 1 758 ? 11.875 -1.821 8.171 1.00 90.81 758 THR A C 1
ATOM 5864 O O . THR A 1 758 ? 10.914 -2.290 7.558 1.00 90.81 758 THR A O 1
ATOM 5867 N N . THR A 1 759 ? 12.696 -0.925 7.621 1.00 88.69 759 THR A N 1
ATOM 5868 C CA . THR A 1 759 ? 12.519 -0.404 6.256 1.00 88.69 759 THR A CA 1
ATOM 5869 C C . THR A 1 759 ? 13.760 -0.601 5.402 1.00 88.69 759 THR A C 1
ATOM 5871 O O . THR A 1 759 ? 14.870 -0.456 5.912 1.00 88.69 759 THR A O 1
ATOM 5874 N N . SER A 1 760 ? 13.591 -0.822 4.096 1.00 80.75 760 SER A N 1
ATOM 5875 C CA . SER A 1 760 ? 14.733 -0.887 3.174 1.00 80.75 760 SER A CA 1
ATOM 5876 C C . SER A 1 760 ? 15.087 0.440 2.498 1.00 80.75 760 SER A C 1
ATOM 5878 O O . SER A 1 760 ? 16.206 0.520 2.020 1.00 80.75 760 SER A O 1
ATOM 5880 N N . ASN A 1 761 ? 14.175 1.431 2.424 1.00 81.00 761 ASN A N 1
ATOM 5881 C CA . ASN A 1 761 ? 14.377 2.757 1.786 1.00 81.00 761 ASN A CA 1
ATOM 5882 C C . ASN A 1 761 ? 13.242 3.768 2.085 1.00 81.00 761 ASN A C 1
ATOM 5884 O O . ASN A 1 761 ? 12.894 4.613 1.258 1.00 81.00 761 ASN A O 1
ATOM 5888 N N . LEU A 1 762 ? 12.632 3.676 3.265 1.00 83.94 762 LEU A N 1
ATOM 5889 C CA . LEU A 1 762 ? 11.472 4.484 3.647 1.00 83.94 762 LEU A CA 1
ATOM 5890 C C . LEU A 1 762 ? 11.762 5.233 4.950 1.00 83.94 762 LEU A C 1
ATOM 5892 O O . LEU A 1 762 ? 12.575 4.785 5.753 1.00 83.94 762 LEU A O 1
ATOM 5896 N N . ASN A 1 763 ? 11.093 6.359 5.186 1.00 82.88 763 ASN A N 1
ATOM 5897 C CA . ASN A 1 763 ? 11.096 7.052 6.482 1.00 82.88 763 ASN A CA 1
ATOM 5898 C C . ASN A 1 763 ? 9.742 6.886 7.198 1.00 82.88 763 ASN A C 1
ATOM 5900 O O . ASN A 1 763 ? 9.037 7.853 7.489 1.00 82.88 763 ASN A O 1
ATOM 5904 N N . SER A 1 764 ? 9.373 5.631 7.424 1.00 89.12 764 SER A N 1
ATOM 5905 C CA . SER A 1 764 ? 8.089 5.201 7.982 1.00 89.12 764 SER A CA 1
ATOM 5906 C C . SER A 1 764 ? 8.031 5.295 9.510 1.00 89.12 764 SER A C 1
ATOM 5908 O O . SER A 1 764 ? 9.060 5.238 10.179 1.00 89.12 764 SER A O 1
ATOM 5910 N N . PHE A 1 765 ? 6.822 5.405 10.066 1.00 89.75 765 PHE A N 1
ATOM 5911 C CA . PHE A 1 765 ? 6.572 5.410 11.514 1.00 89.75 765 PHE A CA 1
ATOM 5912 C C . PHE A 1 765 ? 5.147 4.929 11.830 1.00 89.75 765 PHE A C 1
ATOM 5914 O O . PHE A 1 765 ? 4.247 5.060 10.995 1.00 89.75 765 PHE A O 1
ATOM 5921 N N . ALA A 1 766 ? 4.938 4.364 13.022 1.00 92.56 766 ALA A N 1
ATOM 5922 C CA . ALA A 1 766 ? 3.612 3.975 13.495 1.00 92.56 766 ALA A CA 1
ATOM 5923 C C . ALA A 1 766 ? 2.799 5.235 13.828 1.00 92.56 766 ALA A C 1
ATOM 5925 O O . ALA A 1 766 ? 3.312 6.158 14.457 1.00 92.56 766 ALA A O 1
ATOM 5926 N N . ILE A 1 767 ? 1.555 5.291 13.357 1.00 92.06 767 ILE A N 1
ATOM 5927 C CA . ILE A 1 767 ? 0.663 6.448 13.506 1.00 92.06 767 ILE A CA 1
ATOM 5928 C C . ILE A 1 767 ? -0.328 6.208 14.641 1.00 92.06 767 ILE A C 1
ATOM 5930 O O . ILE A 1 767 ? -0.595 7.113 15.426 1.00 92.06 767 ILE A O 1
ATOM 5934 N N . ASN A 1 768 ? -0.910 5.009 14.690 1.00 93.56 768 ASN A N 1
ATOM 5935 C CA . ASN A 1 768 ? -2.018 4.701 15.581 1.00 93.56 768 ASN A CA 1
ATOM 5936 C C . ASN A 1 768 ? -2.057 3.208 15.925 1.00 93.56 768 ASN A C 1
ATOM 5938 O O . ASN A 1 768 ? -1.663 2.375 15.106 1.00 93.56 768 ASN A O 1
ATOM 5942 N N . VAL A 1 769 ? -2.586 2.892 17.105 1.00 94.06 769 VAL A N 1
ATOM 5943 C CA . VAL A 1 769 ? -2.876 1.532 17.569 1.00 94.06 769 VAL A CA 1
ATOM 5944 C C . VAL A 1 769 ? -4.307 1.517 18.099 1.00 94.06 769 VAL A C 1
ATOM 5946 O O . VAL A 1 769 ? -4.641 2.266 19.012 1.00 94.06 769 VAL A O 1
ATOM 5949 N N . GLN A 1 770 ? -5.164 0.681 17.517 1.00 90.62 770 GLN A N 1
ATOM 5950 C CA . GLN A 1 770 ? -6.555 0.518 17.944 1.00 90.62 770 GLN A CA 1
ATOM 5951 C C . GLN A 1 770 ? -6.762 -0.872 18.539 1.00 90.62 770 GLN A C 1
ATOM 5953 O O . GLN A 1 770 ? -6.463 -1.869 17.883 1.00 90.62 770 GLN A O 1
ATOM 5958 N N . ASN A 1 771 ? -7.307 -0.936 19.755 1.00 87.19 771 ASN A N 1
ATOM 5959 C CA . ASN A 1 771 ? -7.724 -2.193 20.370 1.00 87.19 771 ASN A CA 1
ATOM 5960 C C . ASN A 1 771 ? -9.063 -2.646 19.768 1.00 87.19 771 ASN A C 1
ATOM 5962 O O . ASN A 1 771 ? -10.066 -1.944 19.877 1.00 87.19 771 ASN A O 1
ATOM 5966 N N . GLN A 1 772 ? -9.060 -3.813 19.135 1.00 74.25 772 GLN A N 1
ATOM 5967 C CA . GLN A 1 772 ? -10.217 -4.497 18.562 1.00 74.25 772 GLN A CA 1
ATOM 5968 C C . GLN A 1 772 ? -10.227 -5.936 19.095 1.00 74.25 772 GLN A C 1
ATOM 5970 O O . GLN A 1 772 ? -10.084 -6.889 18.329 1.00 74.25 772 GLN A O 1
ATOM 5975 N N . ASN A 1 773 ? -10.291 -6.073 20.429 1.00 63.22 773 ASN A N 1
ATOM 5976 C CA . ASN A 1 773 ? -10.234 -7.337 21.177 1.00 63.22 773 ASN A CA 1
ATOM 5977 C C . ASN A 1 773 ? -10.820 -8.518 20.366 1.00 63.22 773 ASN A C 1
ATOM 5979 O O . ASN A 1 773 ? -12.011 -8.478 20.040 1.00 63.22 773 ASN A O 1
ATOM 5983 N N . PRO A 1 774 ? -10.023 -9.548 20.005 1.00 64.75 774 PRO A N 1
ATOM 5984 C CA . PRO A 1 774 ? -8.729 -9.947 20.584 1.00 64.75 774 PRO A CA 1
ATOM 5985 C C . PRO A 1 774 ? -7.464 -9.462 19.852 1.00 64.75 774 PRO A C 1
ATOM 5987 O O . PRO A 1 774 ? -6.373 -9.955 20.138 1.00 64.75 774 PRO A O 1
ATOM 5990 N N . PHE A 1 775 ? -7.562 -8.543 18.891 1.00 83.31 775 PHE A N 1
ATOM 5991 C CA . PHE A 1 775 ? -6.402 -8.084 18.118 1.00 83.31 775 PHE A CA 1
ATOM 5992 C C . PHE A 1 775 ? -6.262 -6.563 18.104 1.00 83.31 775 PHE A C 1
ATOM 5994 O O . PHE A 1 775 ? -7.183 -5.819 18.427 1.00 83.31 775 PHE A O 1
ATOM 6001 N N . TYR A 1 776 ? -5.080 -6.101 17.708 1.00 89.62 776 TYR A N 1
ATOM 6002 C CA . TYR A 1 776 ? -4.764 -4.687 17.564 1.00 89.62 776 TYR A CA 1
ATOM 6003 C C . TYR A 1 776 ? -4.561 -4.346 16.095 1.00 89.62 776 TYR A C 1
ATOM 6005 O O . TYR A 1 776 ? -3.814 -5.029 15.392 1.00 89.62 776 TYR A O 1
ATOM 6013 N N . ILE A 1 777 ? -5.200 -3.271 15.638 1.00 92.56 777 ILE A N 1
ATOM 6014 C CA . ILE A 1 777 ? -4.941 -2.704 14.315 1.00 92.56 777 ILE A CA 1
ATOM 6015 C C . ILE A 1 777 ? -3.880 -1.621 14.471 1.00 92.56 777 ILE A C 1
ATOM 6017 O O . ILE A 1 777 ? -4.101 -0.620 15.155 1.00 92.56 777 ILE A O 1
ATOM 6021 N N . VAL A 1 778 ? -2.731 -1.824 13.832 1.00 96.25 778 VAL A N 1
ATOM 6022 C CA . VAL A 1 778 ? -1.608 -0.883 13.851 1.00 96.25 778 VAL A CA 1
ATOM 6023 C C . VAL A 1 778 ? -1.523 -0.192 12.501 1.00 96.25 778 VAL A C 1
ATOM 6025 O O . VAL A 1 778 ? -1.224 -0.823 11.486 1.00 96.25 778 VAL A O 1
ATOM 6028 N N . THR A 1 779 ? -1.768 1.114 12.484 1.00 96.62 779 THR A N 1
ATOM 6029 C CA . THR A 1 779 ? -1.650 1.934 11.277 1.00 96.62 779 THR A CA 1
ATOM 6030 C C . THR A 1 779 ? -0.242 2.501 11.183 1.00 96.62 779 THR A C 1
ATOM 6032 O O . THR A 1 779 ? 0.236 3.172 12.098 1.00 96.62 779 THR A O 1
ATOM 6035 N N . VAL A 1 780 ? 0.425 2.265 10.057 1.00 96.50 780 VAL A N 1
ATOM 6036 C CA . VAL A 1 780 ? 1.811 2.662 9.799 1.00 96.50 780 VAL A CA 1
ATOM 6037 C C . VAL A 1 780 ? 1.867 3.594 8.595 1.00 96.50 780 VAL A C 1
ATOM 6039 O O . VAL A 1 780 ? 1.347 3.278 7.529 1.00 96.50 780 VAL A O 1
ATOM 6042 N N . SER A 1 781 ? 2.538 4.737 8.740 1.00 93.50 781 SER A N 1
ATOM 6043 C CA . SER A 1 781 ? 2.854 5.634 7.626 1.00 93.50 781 SER A CA 1
ATOM 6044 C C . SER A 1 781 ? 3.849 4.957 6.695 1.00 93.50 781 SER A C 1
ATOM 6046 O O . SER A 1 781 ? 4.917 4.539 7.145 1.00 93.50 781 SER A O 1
ATOM 6048 N N . THR A 1 782 ? 3.568 4.894 5.391 1.00 90.94 782 THR A N 1
ATOM 6049 C CA . THR A 1 782 ? 4.533 4.340 4.426 1.00 90.94 782 THR A CA 1
ATOM 6050 C C . THR A 1 782 ? 5.741 5.253 4.233 1.00 90.94 782 THR A C 1
ATOM 6052 O O . THR A 1 782 ? 6.777 4.791 3.765 1.00 90.94 782 THR A O 1
ATOM 6055 N N . GLY A 1 783 ? 5.660 6.518 4.662 1.00 85.06 783 GLY A N 1
ATOM 6056 C CA . GLY A 1 783 ? 6.735 7.496 4.507 1.00 85.06 783 GLY A CA 1
ATOM 6057 C C . GLY A 1 783 ? 7.000 7.863 3.042 1.00 85.06 783 GLY A C 1
ATOM 6058 O O . GLY A 1 783 ? 6.333 7.406 2.119 1.00 85.06 783 GLY A O 1
ATOM 6059 N N . ALA A 1 784 ? 7.957 8.745 2.799 1.00 81.56 784 ALA A N 1
ATOM 6060 C CA . ALA A 1 784 ? 8.542 8.965 1.485 1.00 81.56 784 ALA A CA 1
ATOM 6061 C C . ALA A 1 784 ? 9.458 7.796 1.101 1.00 81.56 784 ALA A C 1
ATOM 6063 O O . ALA A 1 784 ? 10.133 7.221 1.955 1.00 81.56 784 ALA A O 1
ATOM 6064 N N . GLY A 1 785 ? 9.510 7.477 -0.192 1.00 79.00 785 GLY A N 1
ATOM 6065 C CA . GLY A 1 785 ? 10.361 6.407 -0.705 1.00 79.00 785 GLY A CA 1
ATOM 6066 C C . GLY A 1 785 ? 9.621 5.289 -1.418 1.00 79.00 785 GLY A C 1
ATOM 6067 O O . GLY A 1 785 ? 8.398 5.277 -1.545 1.00 79.00 785 GLY A O 1
ATOM 6068 N N . SER A 1 786 ? 10.402 4.342 -1.922 1.00 83.12 786 SER A N 1
ATOM 6069 C CA . SER A 1 786 ? 9.932 3.039 -2.389 1.00 83.12 786 SER A CA 1
ATOM 6070 C C . SER A 1 786 ? 10.853 1.974 -1.819 1.00 83.12 786 SER A C 1
ATOM 6072 O O . SER A 1 786 ? 12.066 2.164 -1.767 1.00 83.12 786 SER A O 1
ATOM 6074 N N . GLY A 1 787 ? 10.292 0.866 -1.360 1.00 87.38 787 GLY A N 1
ATOM 6075 C CA . GLY A 1 787 ? 11.040 -0.161 -0.652 1.00 87.38 787 GLY A CA 1
ATOM 6076 C C . GLY A 1 787 ? 10.127 -1.072 0.145 1.00 87.38 787 GLY A C 1
ATOM 6077 O O . GLY A 1 787 ? 8.913 -1.060 -0.034 1.00 87.38 787 GLY A O 1
ATOM 6078 N N . ASN A 1 788 ? 10.721 -1.856 1.033 1.00 90.50 788 ASN A N 1
ATOM 6079 C CA . ASN A 1 788 ? 9.980 -2.749 1.904 1.00 90.50 788 ASN A CA 1
ATOM 6080 C C . ASN A 1 788 ? 9.769 -2.116 3.277 1.00 90.50 788 ASN A C 1
ATOM 6082 O O . ASN A 1 788 ? 10.646 -1.409 3.780 1.00 90.50 788 ASN A O 1
ATOM 6086 N N . LEU A 1 789 ? 8.614 -2.403 3.864 1.00 94.25 789 LEU A N 1
ATOM 6087 C CA . LEU A 1 789 ? 8.198 -1.989 5.197 1.00 94.25 789 LEU A CA 1
ATOM 6088 C C . LEU A 1 789 ? 7.733 -3.231 5.955 1.00 94.25 789 LEU A C 1
ATOM 6090 O O . LEU A 1 789 ? 6.788 -3.873 5.511 1.00 94.25 789 LEU A O 1
ATOM 6094 N N . ARG A 1 790 ? 8.356 -3.542 7.091 1.00 94.94 790 ARG A N 1
ATOM 6095 C CA . ARG A 1 790 ? 7.934 -4.603 8.014 1.00 94.94 790 ARG A CA 1
ATOM 6096 C C . ARG A 1 790 ? 7.653 -4.011 9.387 1.00 94.94 790 ARG A C 1
ATOM 6098 O O . ARG A 1 790 ? 8.444 -3.196 9.860 1.00 94.94 790 ARG A O 1
ATOM 6105 N N . LEU A 1 791 ? 6.566 -4.444 10.015 1.00 96.00 791 LEU A N 1
ATOM 6106 C CA . LEU A 1 791 ? 6.238 -4.108 11.396 1.00 96.00 791 LEU A CA 1
ATOM 6107 C C . LEU A 1 791 ? 6.592 -5.274 12.321 1.00 96.00 791 LEU A C 1
ATOM 6109 O O . LEU A 1 791 ? 6.095 -6.379 12.143 1.00 96.00 791 LEU A O 1
ATOM 6113 N N . ASP A 1 792 ? 7.422 -4.999 13.315 1.00 94.69 792 ASP A N 1
ATOM 6114 C CA . ASP A 1 792 ? 7.822 -5.913 14.378 1.00 94.69 792 ASP A CA 1
ATOM 6115 C C . ASP A 1 792 ? 7.373 -5.333 15.732 1.00 94.69 792 ASP A C 1
ATOM 6117 O O . ASP A 1 792 ? 7.071 -4.142 15.834 1.00 94.69 792 ASP A O 1
ATOM 6121 N N . LEU A 1 793 ? 7.351 -6.153 16.782 1.00 93.94 793 LEU A N 1
ATOM 6122 C CA . LEU A 1 793 ? 7.080 -5.714 18.153 1.00 93.94 793 LEU A CA 1
ATOM 6123 C C . LEU A 1 793 ? 8.299 -6.003 19.027 1.00 93.94 793 LEU A C 1
ATOM 6125 O O . LEU A 1 793 ? 8.811 -7.126 19.058 1.00 93.94 793 LEU A O 1
ATOM 6129 N N . ILE A 1 794 ? 8.772 -4.993 19.752 1.00 87.38 794 ILE A N 1
ATOM 6130 C CA . ILE A 1 794 ? 9.882 -5.126 20.689 1.00 87.38 794 ILE A CA 1
ATOM 6131 C C . ILE A 1 794 ? 9.329 -5.056 22.106 1.00 87.38 794 ILE A C 1
ATOM 6133 O O . ILE A 1 794 ? 8.790 -4.038 22.515 1.00 87.38 794 ILE A O 1
ATOM 6137 N N . ASN A 1 795 ? 9.545 -6.120 22.883 1.00 88.00 795 ASN A N 1
ATOM 6138 C CA . ASN A 1 795 ? 9.325 -6.075 24.318 1.00 88.00 795 ASN A CA 1
ATOM 6139 C C . ASN A 1 795 ? 10.197 -4.990 24.983 1.00 88.00 795 ASN A C 1
ATOM 6141 O O . ASN A 1 795 ? 11.418 -5.128 25.083 1.00 88.00 795 ASN A O 1
ATOM 6145 N N . ASN A 1 796 ? 9.548 -3.922 25.431 1.00 86.25 796 ASN A N 1
ATOM 6146 C CA . ASN A 1 796 ? 10.099 -2.799 26.190 1.00 86.25 796 ASN A CA 1
ATOM 6147 C C . ASN A 1 796 ? 9.627 -2.816 27.664 1.00 86.25 796 ASN A C 1
ATOM 6149 O O . ASN A 1 796 ? 9.888 -1.860 28.394 1.00 86.25 796 ASN A O 1
ATOM 6153 N N . ASN A 1 797 ? 8.971 -3.898 28.105 1.00 88.44 797 ASN A N 1
ATOM 6154 C CA . ASN A 1 797 ? 8.336 -4.053 29.415 1.00 88.44 797 ASN A CA 1
ATOM 6155 C C . ASN A 1 797 ? 7.188 -3.057 29.700 1.00 88.44 797 ASN A C 1
ATOM 6157 O O . ASN A 1 797 ? 6.999 -2.678 30.856 1.00 88.44 797 ASN A O 1
ATOM 6161 N N . SER A 1 798 ? 6.430 -2.624 28.688 1.00 92.06 798 SER A N 1
ATOM 6162 C CA . SER A 1 798 ? 5.192 -1.837 28.869 1.00 92.06 798 SER A CA 1
ATOM 6163 C C . SER A 1 798 ? 3.928 -2.716 28.905 1.00 92.06 798 SER A C 1
ATOM 6165 O O . SER A 1 798 ? 3.006 -2.435 29.672 1.00 92.06 798 SER A O 1
ATOM 6167 N N . ILE A 1 799 ? 3.902 -3.787 28.101 1.00 93.19 799 ILE A N 1
ATOM 6168 C CA . ILE A 1 799 ? 2.732 -4.644 27.876 1.00 93.19 799 ILE A CA 1
ATOM 6169 C C . ILE A 1 799 ? 2.656 -5.741 28.943 1.00 93.19 799 ILE A C 1
ATOM 6171 O O . ILE A 1 799 ? 3.614 -6.498 29.138 1.00 93.19 799 ILE A O 1
ATOM 6175 N N . SER A 1 800 ? 1.488 -5.879 29.568 1.00 92.88 800 SER A N 1
ATOM 6176 C CA . SER A 1 800 ? 1.163 -6.981 30.479 1.00 92.88 800 SER A CA 1
ATOM 6177 C C . SER A 1 800 ? -0.227 -7.546 30.205 1.00 92.88 800 SER A C 1
ATOM 6179 O O . SER A 1 800 ? -1.057 -6.891 29.575 1.00 92.88 800 SER A O 1
ATOM 6181 N N . ASP A 1 801 ? -0.498 -8.748 30.699 1.00 92.31 801 ASP A N 1
ATOM 6182 C CA . ASP A 1 801 ? -1.865 -9.264 30.808 1.00 92.31 801 ASP A CA 1
ATOM 6183 C C . ASP A 1 801 ? -2.607 -8.653 32.023 1.00 92.31 801 ASP A C 1
ATOM 6185 O O . ASP A 1 801 ? -2.110 -7.739 32.696 1.00 92.31 801 ASP A O 1
ATOM 6189 N N . LEU A 1 802 ? -3.814 -9.158 32.301 1.00 90.19 802 LEU A N 1
ATOM 6190 C CA . LEU A 1 802 ? -4.635 -8.753 33.451 1.00 90.19 802 LEU A CA 1
ATOM 6191 C C . LEU A 1 802 ? -4.160 -9.335 34.795 1.00 90.19 802 LEU A C 1
ATOM 6193 O O . LEU A 1 802 ? -4.517 -8.792 35.840 1.00 90.19 802 LEU A O 1
ATOM 6197 N N . ALA A 1 803 ? -3.385 -10.422 34.787 1.00 91.62 803 ALA A N 1
ATOM 6198 C CA . ALA A 1 803 ? -2.815 -11.047 35.982 1.00 91.62 803 ALA A CA 1
ATOM 6199 C C . ALA A 1 803 ? -1.500 -10.383 36.434 1.00 91.62 803 ALA A C 1
ATOM 6201 O O . ALA A 1 803 ? -1.044 -10.614 37.558 1.00 91.62 803 ALA A O 1
ATOM 6202 N N . GLY A 1 804 ? -0.921 -9.543 35.572 1.00 90.62 804 GLY A N 1
ATOM 6203 C CA . GLY A 1 804 ? 0.327 -8.821 35.774 1.00 90.62 804 GLY A CA 1
ATOM 6204 C C . GLY A 1 804 ? 1.557 -9.521 35.189 1.00 90.62 804 GLY A C 1
ATOM 6205 O O . GLY A 1 804 ? 2.675 -9.149 35.557 1.00 90.62 804 GLY A O 1
ATOM 6206 N N . ASN A 1 805 ? 1.413 -10.531 34.320 1.00 91.50 805 ASN A N 1
ATOM 6207 C CA . ASN A 1 805 ? 2.568 -11.098 33.624 1.00 91.50 805 ASN A CA 1
ATOM 6208 C C . ASN A 1 805 ? 2.984 -10.173 32.478 1.00 91.50 805 ASN A C 1
ATOM 6210 O O . ASN A 1 805 ? 2.183 -9.782 31.629 1.00 91.50 805 ASN A O 1
ATOM 6214 N N . MET A 1 806 ? 4.266 -9.819 32.453 1.00 93.75 806 MET A N 1
ATOM 6215 C CA . MET A 1 806 ? 4.841 -8.979 31.404 1.00 93.75 806 MET A CA 1
ATOM 6216 C C . MET A 1 806 ? 5.045 -9.788 30.128 1.00 93.75 806 MET A C 1
ATOM 6218 O O . MET A 1 806 ? 5.508 -10.927 30.200 1.00 93.75 806 MET A O 1
ATOM 6222 N N . LEU A 1 807 ? 4.808 -9.182 28.962 1.00 93.06 807 LEU A N 1
ATOM 6223 C CA . LEU A 1 807 ? 5.229 -9.749 27.680 1.00 93.06 807 LEU A CA 1
ATOM 6224 C C . LEU A 1 807 ? 6.707 -10.167 27.770 1.00 93.06 807 LEU A C 1
ATOM 6226 O O . LEU A 1 807 ? 7.540 -9.395 28.241 1.00 93.06 807 LEU A O 1
ATOM 6230 N N . ASN A 1 808 ? 7.056 -11.388 27.355 1.00 84.44 808 ASN A N 1
ATOM 6231 C CA . ASN A 1 808 ? 8.404 -11.926 27.604 1.00 84.44 808 ASN A CA 1
ATOM 6232 C C . ASN A 1 808 ? 9.303 -12.009 26.354 1.00 84.44 808 ASN A C 1
ATOM 6234 O O . ASN A 1 808 ? 10.505 -12.237 26.494 1.00 84.44 808 ASN A O 1
ATOM 6238 N N . GLN A 1 809 ? 8.765 -11.812 25.145 1.00 87.50 809 GLN A N 1
ATOM 6239 C CA . GLN A 1 809 ? 9.498 -12.003 23.889 1.00 87.50 809 GLN A CA 1
ATOM 6240 C C . GLN A 1 809 ? 9.253 -10.879 22.880 1.00 87.50 809 GLN A C 1
ATOM 6242 O O . GLN A 1 809 ? 8.175 -10.293 22.810 1.00 87.50 809 GLN A O 1
ATOM 6247 N N . HIS A 1 810 ? 10.277 -10.595 22.072 1.00 91.50 810 HIS A N 1
ATOM 6248 C CA . HIS A 1 810 ? 10.135 -9.783 20.865 1.00 91.50 810 HIS A CA 1
ATOM 6249 C C . HIS A 1 810 ? 9.464 -10.603 19.759 1.00 91.50 810 HIS A C 1
ATOM 6251 O O . HIS A 1 810 ? 9.700 -11.805 19.640 1.00 91.50 810 HIS A O 1
ATOM 6257 N N . PHE A 1 811 ? 8.736 -9.933 18.875 1.00 93.12 811 PHE A N 1
ATOM 6258 C CA . PHE A 1 811 ? 8.230 -10.513 17.640 1.00 93.12 811 PHE A CA 1
ATOM 6259 C C . PHE A 1 811 ? 8.891 -9.823 16.448 1.00 93.12 811 PHE A C 1
ATOM 6261 O O . PHE A 1 811 ? 8.611 -8.664 16.170 1.00 93.12 811 PHE A O 1
ATOM 6268 N N . THR A 1 812 ? 9.783 -10.528 15.748 1.00 93.00 812 THR A N 1
ATOM 6269 C CA . THR A 1 812 ? 10.619 -9.962 14.662 1.00 93.00 812 THR A CA 1
ATOM 6270 C C . THR A 1 812 ? 10.342 -10.574 13.286 1.00 93.00 812 THR A C 1
ATOM 6272 O O . THR A 1 812 ? 11.158 -10.475 12.364 1.00 93.00 812 THR A O 1
ATOM 6275 N N . ASN A 1 813 ? 9.199 -11.249 13.160 1.00 90.81 813 ASN A N 1
ATOM 6276 C CA . ASN A 1 813 ? 8.789 -11.968 11.960 1.00 90.81 813 ASN A CA 1
ATOM 6277 C C . ASN A 1 813 ? 7.467 -11.429 11.397 1.00 90.81 813 ASN A C 1
ATOM 6279 O O . ASN A 1 813 ? 6.615 -12.203 10.960 1.00 90.81 813 ASN A O 1
ATOM 6283 N N . GLY A 1 814 ? 7.269 -10.108 11.448 1.00 92.00 814 GLY A N 1
ATOM 6284 C CA . GLY A 1 814 ? 6.113 -9.486 10.810 1.00 92.00 814 GLY A CA 1
ATOM 6285 C C . GLY A 1 814 ? 6.129 -9.648 9.293 1.00 92.00 814 GLY A C 1
ATOM 6286 O O . GLY A 1 814 ? 7.182 -9.773 8.657 1.00 92.00 814 GLY A O 1
ATOM 6287 N N . GLU A 1 815 ? 4.954 -9.617 8.677 1.00 95.12 815 GLU A N 1
ATOM 6288 C CA . GLU A 1 815 ? 4.869 -9.563 7.221 1.00 95.12 815 GLU A CA 1
ATOM 6289 C C . GLU A 1 815 ? 5.405 -8.231 6.665 1.00 95.12 815 GLU A C 1
ATOM 6291 O O . GLU A 1 815 ? 5.389 -7.202 7.335 1.00 95.12 815 GLU A O 1
ATOM 6296 N N . SER A 1 816 ? 5.896 -8.232 5.422 1.00 93.50 816 SER A N 1
ATOM 6297 C CA . SER A 1 816 ? 6.423 -7.023 4.768 1.00 93.50 816 SER A CA 1
ATOM 6298 C C . SER A 1 816 ? 5.505 -6.520 3.656 1.00 93.50 816 SER A C 1
ATOM 6300 O O . SER A 1 816 ? 5.056 -7.311 2.825 1.00 93.50 816 SER A O 1
ATOM 6302 N N . PHE A 1 817 ? 5.275 -5.212 3.590 1.00 93.75 817 PHE A N 1
ATOM 6303 C CA . PHE A 1 817 ? 4.730 -4.532 2.416 1.00 93.75 817 PHE A CA 1
ATOM 6304 C C . PHE A 1 817 ? 5.839 -4.135 1.444 1.00 93.75 817 PHE A C 1
ATOM 6306 O O . PHE A 1 817 ? 6.928 -3.750 1.869 1.00 93.75 817 PHE A O 1
ATOM 6313 N N . THR A 1 818 ? 5.526 -4.147 0.151 1.00 93.56 818 THR A N 1
ATOM 6314 C CA . THR A 1 818 ? 6.307 -3.518 -0.915 1.00 93.56 818 THR A CA 1
ATOM 6315 C C . THR A 1 818 ? 5.632 -2.209 -1.316 1.00 93.56 818 THR A C 1
ATOM 6317 O O . THR A 1 818 ? 4.509 -2.197 -1.824 1.00 93.56 818 THR A O 1
ATOM 6320 N N . ILE A 1 819 ? 6.332 -1.100 -1.083 1.00 91.06 819 ILE A N 1
ATOM 6321 C CA . ILE A 1 819 ? 5.892 0.264 -1.376 1.00 91.06 819 ILE A CA 1
ATOM 6322 C C . ILE A 1 819 ? 6.534 0.721 -2.686 1.00 91.06 819 ILE A C 1
ATOM 6324 O O . ILE A 1 819 ? 7.763 0.759 -2.787 1.00 91.06 819 ILE A O 1
ATOM 6328 N N . ALA A 1 820 ? 5.723 1.082 -3.681 1.00 86.19 820 ALA A N 1
ATOM 6329 C CA . ALA A 1 820 ? 6.193 1.380 -5.038 1.00 86.19 820 ALA A CA 1
ATOM 6330 C C . ALA A 1 820 ? 5.653 2.722 -5.559 1.00 86.19 820 ALA A C 1
ATOM 6332 O O . ALA A 1 820 ? 4.734 2.767 -6.370 1.00 86.19 820 ALA A O 1
ATOM 6333 N N . LYS A 1 821 ? 6.230 3.839 -5.106 1.00 83.62 821 LYS A N 1
ATOM 6334 C CA . LYS A 1 821 ? 5.755 5.185 -5.462 1.00 83.62 821 LYS A CA 1
ATOM 6335 C C . LYS A 1 821 ? 6.280 5.621 -6.840 1.00 83.62 821 LYS A C 1
ATOM 6337 O O . LYS A 1 821 ? 7.494 5.793 -6.990 1.00 83.62 821 LYS A O 1
ATOM 6342 N N . PRO A 1 822 ? 5.410 5.838 -7.845 1.00 83.88 822 PRO A N 1
ATOM 6343 C CA . PRO A 1 822 ? 5.823 6.256 -9.182 1.00 83.88 822 PRO A CA 1
ATOM 6344 C C . PRO A 1 822 ? 6.488 7.643 -9.193 1.00 83.88 822 PRO A C 1
ATOM 6346 O O . PRO A 1 822 ? 6.068 8.534 -8.450 1.00 83.88 822 PRO A O 1
ATOM 6349 N N . PRO A 1 823 ? 7.498 7.872 -10.054 1.00 85.88 823 PRO A N 1
ATOM 6350 C CA . PRO A 1 823 ? 8.092 9.191 -10.233 1.00 85.88 823 PRO A CA 1
ATOM 6351 C C . PRO A 1 823 ? 7.083 10.222 -10.738 1.00 85.88 823 PRO A C 1
ATOM 6353 O O . PRO A 1 823 ? 6.292 9.955 -11.638 1.00 85.88 823 PRO A O 1
ATOM 6356 N N . VAL A 1 824 ? 7.179 11.437 -10.207 1.00 88.69 824 VAL A N 1
ATOM 6357 C CA . VAL A 1 824 ? 6.401 12.603 -10.631 1.00 88.69 824 VAL A CA 1
ATOM 6358 C C . VAL A 1 824 ? 7.322 13.701 -11.155 1.00 88.69 824 VAL A C 1
ATOM 6360 O O . VAL A 1 824 ? 8.521 13.749 -10.871 1.00 88.69 824 VAL A O 1
ATOM 6363 N N . ASN A 1 825 ? 6.757 14.636 -11.916 1.00 90.94 825 ASN A N 1
ATOM 6364 C CA . ASN A 1 825 ? 7.477 15.812 -12.394 1.00 90.94 825 ASN A CA 1
ATOM 6365 C C . ASN A 1 825 ? 7.666 16.846 -11.261 1.00 90.94 825 ASN A C 1
ATOM 6367 O O . ASN A 1 825 ? 7.015 17.886 -11.250 1.00 90.94 825 ASN A O 1
ATOM 6371 N N . PHE A 1 826 ? 8.539 16.541 -10.298 1.00 93.69 826 PHE A N 1
ATOM 6372 C CA . PHE A 1 826 ? 8.900 17.410 -9.172 1.00 93.69 826 PHE A CA 1
ATOM 6373 C C . PHE A 1 826 ? 10.383 17.805 -9.235 1.00 93.69 826 PHE A C 1
ATOM 6375 O O . PHE A 1 826 ? 11.214 17.047 -9.746 1.00 93.69 826 PHE A O 1
ATOM 6382 N N . ASP A 1 827 ? 10.708 19.015 -8.777 1.00 93.69 827 ASP A N 1
ATOM 6383 C CA . ASP A 1 827 ? 12.017 19.636 -9.003 1.00 93.69 827 ASP A CA 1
ATOM 6384 C C . ASP A 1 827 ? 13.172 18.897 -8.313 1.00 93.69 827 ASP A C 1
ATOM 6386 O O . ASP A 1 827 ? 13.039 18.341 -7.221 1.00 93.69 827 ASP A O 1
ATOM 6390 N N . ALA A 1 828 ? 14.336 18.919 -8.967 1.00 95.00 828 ALA A N 1
ATOM 6391 C CA . ALA A 1 828 ? 15.550 18.298 -8.455 1.00 95.00 828 ALA A CA 1
ATOM 6392 C C . ALA A 1 828 ? 16.290 19.220 -7.465 1.00 95.00 828 ALA A C 1
ATOM 6394 O O . ALA A 1 828 ? 16.422 20.420 -7.728 1.00 95.00 828 ALA A O 1
ATOM 6395 N N . PRO A 1 829 ? 16.855 18.679 -6.370 1.00 96.69 829 PRO A N 1
ATOM 6396 C CA . PRO A 1 829 ? 17.780 19.419 -5.520 1.00 96.69 829 PRO A CA 1
ATOM 6397 C C . PRO A 1 829 ? 19.130 19.647 -6.225 1.00 96.69 829 PRO A C 1
ATOM 6399 O O . PRO A 1 829 ? 19.543 18.881 -7.097 1.00 96.69 829 PRO A O 1
ATOM 6402 N N . ASN A 1 830 ? 19.865 20.680 -5.812 1.00 95.00 830 ASN A N 1
ATOM 6403 C CA . ASN A 1 830 ? 21.218 20.971 -6.290 1.00 95.00 830 ASN A CA 1
ATOM 6404 C C . ASN A 1 830 ? 22.257 20.539 -5.254 1.00 95.00 830 ASN A C 1
ATOM 6406 O O . ASN A 1 830 ? 22.245 21.047 -4.136 1.00 95.00 830 ASN A O 1
ATOM 6410 N N . LEU A 1 831 ? 23.181 19.651 -5.624 1.00 95.56 831 LEU A N 1
ATOM 6411 C CA . LEU A 1 831 ? 24.290 19.238 -4.757 1.00 95.56 831 LEU A CA 1
ATOM 6412 C C . LEU A 1 831 ? 25.302 20.375 -4.536 1.00 95.56 831 LEU A C 1
ATOM 6414 O O . LEU A 1 831 ? 25.747 21.019 -5.488 1.00 95.56 831 LEU A O 1
ATOM 6418 N N . PHE A 1 832 ? 25.729 20.571 -3.287 1.00 92.62 832 PHE A N 1
ATOM 6419 C CA . PHE A 1 832 ? 26.793 21.508 -2.919 1.00 92.62 832 PHE A CA 1
ATOM 6420 C C . PHE A 1 832 ? 28.167 20.844 -3.041 1.00 92.62 832 PHE A C 1
ATOM 6422 O O . PHE A 1 832 ? 28.783 20.421 -2.062 1.00 92.62 832 PHE A O 1
ATOM 6429 N N . THR A 1 833 ? 28.662 20.751 -4.273 1.00 86.25 833 THR A N 1
ATOM 6430 C CA . THR A 1 833 ? 29.920 20.061 -4.608 1.00 86.25 833 THR A CA 1
ATOM 6431 C C . THR A 1 833 ? 31.156 20.687 -3.962 1.00 86.25 833 THR A C 1
ATOM 6433 O O . THR A 1 833 ? 32.115 19.989 -3.661 1.00 86.25 833 THR A O 1
ATOM 6436 N N . ASN A 1 834 ? 31.125 21.983 -3.643 1.00 81.06 834 ASN A N 1
ATOM 6437 C CA . ASN A 1 834 ? 32.184 22.665 -2.891 1.00 81.06 834 ASN A CA 1
ATOM 6438 C C . ASN A 1 834 ? 32.375 22.129 -1.460 1.00 81.06 834 ASN A C 1
ATOM 6440 O O . ASN A 1 834 ? 33.400 22.407 -0.842 1.00 81.06 834 ASN A O 1
ATOM 6444 N N . ARG A 1 835 ? 31.398 21.385 -0.928 1.00 80.75 835 ARG A N 1
ATOM 6445 C CA . ARG A 1 835 ? 31.456 20.737 0.390 1.00 80.75 835 ARG A CA 1
ATOM 6446 C C . ARG A 1 835 ? 31.826 19.253 0.313 1.00 80.75 835 ARG A C 1
ATOM 6448 O O . ARG A 1 835 ? 32.041 18.643 1.353 1.00 80.75 835 ARG A O 1
ATOM 6455 N N . ILE A 1 836 ? 31.942 18.700 -0.896 1.00 84.12 836 ILE A N 1
ATOM 6456 C CA . ILE A 1 836 ? 32.338 17.315 -1.160 1.00 84.12 836 ILE A CA 1
ATOM 6457 C C . ILE A 1 836 ? 33.665 17.362 -1.931 1.00 84.12 836 ILE A C 1
ATOM 6459 O O . ILE A 1 836 ? 33.660 17.509 -3.159 1.00 84.12 836 ILE A O 1
ATOM 6463 N N . PRO A 1 837 ? 34.817 17.289 -1.242 1.00 83.75 837 PRO A N 1
ATOM 6464 C CA . PRO A 1 837 ? 36.111 17.326 -1.909 1.00 83.75 837 PRO A CA 1
ATOM 6465 C C . PRO A 1 837 ? 36.190 16.239 -2.982 1.00 83.75 837 PRO A C 1
ATOM 6467 O O . PRO A 1 837 ? 35.827 15.095 -2.728 1.00 83.75 837 PRO A O 1
ATOM 6470 N N . ALA A 1 838 ? 36.681 16.583 -4.176 1.00 89.00 838 ALA A N 1
ATOM 6471 C CA . ALA A 1 838 ? 36.842 15.611 -5.259 1.00 89.00 838 ALA A CA 1
ATOM 6472 C C . ALA A 1 838 ? 37.796 14.459 -4.877 1.00 89.00 838 ALA A C 1
ATOM 6474 O O . ALA A 1 838 ? 37.652 13.356 -5.391 1.00 89.00 838 ALA A O 1
ATOM 6475 N N . LEU A 1 839 ? 38.735 14.711 -3.959 1.00 92.25 839 LEU A N 1
ATOM 6476 C CA . LEU A 1 839 ? 39.595 13.730 -3.297 1.00 92.25 839 LEU A CA 1
ATOM 6477 C C . LEU A 1 839 ? 39.569 14.026 -1.793 1.00 92.25 839 LEU A C 1
ATOM 6479 O O . LEU A 1 839 ? 39.821 15.167 -1.398 1.00 92.25 839 LEU A O 1
ATOM 6483 N N . SER A 1 840 ? 39.249 13.031 -0.968 1.00 90.00 840 SER A N 1
ATOM 6484 C CA . SER A 1 840 ? 39.137 13.188 0.481 1.00 90.00 840 SER A CA 1
ATOM 6485 C C . SER A 1 840 ? 39.769 12.018 1.225 1.00 90.00 840 SER A C 1
ATOM 6487 O O . SER A 1 840 ? 39.510 10.863 0.901 1.00 90.00 840 SER A O 1
ATOM 6489 N N . ASN A 1 841 ? 40.522 12.327 2.279 1.00 91.06 841 ASN A N 1
ATOM 6490 C CA . ASN A 1 841 ? 40.948 11.349 3.275 1.00 91.06 841 ASN A CA 1
ATOM 6491 C C . ASN A 1 841 ? 39.972 11.172 4.444 1.00 91.06 841 ASN A C 1
ATOM 6493 O O . ASN A 1 841 ? 40.252 10.438 5.390 1.00 91.06 841 ASN A O 1
ATOM 6497 N N . ASN A 1 842 ? 38.829 11.858 4.415 1.00 91.00 842 ASN A N 1
ATOM 6498 C CA . ASN A 1 842 ? 37.758 11.612 5.361 1.00 91.00 842 ASN A CA 1
ATOM 6499 C C . ASN A 1 842 ? 36.833 10.532 4.772 1.00 91.00 842 ASN A C 1
ATOM 6501 O O . ASN A 1 842 ? 36.112 10.837 3.821 1.00 91.00 842 ASN A O 1
ATOM 6505 N N . PRO A 1 843 ? 36.768 9.315 5.345 1.00 90.69 843 PRO A N 1
ATOM 6506 C CA . PRO A 1 843 ? 35.901 8.248 4.839 1.00 90.69 843 PRO A CA 1
ATOM 6507 C C . PRO A 1 843 ? 34.402 8.529 5.042 1.00 90.69 843 PRO A C 1
ATOM 6509 O O . PRO A 1 843 ? 33.559 7.733 4.635 1.00 90.69 843 PRO A O 1
ATOM 6512 N N . ARG A 1 844 ? 34.041 9.643 5.690 1.00 91.75 844 ARG A N 1
ATOM 6513 C CA . ARG A 1 844 ? 32.663 10.109 5.891 1.00 91.75 844 ARG A CA 1
ATOM 6514 C C . ARG A 1 844 ? 32.521 11.545 5.375 1.00 91.75 844 ARG A C 1
ATOM 6516 O O . ARG A 1 844 ? 32.366 12.470 6.181 1.00 91.75 844 ARG A O 1
ATOM 6523 N N . PRO A 1 845 ? 32.628 11.776 4.054 1.00 87.88 845 PRO A N 1
ATOM 6524 C CA . PRO A 1 845 ? 32.427 13.106 3.496 1.00 87.88 845 PRO A CA 1
ATOM 6525 C C . PRO A 1 845 ? 31.017 13.602 3.829 1.00 87.88 845 PRO A C 1
ATOM 6527 O O . PRO A 1 845 ? 30.053 12.838 3.799 1.00 87.88 845 PRO A O 1
ATOM 6530 N N . ASN A 1 846 ? 30.900 14.888 4.154 1.00 86.50 846 ASN A N 1
ATOM 6531 C CA . ASN A 1 846 ? 29.611 15.497 4.450 1.00 86.50 846 ASN A CA 1
ATOM 6532 C C . ASN A 1 846 ? 28.934 15.900 3.134 1.00 86.50 846 ASN A C 1
ATOM 6534 O O . ASN A 1 846 ? 29.494 16.674 2.354 1.00 86.50 846 ASN A O 1
ATOM 6538 N N . ILE A 1 847 ? 27.747 15.362 2.868 1.00 92.44 847 ILE A N 1
ATOM 6539 C CA . ILE A 1 847 ? 27.033 15.560 1.605 1.00 92.44 847 ILE A CA 1
ATOM 6540 C C . ILE A 1 847 ? 25.849 16.476 1.883 1.00 92.44 847 ILE A C 1
ATOM 6542 O O . ILE A 1 847 ? 25.070 16.218 2.789 1.00 92.44 847 ILE A O 1
ATOM 6546 N N . SER A 1 848 ? 25.696 17.556 1.119 1.00 94.62 848 SER A N 1
ATOM 6547 C CA . SER A 1 848 ? 24.572 18.485 1.298 1.00 94.62 848 SER A CA 1
ATOM 6548 C C . SER A 1 848 ? 24.070 19.042 -0.028 1.00 94.62 848 SER A C 1
ATOM 6550 O O . SER A 1 848 ? 24.789 19.039 -1.032 1.00 94.62 848 SER A O 1
ATOM 6552 N N . TRP A 1 849 ? 22.820 19.497 -0.037 1.00 96.19 849 TRP A N 1
ATOM 6553 C CA . TRP A 1 849 ? 22.122 19.985 -1.224 1.00 96.19 849 TRP A CA 1
ATOM 6554 C C . TRP A 1 849 ? 21.150 21.126 -0.908 1.00 96.19 849 TRP A C 1
ATOM 6556 O O . TRP A 1 849 ? 20.883 21.450 0.247 1.00 96.19 849 TRP A O 1
ATOM 6566 N N . SER A 1 850 ? 20.623 21.769 -1.949 1.00 95.88 850 SER A N 1
ATOM 6567 C CA . SER A 1 850 ? 19.641 22.845 -1.819 1.00 95.88 850 SER A CA 1
ATOM 6568 C C . SER A 1 850 ? 18.272 22.330 -1.379 1.00 95.88 850 SER A C 1
ATOM 6570 O O . SER A 1 850 ? 17.797 21.316 -1.891 1.00 95.88 850 SER A O 1
ATOM 6572 N N . ASN A 1 851 ? 17.587 23.101 -0.533 1.00 95.56 851 ASN A N 1
ATOM 6573 C CA . ASN A 1 851 ? 16.182 22.861 -0.220 1.00 95.56 851 ASN A CA 1
ATOM 6574 C C . ASN A 1 851 ? 15.293 23.036 -1.469 1.00 95.56 851 ASN A C 1
ATOM 6576 O O . ASN A 1 851 ? 15.441 24.019 -2.197 1.00 95.56 851 ASN A O 1
ATOM 6580 N N . VAL A 1 852 ? 14.358 22.114 -1.693 1.00 96.12 852 VAL A N 1
ATOM 6581 C CA . VAL A 1 852 ? 13.333 22.157 -2.744 1.00 96.12 852 VAL A CA 1
ATOM 6582 C C . VAL A 1 852 ? 12.002 22.564 -2.108 1.00 96.12 852 VAL A C 1
ATOM 6584 O O . VAL A 1 852 ? 11.599 22.039 -1.071 1.00 96.12 852 VAL A O 1
ATOM 6587 N N . LYS A 1 853 ? 11.307 23.535 -2.707 1.00 92.88 853 LYS A N 1
ATOM 6588 C CA . LYS A 1 853 ? 10.036 24.046 -2.174 1.00 92.88 853 LYS A CA 1
ATOM 6589 C C . LYS A 1 853 ? 8.985 22.928 -2.132 1.00 92.88 853 LYS A C 1
ATOM 6591 O O . LYS A 1 853 ? 8.799 22.231 -3.121 1.00 92.88 853 LYS A O 1
ATOM 6596 N N . ASN A 1 854 ? 8.268 22.806 -1.011 1.00 89.44 854 ASN A N 1
ATOM 6597 C CA . ASN A 1 854 ? 7.256 21.769 -0.745 1.00 89.44 854 ASN A CA 1
ATOM 6598 C C . ASN A 1 854 ? 7.795 20.325 -0.703 1.00 89.44 854 ASN A C 1
ATOM 6600 O O . ASN A 1 854 ? 7.001 19.385 -0.781 1.00 89.44 854 ASN A O 1
ATOM 6604 N N . ALA A 1 855 ? 9.114 20.139 -0.583 1.00 92.50 855 ALA A N 1
ATOM 6605 C CA . ALA A 1 855 ? 9.683 18.814 -0.393 1.00 92.50 855 ALA A CA 1
ATOM 6606 C C . ALA A 1 855 ? 9.459 18.318 1.042 1.00 92.50 855 ALA A C 1
ATOM 6608 O O . ALA A 1 855 ? 9.720 19.052 1.993 1.00 92.50 855 ALA A O 1
ATOM 6609 N N . GLN A 1 856 ? 8.998 17.076 1.192 1.00 91.38 856 GLN A N 1
ATOM 6610 C CA . GLN A 1 856 ? 8.805 16.427 2.500 1.00 91.38 856 GLN A CA 1
ATOM 6611 C C . GLN A 1 856 ? 10.036 15.631 2.942 1.00 91.38 856 GLN A C 1
ATOM 6613 O O . GLN A 1 856 ? 10.299 15.470 4.131 1.00 91.38 856 GLN A O 1
ATOM 6618 N N . ALA A 1 857 ? 10.793 15.123 1.972 1.00 92.38 857 ALA A N 1
ATOM 6619 C CA . ALA A 1 857 ? 11.985 14.322 2.191 1.00 92.38 857 ALA A CA 1
ATOM 6620 C C . ALA A 1 857 ? 12.890 14.359 0.954 1.00 92.38 857 ALA A C 1
ATOM 6622 O O . ALA A 1 857 ? 12.511 14.857 -0.109 1.00 92.38 857 ALA A O 1
ATOM 6623 N N . TYR A 1 858 ? 14.075 13.782 1.094 1.00 93.94 858 TYR A N 1
ATOM 6624 C CA . TYR A 1 858 ? 15.080 13.628 0.056 1.00 93.94 858 TYR A CA 1
ATOM 6625 C C . TYR A 1 858 ? 15.611 12.203 0.069 1.00 93.94 858 TYR A C 1
ATOM 6627 O O . TYR A 1 858 ? 15.781 11.628 1.137 1.00 93.94 858 TYR A O 1
ATOM 6635 N N . GLU A 1 859 ? 15.921 11.657 -1.100 1.00 93.38 859 GLU A N 1
ATOM 6636 C CA . GLU A 1 859 ? 16.611 10.375 -1.224 1.00 93.38 859 GLU A CA 1
ATOM 6637 C C . GLU A 1 859 ? 18.006 10.590 -1.776 1.00 93.38 859 GLU A C 1
ATOM 6639 O O . GLU A 1 859 ? 18.158 11.138 -2.872 1.00 93.38 859 GLU A O 1
ATOM 6644 N N . ILE A 1 860 ? 19.013 10.144 -1.034 1.00 93.00 860 ILE A N 1
ATOM 6645 C CA . ILE A 1 860 ? 20.402 10.135 -1.471 1.00 93.00 860 ILE A CA 1
ATOM 6646 C C . ILE A 1 860 ? 20.771 8.753 -2.003 1.00 93.00 860 ILE A C 1
ATOM 6648 O O . ILE A 1 860 ? 20.466 7.735 -1.390 1.00 93.00 860 ILE A O 1
ATOM 6652 N N . PHE A 1 861 ? 21.469 8.741 -3.134 1.00 94.19 861 PHE A N 1
ATOM 6653 C CA . PHE A 1 861 ? 22.079 7.560 -3.722 1.00 94.19 861 PHE A CA 1
ATOM 6654 C C . PHE A 1 861 ? 23.585 7.764 -3.727 1.00 94.19 861 PHE A C 1
ATOM 6656 O O . PHE A 1 861 ? 24.058 8.797 -4.206 1.00 94.19 861 PHE A O 1
ATOM 6663 N N . ILE A 1 862 ? 24.326 6.774 -3.243 1.00 94.44 862 ILE A N 1
ATOM 6664 C CA . ILE A 1 862 ? 25.780 6.684 -3.361 1.00 94.44 862 ILE A CA 1
ATOM 6665 C C . ILE A 1 862 ? 26.095 5.362 -4.051 1.00 94.44 862 ILE A C 1
ATOM 6667 O O . ILE A 1 862 ? 25.601 4.315 -3.636 1.00 94.44 862 ILE A O 1
ATOM 6671 N N . ALA A 1 863 ? 26.908 5.404 -5.097 1.00 94.81 863 ALA A N 1
ATOM 6672 C CA . ALA A 1 863 ? 27.264 4.245 -5.906 1.00 94.81 863 ALA A CA 1
ATOM 6673 C C . ALA A 1 863 ? 28.763 4.193 -6.189 1.00 94.81 863 ALA A C 1
ATOM 6675 O O . ALA A 1 863 ? 29.456 5.208 -6.094 1.00 94.81 863 ALA A O 1
ATOM 6676 N N . ARG A 1 864 ? 29.259 3.014 -6.570 1.00 93.94 864 ARG A N 1
ATOM 6677 C CA . ARG A 1 864 ? 30.624 2.839 -7.093 1.00 93.94 864 ARG A CA 1
ATOM 6678 C C . ARG A 1 864 ? 30.753 3.206 -8.572 1.00 93.94 864 ARG A C 1
ATOM 6680 O O . ARG A 1 864 ? 31.864 3.432 -9.043 1.00 93.94 864 ARG A O 1
ATOM 6687 N N . ASP A 1 865 ? 29.640 3.331 -9.286 1.00 92.00 865 ASP A N 1
ATOM 6688 C CA . ASP A 1 865 ? 29.588 3.635 -10.715 1.00 92.00 865 ASP A CA 1
ATOM 6689 C C . ASP A 1 865 ? 28.668 4.827 -11.031 1.00 92.00 865 ASP A C 1
ATOM 6691 O O . ASP A 1 865 ? 27.728 5.141 -10.299 1.00 92.00 865 ASP A O 1
ATOM 6695 N N . SER A 1 866 ? 28.916 5.486 -12.164 1.00 89.44 866 SER A N 1
ATOM 6696 C CA . SER A 1 866 ? 28.167 6.674 -12.594 1.00 89.44 866 SER A CA 1
ATOM 6697 C C . SER A 1 866 ? 26.726 6.386 -13.009 1.00 89.44 866 SER A C 1
ATOM 6699 O O . SER A 1 866 ? 25.918 7.313 -13.058 1.00 89.44 866 SER A O 1
ATOM 6701 N N . ASN A 1 867 ? 26.403 5.127 -13.316 1.00 86.88 867 ASN A N 1
ATOM 6702 C CA . ASN A 1 867 ? 25.059 4.712 -13.711 1.00 86.88 867 ASN A CA 1
ATOM 6703 C C . ASN A 1 867 ? 24.197 4.333 -12.501 1.00 86.88 867 ASN A C 1
ATOM 6705 O O . ASN A 1 867 ? 23.001 4.102 -12.664 1.00 86.88 867 ASN A O 1
ATOM 6709 N N . PHE A 1 868 ? 24.770 4.350 -11.289 1.00 89.25 868 PHE A N 1
ATOM 6710 C CA . PHE A 1 868 ? 24.100 3.962 -10.049 1.00 89.25 868 PHE A CA 1
ATOM 6711 C C . PHE A 1 868 ? 23.564 2.523 -10.092 1.00 89.25 868 PHE A C 1
ATOM 6713 O O . PHE A 1 868 ? 22.479 2.252 -9.581 1.00 89.25 868 PHE A O 1
ATOM 6720 N N . THR A 1 869 ? 24.332 1.612 -10.698 1.00 82.25 869 THR A N 1
ATOM 6721 C CA . THR A 1 869 ? 24.028 0.169 -10.761 1.00 82.25 869 THR A CA 1
ATOM 6722 C C . THR A 1 869 ? 24.637 -0.602 -9.585 1.00 82.25 869 THR A C 1
ATOM 6724 O O . THR A 1 869 ? 24.043 -1.547 -9.080 1.00 82.25 869 THR A O 1
ATOM 6727 N N . GLN A 1 870 ? 25.779 -0.147 -9.070 1.00 85.69 870 GLN A N 1
ATOM 6728 C CA . GLN A 1 870 ? 26.467 -0.657 -7.886 1.00 85.69 870 GLN A CA 1
ATOM 6729 C C . GLN A 1 870 ? 26.224 0.275 -6.701 1.00 85.69 870 GLN A C 1
ATOM 6731 O O . GLN A 1 870 ? 27.088 1.062 -6.294 1.00 85.69 870 GLN A O 1
ATOM 6736 N N . LEU A 1 871 ? 25.006 0.215 -6.169 1.00 88.62 871 LEU A N 1
ATOM 6737 C CA . LEU A 1 871 ? 24.585 1.052 -5.054 1.00 88.62 871 LEU A CA 1
ATOM 6738 C C . LEU A 1 871 ? 25.293 0.629 -3.768 1.00 88.62 871 LEU A C 1
ATOM 6740 O O . LEU A 1 871 ? 25.241 -0.518 -3.341 1.00 88.62 871 LEU A O 1
ATOM 6744 N N . VAL A 1 872 ? 25.961 1.600 -3.160 1.00 89.44 872 VAL A N 1
ATOM 6745 C CA . VAL A 1 872 ? 26.603 1.492 -1.848 1.00 89.44 872 VAL A CA 1
ATOM 6746 C C . VAL A 1 872 ? 25.604 1.868 -0.766 1.00 89.44 872 VAL A C 1
ATOM 6748 O O . VAL A 1 872 ? 25.562 1.250 0.293 1.00 89.44 872 VAL A O 1
ATOM 6751 N N . LEU A 1 873 ? 24.805 2.899 -1.037 1.00 88.25 873 LEU A N 1
ATOM 6752 C CA . LEU A 1 873 ? 23.788 3.397 -0.132 1.00 88.25 873 LEU A CA 1
ATOM 6753 C C . LEU A 1 873 ? 22.640 3.997 -0.937 1.00 88.25 873 LEU A C 1
ATOM 6755 O O . LEU A 1 873 ? 22.861 4.781 -1.863 1.00 88.25 873 LEU A O 1
ATOM 6759 N N . ILE A 1 874 ? 21.423 3.682 -0.518 1.00 88.88 874 ILE A N 1
ATOM 6760 C CA . ILE A 1 874 ? 20.228 4.460 -0.819 1.00 88.88 874 ILE A CA 1
ATOM 6761 C C . ILE A 1 874 ? 19.614 4.804 0.533 1.00 88.88 874 ILE A C 1
ATOM 6763 O O . ILE A 1 874 ? 19.573 3.950 1.418 1.00 88.88 874 ILE A O 1
ATOM 6767 N N . GLN A 1 875 ? 19.215 6.056 0.734 1.00 87.31 875 GLN A N 1
ATOM 6768 C CA . GLN A 1 875 ? 18.577 6.442 1.986 1.00 87.31 875 GLN A CA 1
ATOM 6769 C C . GLN A 1 875 ? 17.647 7.637 1.812 1.00 87.31 875 GLN A C 1
ATOM 6771 O O . GLN A 1 875 ? 18.032 8.650 1.227 1.00 87.31 875 GLN A O 1
ATOM 6776 N N . THR A 1 876 ? 16.450 7.541 2.390 1.00 89.81 876 THR A N 1
ATOM 6777 C CA . THR A 1 876 ? 15.484 8.643 2.468 1.00 89.81 876 THR A CA 1
ATOM 6778 C C . THR A 1 876 ? 15.615 9.374 3.806 1.00 89.81 876 THR A C 1
ATOM 6780 O O . THR A 1 876 ? 15.589 8.750 4.865 1.00 89.81 876 THR A O 1
ATOM 6783 N N . ILE A 1 877 ? 15.756 10.702 3.773 1.00 88.31 877 ILE A N 1
ATOM 6784 C CA . ILE A 1 877 ? 15.925 11.572 4.947 1.00 88.31 877 ILE A CA 1
ATOM 6785 C C . ILE A 1 877 ? 15.095 12.857 4.826 1.00 88.31 877 ILE A C 1
ATOM 6787 O O . ILE A 1 877 ? 14.762 13.294 3.730 1.00 88.31 877 ILE A O 1
ATOM 6791 N N . ASN A 1 878 ? 14.806 13.522 5.946 1.00 89.00 878 ASN A N 1
ATOM 6792 C CA . ASN A 1 878 ? 14.050 14.786 5.994 1.00 89.00 878 ASN A CA 1
ATOM 6793 C C . ASN A 1 878 ? 14.933 16.041 6.159 1.00 89.00 878 ASN A C 1
ATOM 6795 O O . ASN A 1 878 ? 14.459 17.091 6.590 1.00 89.00 878 ASN A O 1
ATOM 6799 N N . LYS A 1 879 ? 16.226 15.938 5.836 1.00 90.69 879 LYS A N 1
ATOM 6800 C CA . LYS A 1 879 ? 17.213 17.022 5.946 1.00 90.69 879 LYS A CA 1
ATOM 6801 C C . LYS A 1 879 ? 17.888 17.282 4.604 1.00 90.69 879 LYS A C 1
ATOM 6803 O O . LYS A 1 879 ? 17.790 16.478 3.682 1.00 90.69 879 LYS A O 1
ATOM 6808 N N . THR A 1 880 ? 18.578 18.414 4.506 1.00 94.06 880 THR A N 1
ATOM 6809 C CA . THR A 1 880 ? 19.339 18.831 3.313 1.00 94.06 880 THR A CA 1
ATOM 6810 C C . THR A 1 880 ? 20.835 18.527 3.406 1.00 94.06 880 THR A C 1
ATOM 6812 O O . THR A 1 880 ? 21.630 18.987 2.585 1.00 94.06 880 THR A O 1
ATOM 6815 N N . ASP A 1 881 ? 21.226 17.786 4.433 1.00 92.31 881 ASP A N 1
ATOM 6816 C CA . ASP A 1 881 ? 22.575 17.316 4.691 1.00 92.31 881 ASP A CA 1
ATOM 6817 C C . ASP A 1 881 ? 22.535 15.864 5.167 1.00 92.31 881 ASP A C 1
ATOM 6819 O O . ASP A 1 881 ? 21.552 15.404 5.754 1.00 92.31 881 ASP A O 1
ATOM 6823 N N . PHE A 1 882 ? 23.604 15.136 4.868 1.00 90.62 882 PHE A N 1
ATOM 6824 C CA . PHE A 1 882 ? 23.731 13.723 5.143 1.00 90.62 882 PHE A CA 1
ATOM 6825 C C . PHE A 1 882 ? 25.152 13.382 5.583 1.00 90.62 882 PHE A C 1
ATOM 6827 O O . PHE A 1 882 ? 26.131 13.625 4.871 1.00 90.62 882 PHE A O 1
ATOM 6834 N N . THR A 1 883 ? 25.238 12.767 6.761 1.00 87.44 883 THR A N 1
ATOM 6835 C CA . THR A 1 883 ? 26.464 12.163 7.278 1.00 87.44 883 THR A CA 1
ATOM 6836 C C . THR A 1 883 ? 26.348 10.652 7.167 1.00 87.44 883 THR A C 1
ATOM 6838 O O . THR A 1 883 ? 25.414 10.053 7.693 1.00 87.44 883 THR A O 1
ATOM 6841 N N . LEU A 1 884 ? 27.322 10.042 6.498 1.00 87.12 884 LEU A N 1
ATOM 6842 C CA . LEU A 1 884 ? 27.377 8.601 6.290 1.00 87.12 884 LEU A CA 1
ATOM 6843 C C . LEU A 1 884 ? 27.412 7.825 7.623 1.00 87.12 884 LEU A C 1
ATOM 6845 O O . LEU A 1 884 ? 28.308 8.075 8.443 1.00 87.12 884 LEU A O 1
ATOM 6849 N N . PRO A 1 885 ? 26.502 6.851 7.833 1.00 82.38 885 PRO A N 1
ATOM 6850 C CA . PRO A 1 885 ? 26.456 6.040 9.051 1.00 82.38 885 PRO A CA 1
ATOM 6851 C C . PRO A 1 885 ? 27.629 5.058 9.139 1.00 82.38 885 PRO A C 1
ATOM 6853 O O . PRO A 1 885 ? 28.112 4.761 10.235 1.00 82.38 885 PRO A O 1
ATOM 6856 N N . THR A 1 886 ? 28.182 4.640 8.002 1.00 86.75 886 THR A N 1
ATOM 6857 C CA . THR A 1 886 ? 29.360 3.769 7.893 1.00 86.75 886 THR A CA 1
ATOM 6858 C C . THR A 1 886 ? 30.477 4.457 7.098 1.00 86.75 886 THR A C 1
ATOM 6860 O O . THR A 1 886 ? 30.191 5.269 6.218 1.00 86.75 886 THR A O 1
ATOM 6863 N N . PRO A 1 887 ? 31.760 4.205 7.423 1.00 90.88 887 PRO A N 1
ATOM 6864 C CA . PRO A 1 887 ? 32.866 4.781 6.672 1.00 90.88 887 PRO A CA 1
ATOM 6865 C C . PRO A 1 887 ? 32.944 4.125 5.291 1.00 90.88 887 PRO A C 1
ATOM 6867 O O . PRO A 1 887 ? 32.833 2.906 5.164 1.00 90.88 887 PRO A O 1
ATOM 6870 N N . LEU A 1 888 ? 33.152 4.935 4.261 1.00 92.25 888 LEU A N 1
ATOM 6871 C CA . LEU A 1 888 ? 33.428 4.458 2.915 1.00 92.25 888 LEU A CA 1
ATOM 6872 C C . LEU A 1 888 ? 34.853 3.904 2.850 1.00 92.25 888 LEU A C 1
ATOM 6874 O O . LEU A 1 888 ? 35.777 4.502 3.399 1.00 92.25 888 LEU A O 1
ATOM 6878 N N . SER A 1 889 ? 35.035 2.778 2.163 1.00 93.38 889 SER A N 1
ATOM 6879 C CA . SER A 1 889 ? 36.373 2.282 1.832 1.00 93.38 889 SER A CA 1
ATOM 6880 C C . SER A 1 889 ? 36.971 3.057 0.661 1.00 93.38 889 SER A C 1
ATOM 6882 O O . SER A 1 889 ? 36.236 3.693 -0.100 1.00 93.38 889 SER A O 1
ATOM 6884 N N . ASP A 1 890 ? 38.289 2.980 0.494 1.00 92.31 890 ASP A N 1
ATOM 6885 C CA . ASP A 1 890 ? 38.998 3.693 -0.567 1.00 92.31 890 ASP A CA 1
ATOM 6886 C C . ASP A 1 890 ? 38.415 3.407 -1.969 1.00 92.31 890 ASP A C 1
ATOM 6888 O O . ASP A 1 890 ? 37.858 2.339 -2.261 1.00 92.31 890 ASP A O 1
ATOM 6892 N N . GLY A 1 891 ? 38.499 4.405 -2.848 1.00 94.06 891 GLY A N 1
ATOM 6893 C CA . GLY A 1 891 ? 38.080 4.333 -4.246 1.00 94.06 891 GLY A CA 1
ATOM 6894 C C . GLY A 1 891 ? 37.105 5.428 -4.681 1.00 94.06 891 GLY A C 1
ATOM 6895 O O . GLY A 1 891 ? 36.806 6.373 -3.951 1.00 94.06 891 GLY A O 1
ATOM 6896 N N . MET A 1 892 ? 36.629 5.297 -5.919 1.00 95.62 892 MET A N 1
ATOM 6897 C CA . MET A 1 892 ? 35.699 6.233 -6.555 1.00 95.62 892 MET A CA 1
ATOM 6898 C C . MET A 1 892 ? 34.259 6.000 -6.092 1.00 95.62 892 MET A C 1
ATOM 6900 O O . MET A 1 892 ? 33.828 4.853 -5.951 1.00 95.62 892 MET A O 1
ATOM 6904 N N . TYR A 1 893 ? 33.516 7.094 -5.934 1.00 96.31 893 TYR A N 1
ATOM 6905 C CA . TYR A 1 893 ? 32.088 7.099 -5.639 1.00 96.31 893 TYR A CA 1
ATOM 6906 C C . TYR A 1 893 ? 31.350 8.156 -6.456 1.00 96.31 893 TYR A C 1
ATOM 6908 O O . TYR A 1 893 ? 31.909 9.195 -6.815 1.00 96.31 893 TYR A O 1
ATOM 6916 N N . TYR A 1 894 ? 30.067 7.903 -6.691 1.00 96.19 894 TYR A N 1
ATOM 6917 C CA . TYR A 1 894 ? 29.125 8.800 -7.348 1.00 96.19 894 TYR A CA 1
ATOM 6918 C C . TYR A 1 894 ? 27.939 9.049 -6.427 1.00 96.19 894 TYR A C 1
ATOM 6920 O O . TYR A 1 894 ? 27.446 8.124 -5.789 1.00 96.19 894 TYR A O 1
ATOM 6928 N N . VAL A 1 895 ? 27.473 10.294 -6.361 1.00 96.31 895 VAL A N 1
ATOM 6929 C CA . VAL A 1 895 ? 26.326 10.702 -5.549 1.00 96.31 895 VAL A CA 1
ATOM 6930 C C . VAL A 1 895 ? 25.304 11.476 -6.374 1.00 96.31 895 VAL A C 1
ATOM 6932 O O . VAL A 1 895 ? 25.662 12.334 -7.186 1.00 96.31 895 VAL A O 1
ATOM 6935 N N . ARG A 1 896 ? 24.019 11.178 -6.162 1.00 96.44 896 ARG A N 1
ATOM 6936 C CA . ARG A 1 896 ? 22.876 11.960 -6.658 1.00 96.44 896 ARG A CA 1
ATOM 6937 C C . ARG A 1 896 ? 21.768 11.978 -5.612 1.00 96.44 896 ARG A C 1
ATOM 6939 O O . ARG A 1 896 ? 21.680 11.069 -4.790 1.00 96.44 896 ARG A O 1
ATOM 6946 N N . VAL A 1 897 ? 20.926 13.005 -5.647 1.00 96.19 897 VAL A N 1
ATOM 6947 C CA . VAL A 1 897 ? 19.836 13.190 -4.681 1.00 96.19 897 VAL A CA 1
ATOM 6948 C C . VAL A 1 897 ? 18.552 13.557 -5.416 1.00 96.19 897 VAL A C 1
ATOM 6950 O O . VAL A 1 897 ? 18.607 14.305 -6.387 1.00 96.19 897 VAL A O 1
ATOM 6953 N N . ARG A 1 898 ? 17.392 13.073 -4.972 1.00 94.94 898 ARG A N 1
ATOM 6954 C CA . ARG A 1 898 ? 16.069 13.550 -5.429 1.00 94.94 898 ARG A CA 1
ATOM 6955 C C . ARG A 1 898 ? 15.215 14.005 -4.251 1.00 94.94 898 ARG A C 1
ATOM 6957 O O . ARG A 1 898 ? 15.498 13.627 -3.120 1.00 94.94 898 ARG A O 1
ATOM 6964 N N . ALA A 1 899 ? 14.192 14.814 -4.508 1.00 95.38 899 ALA A N 1
ATOM 6965 C CA . ALA A 1 899 ? 13.240 15.277 -3.496 1.00 95.38 899 ALA A CA 1
ATOM 6966 C C . ALA A 1 899 ? 11.884 14.567 -3.642 1.00 95.38 899 ALA A C 1
ATOM 6968 O O . ALA A 1 899 ? 11.519 14.172 -4.747 1.00 95.38 899 ALA A O 1
ATOM 6969 N N . TYR A 1 900 ? 11.133 14.444 -2.549 1.00 91.75 900 TYR A N 1
ATOM 6970 C CA . TYR A 1 900 ? 9.759 13.931 -2.530 1.00 91.75 900 TYR A CA 1
ATOM 6971 C C . TYR A 1 900 ? 8.763 15.066 -2.329 1.00 91.75 900 TYR A C 1
ATOM 6973 O O . TYR A 1 900 ? 8.980 15.911 -1.461 1.00 91.75 900 TYR A O 1
ATOM 6981 N N . ASN A 1 901 ? 7.678 15.084 -3.102 1.00 89.50 901 ASN A N 1
ATOM 6982 C CA . ASN A 1 901 ? 6.645 16.116 -2.987 1.00 89.50 901 ASN A CA 1
ATOM 6983 C C . ASN A 1 901 ? 5.781 15.941 -1.713 1.00 89.50 901 ASN A C 1
ATOM 6985 O O . ASN A 1 901 ? 5.991 15.022 -0.920 1.00 89.50 901 ASN A O 1
ATOM 6989 N N . LYS A 1 902 ? 4.786 16.822 -1.519 1.00 87.12 902 LYS A N 1
ATOM 6990 C CA . LYS A 1 902 ? 3.826 16.760 -0.395 1.00 87.12 902 LYS A CA 1
ATOM 6991 C C . LYS A 1 902 ? 3.052 15.437 -0.295 1.00 87.12 902 LYS A C 1
ATOM 6993 O O . LYS A 1 902 ? 2.678 15.045 0.801 1.00 87.12 902 LYS A O 1
ATOM 6998 N N . ASP A 1 903 ? 2.871 14.759 -1.423 1.00 83.75 903 ASP A N 1
ATOM 6999 C CA . ASP A 1 903 ? 2.141 13.497 -1.539 1.00 83.75 903 ASP A CA 1
ATOM 7000 C C . ASP A 1 903 ? 3.108 12.291 -1.507 1.00 83.75 903 ASP A C 1
ATOM 7002 O O . ASP A 1 903 ? 2.720 11.157 -1.768 1.00 83.75 903 ASP A O 1
ATOM 7006 N N . LEU A 1 904 ? 4.381 12.533 -1.156 1.00 86.56 904 LEU A N 1
ATOM 7007 C CA . LEU A 1 904 ? 5.440 11.541 -0.958 1.00 86.56 904 LEU A CA 1
ATOM 7008 C C . LEU A 1 904 ? 5.888 10.799 -2.232 1.00 86.56 904 LEU A C 1
ATOM 7010 O O . LEU A 1 904 ? 6.542 9.761 -2.129 1.00 86.56 904 LEU A O 1
ATOM 7014 N N . TYR A 1 905 ? 5.615 11.341 -3.423 1.00 87.12 905 TYR A N 1
ATOM 7015 C CA . TYR A 1 905 ? 6.101 10.804 -4.700 1.00 87.12 905 TYR A CA 1
ATOM 7016 C C . TYR A 1 905 ? 7.480 11.372 -5.084 1.00 87.12 905 TYR A C 1
ATOM 7018 O O . TYR A 1 905 ? 7.738 12.563 -4.862 1.00 87.12 905 TYR A O 1
ATOM 7026 N N . PRO A 1 906 ? 8.382 10.550 -5.660 1.00 90.81 906 PRO A N 1
ATOM 7027 C CA . PRO A 1 906 ? 9.736 10.977 -5.998 1.00 90.81 906 PRO A CA 1
ATOM 7028 C C . PRO A 1 906 ? 9.782 11.926 -7.196 1.00 90.81 906 PRO A C 1
ATOM 7030 O O . PRO A 1 906 ? 9.193 11.663 -8.240 1.00 90.81 906 PRO A O 1
ATOM 7033 N N . GLY A 1 907 ? 10.556 13.000 -7.068 1.00 92.38 907 GLY A N 1
ATOM 7034 C CA . GLY A 1 907 ? 10.877 13.936 -8.141 1.00 92.38 907 GLY A CA 1
ATOM 7035 C C . GLY A 1 907 ? 12.108 13.557 -8.961 1.00 92.38 907 GLY A C 1
ATOM 7036 O O . GLY A 1 907 ? 12.641 12.446 -8.889 1.00 92.38 907 GLY A O 1
ATOM 7037 N N . LYS A 1 908 ? 12.592 14.527 -9.738 1.00 94.69 908 LYS A N 1
ATOM 7038 C CA . LYS A 1 908 ? 13.792 14.402 -10.573 1.00 94.69 908 LYS A CA 1
ATOM 7039 C C . LYS A 1 908 ? 15.059 14.275 -9.723 1.00 94.69 908 LYS A C 1
ATOM 7041 O O . LYS A 1 908 ? 15.181 14.874 -8.654 1.00 94.69 908 LYS A O 1
ATOM 7046 N N . PHE A 1 909 ? 16.042 13.544 -10.246 1.00 95.81 909 PHE A N 1
ATOM 7047 C CA . PHE A 1 909 ? 17.384 13.493 -9.670 1.00 95.81 909 PHE A CA 1
ATOM 7048 C C . PHE A 1 909 ? 18.174 14.777 -9.929 1.00 95.81 909 PHE A C 1
ATOM 7050 O O . PHE A 1 909 ? 18.074 15.395 -10.991 1.00 95.81 909 PHE A O 1
ATOM 7057 N N . SER A 1 910 ? 19.024 15.128 -8.967 1.00 96.69 910 SER A N 1
ATOM 7058 C CA . SER A 1 910 ? 20.097 16.101 -9.122 1.00 96.69 910 SER A CA 1
ATOM 7059 C C . SER A 1 910 ? 21.060 15.669 -10.227 1.00 96.69 910 SER A C 1
ATOM 7061 O O . SER A 1 910 ? 21.168 14.488 -10.575 1.00 96.69 910 SER A O 1
ATOM 7063 N N . LYS A 1 911 ? 21.872 16.615 -10.711 1.00 94.50 911 LYS A N 1
ATOM 7064 C CA . LYS A 1 911 ? 23.096 16.246 -11.434 1.00 94.50 911 LYS A CA 1
ATOM 7065 C C . LYS A 1 911 ? 23.949 15.344 -10.539 1.00 94.50 911 LYS A C 1
ATOM 7067 O O . LYS A 1 911 ? 24.032 15.580 -9.334 1.00 94.50 911 LYS A O 1
ATOM 7072 N N . SER A 1 912 ? 24.548 14.316 -11.130 1.00 94.31 912 SER A N 1
ATOM 7073 C CA . SER A 1 912 ? 25.436 13.401 -10.409 1.00 94.31 912 SER A CA 1
ATOM 7074 C C . SER A 1 912 ? 26.791 14.062 -10.159 1.00 94.31 912 SER A C 1
ATOM 7076 O O . SER A 1 912 ? 27.264 14.836 -10.994 1.00 94.31 912 SER A O 1
ATOM 7078 N N . TYR A 1 913 ? 27.413 13.762 -9.022 1.00 95.81 913 TYR A N 1
ATOM 7079 C CA . TYR A 1 913 ? 28.749 14.237 -8.660 1.00 95.81 913 TYR A CA 1
ATOM 7080 C C . TYR A 1 913 ? 29.641 13.067 -8.249 1.00 95.81 913 TYR A C 1
ATOM 7082 O O . TYR A 1 913 ? 29.171 12.154 -7.579 1.00 95.81 913 TYR A O 1
ATOM 7090 N N . SER A 1 914 ? 30.915 13.090 -8.638 1.00 95.44 914 SER A N 1
ATOM 7091 C CA . SER A 1 914 ? 31.887 12.042 -8.310 1.00 95.44 914 SER A CA 1
ATOM 7092 C C . SER A 1 914 ? 32.958 12.541 -7.344 1.00 95.44 914 SER A C 1
ATOM 7094 O O . SER A 1 914 ? 33.434 13.668 -7.488 1.00 95.44 914 SER A O 1
ATOM 7096 N N . PHE A 1 915 ? 33.395 11.685 -6.425 1.00 94.94 915 PHE A N 1
ATOM 7097 C CA . PHE A 1 915 ? 34.495 11.955 -5.497 1.00 94.94 915 PHE A CA 1
ATOM 7098 C C . PHE A 1 915 ? 35.297 10.680 -5.197 1.00 94.94 915 PHE A C 1
ATOM 7100 O O . PHE A 1 915 ? 34.830 9.570 -5.452 1.00 94.94 915 PHE A O 1
ATOM 7107 N N . VAL A 1 916 ? 36.513 10.843 -4.673 1.00 95.44 916 VAL A N 1
ATOM 7108 C CA . VAL A 1 916 ? 37.430 9.748 -4.321 1.00 95.44 916 VAL A CA 1
ATOM 7109 C C . VAL A 1 916 ? 37.667 9.739 -2.818 1.00 95.44 916 VAL A C 1
ATOM 7111 O O . VAL A 1 916 ? 37.968 10.787 -2.241 1.00 95.44 916 VAL A O 1
ATOM 7114 N N . ILE A 1 917 ? 37.573 8.561 -2.206 1.00 95.31 917 ILE A N 1
ATOM 7115 C CA . ILE A 1 917 ? 38.040 8.309 -0.842 1.00 95.31 917 ILE A CA 1
ATOM 7116 C C . ILE A 1 917 ? 39.427 7.676 -0.907 1.00 95.31 917 ILE A C 1
ATOM 7118 O O . ILE A 1 917 ? 39.623 6.693 -1.619 1.00 95.31 917 ILE A O 1
ATOM 7122 N N . ASP A 1 918 ? 40.374 8.262 -0.186 1.00 94.00 918 ASP A N 1
ATOM 7123 C CA . ASP A 1 918 ? 41.744 7.771 -0.050 1.00 94.00 918 ASP A CA 1
ATOM 7124 C C . ASP A 1 918 ? 42.209 7.991 1.391 1.00 94.00 918 ASP A C 1
ATOM 7126 O O . ASP A 1 918 ? 42.639 9.082 1.768 1.00 94.00 918 ASP A O 1
ATOM 7130 N N . THR A 1 919 ? 42.059 6.957 2.211 1.00 93.44 919 THR A N 1
ATOM 7131 C CA . THR A 1 919 ? 42.442 6.952 3.628 1.00 93.44 919 THR A CA 1
ATOM 7132 C C . THR A 1 919 ? 43.806 6.315 3.874 1.00 93.44 919 THR A C 1
ATOM 7134 O O . THR A 1 919 ? 44.261 6.263 5.019 1.00 93.44 919 THR A O 1
ATOM 7137 N N . THR A 1 920 ? 44.468 5.832 2.822 1.00 91.31 920 THR A N 1
ATOM 7138 C CA . THR A 1 920 ? 45.698 5.054 2.937 1.00 91.31 920 THR A CA 1
ATOM 7139 C C . THR A 1 920 ? 46.926 5.970 2.856 1.00 91.31 920 THR A C 1
ATOM 7141 O O . THR A 1 920 ? 47.227 6.500 1.789 1.00 91.31 920 THR A O 1
ATOM 7144 N N . PRO A 1 921 ? 47.701 6.145 3.946 1.00 90.31 921 PRO A N 1
ATOM 7145 C CA . PRO A 1 921 ? 48.914 6.951 3.905 1.00 90.31 921 PRO A CA 1
ATOM 7146 C C . PRO A 1 921 ? 50.021 6.295 3.077 1.00 90.31 921 PRO A C 1
ATOM 7148 O O . PRO A 1 921 ? 50.181 5.073 3.051 1.00 90.31 921 PRO A O 1
ATOM 7151 N N . GLN A 1 922 ? 50.865 7.126 2.464 1.00 89.69 922 GLN A N 1
ATOM 7152 C CA . GLN A 1 922 ? 52.081 6.647 1.809 1.00 89.69 922 GLN A CA 1
ATOM 7153 C C . GLN A 1 922 ? 53.118 6.107 2.819 1.00 89.69 922 GLN A C 1
ATOM 7155 O O . GLN A 1 922 ? 53.118 6.507 3.987 1.00 89.69 922 GLN A O 1
ATOM 7160 N N . PRO A 1 923 ? 54.046 5.228 2.385 1.00 90.50 923 PRO A N 1
ATOM 7161 C CA . PRO A 1 923 ? 55.132 4.743 3.235 1.00 90.50 923 PRO A CA 1
ATOM 7162 C C . PRO A 1 923 ? 56.027 5.871 3.768 1.00 90.50 923 PRO A C 1
ATOM 7164 O O . PRO A 1 923 ? 56.277 6.864 3.081 1.00 90.50 923 PRO A O 1
ATOM 7167 N N . ALA A 1 924 ? 56.566 5.690 4.979 1.00 92.94 924 ALA A N 1
ATOM 7168 C CA . ALA A 1 924 ? 57.475 6.655 5.592 1.00 92.94 924 ALA A CA 1
ATOM 7169 C C . ALA A 1 924 ? 58.756 6.844 4.744 1.00 92.94 924 ALA A C 1
ATOM 7171 O O . ALA A 1 924 ? 59.383 5.847 4.355 1.00 92.94 924 ALA A O 1
ATOM 7172 N N . PRO A 1 925 ? 59.194 8.093 4.486 1.00 94.69 925 PRO A N 1
ATOM 7173 C CA . PRO A 1 925 ? 60.413 8.347 3.728 1.00 94.69 925 PRO A CA 1
ATOM 7174 C C . PRO A 1 925 ? 61.648 7.763 4.418 1.00 94.69 925 PRO A C 1
ATOM 7176 O O . PRO A 1 925 ? 61.792 7.852 5.636 1.00 94.69 925 PRO A O 1
ATOM 7179 N N . GLN A 1 926 ? 62.575 7.213 3.638 1.00 95.38 926 GLN A N 1
ATOM 7180 C CA . GLN A 1 926 ? 63.845 6.712 4.156 1.00 95.38 926 GLN A CA 1
ATOM 7181 C C . GLN A 1 926 ? 64.882 7.837 4.168 1.00 95.38 926 GLN A C 1
ATOM 7183 O O . GLN A 1 926 ? 65.070 8.533 3.166 1.00 95.38 926 GLN A O 1
ATOM 7188 N N . LEU A 1 927 ? 65.547 8.031 5.307 1.00 96.69 927 LEU A N 1
ATOM 7189 C CA . LEU A 1 927 ? 66.557 9.073 5.481 1.00 96.69 927 LEU A CA 1
ATOM 7190 C C . LEU A 1 927 ? 67.858 8.680 4.768 1.00 96.69 927 LEU A C 1
ATOM 7192 O O . LEU A 1 927 ? 68.296 7.536 4.851 1.00 96.69 927 LEU A O 1
ATOM 7196 N N . VAL A 1 928 ? 68.475 9.629 4.058 1.00 96.31 928 VAL A N 1
ATOM 7197 C CA . VAL A 1 928 ? 69.669 9.380 3.228 1.00 96.31 928 VAL A CA 1
ATOM 7198 C C . VAL A 1 928 ? 70.888 10.134 3.754 1.00 96.31 928 VAL A C 1
ATOM 7200 O O . VAL A 1 928 ? 71.955 9.548 3.913 1.00 96.31 928 VAL A O 1
ATOM 7203 N N . SER A 1 929 ? 70.759 11.436 4.018 1.00 94.56 929 SER A N 1
ATOM 7204 C CA . SER A 1 929 ? 71.880 12.270 4.464 1.00 94.56 929 SER A CA 1
ATOM 7205 C C . SER A 1 929 ? 71.398 13.395 5.382 1.00 94.56 929 SER A C 1
ATOM 7207 O O . SER A 1 929 ? 70.396 14.021 5.041 1.00 94.56 929 SER A O 1
ATOM 7209 N N . PRO A 1 930 ? 72.112 13.738 6.473 1.00 94.25 930 PRO A N 1
ATOM 7210 C CA . PRO A 1 930 ? 73.281 13.045 7.025 1.00 94.25 930 PRO A CA 1
ATOM 7211 C C . PRO A 1 930 ? 72.965 11.598 7.426 1.00 94.25 930 PRO A C 1
ATOM 7213 O O . PRO A 1 930 ? 71.848 11.319 7.856 1.00 94.25 930 PRO A O 1
ATOM 7216 N N . ALA A 1 931 ? 73.926 10.688 7.241 1.00 93.12 931 ALA A N 1
ATOM 7217 C CA . ALA A 1 931 ? 73.772 9.289 7.642 1.00 93.12 931 ALA A CA 1
ATOM 7218 C C . ALA A 1 931 ? 73.677 9.176 9.173 1.00 93.12 931 ALA A C 1
ATOM 7220 O O . ALA A 1 931 ? 74.142 10.063 9.891 1.00 93.12 931 ALA A O 1
ATOM 7221 N N . ASP A 1 932 ? 73.085 8.097 9.682 1.00 96.25 932 ASP A N 1
ATOM 7222 C CA . ASP A 1 932 ? 72.920 7.940 11.126 1.00 96.25 932 ASP A CA 1
ATOM 7223 C C . ASP A 1 932 ? 74.269 7.914 11.866 1.00 96.25 932 ASP A C 1
ATOM 7225 O O . ASP A 1 932 ? 75.253 7.332 11.403 1.00 96.25 932 ASP A O 1
ATOM 7229 N N . SER A 1 933 ? 74.309 8.577 13.021 1.00 93.81 933 SER A N 1
ATOM 7230 C CA . SER A 1 933 ? 75.486 8.782 13.870 1.00 93.81 933 SER A CA 1
ATOM 7231 C C . SER A 1 933 ? 76.673 9.471 13.169 1.00 93.81 933 SER A C 1
ATOM 7233 O O . SER A 1 933 ? 77.814 9.370 13.627 1.00 93.81 933 SER A O 1
ATOM 7235 N N . SER A 1 934 ? 76.439 10.197 12.065 1.00 94.25 934 SER A N 1
ATOM 7236 C CA . SER A 1 934 ? 77.500 10.888 11.319 1.00 94.25 934 SER A CA 1
ATOM 7237 C C . SER A 1 934 ? 77.816 12.281 11.879 1.00 94.25 934 SER A C 1
ATOM 7239 O O . SER A 1 934 ? 77.123 12.817 12.738 1.00 94.25 934 SER A O 1
ATOM 7241 N N . THR A 1 935 ? 78.849 12.940 11.354 1.00 92.56 935 THR A N 1
ATOM 7242 C CA . THR A 1 935 ? 79.111 14.364 11.637 1.00 92.56 935 THR A CA 1
ATOM 7243 C C . THR A 1 935 ? 78.583 15.252 10.518 1.00 92.56 935 THR A C 1
ATOM 7245 O O . THR A 1 935 ? 78.694 14.872 9.354 1.00 92.56 935 THR A O 1
ATOM 7248 N N . ALA A 1 936 ? 78.069 16.441 10.835 1.00 92.44 936 ALA A N 1
ATOM 7249 C CA . ALA A 1 936 ? 77.506 17.361 9.846 1.00 92.44 936 ALA A CA 1
ATOM 7250 C C . ALA A 1 936 ? 77.947 18.824 10.095 1.00 92.44 936 ALA A C 1
ATOM 7252 O O . ALA A 1 936 ? 78.301 19.172 11.223 1.00 92.44 936 ALA A O 1
ATOM 7253 N N . PRO A 1 937 ? 77.964 19.702 9.069 1.00 92.75 937 PRO A N 1
ATOM 7254 C CA . PRO A 1 937 ? 78.236 21.131 9.266 1.00 92.75 937 PRO A CA 1
ATOM 7255 C C . PRO A 1 937 ? 77.089 21.799 10.040 1.00 92.75 937 PRO A C 1
ATOM 7257 O O . PRO A 1 937 ? 76.009 21.238 10.109 1.00 92.75 937 PRO A O 1
ATOM 7260 N N . GLN A 1 938 ? 77.250 23.035 10.533 1.00 91.31 938 GLN A N 1
ATOM 7261 C CA . GLN A 1 938 ? 76.182 23.761 11.258 1.00 91.31 938 GLN A CA 1
ATOM 7262 C C . GLN A 1 938 ? 74.898 24.027 10.450 1.00 91.31 938 GLN A C 1
ATOM 7264 O O . GLN A 1 938 ? 73.885 24.411 11.019 1.00 91.31 938 GLN A O 1
ATOM 7269 N N . ARG A 1 939 ? 74.928 23.872 9.122 1.00 94.00 939 ARG A N 1
ATOM 7270 C CA . ARG A 1 939 ? 73.753 23.995 8.242 1.00 94.00 939 ARG A CA 1
ATOM 7271 C C . ARG A 1 939 ? 73.663 22.782 7.318 1.00 94.00 939 ARG A C 1
ATOM 7273 O O . ARG A 1 939 ? 73.924 22.945 6.115 1.00 94.00 939 ARG A O 1
ATOM 7280 N N . PRO A 1 940 ? 73.401 21.579 7.860 1.00 93.81 940 PRO A N 1
ATOM 7281 C CA . PRO A 1 940 ? 73.341 20.370 7.056 1.00 93.81 940 PRO A CA 1
ATOM 7282 C C . PRO A 1 940 ? 72.248 20.465 5.989 1.00 93.81 940 PRO A C 1
ATOM 7284 O O . PRO A 1 940 ? 71.229 21.140 6.157 1.00 93.81 940 PRO A O 1
ATOM 7287 N N . THR A 1 941 ? 72.479 19.780 4.870 1.00 96.06 941 THR A N 1
ATOM 7288 C CA . THR A 1 941 ? 71.418 19.492 3.901 1.00 96.06 941 THR A CA 1
ATOM 7289 C C . THR A 1 941 ? 70.868 18.116 4.233 1.00 96.06 941 THR A C 1
ATOM 7291 O O . THR A 1 941 ? 71.591 17.127 4.132 1.00 96.06 941 THR A O 1
ATOM 7294 N N . LEU A 1 942 ? 69.611 18.088 4.661 1.00 97.50 942 LEU A N 1
ATOM 7295 C CA . LEU A 1 942 ? 68.851 16.881 4.939 1.00 97.50 942 LEU A CA 1
ATOM 7296 C C . LEU A 1 942 ? 68.285 16.350 3.619 1.00 97.50 942 LEU A C 1
ATOM 7298 O O . LEU A 1 942 ? 67.719 17.128 2.849 1.00 97.50 942 LEU A O 1
ATOM 7302 N N . GLN A 1 943 ? 68.445 15.059 3.349 1.00 97.12 943 GLN A N 1
ATOM 7303 C CA . GLN A 1 943 ? 67.967 14.377 2.144 1.00 97.12 943 GLN A CA 1
ATOM 7304 C C . GLN A 1 943 ? 67.317 13.044 2.509 1.00 97.12 943 GLN A C 1
ATOM 7306 O O . GLN A 1 943 ? 67.831 12.318 3.359 1.00 97.12 943 GLN A O 1
ATOM 7311 N N . TRP A 1 944 ? 66.217 12.715 1.841 1.00 96.69 944 TRP A N 1
ATOM 7312 C CA . TRP A 1 944 ? 65.456 11.476 2.021 1.00 96.69 944 TRP A CA 1
ATOM 7313 C C . TRP A 1 944 ? 64.964 10.947 0.666 1.00 96.69 944 TRP A C 1
ATOM 7315 O O . TRP A 1 944 ? 65.107 11.612 -0.362 1.00 96.69 944 TRP A O 1
ATOM 7325 N N . THR A 1 945 ? 64.402 9.740 0.636 1.00 94.50 945 THR A N 1
ATOM 7326 C CA . THR A 1 945 ? 63.828 9.157 -0.587 1.00 94.50 945 THR A CA 1
ATOM 7327 C C . THR A 1 945 ? 62.622 9.955 -1.073 1.00 94.50 945 THR A C 1
ATOM 7329 O O . THR A 1 945 ? 61.725 10.260 -0.287 1.00 94.50 945 THR A O 1
ATOM 7332 N N . SER A 1 946 ? 62.561 10.246 -2.375 1.00 89.50 946 SER A N 1
ATOM 7333 C CA . SER A 1 946 ? 61.374 10.866 -2.968 1.00 89.50 946 SER A CA 1
ATOM 7334 C C . SER A 1 946 ? 60.227 9.867 -3.051 1.00 89.50 946 SER A C 1
ATOM 7336 O O . SER A 1 946 ? 60.396 8.761 -3.559 1.00 89.50 946 SER A O 1
ATOM 7338 N N . THR A 1 947 ? 59.052 10.298 -2.618 1.00 87.75 947 THR A N 1
ATOM 7339 C CA . THR A 1 947 ? 57.779 9.592 -2.788 1.00 87.75 947 THR A CA 1
ATOM 7340 C C . THR A 1 947 ? 57.093 10.019 -4.090 1.00 87.75 947 THR A C 1
ATOM 7342 O O . THR A 1 947 ? 57.387 11.093 -4.626 1.00 87.75 947 THR A O 1
ATOM 7345 N N . ILE A 1 948 ? 56.241 9.151 -4.643 1.00 82.25 948 ILE A N 1
ATOM 7346 C CA . ILE A 1 948 ? 55.568 9.348 -5.936 1.00 82.25 948 ILE A CA 1
ATOM 7347 C C . ILE A 1 948 ? 54.290 10.180 -5.736 1.00 82.25 948 ILE A C 1
ATOM 7349 O O . ILE A 1 948 ? 53.517 9.929 -4.814 1.00 82.25 948 ILE A O 1
ATOM 7353 N N . GLY A 1 949 ? 54.037 11.129 -6.642 1.00 84.31 949 GLY A N 1
ATOM 7354 C CA . GLY A 1 949 ? 52.833 11.969 -6.645 1.00 84.31 949 GLY A CA 1
ATOM 7355 C C . GLY A 1 949 ? 53.057 13.383 -6.098 1.00 84.31 949 GLY A C 1
ATOM 7356 O O . GLY A 1 949 ? 54.187 13.795 -5.842 1.00 84.31 949 GLY A O 1
ATOM 7357 N N . ASP A 1 950 ? 51.973 14.152 -5.964 1.00 86.56 950 ASP A N 1
ATOM 7358 C CA . ASP A 1 950 ? 52.001 15.474 -5.317 1.00 86.56 950 ASP A CA 1
ATOM 7359 C C . ASP A 1 950 ? 51.986 15.272 -3.801 1.00 86.56 950 ASP A C 1
ATOM 7361 O O . ASP A 1 950 ? 50.986 14.817 -3.244 1.00 86.56 950 ASP A O 1
ATOM 7365 N N . VAL A 1 951 ? 53.121 15.550 -3.161 1.00 92.75 951 VAL A N 1
ATOM 7366 C CA . VAL A 1 951 ? 53.351 15.285 -1.739 1.00 92.75 951 VAL A CA 1
ATOM 7367 C C . VAL A 1 951 ? 53.995 16.486 -1.043 1.00 92.75 951 VAL A C 1
ATOM 7369 O O . VAL A 1 951 ? 54.697 17.293 -1.661 1.00 92.75 951 VAL A O 1
ATOM 7372 N N . GLU A 1 952 ? 53.787 16.593 0.267 1.00 96.12 952 GLU A N 1
ATOM 7373 C CA . GLU A 1 952 ? 54.442 17.569 1.140 1.00 96.12 952 GLU A CA 1
ATOM 7374 C C . GLU A 1 952 ? 55.127 16.850 2.304 1.00 96.12 952 GLU A C 1
ATOM 7376 O O . GLU A 1 952 ? 54.510 16.084 3.032 1.00 96.12 952 GLU A O 1
ATOM 7381 N N . TYR A 1 953 ? 56.414 17.094 2.513 1.00 96.56 953 TYR A N 1
ATOM 7382 C CA . TYR A 1 953 ? 57.166 16.531 3.628 1.00 96.56 953 TYR A CA 1
ATOM 7383 C C . TYR A 1 953 ? 57.107 17.452 4.838 1.00 96.56 953 TYR A C 1
ATOM 7385 O O . TYR A 1 953 ? 57.205 18.666 4.681 1.00 96.56 953 TYR A O 1
ATOM 7393 N N . GLN A 1 954 ? 57.052 16.875 6.036 1.00 97.50 954 GLN A N 1
ATOM 7394 C CA . GLN A 1 954 ? 57.351 17.561 7.288 1.00 97.50 954 GLN A CA 1
ATOM 7395 C C . GLN A 1 954 ? 58.670 17.037 7.848 1.00 97.50 954 GLN A C 1
ATOM 7397 O O . GLN A 1 954 ? 58.880 15.829 7.938 1.00 97.50 954 GLN A O 1
ATOM 7402 N N . ILE A 1 955 ? 59.542 17.958 8.245 1.00 96.81 955 ILE A N 1
ATOM 7403 C CA . ILE A 1 955 ? 60.889 17.671 8.723 1.00 96.81 955 ILE A CA 1
ATOM 7404 C C . ILE A 1 955 ? 61.047 18.257 10.117 1.00 96.81 955 ILE A C 1
ATOM 7406 O O . ILE A 1 955 ? 60.743 19.433 10.317 1.00 96.81 955 ILE A O 1
ATOM 7410 N N . GLN A 1 956 ? 61.565 17.461 11.052 1.00 97.62 956 GLN A N 1
ATOM 7411 C CA . GLN A 1 956 ? 61.938 17.922 12.387 1.00 97.62 956 GLN A CA 1
ATOM 7412 C C . GLN A 1 956 ? 63.403 17.610 12.690 1.00 97.62 956 GLN A C 1
ATOM 7414 O O . GLN A 1 956 ? 63.874 16.515 12.387 1.00 97.62 956 GLN A O 1
ATOM 7419 N N . VAL A 1 957 ? 64.097 18.557 13.321 1.00 96.25 957 VAL A N 1
ATOM 7420 C CA . VAL A 1 957 ? 65.429 18.387 13.917 1.00 96.25 957 VAL A CA 1
ATOM 7421 C C . VAL A 1 957 ? 65.377 18.896 15.351 1.00 96.25 957 VAL A C 1
ATOM 7423 O O . VAL A 1 957 ? 64.916 20.012 15.578 1.00 96.25 957 VAL A O 1
ATOM 7426 N N . ALA A 1 958 ? 65.852 18.108 16.309 1.00 95.94 958 ALA A N 1
ATOM 7427 C CA . ALA A 1 958 ? 65.869 18.455 17.728 1.00 95.94 958 ALA A CA 1
ATOM 7428 C C . ALA A 1 958 ? 67.171 17.981 18.385 1.00 95.94 958 ALA A C 1
ATOM 7430 O O . ALA A 1 958 ? 67.766 17.000 17.952 1.00 95.94 958 ALA A O 1
ATOM 7431 N N . ASN A 1 959 ? 67.625 18.654 19.439 1.00 92.88 959 ASN A N 1
ATOM 7432 C CA . ASN A 1 959 ? 68.746 18.194 20.276 1.00 92.88 959 ASN A CA 1
ATOM 7433 C C . ASN A 1 959 ? 68.298 17.192 21.363 1.00 92.88 959 ASN A C 1
ATOM 7435 O O . ASN A 1 959 ? 69.101 16.760 22.193 1.00 92.88 959 ASN A O 1
ATOM 7439 N N . HIS A 1 960 ? 67.018 16.822 21.363 1.00 90.62 960 HIS A N 1
ATOM 7440 C CA . HIS A 1 960 ? 66.405 15.822 22.230 1.00 90.62 960 HIS A CA 1
ATOM 7441 C C . HIS A 1 960 ? 65.695 14.785 21.358 1.00 90.62 960 HIS A C 1
ATOM 7443 O O . HIS A 1 960 ? 65.116 15.116 20.323 1.00 90.62 960 HIS A O 1
ATOM 7449 N N . SER A 1 961 ? 65.769 13.519 21.756 1.00 84.56 961 SER A N 1
ATOM 7450 C CA . SER A 1 961 ? 65.273 12.379 20.976 1.00 84.56 961 SER A CA 1
ATOM 7451 C C . SER A 1 961 ? 63.743 12.254 20.978 1.00 84.56 961 SER A C 1
ATOM 7453 O O . SER A 1 961 ? 63.185 11.544 20.144 1.00 84.56 961 SER A O 1
ATOM 7455 N N . ASP A 1 962 ? 63.060 12.972 21.870 1.00 88.62 962 ASP A N 1
ATOM 7456 C CA . ASP A 1 962 ? 61.600 13.037 21.992 1.00 88.62 962 ASP A CA 1
ATOM 7457 C C . ASP A 1 962 ? 60.951 14.110 21.093 1.00 88.62 962 ASP A C 1
ATOM 7459 O O . ASP A 1 962 ? 59.732 14.115 20.922 1.00 88.62 962 ASP A O 1
ATOM 7463 N N . PHE A 1 963 ? 61.753 14.994 20.483 1.00 94.00 963 PHE A N 1
ATOM 7464 C CA . PHE A 1 963 ? 61.301 16.113 19.648 1.00 94.00 963 PHE A CA 1
ATOM 7465 C C . PHE A 1 963 ? 60.326 17.075 20.353 1.00 94.00 963 PHE A C 1
ATOM 7467 O O . PHE A 1 963 ? 59.503 17.707 19.687 1.00 94.00 963 PHE A O 1
ATOM 7474 N N . SER A 1 964 ? 60.417 17.216 21.679 1.00 86.19 964 SER A N 1
ATOM 7475 C CA . SER A 1 964 ? 59.515 18.069 22.472 1.00 86.19 964 SER A CA 1
ATOM 7476 C C . SER A 1 964 ? 59.644 19.571 22.160 1.00 86.19 964 SER A C 1
ATOM 7478 O O . SER A 1 964 ? 58.670 20.307 22.312 1.00 86.19 964 SER A O 1
ATOM 7480 N N . ASN A 1 965 ? 60.794 20.022 21.642 1.00 87.00 965 ASN A N 1
ATOM 7481 C CA . ASN A 1 965 ? 60.992 21.373 21.104 1.00 87.00 965 ASN A CA 1
ATOM 7482 C C . ASN A 1 965 ? 62.017 21.365 19.947 1.00 87.00 965 ASN A C 1
ATOM 7484 O O . ASN A 1 965 ? 63.218 21.500 20.183 1.00 87.00 965 ASN A O 1
ATOM 7488 N N . PRO A 1 966 ? 61.588 21.134 18.695 1.00 92.00 966 PRO A N 1
ATOM 7489 C CA . PRO A 1 966 ? 62.511 20.991 17.577 1.00 92.00 966 PRO A CA 1
ATOM 7490 C C . PRO A 1 966 ? 63.125 22.335 17.168 1.00 92.00 966 PRO A C 1
ATOM 7492 O O . PRO A 1 966 ? 62.414 23.281 16.837 1.00 92.00 966 PRO A O 1
ATOM 7495 N N . GLU A 1 967 ? 64.453 22.379 17.083 1.00 92.56 967 GLU A N 1
ATOM 7496 C CA . GLU A 1 967 ? 65.224 23.538 16.607 1.00 92.56 967 GLU A CA 1
ATOM 7497 C C . GLU A 1 967 ? 65.025 23.832 15.114 1.00 92.56 967 GLU A C 1
ATOM 7499 O O . GLU A 1 967 ? 65.345 24.913 14.610 1.00 92.56 967 GLU A O 1
ATOM 7504 N N . PHE A 1 968 ? 64.486 22.861 14.380 1.00 94.25 968 PHE A N 1
ATOM 7505 C CA . PHE A 1 968 ? 64.040 23.043 13.011 1.00 94.25 968 PHE A CA 1
ATOM 7506 C C . PHE A 1 968 ? 62.764 22.239 12.778 1.00 94.25 968 PHE A C 1
ATOM 7508 O O . PHE A 1 968 ? 62.772 21.020 12.924 1.00 94.25 968 PHE A O 1
ATOM 7515 N N . ASN A 1 969 ? 61.678 22.908 12.393 1.00 95.81 969 ASN A N 1
ATOM 7516 C CA . ASN A 1 969 ? 60.420 22.283 11.987 1.00 95.81 969 ASN A CA 1
ATOM 7517 C C . ASN A 1 969 ? 59.907 23.001 10.739 1.00 95.81 969 ASN A C 1
ATOM 7519 O O . ASN A 1 969 ? 59.580 24.185 10.798 1.00 95.81 969 ASN A O 1
ATOM 7523 N N . ALA A 1 970 ? 59.896 22.312 9.605 1.00 95.00 970 ALA A N 1
ATOM 7524 C CA . ALA A 1 970 ? 59.553 22.910 8.320 1.00 95.00 970 ALA A CA 1
ATOM 7525 C C . ALA A 1 970 ? 58.776 21.930 7.443 1.00 95.00 970 ALA A C 1
ATOM 7527 O O . ALA A 1 970 ? 58.909 20.712 7.600 1.00 95.00 970 ALA A O 1
ATOM 7528 N N . THR A 1 971 ? 58.018 22.468 6.486 1.00 95.69 971 THR A N 1
ATOM 7529 C CA . THR A 1 971 ? 57.453 21.687 5.384 1.00 95.69 971 THR A CA 1
ATOM 7530 C C . THR A 1 971 ? 58.181 21.959 4.072 1.00 95.69 971 THR A C 1
ATOM 7532 O O . THR A 1 971 ? 58.792 23.015 3.884 1.00 95.69 971 THR A O 1
ATOM 7535 N N . ASN A 1 972 ? 58.187 20.980 3.168 1.00 93.62 972 ASN A N 1
ATOM 7536 C CA . ASN A 1 972 ? 58.844 21.099 1.868 1.00 93.62 972 ASN A CA 1
ATOM 7537 C C . ASN A 1 972 ? 58.222 20.161 0.831 1.00 93.62 972 ASN A C 1
ATOM 7539 O O . ASN A 1 972 ? 57.845 19.047 1.164 1.00 93.62 972 ASN A O 1
ATOM 7543 N N . LYS A 1 973 ? 58.198 20.555 -0.445 1.00 93.12 973 LYS A N 1
ATOM 7544 C CA . LYS A 1 973 ? 57.766 19.671 -1.547 1.00 93.12 973 LYS A CA 1
ATOM 7545 C C . LYS A 1 973 ? 58.900 18.843 -2.157 1.00 93.12 973 LYS A C 1
ATOM 7547 O O . LYS A 1 973 ? 58.655 17.846 -2.824 1.00 93.12 973 LYS A O 1
ATOM 7552 N N . LYS A 1 974 ? 60.157 19.253 -1.959 1.00 92.81 974 LYS A N 1
ATOM 7553 C CA . LYS A 1 974 ? 61.333 18.526 -2.468 1.00 92.81 974 LYS A CA 1
ATOM 7554 C C . LYS A 1 974 ? 61.852 17.547 -1.421 1.00 92.81 974 LYS A C 1
ATOM 7556 O O . LYS A 1 974 ? 61.832 17.868 -0.236 1.00 92.81 974 LYS A O 1
ATOM 7561 N N . ALA A 1 975 ? 62.427 16.427 -1.860 1.00 94.06 975 ALA A N 1
ATOM 7562 C CA . ALA A 1 975 ? 63.016 15.401 -0.989 1.00 94.06 975 ALA A CA 1
ATOM 7563 C C . ALA A 1 975 ? 64.370 15.804 -0.346 1.00 94.06 975 ALA A C 1
ATOM 7565 O O . ALA A 1 975 ? 65.227 14.972 -0.047 1.00 94.06 975 ALA A O 1
ATOM 7566 N N . SER A 1 976 ? 64.596 17.110 -0.185 1.00 95.19 976 SER A N 1
ATOM 7567 C CA . SER A 1 976 ? 65.796 17.668 0.427 1.00 95.19 976 SER A CA 1
ATOM 7568 C C . SER A 1 976 ? 65.548 19.073 0.961 1.00 95.19 976 SER A C 1
ATOM 7570 O O . SER A 1 976 ? 64.975 19.896 0.240 1.00 95.19 976 SER A O 1
ATOM 7572 N N . ILE A 1 977 ? 66.054 19.395 2.151 1.00 96.88 977 ILE A N 1
ATOM 7573 C CA . ILE A 1 977 ? 66.008 20.748 2.724 1.00 96.88 977 ILE A CA 1
ATOM 7574 C C . ILE A 1 977 ? 67.312 21.091 3.443 1.00 96.88 977 ILE A C 1
ATOM 7576 O O . ILE A 1 977 ? 67.947 20.237 4.053 1.00 96.88 977 ILE A O 1
ATOM 7580 N N . ARG A 1 978 ? 67.718 22.360 3.394 1.00 95.88 978 ARG A N 1
ATOM 7581 C CA . ARG A 1 978 ? 68.839 22.867 4.190 1.00 95.88 978 ARG A CA 1
ATOM 7582 C C . ARG A 1 978 ? 68.313 23.512 5.466 1.00 95.88 978 ARG A C 1
ATOM 7584 O O . ARG A 1 978 ? 67.417 24.350 5.389 1.00 95.88 978 ARG A O 1
ATOM 7591 N N . THR A 1 979 ? 68.880 23.159 6.613 1.00 94.81 979 THR A N 1
ATOM 7592 C CA . THR A 1 979 ? 68.399 23.662 7.908 1.00 94.81 979 THR A CA 1
ATOM 7593 C C . THR A 1 979 ? 68.766 25.136 8.155 1.00 94.81 979 THR A C 1
ATOM 7595 O O . THR A 1 979 ? 69.598 25.753 7.462 1.00 94.81 979 THR A O 1
ATOM 7598 N N . SER A 1 980 ? 68.171 25.699 9.210 1.00 90.88 980 SER A N 1
ATOM 7599 C CA . SER A 1 980 ? 68.727 26.841 9.947 1.00 90.88 980 SER A CA 1
ATOM 7600 C C . SER A 1 980 ? 70.100 26.490 10.554 1.00 90.88 980 SER A C 1
ATOM 7602 O O . SER A 1 980 ? 70.543 25.339 10.514 1.00 90.88 980 SER A O 1
ATOM 7604 N N . THR A 1 981 ? 70.822 27.492 11.056 1.00 93.69 981 THR A N 1
ATOM 7605 C CA . THR A 1 981 ? 72.115 27.281 11.728 1.00 93.69 981 THR A CA 1
ATOM 7606 C C . THR A 1 981 ? 71.910 26.590 13.074 1.00 93.69 981 THR A C 1
ATOM 7608 O O . THR A 1 981 ? 71.234 27.133 13.938 1.00 93.69 981 THR A O 1
ATOM 7611 N N . LEU A 1 982 ? 72.530 25.424 13.248 1.00 94.38 982 LEU A N 1
ATOM 7612 C CA . LEU A 1 982 ? 72.512 24.615 14.465 1.00 94.38 982 LEU A CA 1
ATOM 7613 C C . LEU A 1 982 ? 73.738 24.905 15.352 1.00 94.38 982 LEU A C 1
ATOM 7615 O O . LEU A 1 982 ? 74.803 25.315 14.862 1.00 94.38 982 LEU A O 1
ATOM 7619 N N . SER A 1 983 ? 73.602 24.694 16.665 1.00 92.75 983 SER A N 1
ATOM 7620 C CA . SER A 1 983 ? 74.689 24.876 17.635 1.00 92.75 983 SER A CA 1
ATOM 7621 C C . SER A 1 983 ? 75.818 23.864 17.416 1.00 92.75 983 SER A C 1
ATOM 7623 O O . SER A 1 983 ? 75.579 22.699 17.104 1.00 92.75 983 SER A O 1
ATOM 7625 N N . LYS A 1 984 ? 77.071 24.306 17.583 1.00 91.69 984 LYS A N 1
ATOM 7626 C CA . LYS A 1 984 ? 78.239 23.409 17.548 1.00 91.69 984 LYS A CA 1
ATOM 7627 C C . LYS A 1 984 ? 78.291 22.520 18.786 1.00 91.69 984 LYS A C 1
ATOM 7629 O O . LYS A 1 984 ? 77.644 22.805 19.792 1.00 91.69 984 LYS A O 1
ATOM 7634 N N . ASN A 1 985 ? 79.109 21.476 18.719 1.00 90.94 985 ASN A N 1
ATOM 7635 C CA . ASN A 1 985 ? 79.362 20.518 19.792 1.00 90.94 985 ASN A CA 1
ATOM 7636 C C . ASN A 1 985 ? 78.089 19.879 20.371 1.00 90.94 985 ASN A C 1
ATOM 7638 O O . ASN A 1 985 ? 78.036 19.557 21.554 1.00 90.94 985 ASN A O 1
ATOM 7642 N N . THR A 1 986 ? 77.054 19.722 19.544 1.00 94.31 986 THR A N 1
ATOM 7643 C CA . THR A 1 986 ? 75.736 19.220 19.953 1.00 94.31 986 THR A CA 1
ATOM 7644 C C . THR A 1 986 ? 75.313 18.075 19.030 1.00 94.31 986 THR A C 1
ATOM 7646 O O . THR A 1 986 ? 75.491 18.158 17.810 1.00 94.31 986 THR A O 1
ATOM 7649 N N . THR A 1 987 ? 74.753 17.007 19.604 1.00 94.25 987 THR A N 1
ATOM 7650 C CA . THR A 1 987 ? 74.098 15.930 18.847 1.00 94.25 987 THR A CA 1
ATOM 7651 C C . THR A 1 987 ? 72.651 16.310 18.568 1.00 94.25 987 THR A C 1
ATOM 7653 O O . THR A 1 987 ? 71.923 16.693 19.482 1.00 94.25 987 THR A O 1
ATOM 7656 N N . PHE A 1 988 ? 72.234 16.170 17.314 1.00 96.19 988 PHE A N 1
ATOM 7657 C CA . PHE A 1 988 ? 70.863 16.386 16.871 1.00 96.19 988 PHE A CA 1
ATOM 7658 C C . PHE A 1 988 ? 70.257 15.096 16.332 1.00 96.19 988 PHE A C 1
ATOM 7660 O O . PHE A 1 988 ? 70.948 14.279 15.731 1.00 96.19 988 PHE A O 1
ATOM 7667 N N . TYR A 1 989 ? 68.952 14.957 16.516 1.00 96.75 989 TYR A N 1
ATOM 7668 C CA . TYR A 1 989 ? 68.099 13.900 15.996 1.00 96.75 989 TYR A CA 1
ATOM 7669 C C . TYR A 1 989 ? 67.182 14.499 14.943 1.00 96.75 989 TYR A C 1
ATOM 7671 O O . TYR A 1 989 ? 66.695 15.619 15.113 1.00 96.75 989 TYR A O 1
ATOM 7679 N N . TRP A 1 990 ? 66.929 13.773 13.861 1.00 97.12 990 TRP A N 1
ATOM 7680 C CA . TRP A 1 990 ? 66.030 14.235 12.816 1.00 97.12 990 TRP A CA 1
ATOM 7681 C C . TRP A 1 990 ? 65.153 13.119 12.262 1.00 97.12 990 TRP A C 1
ATOM 7683 O O . TRP A 1 990 ? 65.527 11.946 12.250 1.00 97.12 990 TRP A O 1
ATOM 7693 N N . ARG A 1 991 ? 63.953 13.514 11.837 1.00 97.44 991 ARG A N 1
ATOM 7694 C CA . ARG A 1 991 ? 62.933 12.633 11.263 1.00 97.44 991 ARG A CA 1
ATOM 7695 C C . ARG A 1 991 ? 62.119 13.362 10.204 1.00 97.44 991 ARG A C 1
ATOM 7697 O O . ARG A 1 991 ? 61.970 14.588 10.256 1.00 97.44 991 ARG A O 1
ATOM 7704 N N . VAL A 1 992 ? 61.584 12.597 9.259 1.00 97.19 992 VAL A N 1
ATOM 7705 C CA . VAL A 1 992 ? 60.758 13.100 8.157 1.00 97.19 992 VAL A CA 1
ATOM 7706 C C . VAL A 1 992 ? 59.492 12.259 8.042 1.00 97.19 992 VAL A C 1
ATOM 7708 O O . VAL A 1 992 ? 59.544 11.044 8.193 1.00 97.19 992 VAL A O 1
ATOM 7711 N N . ARG A 1 993 ? 58.356 12.891 7.757 1.00 96.62 993 ARG A N 1
ATOM 7712 C CA . ARG A 1 993 ? 57.130 12.213 7.308 1.00 96.62 993 ARG A CA 1
ATOM 7713 C C . ARG A 1 993 ? 56.580 12.892 6.065 1.00 96.62 993 ARG A C 1
ATOM 7715 O O . ARG A 1 993 ? 56.915 14.049 5.805 1.00 96.62 993 ARG A O 1
ATOM 7722 N N . VAL A 1 994 ? 55.753 12.193 5.301 1.00 95.94 994 VAL A N 1
ATOM 7723 C CA . VAL A 1 994 ? 55.166 12.701 4.057 1.00 95.94 994 VAL A CA 1
ATOM 7724 C C . VAL A 1 994 ? 53.650 12.800 4.173 1.00 95.94 994 VAL A C 1
ATOM 7726 O O . VAL A 1 994 ? 53.022 11.949 4.791 1.00 95.94 994 VAL A O 1
ATOM 7729 N N . LYS A 1 995 ? 53.073 13.853 3.598 1.00 95.06 995 LYS A N 1
ATOM 7730 C CA . LYS A 1 995 ? 51.643 14.031 3.377 1.00 95.06 995 LYS A CA 1
ATOM 7731 C C . LYS A 1 995 ? 51.344 13.812 1.907 1.00 95.06 995 LYS A C 1
ATOM 7733 O O . LYS A 1 995 ? 51.974 14.456 1.065 1.00 95.06 995 LYS A O 1
ATOM 7738 N N . ASP A 1 996 ? 50.401 12.938 1.599 1.00 92.62 996 ASP A N 1
ATOM 7739 C CA . ASP A 1 996 ? 49.930 12.766 0.227 1.00 92.62 996 ASP A CA 1
ATOM 7740 C C . ASP A 1 996 ? 48.916 13.847 -0.194 1.00 92.62 996 ASP A C 1
ATOM 7742 O O . ASP A 1 996 ? 48.571 14.761 0.564 1.00 92.62 996 ASP A O 1
ATOM 7746 N N . LYS A 1 997 ? 48.437 13.735 -1.437 1.00 90.44 997 LYS A N 1
ATOM 7747 C CA . LYS A 1 997 ? 47.469 14.658 -2.036 1.00 90.44 997 LYS A CA 1
ATOM 7748 C C . LYS A 1 997 ? 46.086 14.599 -1.374 1.00 90.44 997 LYS A C 1
ATOM 7750 O O . LYS A 1 997 ? 45.391 15.614 -1.365 1.00 90.44 997 LYS A O 1
ATOM 7755 N N . ALA A 1 998 ? 45.681 13.441 -0.850 1.00 90.25 998 ALA A N 1
ATOM 7756 C CA . ALA A 1 998 ? 44.422 13.275 -0.121 1.00 90.25 998 ALA A CA 1
ATOM 7757 C C . ALA A 1 998 ? 44.499 13.868 1.295 1.00 90.25 998 ALA A C 1
ATOM 7759 O O . ALA A 1 998 ? 43.482 14.240 1.880 1.00 90.25 998 ALA A O 1
ATOM 7760 N N . GLY A 1 999 ? 45.718 14.036 1.806 1.00 91.12 999 GLY A N 1
ATOM 7761 C CA . GLY A 1 999 ? 46.036 14.664 3.072 1.00 91.12 999 GLY A CA 1
ATOM 7762 C C . GLY A 1 999 ? 46.474 13.684 4.161 1.00 91.12 999 GLY A C 1
ATOM 7763 O O . GLY A 1 999 ? 46.586 14.112 5.315 1.00 91.12 999 GLY A O 1
ATOM 7764 N N . ASN A 1 1000 ? 46.722 12.413 3.833 1.00 92.62 1000 ASN A N 1
ATOM 7765 C CA . ASN A 1 1000 ? 47.181 11.405 4.786 1.00 92.62 1000 ASN A CA 1
ATOM 7766 C C . ASN A 1 1000 ? 48.655 11.622 5.121 1.00 92.62 1000 ASN A C 1
ATOM 7768 O O . ASN A 1 1000 ? 49.489 11.744 4.225 1.00 92.62 1000 ASN A O 1
ATOM 7772 N N . TRP A 1 1001 ? 48.981 11.649 6.413 1.00 94.75 1001 TRP A N 1
ATOM 7773 C CA . TRP A 1 1001 ? 50.366 11.662 6.878 1.00 94.75 1001 TRP A CA 1
ATOM 7774 C C . TRP A 1 1001 ? 50.876 10.234 7.038 1.00 94.75 1001 TRP A C 1
ATOM 7776 O O . TRP A 1 1001 ? 50.230 9.423 7.696 1.00 94.75 1001 TRP A O 1
ATOM 7786 N N . SER A 1 1002 ? 52.060 9.952 6.503 1.00 94.62 1002 SER A N 1
ATOM 7787 C CA . SER A 1 1002 ? 52.808 8.747 6.842 1.00 94.62 1002 SER A CA 1
ATOM 7788 C C . SER A 1 1002 ? 53.197 8.742 8.319 1.00 94.62 1002 SER A C 1
ATOM 7790 O O . SER A 1 1002 ? 53.290 9.793 8.970 1.00 94.62 1002 SER A O 1
ATOM 7792 N N . GLU A 1 1003 ? 53.569 7.560 8.805 1.00 95.44 1003 GLU A N 1
ATOM 7793 C CA . GLU A 1 1003 ? 54.406 7.454 9.996 1.00 95.44 1003 GLU A CA 1
ATOM 7794 C C . GLU A 1 1003 ? 55.693 8.277 9.832 1.00 95.44 1003 GLU A C 1
ATOM 7796 O O . GLU A 1 1003 ? 56.154 8.561 8.716 1.00 95.44 1003 GLU A O 1
ATOM 7801 N N . TRP A 1 1004 ? 56.281 8.674 10.958 1.00 95.94 1004 TRP A N 1
ATOM 7802 C CA . TRP A 1 1004 ? 57.617 9.259 10.944 1.00 95.94 1004 TRP A CA 1
ATOM 7803 C C . TRP A 1 1004 ? 58.645 8.219 10.492 1.00 95.94 1004 TRP A C 1
ATOM 7805 O O . TRP A 1 1004 ? 58.559 7.046 10.847 1.00 95.94 1004 TRP A O 1
ATOM 7815 N N . SER A 1 1005 ? 59.645 8.663 9.732 1.00 96.06 1005 SER A N 1
ATOM 7816 C CA . SER A 1 1005 ? 60.824 7.860 9.421 1.00 96.06 1005 SER A CA 1
ATOM 7817 C C . SER A 1 1005 ? 61.499 7.349 10.697 1.00 96.06 1005 SER A C 1
ATOM 7819 O O . SER A 1 1005 ? 61.368 7.946 11.772 1.00 96.06 1005 SER A O 1
ATOM 7821 N N . SER A 1 1006 ? 62.337 6.319 10.559 1.00 94.06 1006 SER A N 1
ATOM 7822 C CA . SER A 1 1006 ? 63.341 6.024 11.583 1.00 94.06 1006 SER A CA 1
ATOM 7823 C C . SER A 1 1006 ? 64.150 7.287 11.894 1.00 94.06 1006 SER A C 1
ATOM 7825 O O . SER A 1 1006 ? 64.485 8.054 10.987 1.00 94.06 1006 SER A O 1
ATOM 7827 N N . VAL A 1 1007 ? 64.441 7.513 13.173 1.00 96.12 1007 VAL A N 1
ATOM 7828 C CA . VAL A 1 1007 ? 65.193 8.687 13.624 1.00 96.12 1007 VAL A CA 1
ATOM 7829 C C . VAL A 1 1007 ? 66.671 8.467 13.337 1.00 96.12 1007 VAL A C 1
ATOM 7831 O O . VAL A 1 1007 ? 67.239 7.483 13.798 1.00 96.12 1007 VAL A O 1
ATOM 7834 N N . PHE A 1 1008 ? 67.294 9.390 12.606 1.00 96.69 1008 PHE A N 1
ATOM 7835 C CA . PHE A 1 1008 ? 68.750 9.443 12.470 1.00 96.69 1008 PHE A CA 1
ATOM 7836 C C . PHE A 1 1008 ? 69.313 10.518 13.393 1.00 96.69 1008 PHE A C 1
ATOM 7838 O O . PHE A 1 1008 ? 68.661 11.529 13.667 1.00 96.69 1008 PHE A O 1
ATOM 7845 N N . SER A 1 1009 ? 70.545 10.325 13.844 1.00 96.00 1009 SER A N 1
ATOM 7846 C CA . SER A 1 1009 ? 71.297 11.300 14.629 1.00 96.00 1009 SER A CA 1
ATOM 7847 C C . SER A 1 1009 ? 72.529 11.809 13.879 1.00 96.00 1009 SER A C 1
ATOM 7849 O O . SER A 1 1009 ? 73.088 11.112 13.036 1.00 96.00 1009 SER A O 1
ATOM 7851 N N . PHE A 1 1010 ? 72.969 13.033 14.168 1.00 96.19 1010 PHE A N 1
ATOM 7852 C CA . PHE A 1 1010 ? 74.256 13.551 13.706 1.00 96.19 1010 PHE A CA 1
ATOM 7853 C C . PHE A 1 1010 ? 74.862 14.547 14.702 1.00 96.19 1010 PHE A C 1
ATOM 7855 O O . PHE A 1 1010 ? 74.152 15.272 15.397 1.00 96.19 1010 PHE A O 1
ATOM 7862 N N . PHE A 1 1011 ? 76.192 14.618 14.749 1.00 95.06 1011 PHE A N 1
ATOM 7863 C CA . PHE A 1 1011 ? 76.933 15.561 15.589 1.00 95.06 1011 PHE A CA 1
ATOM 7864 C C . PHE A 1 1011 ? 77.406 16.776 14.782 1.00 95.06 1011 PHE A C 1
ATOM 7866 O O . PHE A 1 1011 ? 78.091 16.631 13.763 1.00 95.06 1011 PHE A O 1
ATOM 7873 N N . VAL A 1 1012 ? 77.072 17.982 15.243 1.00 93.75 1012 VAL A N 1
ATOM 7874 C CA . VAL A 1 1012 ? 77.509 19.235 14.609 1.00 93.75 1012 VAL A CA 1
ATOM 7875 C C . VAL A 1 1012 ? 78.851 19.668 15.199 1.00 93.75 1012 VAL A C 1
ATOM 7877 O O . VAL A 1 1012 ? 78.930 19.971 16.388 1.00 93.75 1012 VAL A O 1
ATOM 7880 N N . ARG A 1 1013 ? 79.902 19.706 14.369 1.00 81.38 1013 ARG A N 1
ATOM 7881 C CA . ARG A 1 1013 ? 81.259 20.136 14.767 1.00 81.38 1013 ARG A CA 1
ATOM 7882 C C . ARG A 1 1013 ? 81.441 21.655 14.772 1.00 81.38 1013 ARG A C 1
ATOM 7884 O O . ARG A 1 1013 ? 80.835 22.351 13.922 1.00 81.38 1013 ARG A O 1
#

Sequence (1013 aa):
MLSASMKKFFLRTILLLFILAFLFSSQNLPAHAQSDKIIFAVIGDYGLAGQPAADVAALVKSWNPNFIVTSGDNNQDDKADHMDDNIGQYYHEFIYNYKGKYGEGSPTRRFFPAIGNHDWFILKPYLKFFSLRDDERYYDFVQGPVHFFMVNSDRQEPDGYTSRSEQAIWLRKRLAASTAPFQVVLFHHPAYSSGKHGSYAYMQWPFKEWGADIVLTGHDHLYERLSVNGLPYIINGLGGAEIYKFETKLPESLVRYNLDYGALRVEATNTYMKFQFITRAGVLIDEYIVGKSVPSVISITKLNPSPTNASNLNFQVTFSESVTGVDASDFILSTDIPNAVIDNVSGSGNSYTVSISSVNSDGTLRLDLVDDDSIISDSLQPLGGVGLGNGNFSNGETYTIDRTSPKAISIARVNSNPTSSASVDFQVTFSEPVTGVDLSDFVLLTNNNAQISNVIGSGNFYTVTVNTNIGNDEIRLDFVNNGSVFDLANNPANENFTNGETYSIDRTAPYVTSITRANVNGLGVDFTVRFSEPVFNVEGSDFFLSTINNAIITNVVGANDLYTVSVLLNPGTDVIRLDLINNNSITDSFGNLLNTNFTNGEVYSTSFGVPVVASIVRASNNPTNASSVDFIVTFTELVNGVDINDFVVSNNGFVTNINDANPFYIVTVNTGTNEGILKLDLIDNDSITNSQNIPLGGEGIGNANFTNAESFTIDRTPPQVTSIVRASNNPTIDSSVNYIATFSEPVINVDTSDFFITTSNLNSFAINVQNQNPFYIVTVSTGAGSGNLRLDLINNNSISDLAGNMLNQHFTNGESFTIAKPPVNFDAPNLFTNRIPALSNNPRPNISWSNVKNAQAYEIFIARDSNFTQLVLIQTINKTDFTLPTPLSDGMYYVRVRAYNKDLYPGKFSKSYSFVIDTTPQPAPQLVSPADSSTAPQRPTLQWTSTIGDVEYQIQVANHSDFSNPEFNATNKKASIRTSTLSKNTTFYWRVRVKDKAGNWSEWSSVFSFFVR

Secondary structure (DSSP, 8-state):
---THHHHHHHHHHHHHHHHHHHH-----------SEEEEEEE-S--S-SHHHHHHHHHHHHT--SEEEE-S-SSTT--TTTHIIIIIHHHGGGSBT--SSSS--BSS--EEEPP-HHHHHTHHHHHHHTT--TTTTSEEEEETTEEEEE----TT-TT-SSTTSHHHHHHHHHHHH--SSEEEEE-SS-SS-SSSS---GGG---HHHHT-SEEEE-SSSSEEEEEETTEEEEEE--SSSPPPPP-S--TTEEEEE-SS-EEEEEEEESSEEEEEEEETTS-EEEEEEEE-PPP-EEEEEE-S-SSB--S-EEEEEEESS-EE---GGGEEEEESSTT-EEEEEEEETTEEEEEEE---SSEEEEEEE---S--EETTSPBTTSSSTTTT-B----EEEE--PPP-EEEEEE-S-SSB--SEEEEEEEEEEEEE---GGGEEEE-SS--EEEEEEEEEEEEEEEEE--SS-EEEEEEE---S--EETT-PBP---B----EEEE--PPP-EEEEEEEEEETTEEEEEEEESS-EE---GGGEEEE-SS--EEEEEEEETTEEEEEEEPPSS-EEEEEEE---S--EETT-PBP-S-B--PPEEEE------EEEEEE-S-SSB--SEEEEEEEESS-EE---GGGEEESTT-EEEEEEEETTEEEEEEE--S--EEEEEEE---S--EETT-PBTTSSSTTTT-B----EEEE--PPP-EEEEEE-S-SSB--SEEEEEEEESS-EE---GGGEEEEESS---EEEEEEEETTEEEEEEE--SSSEEEEEEE---S--EESS-PBP---B----EEEE-PPP-S-PPPPB-GGGS-SEES-SS-EEEBPPPTT--EEEEEEESSTTS-SEEEEEEESSSEEE-SSPPPSEEEEEEEEEE-TT--EEEEPPPEEEEE---PPPPPPEEESPTTEEE-SS-EEEEPPPSSS-EEEEEEESSTT-SS-SEEEEESSSEEEPPPPPTTEEEEEEEEEE-SS-PBPPPPPPEEEEE-

pLDDT: mean 89.68, std 11.6, range [26.56, 98.81]

Foldseek 3Di:
DDDPVVVVVVVVVVVVVVVVVVVPPPPPPPPPPQPLKFKEWEAEQQQDADLLLQLQLVVRVVVVGQAYEYQAPQHVPLDLVCSCRRHVCRQQCQADPADHDNDHHHVDNRYHYAHDPSCVSVVVSNCVRRVHDPPVNWDWDDHNLEIETRDECDCPDPQGRACPGNRVVVLLVVLQVDPRLAYEYGHEAACADQWPVGHDVRNPHVCVVSHHQEYEYEDRCWWWWFADVNRIYIYQNQSHDDFTDGHHDDPRTDDTGGPAGWIWIWMDGSFKIWTFTAGSVRRTRDIDMGGDDAKAWPAWEWPDDAPAQDQKTKIKIFIPWWKDQDWQVQKDKPKPQPPWGFDTWDDGIGIIMTMIGRRHAWIKIDIKGWFPQRIAHPVRAGQCGPDGRNRIGDPHDMGGYDNDAKEFPAWEWDDDAAAQDQKTKTKIFIPWWKPQDDLVQKDKDKPQPKGFDDWDDTIGIIIIMIGNPDAWMKIFIKGHQPQRMAHPNGHTHDDIGDPYDIYTHHQDAKEWPAWEWDDDDFQKTKIKIFIPWWKPQPDQVQKDKDKDQPWGFQDWDDTIGIIIGIIGHAADKMKIFIWGAQPQRMGHPHRHTHDGTGDDGDIDIHHHDDKAWDAKEWDDDAQAQDQKTKIKTAMNAAKPQDDQVQKDKPPPKGFDDWDDPPPIIITIIGNPDDFAKMDMKTWFPQRIAGPVSAGHCGDDGRNHIGDPYDIHGHDQDWKEWPAWEWPDDAQDQDQKTKIKIAIPADKPQDWQVQKDKDWDAFPKGWDTWDDPPRIIIIMMGRHFDWTKIFIWGHQPQRMGHSNGHTHDDTGDDHDIGTHDFAEDAFDEWAWPVVQAAQFALFLWRKTFTDDGPQFQWKWKWKAQDPVSSHTPDIYIGRDRIDTDPDGHDWDKMKMKMWTAHNSSHTHDIYPIDMHTHDNDFDAAWAWDPPAFAEAAAQWHKTATDDDDAQKKKWKFKCLDPVSPDTPFTDIDRDRIDITDGHDAQTKMKMWMWMAHPNGDIHDIYDIGIYHHD

Radius of gyration: 47.73 Å; chains: 1; bounding box: 118×109×134 Å